Protein AF-0000000086747983 (afdb_homodimer)

Secondary structure (DSSP, 8-state):
------HHHHHHHHHHHHHHHHHHHTT--B-EEEEEEETTEEEEEEEESEEETTTTEEP-TT-BEE-GGGGHHHHHHHHHHHHHTTS--TTSBGGGT-TTS-GGGTT-BHHHHHTT-S-PPPHHHHHHHTT--TTTS-B-HHHHHHHHHT--S-SSSTTS-----HHHHHHHHHHHHHHHSS-HHHHHIIIIITTTT-TT-EE---TT---TTBPPPEEEETTTTEEEE----B---SSS-EEE-HHHHHHHHHTTTSSSTTGGGHHHHT--PBPTTSPBP-B-SSSEEEEETTEEEEEEEEEETTEEEEEEEEGGGTEEEEEEESS---HHHHHHHHGGGGGT----------GGGGS---EEEE-SSSSPEEE-SSEEEEGGGTTT-PEEEEE-TTS-EEETT-S-EEEEEEETTEEEEEEEE-TT--EEEEEEEP------GGGG-EEEE-TTT--EEEEEEETTEEEEE-SSSSSS-EEPEEEETTEEEETTTTEEEEEEE-TTT--EEEEEE-SS---EEEEEEE--/------HHHHHHHHHHHHHHHHHHHTT--B-EEEEEEETTEEEEEEEESEEETTTTEEP-TT-BEE-GGGGHHHHHHHHHHHHHTTS--TTSBGGGT-TTS-GGGTT-BHHHHHTT-S-PPPHHHHHHHTT--TTTSPB-HHHHHHHHHT--S-SSSTTSS----HHHHHHHHHHHHHHHSS-HHHHHIIIIITTTT-TT-EE---TT---TTBPPPEEEETTTTEEEE----B---SSS-EEE-HHHHHHHHHTTTSSSTTGGGHHHHT--PBPTTSPBP-B-SSSEEEEETTEEEEEEEEEETTEEEEEEEEGGGTEEEEEEESS---HHHHHHHHGGGGGT----------GGGGS---EEEE-SSSSPEEE-SSEEEEGGGTTT-PEEEEE-TTS-EEETT-S-EEEEEEETTEEEEEEEE-TT--EEEEEEEP------GGGG-EEEE-TTT--EEEEEEETTEEEEE-SSSSSS-EEPEEEETTEEEETTTTEEEEEEE-TTT--EEEEEE-SS---EEEEEEE--

Foldseek 3Di:
DLQFQDPVLVVVLVVLLVVVVVVVQVLQAFKKWKWKDFQPDTPDIDIHHALDPPVRHGADQLAKEWFAQLQLLLLLVLVLVCVVVVLDDQCAFLCVQPVLQAPVQRNDGNVCLQQQQSLQFAVQVLCLLLQDDSQDAADALVSLSQLRSLDDDGLDDGLADRFDHLSSQLSSQVSSCRSVVHHSFVSSVVPPCVQLVQPSKTAAQDQPDDRPNYRFAWEQDPVVRDIDGRGDNYRRPRSTRMIGGVVSLLSVQLCCQDPDPNVVCVVQQQDWDAGPNRDTRQRGRSWGWDDDSNWIKTKDWRDGGRKIWIWIHGNVNSMIMIMITSHNDHVVVSCVVSVCSSVPCPPDDPQAPAPLLVADPAAWWAFSFQWIWGDDNFFIDTPLCVVVDTAGWGGHNVQWIDGVVDQKIWHFDDDPRHGQWIWIQGNRGDTTIIGGADQPDADDCLLVAAWWAFSSSRGIKGWDDDDPWIWIDGSSDPDHIFTWDDDGHQWTAGPVVSWIWGWDADPPPRHIWIFIDHSRHGGRIIGGDTGD/DLQFQDPVLVVVLVVLLVVVVVVVQVLQAFWKWKWKDFQPDTPDIDIHHALDPPVRHGADQLAKEWFAQLQLLLLLVLVLVCVVVVLDDQCAFLCVQPVLQAPVLRNDGNVCLQQQQSLQFAVQVLQLLLQDHSQPAADALVSLSQLRSLDDDGLDDGLADRFDHLSSQLSSQVSSCRSVVHHSFVSSVVPPCVQLVQPSKTAAQDQPDDRPNYRFAWEQDPVVRDIDGRGDNYRRPRSTRMIGGVVSLLSVQLCCQDDHPNVVCVVQQQDWDAGPNRDGRQRGRSWGWDDDPNWIKTKDWRDGGRKIWIWIHGNVNSMIMIMIISHNDHVVVSCVVSVCSSNPCPPDDPQADAPQLVADPAAWWAFSFQWIWGDDNFFIDTPLCVPPDTAGWGGHNVQWIDGDVDQWIWHFDDDPRHGQWIWIQGNRGDTTIIGGADQPDADDCLLVAAWWAFSSSRGIKGWDDDDPWIWIDGSSDPDHIFTWDDDGHQWTAGPVVSWIWGWDADPPPRHIWIFIDHSRHGGRIIGGDTGD

Organism: NCBI:txid471575

Structure (mmCIF, N/CA/C/O backbone):
data_AF-0000000086747983-model_v1
#
loop_
_entity.id
_entity.type
_entity.pdbx_description
1 polymer 'Beta-lactamase-related domain-containing protein'
#
loop_
_atom_site.group_PDB
_atom_site.id
_atom_site.type_symbol
_atom_site.label_atom_id
_atom_site.label_alt_id
_atom_site.label_comp_id
_atom_site.label_asym_id
_atom_site.label_entity_id
_atom_site.label_seq_id
_atom_site.pdbx_PDB_ins_code
_atom_site.Cartn_x
_atom_site.Cartn_y
_atom_site.Cartn_z
_atom_site.occupancy
_atom_site.B_iso_or_equiv
_atom_site.auth_seq_id
_atom_site.auth_comp_id
_atom_site.auth_asym_id
_atom_site.auth_atom_id
_atom_site.pdbx_PDB_model_num
ATOM 1 N N . MET A 1 1 ? -16.344 46.75 22.578 1 35.31 1 MET A N 1
ATOM 2 C CA . MET A 1 1 ? -17.547 45.969 22.688 1 35.31 1 MET A CA 1
ATOM 3 C C . MET A 1 1 ? -17.344 44.594 22.047 1 35.31 1 MET A C 1
ATOM 5 O O . MET A 1 1 ? -16.938 44.469 20.891 1 35.31 1 MET A O 1
ATOM 9 N N . GLU A 1 2 ? -16.922 43.531 22.688 1 46.91 2 GLU A N 1
ATOM 10 C CA . GLU A 1 2 ? -16.656 42.188 22.234 1 46.91 2 GLU A CA 1
ATOM 11 C C . GLU A 1 2 ? -17.734 41.719 21.266 1 46.91 2 GLU A C 1
ATOM 13 O O . GLU A 1 2 ? -18.922 41.625 21.625 1 46.91 2 GLU A O 1
ATOM 18 N N . SER A 1 3 ? -17.719 42.156 20.062 1 54.19 3 SER A N 1
ATOM 19 C CA . SER A 1 3 ? -18.766 42 19.062 1 54.19 3 SER A CA 1
ATOM 20 C C . SER A 1 3 ? -19.328 40.594 19.062 1 54.19 3 SER A C 1
ATOM 22 O O . SER A 1 3 ? -18.594 39.625 18.844 1 54.19 3 SER A O 1
ATOM 24 N N . ALA A 1 4 ? -20.406 40.281 19.859 1 73.19 4 ALA A N 1
ATOM 25 C CA . ALA A 1 4 ? -21.156 39.062 20.047 1 73.19 4 ALA A CA 1
ATOM 26 C C . ALA A 1 4 ? -21.703 38.531 18.703 1 73.19 4 ALA A C 1
ATOM 28 O O . ALA A 1 4 ? -22.234 39.312 17.922 1 73.19 4 ALA A O 1
ATOM 29 N N . ILE A 1 5 ? -21.203 37.469 18.188 1 86.69 5 ILE A N 1
ATOM 30 C CA . ILE A 1 5 ? -21.766 36.812 17.031 1 86.69 5 ILE A CA 1
ATOM 31 C C . ILE A 1 5 ? -23.281 36.688 17.203 1 86.69 5 ILE A C 1
ATOM 33 O O . ILE A 1 5 ? -23.75 36.125 18.188 1 86.69 5 ILE A O 1
ATOM 37 N N . SER A 1 6 ? -24.062 37.344 16.328 1 88.81 6 SER A N 1
ATOM 38 C CA . SER A 1 6 ? -25.516 37.344 16.438 1 88.81 6 SER A CA 1
ATOM 39 C C . SER A 1 6 ? -26.094 36 15.984 1 88.81 6 SER A C 1
ATOM 41 O O . SER A 1 6 ? -25.5 35.312 15.164 1 88.81 6 SER A O 1
ATOM 43 N N . ILE A 1 7 ? -27.219 35.719 16.438 1 90.94 7 ILE A N 1
ATOM 44 C CA . ILE A 1 7 ? -27.938 34.5 16.078 1 90.94 7 ILE A CA 1
ATOM 45 C C . ILE A 1 7 ? -28.281 34.531 14.594 1 90.94 7 ILE A C 1
ATOM 47 O O . ILE A 1 7 ? -28.25 33.5 13.922 1 90.94 7 ILE A O 1
ATOM 51 N N . ASP A 1 8 ? -28.562 35.688 14.117 1 93 8 ASP A N 1
ATOM 52 C CA . ASP A 1 8 ? -28.891 35.844 12.703 1 93 8 ASP A CA 1
ATOM 53 C C . ASP A 1 8 ? -27.703 35.5 11.82 1 93 8 ASP A C 1
ATOM 55 O O . ASP A 1 8 ? -27.859 34.844 10.781 1 93 8 ASP A O 1
ATOM 59 N N . ASN A 1 9 ? -26.531 35.938 12.18 1 94.19 9 ASN A N 1
ATOM 60 C CA . ASN A 1 9 ? -25.312 35.594 11.43 1 94.19 9 ASN A CA 1
ATOM 61 C C . ASN A 1 9 ? -25.016 34.094 11.469 1 94.19 9 ASN A C 1
ATOM 63 O O . ASN A 1 9 ? -24.562 33.531 10.477 1 94.19 9 ASN A O 1
ATOM 67 N N . ILE A 1 10 ? -25.297 33.5 12.602 1 95.75 10 ILE A N 1
ATOM 68 C CA . ILE A 1 10 ? -25.109 32.062 12.734 1 95.75 10 ILE A CA 1
ATOM 69 C C . ILE A 1 10 ? -26.047 31.328 11.766 1 95.75 10 ILE A C 1
ATOM 71 O O . ILE A 1 10 ? -25.625 30.406 11.062 1 95.75 10 ILE A O 1
ATOM 75 N N . LYS A 1 11 ? -27.297 31.766 11.719 1 96.31 11 LYS A N 1
ATOM 76 C CA . LYS A 1 11 ? -28.266 31.172 10.82 1 96.31 11 LYS A CA 1
ATOM 77 C C . LYS A 1 11 ? -27.859 31.328 9.359 1 96.31 11 LYS A C 1
ATOM 79 O O . LYS A 1 11 ? -28 30.406 8.555 1 96.31 11 LYS A O 1
ATOM 84 N N . LEU A 1 12 ? -27.344 32.531 9.07 1 95.88 12 LEU A N 1
ATOM 85 C CA . LEU A 1 12 ? -26.891 32.781 7.703 1 95.88 12 LEU A CA 1
ATOM 86 C C . LEU A 1 12 ? -25.719 31.875 7.336 1 95.88 12 LEU A C 1
ATOM 88 O O . LEU A 1 12 ? -25.656 31.375 6.215 1 95.88 12 LEU A O 1
ATOM 92 N N . PHE A 1 13 ? -24.828 31.734 8.242 1 95.75 13 PHE A N 1
ATOM 93 C CA . PHE A 1 13 ? -23.688 30.844 8.023 1 95.75 13 PHE A CA 1
ATOM 94 C C . PHE A 1 13 ? -24.156 29.422 7.801 1 95.75 13 PHE A C 1
ATOM 96 O O . PHE A 1 13 ? -23.719 28.75 6.859 1 95.75 13 PHE A O 1
ATOM 103 N N . ILE A 1 14 ? -25.047 28.922 8.656 1 98.06 14 ILE A N 1
ATOM 104 C CA . ILE A 1 14 ? -25.578 27.562 8.555 1 98.06 14 ILE A CA 1
ATOM 105 C C . ILE A 1 14 ? -26.25 27.375 7.195 1 98.06 14 ILE A C 1
ATOM 107 O O . ILE A 1 14 ? -26.094 26.328 6.559 1 98.06 14 ILE A O 1
ATOM 111 N N . ASN A 1 15 ? -26.984 28.422 6.777 1 97.75 15 ASN A N 1
ATOM 112 C CA . ASN A 1 15 ? -27.656 28.344 5.48 1 97.75 15 ASN A CA 1
ATOM 113 C C . ASN A 1 15 ? -26.641 28.172 4.348 1 97.75 15 ASN A C 1
ATOM 115 O O . ASN A 1 15 ? -26.906 27.422 3.398 1 97.75 15 ASN A O 1
ATOM 119 N N . LYS A 1 16 ? -25.547 28.844 4.43 1 97.19 16 LYS A N 1
ATOM 120 C CA . LYS A 1 16 ? -24.5 28.703 3.412 1 97.19 16 LYS A CA 1
ATOM 121 C C . LYS A 1 16 ? -23.906 27.297 3.416 1 97.19 16 LYS A C 1
ATOM 123 O O . LYS A 1 16 ? -23.688 26.719 2.357 1 97.19 16 LYS A O 1
ATOM 128 N N . ILE A 1 17 ? -23.641 26.766 4.562 1 98 17 ILE A N 1
ATOM 129 C CA . ILE A 1 17 ? -23.094 25.422 4.688 1 98 17 ILE A CA 1
ATOM 130 C C . ILE A 1 17 ? -24.109 24.406 4.152 1 98 17 ILE A C 1
ATOM 132 O O . ILE A 1 17 ? -23.734 23.469 3.443 1 98 17 ILE A O 1
ATOM 136 N N . ASP A 1 18 ? -25.375 24.641 4.492 1 98.38 18 ASP A N 1
ATOM 137 C CA . ASP A 1 18 ? -26.438 23.75 4.035 1 98.38 18 ASP A CA 1
ATOM 138 C C . ASP A 1 18 ? -26.516 23.719 2.51 1 98.38 18 ASP A C 1
ATOM 140 O O . ASP A 1 18 ? -26.75 22.672 1.919 1 98.38 18 ASP A O 1
ATOM 144 N N . GLU A 1 19 ? -26.328 24.875 1.901 1 98.25 19 GLU A N 1
ATOM 145 C CA . GLU A 1 19 ? -26.312 24.953 0.444 1 98.25 19 GLU A CA 1
ATOM 146 C C . GLU A 1 19 ? -25.188 24.109 -0.135 1 98.25 19 GLU A C 1
ATOM 148 O O . GLU A 1 19 ? -25.375 23.391 -1.128 1 98.25 19 GLU A O 1
ATOM 153 N N . LEU A 1 20 ? -24.016 24.156 0.445 1 98.12 20 LEU A N 1
ATOM 154 C CA . LEU A 1 20 ? -22.875 23.391 -0.015 1 98.12 20 LEU A CA 1
ATOM 155 C C . LEU A 1 20 ? -23.094 21.906 0.2 1 98.12 20 LEU A C 1
ATOM 157 O O . LEU A 1 20 ? -22.719 21.078 -0.648 1 98.12 20 LEU A O 1
ATOM 161 N N . VAL A 1 21 ? -23.719 21.516 1.328 1 98.38 21 VAL A N 1
ATOM 162 C CA . VAL A 1 21 ? -24.078 20.125 1.602 1 98.38 21 VAL A CA 1
ATOM 163 C C . VAL A 1 21 ? -25.047 19.625 0.537 1 98.38 21 VAL A C 1
ATOM 165 O O . VAL A 1 21 ? -24.906 18.5 0.056 1 98.38 21 VAL A O 1
ATOM 168 N N . ASN A 1 22 ? -26.047 20.469 0.196 1 98.06 22 ASN A N 1
ATOM 169 C CA . ASN A 1 22 ? -27 20.094 -0.839 1 98.06 22 ASN A CA 1
ATOM 170 C C . ASN A 1 22 ? -26.312 19.844 -2.176 1 98.06 22 ASN A C 1
ATOM 172 O O . ASN A 1 22 ? -26.688 18.922 -2.9 1 98.06 22 ASN A O 1
ATOM 176 N N . ILE A 1 23 ? -25.359 20.656 -2.484 1 96.88 23 ILE A N 1
ATOM 177 C CA . ILE A 1 23 ? -24.609 20.484 -3.725 1 96.88 23 ILE A CA 1
ATOM 178 C C . ILE A 1 23 ? -23.891 19.141 -3.717 1 96.88 23 ILE A C 1
ATOM 180 O O . ILE A 1 23 ? -23.906 18.406 -4.707 1 96.88 23 ILE A O 1
ATOM 184 N N . GLU A 1 24 ? -23.266 18.828 -2.619 1 96.25 24 GLU A N 1
ATOM 185 C CA . GLU A 1 24 ? -22.547 17.562 -2.5 1 96.25 24 GLU A CA 1
ATOM 186 C C . GLU A 1 24 ? -23.516 16.391 -2.561 1 96.25 24 GLU A C 1
ATOM 188 O O . GLU A 1 24 ? -23.203 15.352 -3.152 1 96.25 24 GLU A O 1
ATOM 193 N N . ASP A 1 25 ? -24.672 16.516 -1.964 1 96.81 25 ASP A N 1
ATOM 194 C CA . ASP A 1 25 ? -25.672 15.453 -1.9 1 96.81 25 ASP A CA 1
ATOM 195 C C . ASP A 1 25 ? -26.141 15.07 -3.297 1 96.81 25 ASP A C 1
ATOM 197 O O . ASP A 1 25 ? -26.516 13.914 -3.541 1 96.81 25 ASP A O 1
ATOM 201 N N . LYS A 1 26 ? -26.172 16 -4.191 1 95.19 26 LYS A N 1
ATOM 202 C CA . LYS A 1 26 ? -26.625 15.766 -5.559 1 95.19 26 LYS A CA 1
ATOM 203 C C . LYS A 1 26 ? -25.688 14.82 -6.305 1 95.19 26 LYS A C 1
ATOM 205 O O . LYS A 1 26 ? -26.094 14.18 -7.277 1 95.19 26 LYS A O 1
ATOM 210 N N . LYS A 1 27 ? -24.484 14.719 -5.82 1 93.94 27 LYS A N 1
ATOM 211 C CA . LYS A 1 27 ? -23.516 13.844 -6.477 1 93.94 27 LYS A CA 1
ATOM 212 C C . LYS A 1 27 ? -23.766 12.383 -6.121 1 93.94 27 LYS A C 1
ATOM 214 O O . LYS A 1 27 ? -23.234 11.484 -6.773 1 93.94 27 LYS A O 1
ATOM 219 N N . LYS A 1 28 ? -24.578 12.094 -5.133 1 93 28 LYS A N 1
ATOM 220 C CA . LYS A 1 28 ? -24.953 10.75 -4.707 1 93 28 LYS A CA 1
ATOM 221 C C . LYS A 1 28 ? -23.703 9.883 -4.496 1 93 28 LYS A C 1
ATOM 223 O O . LYS A 1 28 ? -23.625 8.773 -5.027 1 93 28 LYS A O 1
ATOM 228 N N . GLY A 1 29 ? -22.781 10.367 -3.668 1 96.31 29 GLY A N 1
ATOM 229 C CA . GLY A 1 29 ? -21.516 9.695 -3.467 1 96.31 29 GLY A CA 1
ATOM 230 C C . GLY A 1 29 ? -21.312 9.227 -2.037 1 96.31 29 GLY A C 1
ATOM 231 O O . GLY A 1 29 ? -22.203 8.633 -1.436 1 96.31 29 GLY A O 1
ATOM 232 N N . GLY A 1 30 ? -20.078 9.367 -1.554 1 97.62 30 GLY A N 1
ATOM 233 C CA . GLY A 1 30 ? -19.672 8.914 -0.229 1 97.62 30 GLY A CA 1
ATOM 234 C C . GLY A 1 30 ? -20.344 9.703 0.89 1 97.62 30 GLY A C 1
ATOM 235 O O . GLY A 1 30 ? -21.219 10.531 0.639 1 97.62 30 GLY A O 1
ATOM 236 N N . ALA A 1 31 ? -19.969 9.445 2.059 1 98.69 31 ALA A N 1
ATOM 237 C CA . ALA A 1 31 ? -20.625 9.961 3.26 1 98.69 31 ALA A CA 1
ATOM 238 C C . ALA A 1 31 ? -20.078 11.336 3.641 1 98.69 31 ALA A C 1
ATOM 240 O O . ALA A 1 31 ? -18.875 11.602 3.479 1 98.69 31 ALA A O 1
ATOM 241 N N . LEU A 1 32 ? -20.906 12.172 4.094 1 98.81 32 LEU A N 1
ATOM 242 C CA . LEU A 1 32 ? -20.578 13.477 4.66 1 98.81 32 LEU A CA 1
ATOM 243 C C . LEU A 1 32 ? -21.484 13.805 5.844 1 98.81 32 LEU A C 1
ATOM 245 O O . LEU A 1 32 ? -22.688 13.562 5.797 1 98.81 32 LEU A O 1
ATOM 249 N N . ALA A 1 33 ? -20.938 14.227 6.902 1 98.88 33 ALA A N 1
ATOM 250 C CA . ALA A 1 33 ? -21.672 14.625 8.094 1 98.88 33 ALA A CA 1
ATOM 251 C C . ALA A 1 33 ? -21.234 16 8.578 1 98.88 33 ALA A C 1
ATOM 253 O O . ALA A 1 33 ? -20.047 16.328 8.539 1 98.88 33 ALA A O 1
ATOM 254 N N . VAL A 1 34 ? -22.156 16.828 8.977 1 98.81 34 VAL A N 1
ATOM 255 C CA . VAL A 1 34 ? -21.875 18.172 9.477 1 98.81 34 VAL A CA 1
ATOM 256 C C . VAL A 1 34 ? -22.734 18.453 10.711 1 98.81 34 VAL A C 1
ATOM 258 O O . VAL A 1 34 ? -23.875 18 10.805 1 98.81 34 VAL A O 1
ATOM 261 N N . ALA A 1 35 ? -22.172 19.109 11.68 1 98.75 35 ALA A N 1
ATOM 262 C CA . ALA A 1 35 ? -22.906 19.578 12.852 1 98.75 35 ALA A CA 1
ATOM 263 C C . ALA A 1 35 ? -22.391 20.938 13.312 1 98.75 35 ALA A C 1
ATOM 265 O O . ALA A 1 35 ? -21.203 21.234 13.188 1 98.75 35 ALA A O 1
ATOM 266 N N . VAL A 1 36 ? -23.266 21.781 13.805 1 98.5 36 VAL A N 1
ATOM 267 C CA . VAL A 1 36 ? -22.953 23.062 14.414 1 98.5 36 VAL A CA 1
ATOM 268 C C . VAL A 1 36 ? -23.5 23.109 15.836 1 98.5 36 VAL A C 1
ATOM 270 O O . VAL A 1 36 ? -24.656 22.781 16.078 1 98.5 36 VAL A O 1
ATOM 273 N N . THR A 1 37 ? -22.656 23.422 16.734 1 97.69 37 THR A N 1
ATOM 274 C CA . THR A 1 37 ? -23.078 23.562 18.125 1 97.69 37 THR A CA 1
ATOM 275 C C . THR A 1 37 ? -23.078 25.031 18.547 1 97.69 37 THR A C 1
ATOM 277 O O . THR A 1 37 ? -22.266 25.812 18.062 1 97.69 37 THR A O 1
ATOM 280 N N . PHE A 1 38 ? -24.016 25.391 19.391 1 96.88 38 PHE A N 1
ATOM 281 C CA . PHE A 1 38 ? -24.141 26.688 20.031 1 96.88 38 PHE A CA 1
ATOM 282 C C . PHE A 1 38 ? -24.547 26.547 21.484 1 96.88 38 PHE A C 1
ATOM 284 O O . PHE A 1 38 ? -25.609 25.984 21.781 1 96.88 38 PHE A O 1
ATOM 291 N N . GLY A 1 39 ? -23.688 27.047 22.328 1 94.31 39 GLY A N 1
ATOM 292 C CA . GLY A 1 39 ? -23.922 26.703 23.719 1 94.31 39 GLY A CA 1
ATOM 293 C C . GLY A 1 39 ? -23.906 25.219 23.984 1 94.31 39 GLY A C 1
ATOM 294 O O . GLY A 1 39 ? -22.969 24.516 23.609 1 94.31 39 GLY A O 1
ATOM 295 N N . ASP A 1 40 ? -24.969 24.734 24.547 1 93.38 40 ASP A N 1
ATOM 296 C CA . ASP A 1 40 ? -25 23.328 24.922 1 93.38 40 ASP A CA 1
ATOM 297 C C . ASP A 1 40 ? -25.859 22.516 23.953 1 93.38 40 ASP A C 1
ATOM 299 O O . ASP A 1 40 ? -26.188 21.359 24.203 1 93.38 40 ASP A O 1
ATOM 303 N N . GLU A 1 41 ? -26.125 23.141 22.812 1 95.62 41 GLU A N 1
ATOM 304 C CA . GLU A 1 41 ? -27.047 22.469 21.891 1 95.62 41 GLU A CA 1
ATOM 305 C C . GLU A 1 41 ? -26.422 22.312 20.5 1 95.62 41 GLU A C 1
ATOM 307 O O . GLU A 1 41 ? -25.688 23.188 20.047 1 95.62 41 GLU A O 1
ATOM 312 N N . THR A 1 42 ? -26.719 21.188 19.891 1 97.56 42 THR A N 1
ATOM 313 C CA . THR A 1 42 ? -26.484 21.062 18.469 1 97.56 42 THR A CA 1
ATOM 314 C C . THR A 1 42 ? -27.625 21.688 17.672 1 97.56 42 THR A C 1
ATOM 316 O O . THR A 1 42 ? -28.75 21.172 17.672 1 97.56 42 THR A O 1
ATOM 319 N N . ILE A 1 43 ? -27.375 22.703 16.953 1 97.94 43 ILE A N 1
ATOM 320 C CA . ILE A 1 43 ? -28.453 23.5 16.375 1 97.94 43 ILE A CA 1
ATOM 321 C C . ILE A 1 43 ? -28.609 23.156 14.891 1 97.94 43 ILE A C 1
ATOM 323 O O . ILE A 1 43 ? -29.578 23.547 14.25 1 97.94 43 ILE A O 1
ATOM 327 N N . TYR A 1 44 ? -27.703 22.438 14.352 1 98.31 44 TYR A N 1
ATOM 328 C CA . TYR A 1 44 ? -27.734 21.984 12.969 1 98.31 44 TYR A CA 1
ATOM 329 C C . TYR A 1 44 ? -26.969 20.672 12.805 1 98.31 44 TYR A C 1
ATOM 331 O O . TYR A 1 44 ? -25.891 20.516 13.375 1 98.31 44 TYR A O 1
ATOM 339 N N . GLN A 1 45 ? -27.531 19.719 12.164 1 98.5 45 GLN A N 1
ATOM 340 C CA . GLN A 1 45 ? -26.875 18.438 11.891 1 98.5 45 GLN A CA 1
ATOM 341 C C . GLN A 1 45 ? -27.438 17.781 10.633 1 98.5 45 GLN A C 1
ATOM 343 O O . GLN A 1 45 ? -28.656 17.781 10.43 1 98.5 45 GLN A O 1
ATOM 348 N N . ARG A 1 46 ? -26.594 17.312 9.797 1 98.5 46 ARG A N 1
ATOM 349 C CA . ARG A 1 46 ? -27 16.594 8.594 1 98.5 46 ARG A CA 1
ATOM 350 C C . ARG A 1 46 ? -26.031 15.445 8.297 1 98.5 46 ARG A C 1
ATOM 352 O O . ARG A 1 46 ? -24.844 15.531 8.578 1 98.5 46 ARG A O 1
ATOM 359 N N . HIS A 1 47 ? -26.578 14.359 7.855 1 98.56 47 HIS A N 1
ATOM 360 C CA . HIS A 1 47 ? -25.875 13.18 7.352 1 98.56 47 HIS A CA 1
ATOM 361 C C . HIS A 1 47 ? -26.344 12.828 5.941 1 98.56 47 HIS A C 1
ATOM 363 O O . HIS A 1 47 ? -27.531 12.539 5.727 1 98.56 47 HIS A O 1
ATOM 369 N N . ILE A 1 48 ? -25.422 12.828 4.984 1 98.62 48 ILE A N 1
ATOM 370 C CA . ILE A 1 48 ? -25.844 12.539 3.617 1 98.62 48 ILE A CA 1
ATOM 371 C C . ILE A 1 48 ? -24.906 11.516 2.994 1 98.62 48 ILE A C 1
ATOM 373 O O . ILE A 1 48 ? -23.766 11.367 3.43 1 98.62 48 ILE A O 1
ATOM 377 N N . GLY A 1 49 ? -25.391 10.773 1.99 1 98.5 49 GLY A N 1
ATOM 378 C CA . GLY A 1 49 ? -24.578 9.906 1.16 1 98.5 49 GLY A CA 1
ATOM 379 C C . GLY A 1 49 ? -24.5 8.484 1.693 1 98.5 49 GLY A C 1
ATOM 380 O O . GLY A 1 49 ? -25.375 8.039 2.438 1 98.5 49 GLY A O 1
ATOM 381 N N . GLN A 1 50 ? -23.438 7.809 1.18 1 98.31 50 GLN A N 1
ATOM 382 C CA . GLN A 1 50 ? -23.297 6.387 1.471 1 98.31 50 GLN A CA 1
ATOM 383 C C . GLN A 1 50 ? -22 6.117 2.234 1 98.31 50 GLN A C 1
ATOM 385 O O . GLN A 1 50 ? -20.922 6.559 1.824 1 98.31 50 GLN A O 1
ATOM 390 N N . ALA A 1 51 ? -22.109 5.332 3.367 1 98.38 51 ALA A N 1
ATOM 391 C CA . ALA A 1 51 ? -20.922 4.863 4.074 1 98.38 51 ALA A CA 1
ATOM 392 C C . ALA A 1 51 ? -20.109 3.918 3.199 1 98.38 51 ALA A C 1
ATOM 394 O O . ALA A 1 51 ? -18.875 3.859 3.316 1 98.38 51 ALA A O 1
ATOM 395 N N . SER A 1 52 ? -20.781 3.189 2.336 1 98.12 52 SER A N 1
ATOM 396 C CA . SER A 1 52 ? -20.156 2.314 1.348 1 98.12 52 SER A CA 1
ATOM 397 C C . SER A 1 52 ? -20.938 2.312 0.04 1 98.12 52 SER A C 1
ATOM 399 O O . SER A 1 52 ? -22.078 1.852 -0.004 1 98.12 52 SER A O 1
ATOM 401 N N . ILE A 1 53 ? -20.328 2.777 -0.987 1 97.56 53 ILE A N 1
ATOM 402 C CA . ILE A 1 53 ? -20.969 2.773 -2.297 1 97.56 53 ILE A CA 1
ATOM 403 C C . ILE A 1 53 ? -21.016 1.35 -2.848 1 97.56 53 ILE A C 1
ATOM 405 O O . ILE A 1 53 ? -22.031 0.918 -3.4 1 97.56 53 ILE A O 1
ATOM 409 N N . GLU A 1 54 ? -19.922 0.562 -2.641 1 95.56 54 GLU A N 1
ATOM 410 C CA . GLU A 1 54 ? -19.812 -0.808 -3.131 1 95.56 54 GLU A CA 1
ATOM 411 C C . GLU A 1 54 ? -20.984 -1.662 -2.656 1 95.56 54 GLU A C 1
ATOM 413 O O . GLU A 1 54 ? -21.453 -2.547 -3.379 1 95.56 54 GLU A O 1
ATOM 418 N N . HIS A 1 55 ? -21.469 -1.337 -1.444 1 97.06 55 HIS A N 1
ATOM 419 C CA . HIS A 1 55 ? -22.453 -2.209 -0.815 1 97.06 55 HIS A CA 1
ATOM 420 C C . HIS A 1 55 ? -23.781 -1.479 -0.591 1 97.06 55 HIS A C 1
ATOM 422 O O . HIS A 1 55 ? -24.672 -2.002 0.07 1 97.06 55 HIS A O 1
ATOM 428 N N . ALA A 1 56 ? -23.891 -0.286 -1.067 1 96.62 56 ALA A N 1
ATOM 429 C CA . ALA A 1 56 ? -25.094 0.532 -0.982 1 96.62 56 ALA A CA 1
ATOM 430 C C . ALA A 1 56 ? -25.547 0.693 0.466 1 96.62 56 ALA A C 1
ATOM 432 O O . ALA A 1 56 ? -26.719 0.455 0.788 1 96.62 56 ALA A O 1
ATOM 433 N N . VAL A 1 57 ? -24.609 1.084 1.31 1 98.12 57 VAL A N 1
ATOM 434 C CA . VAL A 1 57 ? -24.906 1.311 2.719 1 98.12 57 VAL A CA 1
ATOM 435 C C . VAL A 1 57 ? -25.016 2.809 2.992 1 98.12 57 VAL A C 1
ATOM 437 O O . VAL A 1 57 ? -24.031 3.547 2.814 1 98.12 57 VAL A O 1
ATOM 440 N N . ALA A 1 58 ? -26.125 3.24 3.441 1 98.06 58 ALA A N 1
ATOM 441 C CA . ALA A 1 58 ? -26.375 4.648 3.738 1 98.06 58 ALA A CA 1
ATOM 442 C C . ALA A 1 58 ? -25.656 5.07 5.016 1 98.06 58 ALA A C 1
ATOM 444 O O . ALA A 1 58 ? -25.469 4.258 5.926 1 98.06 58 ALA A O 1
ATOM 445 N N . ILE A 1 59 ? -25.266 6.316 5.074 1 98.19 59 ILE A N 1
ATOM 446 C CA . ILE A 1 59 ? -24.672 6.871 6.281 1 98.19 59 ILE A CA 1
ATOM 447 C C . ILE A 1 59 ? -25.672 6.809 7.43 1 98.19 59 ILE A C 1
ATOM 449 O O . ILE A 1 59 ? -26.875 6.859 7.207 1 98.19 59 ILE A O 1
ATOM 453 N N . GLN A 1 60 ? -25.141 6.645 8.617 1 97.44 60 GLN A N 1
ATOM 454 C CA . GLN A 1 60 ? -25.875 6.727 9.867 1 97.44 60 GLN A CA 1
ATOM 455 C C . GLN A 1 60 ? -25.219 7.723 10.828 1 97.44 60 GLN A C 1
ATOM 457 O O . GLN A 1 60 ? -24.062 8.102 10.641 1 97.44 60 GLN A O 1
ATOM 462 N N . PRO A 1 61 ? -25.969 8.172 11.82 1 96.94 61 PRO A N 1
ATOM 463 C CA . PRO A 1 61 ? -25.406 9.133 12.773 1 96.94 61 PRO A CA 1
ATOM 464 C C . PRO A 1 61 ? -24.156 8.602 13.484 1 96.94 61 PRO A C 1
ATOM 466 O O . PRO A 1 61 ? -23.312 9.383 13.906 1 96.94 61 PRO A O 1
ATOM 469 N N . ASN A 1 62 ? -24.062 7.281 13.516 1 96.69 62 ASN A N 1
ATOM 470 C CA . ASN A 1 62 ? -22.906 6.711 14.211 1 96.69 62 ASN A CA 1
ATOM 471 C C . ASN A 1 62 ? -21.859 6.211 13.227 1 96.69 62 ASN A C 1
ATOM 473 O O . ASN A 1 62 ? -20.953 5.461 13.602 1 96.69 62 ASN A O 1
ATOM 477 N N . THR A 1 63 ? -22.016 6.594 11.977 1 98.38 63 THR A N 1
ATOM 478 C CA . THR A 1 63 ? -20.953 6.297 11.023 1 98.38 63 THR A CA 1
ATOM 479 C C . THR A 1 63 ? -19.656 6.996 11.414 1 98.38 63 THR A C 1
ATOM 481 O O . THR A 1 63 ? -19.656 8.195 11.703 1 98.38 63 THR A O 1
ATOM 484 N N . LYS A 1 64 ? -18.625 6.219 11.516 1 98.5 64 LYS A N 1
ATOM 485 C CA . LYS A 1 64 ? -17.328 6.746 11.93 1 98.5 64 LYS A CA 1
ATOM 486 C C . LYS A 1 64 ? -16.5 7.184 10.719 1 98.5 64 LYS A C 1
ATOM 488 O O . LYS A 1 64 ? -16.406 6.461 9.727 1 98.5 64 LYS A O 1
ATOM 493 N N . PHE A 1 65 ? -15.969 8.398 10.82 1 98.75 65 PHE A N 1
ATOM 494 C CA . PHE A 1 65 ? -15.117 8.961 9.773 1 98.75 65 PHE A CA 1
ATOM 495 C C . PHE A 1 65 ? -13.672 9.062 10.25 1 98.75 65 PHE A C 1
ATOM 497 O O . PHE A 1 65 ? -13.414 9.32 11.422 1 98.75 65 PHE A O 1
ATOM 504 N N . TYR A 1 66 ? -12.711 8.812 9.336 1 97.88 66 TYR A N 1
ATOM 505 C CA . TYR A 1 66 ? -11.289 9.055 9.578 1 97.88 66 TYR A CA 1
ATOM 506 C C . TYR A 1 66 ? -11.008 10.555 9.656 1 97.88 66 TYR A C 1
ATOM 508 O O . TYR A 1 66 ? -11.367 11.305 8.75 1 97.88 66 TYR A O 1
ATOM 516 N N . LEU A 1 67 ? -10.32 10.977 10.68 1 98.5 67 LEU A N 1
ATOM 517 C CA . LEU A 1 67 ? -10.18 12.414 10.914 1 98.5 67 LEU A CA 1
ATOM 518 C C . LEU A 1 67 ? -8.867 12.93 10.336 1 98.5 67 LEU A C 1
ATOM 520 O O . LEU A 1 67 ? -8.625 14.141 10.312 1 98.5 67 LEU A O 1
ATOM 524 N N . ALA A 1 68 ? -8.023 12.039 9.875 1 97.06 68 ALA A N 1
ATOM 525 C CA . ALA A 1 68 ? -6.711 12.438 9.383 1 97.06 68 ALA A CA 1
ATOM 526 C C . ALA A 1 68 ? -6.016 13.375 10.375 1 97.06 68 ALA A C 1
ATOM 528 O O . ALA A 1 68 ? -5.957 13.078 11.57 1 97.06 68 ALA A O 1
ATOM 529 N N . SER A 1 69 ? -5.457 14.477 9.977 1 98 69 SER A N 1
ATOM 530 C CA . SER A 1 69 ? -4.609 15.344 10.789 1 98 69 SER A CA 1
ATOM 531 C C . SER A 1 69 ? -5.406 15.992 11.914 1 98 69 SER A C 1
ATOM 533 O O . SER A 1 69 ? -4.832 16.5 12.883 1 98 69 SER A O 1
ATOM 535 N N . ALA A 1 70 ? -6.688 16.062 11.82 1 98.5 70 ALA A N 1
ATOM 536 C CA . ALA A 1 70 ? -7.465 16.578 12.945 1 98.5 70 ALA A CA 1
ATOM 537 C C . ALA A 1 70 ? -7.258 15.734 14.195 1 98.5 70 ALA A C 1
ATOM 539 O O . ALA A 1 70 ? -7.566 16.172 15.305 1 98.5 70 ALA A O 1
ATOM 540 N N . SER A 1 71 ? -6.723 14.578 14.031 1 98.62 71 SER A N 1
ATOM 541 C CA . SER A 1 71 ? -6.41 13.672 15.125 1 98.62 71 SER A CA 1
ATOM 542 C C . SER A 1 71 ? -5.363 14.266 16.062 1 98.62 71 SER A C 1
ATOM 544 O O . SER A 1 71 ? -5.312 13.922 17.25 1 98.62 71 SER A O 1
ATOM 546 N N . LYS A 1 72 ? -4.574 15.172 15.555 1 98.75 72 LYS A N 1
ATOM 547 C CA . LYS A 1 72 ? -3.449 15.719 16.312 1 98.75 72 LYS A CA 1
ATOM 548 C C . LYS A 1 72 ? -3.928 16.406 17.578 1 98.75 72 LYS A C 1
ATOM 550 O O . LYS A 1 72 ? -3.225 16.406 18.594 1 98.75 72 LYS A O 1
ATOM 555 N N . GLN A 1 73 ? -5.121 16.953 17.547 1 98.44 73 GLN A N 1
ATOM 556 C CA . GLN A 1 73 ? -5.645 17.656 18.719 1 98.44 73 GLN A CA 1
ATOM 557 C C . GLN A 1 73 ? -5.773 16.719 19.922 1 98.44 73 GLN A C 1
ATOM 559 O O . GLN A 1 73 ? -5.492 17.109 21.047 1 98.44 73 GLN A O 1
ATOM 564 N N . PHE A 1 74 ? -6.145 15.445 19.688 1 98.81 74 PHE A N 1
ATOM 565 C CA . PHE A 1 74 ? -6.305 14.492 20.781 1 98.81 74 PHE A CA 1
ATOM 566 C C . PHE A 1 74 ? -4.945 14.047 21.312 1 98.81 74 PHE A C 1
ATOM 568 O O . PHE A 1 74 ? -4.77 13.891 22.516 1 98.81 74 PHE A O 1
ATOM 575 N N . THR A 1 75 ? -3.965 13.859 20.438 1 98.81 75 THR A N 1
ATOM 576 C CA . THR A 1 75 ? -2.609 13.508 20.844 1 98.81 75 THR A CA 1
ATOM 577 C C . THR A 1 75 ? -2.006 14.617 21.703 1 98.81 75 THR A C 1
ATOM 579 O O . THR A 1 75 ? -1.447 14.352 22.766 1 98.81 75 THR A O 1
ATOM 582 N N . ALA A 1 76 ? -2.143 15.836 21.234 1 98.75 76 ALA A N 1
ATOM 583 C CA . ALA A 1 76 ? -1.604 16.969 21.969 1 98.75 76 ALA A CA 1
ATOM 584 C C . ALA A 1 76 ? -2.291 17.125 23.328 1 98.75 76 ALA A C 1
ATOM 586 O O . ALA A 1 76 ? -1.646 17.469 24.312 1 98.75 76 ALA A O 1
ATOM 587 N N . PHE A 1 77 ? -3.555 16.875 23.359 1 98.62 77 PHE A N 1
ATOM 588 C CA . PHE A 1 77 ? -4.277 16.953 24.625 1 98.62 77 PHE A CA 1
ATOM 589 C C . PHE A 1 77 ? -3.768 15.898 25.609 1 98.62 77 PHE A C 1
ATOM 591 O O . PHE A 1 77 ? -3.627 16.172 26.797 1 98.62 77 PHE A O 1
ATOM 598 N N . CYS A 1 78 ? -3.547 14.688 25.094 1 98.81 78 CYS A N 1
ATOM 599 C CA . CYS A 1 78 ? -2.977 13.648 25.938 1 98.81 78 CYS A CA 1
ATOM 600 C C . CYS A 1 78 ? -1.647 14.102 26.531 1 98.81 78 CYS A C 1
ATOM 602 O O . CYS A 1 78 ? -1.369 13.844 27.703 1 98.81 78 CYS A O 1
ATOM 604 N N . ILE A 1 79 ? -0.819 14.758 25.75 1 98.75 79 ILE A N 1
ATOM 605 C CA . ILE A 1 79 ? 0.445 15.297 26.25 1 98.75 79 ILE A CA 1
ATOM 606 C C . ILE A 1 79 ? 0.177 16.312 27.344 1 98.75 79 ILE A C 1
ATOM 608 O O . ILE A 1 79 ? 0.834 16.297 28.391 1 98.75 79 ILE A O 1
ATOM 612 N N . ALA A 1 80 ? -0.771 17.219 27.156 1 98.5 80 ALA A N 1
ATOM 613 C CA . ALA A 1 80 ? -1.122 18.234 28.156 1 98.5 80 ALA A CA 1
ATOM 614 C C . ALA A 1 80 ? -1.576 17.578 29.453 1 98.5 80 ALA A C 1
ATOM 616 O O . ALA A 1 80 ? -1.222 18.047 30.547 1 98.5 80 ALA A O 1
ATOM 617 N N . LEU A 1 81 ? -2.41 16.5 29.328 1 98.38 81 LEU A N 1
ATOM 618 C CA . LEU A 1 81 ? -2.879 15.789 30.516 1 98.38 81 LEU A CA 1
ATOM 619 C C . LEU A 1 81 ? -1.707 15.211 31.297 1 98.38 81 LEU A C 1
ATOM 621 O O . LEU A 1 81 ? -1.656 15.32 32.531 1 98.38 81 LEU A O 1
ATOM 625 N N . LEU A 1 82 ? -0.778 14.602 30.578 1 98.5 82 LEU A N 1
ATOM 626 C CA . LEU A 1 82 ? 0.376 13.984 31.219 1 98.5 82 LEU A CA 1
ATOM 627 C C . LEU A 1 82 ? 1.262 15.047 31.875 1 98.5 82 LEU A C 1
ATOM 629 O O . LEU A 1 82 ? 1.855 14.797 32.938 1 98.5 82 LEU A O 1
ATOM 633 N N . GLU A 1 83 ? 1.377 16.188 31.266 1 97.69 83 GLU A N 1
ATOM 634 C CA . GLU A 1 83 ? 2.129 17.281 31.859 1 97.69 83 GLU A CA 1
ATOM 635 C C . GLU A 1 83 ? 1.453 17.781 33.125 1 97.69 83 GLU A C 1
ATOM 637 O O . GLU A 1 83 ? 2.119 18.047 34.156 1 97.69 83 GLU A O 1
ATOM 642 N N . LYS A 1 84 ? 0.169 17.953 33.062 1 96.81 84 LYS A N 1
ATOM 643 C CA . LYS A 1 84 ? -0.597 18.359 34.25 1 96.81 84 LYS A CA 1
ATOM 644 C C . LYS A 1 84 ? -0.39 17.406 35.406 1 96.81 84 LYS A C 1
ATOM 646 O O . LYS A 1 84 ? -0.312 17.812 36.562 1 96.81 84 LYS A O 1
ATOM 651 N N . GLU A 1 85 ? -0.23 16.172 35.094 1 96.81 85 GLU A N 1
ATOM 652 C CA . GLU A 1 85 ? -0.034 15.125 36.094 1 96.81 85 GLU A CA 1
ATOM 653 C C . GLU A 1 85 ? 1.414 15.086 36.594 1 96.81 85 GLU A C 1
ATOM 655 O O . GLU A 1 85 ? 1.749 14.328 37.5 1 96.81 85 GLU A O 1
ATOM 660 N N . GLY A 1 86 ? 2.246 15.82 35.938 1 97.31 86 GLY A N 1
ATOM 661 C CA . GLY A 1 86 ? 3.645 15.875 36.344 1 97.31 86 GLY A CA 1
ATOM 662 C C . GLY A 1 86 ? 4.457 14.703 35.844 1 97.31 86 GLY A C 1
ATOM 663 O O . GLY A 1 86 ? 5.559 14.445 36.312 1 97.31 86 GLY A O 1
ATOM 664 N N . LYS A 1 87 ? 3.986 14.047 34.844 1 98.12 87 LYS A N 1
ATOM 665 C CA . LYS A 1 87 ? 4.648 12.844 34.344 1 98.12 87 LYS A CA 1
ATOM 666 C C . LYS A 1 87 ? 5.664 13.188 33.281 1 98.12 87 LYS A C 1
ATOM 668 O O . LYS A 1 87 ? 6.543 12.375 32.969 1 98.12 87 LYS A O 1
ATOM 673 N N . LEU A 1 88 ? 5.484 14.344 32.656 1 98.38 88 LEU A N 1
ATOM 674 C CA . LEU A 1 88 ? 6.461 14.875 31.703 1 98.38 88 LEU A CA 1
ATOM 675 C C . LEU A 1 88 ? 6.441 16.406 31.703 1 98.38 88 LEU A C 1
ATOM 677 O O . LEU A 1 88 ? 5.566 17.016 32.344 1 98.38 88 LEU A O 1
ATOM 681 N N . ASN A 1 89 ? 7.441 16.969 31.203 1 98.25 89 ASN A N 1
ATOM 682 C CA . ASN A 1 89 ? 7.539 18.406 30.922 1 98.25 89 ASN A CA 1
ATOM 683 C C . ASN A 1 89 ? 7.805 18.656 29.438 1 98.25 89 ASN A C 1
ATOM 685 O O . ASN A 1 89 ? 8.633 17.984 28.828 1 98.25 89 ASN A O 1
ATOM 689 N N . VAL A 1 90 ? 7.062 19.547 28.844 1 97.31 90 VAL A N 1
ATOM 690 C CA . VAL A 1 90 ? 7.164 19.734 27.406 1 97.31 90 VAL A CA 1
ATOM 691 C C . VAL A 1 90 ? 8.547 20.281 27.047 1 97.31 90 VAL A C 1
ATOM 693 O O . VAL A 1 90 ? 8.961 20.234 25.891 1 97.31 90 VAL A O 1
ATOM 696 N N . LYS A 1 91 ? 9.258 20.781 28 1 97.44 91 LYS A N 1
ATOM 697 C CA . LYS A 1 91 ? 10.617 21.266 27.781 1 97.44 91 LYS A CA 1
ATOM 698 C C . LYS A 1 91 ? 11.625 20.125 27.859 1 97.44 91 LYS A C 1
ATOM 700 O O . LYS A 1 91 ? 12.805 20.297 27.531 1 97.44 91 LYS A O 1
ATOM 705 N N . ASP A 1 92 ? 11.156 18.938 28.172 1 98.44 92 ASP A N 1
ATOM 706 C CA . ASP A 1 92 ? 12.039 17.781 28.203 1 98.44 92 ASP A CA 1
ATOM 707 C C . ASP A 1 92 ? 12.523 17.422 26.812 1 98.44 92 ASP A C 1
ATOM 709 O O . ASP A 1 92 ? 11.844 17.688 25.812 1 98.44 92 ASP A O 1
ATOM 713 N N . LYS A 1 93 ? 13.742 16.828 26.781 1 98.44 93 LYS A N 1
ATOM 714 C CA . LYS A 1 93 ? 14.281 16.328 25.531 1 98.44 93 LYS A CA 1
ATOM 715 C C . LYS A 1 93 ? 13.57 15.055 25.094 1 98.44 93 LYS A C 1
ATOM 717 O O . LYS A 1 93 ? 13.281 14.188 25.922 1 98.44 93 LYS A O 1
ATOM 722 N N . VAL A 1 94 ? 13.273 14.945 23.797 1 98.25 94 VAL A N 1
ATOM 723 C CA . VAL A 1 94 ? 12.562 13.797 23.25 1 98.25 94 VAL A CA 1
ATOM 724 C C . VAL A 1 94 ? 13.344 12.516 23.531 1 98.25 94 VAL A C 1
ATOM 726 O O . VAL A 1 94 ? 12.758 11.492 23.891 1 98.25 94 VAL A O 1
ATOM 729 N N . GLY A 1 95 ? 14.648 12.578 23.422 1 96.75 95 GLY A N 1
ATOM 730 C CA . GLY A 1 95 ? 15.516 11.422 23.578 1 96.75 95 GLY A CA 1
ATOM 731 C C . GLY A 1 95 ? 15.484 10.844 24.984 1 96.75 95 GLY A C 1
ATOM 732 O O . GLY A 1 95 ? 15.93 9.711 25.203 1 96.75 95 GLY A O 1
ATOM 733 N N . GLN A 1 96 ? 14.992 11.57 25.969 1 96.81 96 GLN A N 1
ATOM 734 C CA . GLN A 1 96 ? 14.828 11.062 27.328 1 96.81 96 GLN A CA 1
ATOM 735 C C . GLN A 1 96 ? 13.781 9.961 27.391 1 96.81 96 GLN A C 1
ATOM 737 O O . GLN A 1 96 ? 13.812 9.109 28.281 1 96.81 96 GLN A O 1
ATOM 742 N N . TYR A 1 97 ? 12.922 10.031 26.422 1 97.38 97 TYR A N 1
ATOM 743 C CA . TYR A 1 97 ? 11.789 9.117 26.453 1 97.38 97 TYR A CA 1
ATOM 744 C C . TYR A 1 97 ? 11.922 8.039 25.375 1 97.38 97 TYR A C 1
ATOM 746 O O . TYR A 1 97 ? 11.383 6.941 25.516 1 97.38 97 TYR A O 1
ATOM 754 N N . LEU A 1 98 ? 12.531 8.328 24.328 1 95.81 98 LEU A N 1
ATOM 755 C CA . LEU A 1 98 ? 12.633 7.422 23.188 1 95.81 98 LEU A CA 1
ATOM 756 C C . LEU A 1 98 ? 14.078 6.969 22.984 1 95.81 98 LEU A C 1
ATOM 758 O O . LEU A 1 98 ? 14.891 7.715 22.438 1 95.81 98 LEU A O 1
ATOM 762 N N . ASP A 1 99 ? 14.359 5.727 23.172 1 89.31 99 ASP A N 1
ATOM 763 C CA . ASP A 1 99 ? 15.719 5.191 23.141 1 89.31 99 ASP A CA 1
ATOM 764 C C . ASP A 1 99 ? 16.297 5.207 21.734 1 89.31 99 ASP A C 1
ATOM 766 O O . ASP A 1 99 ? 17.516 5.348 21.562 1 89.31 99 ASP A O 1
ATOM 770 N N . ASP A 1 100 ? 15.492 5.152 20.766 1 85.62 100 ASP A N 1
ATOM 771 C CA . ASP A 1 100 ? 16 5.043 19.406 1 85.62 100 ASP A CA 1
ATOM 772 C C . ASP A 1 100 ? 15.961 6.391 18.688 1 85.62 100 ASP A C 1
ATOM 774 O O . ASP A 1 100 ? 16.141 6.461 17.484 1 85.62 100 ASP A O 1
ATOM 778 N N . PHE A 1 101 ? 15.695 7.422 19.453 1 93.81 101 PHE A N 1
ATOM 779 C CA . PHE A 1 101 ? 15.719 8.75 18.844 1 93.81 101 PHE A CA 1
ATOM 780 C C . PHE A 1 101 ? 17.141 9.164 18.516 1 93.81 101 PHE A C 1
ATOM 782 O O . PHE A 1 101 ? 18.062 8.945 19.297 1 93.81 101 PHE A O 1
ATOM 789 N N . PRO A 1 102 ? 17.391 9.75 17.406 1 93.75 102 PRO A N 1
ATOM 790 C CA . PRO A 1 102 ? 18.75 10.055 17 1 93.75 102 PRO A CA 1
ATOM 791 C C . PRO A 1 102 ? 19.469 11 17.953 1 93.75 102 PRO A C 1
ATOM 793 O O . PRO A 1 102 ? 18.969 12.086 18.25 1 93.75 102 PRO A O 1
ATOM 796 N N . ALA A 1 103 ? 20.703 10.68 18.234 1 94.12 103 ALA A N 1
ATOM 797 C CA . ALA A 1 103 ? 21.469 11.461 19.203 1 94.12 103 ALA A CA 1
ATOM 798 C C . ALA A 1 103 ? 21.812 12.844 18.641 1 94.12 103 ALA A C 1
ATOM 800 O O . ALA A 1 103 ? 21.891 13.82 19.391 1 94.12 103 ALA A O 1
ATOM 801 N N . ARG A 1 104 ? 21.953 12.977 17.391 1 95.06 104 ARG A N 1
ATOM 802 C CA . ARG A 1 104 ? 22.312 14.242 16.766 1 95.06 104 ARG A CA 1
ATOM 803 C C . ARG A 1 104 ? 21.172 15.25 16.875 1 95.06 104 ARG A C 1
ATOM 805 O O . ARG A 1 104 ? 21.375 16.453 16.656 1 95.06 104 ARG A O 1
ATOM 812 N N . PHE A 1 105 ? 20.047 14.781 17.234 1 97.06 105 PHE A N 1
ATOM 813 C CA . PHE A 1 105 ? 18.891 15.648 17.406 1 97.06 105 PHE A CA 1
ATOM 814 C C . PHE A 1 105 ? 18.484 15.727 18.875 1 97.06 105 PHE A C 1
ATOM 816 O O . PHE A 1 105 ? 17.312 15.906 19.188 1 97.06 105 PHE A O 1
ATOM 823 N N . SER A 1 106 ? 19.438 15.625 19.781 1 96.12 106 SER A N 1
ATOM 824 C CA . SER A 1 106 ? 19.188 15.477 21.219 1 96.12 106 SER A CA 1
ATOM 825 C C . SER A 1 106 ? 18.562 16.734 21.797 1 96.12 106 SER A C 1
ATOM 827 O O . SER A 1 106 ? 18 16.703 22.891 1 96.12 106 SER A O 1
ATOM 829 N N . ASP A 1 107 ? 18.641 17.844 21.125 1 97.69 107 ASP A N 1
ATOM 830 C CA . ASP A 1 107 ? 18.156 19.109 21.672 1 97.69 107 ASP A CA 1
ATOM 831 C C . ASP A 1 107 ? 16.656 19.297 21.406 1 97.69 107 ASP A C 1
ATOM 833 O O . ASP A 1 107 ? 16.031 20.188 21.953 1 97.69 107 ASP A O 1
ATOM 837 N N . ILE A 1 108 ? 16.109 18.469 20.594 1 98.31 108 ILE A N 1
ATOM 838 C CA . ILE A 1 108 ? 14.695 18.578 20.281 1 98.31 108 ILE A CA 1
ATOM 839 C C . ILE A 1 108 ? 13.867 18.281 21.531 1 98.31 108 ILE A C 1
ATOM 841 O O . ILE A 1 108 ? 14.086 17.266 22.188 1 98.31 108 ILE A O 1
ATOM 845 N N . THR A 1 109 ? 12.984 19.125 21.844 1 98.44 109 THR A N 1
ATOM 846 C CA . THR A 1 109 ? 12.109 18.953 23 1 98.44 109 THR A CA 1
ATOM 847 C C . THR A 1 109 ? 10.711 18.531 22.562 1 98.44 109 THR A C 1
ATOM 849 O O . THR A 1 109 ? 10.391 18.562 21.359 1 98.44 109 THR A O 1
ATOM 852 N N . ILE A 1 110 ? 9.922 18.109 23.547 1 98.56 110 ILE A N 1
ATOM 853 C CA . ILE A 1 110 ? 8.523 17.766 23.297 1 98.56 110 ILE A CA 1
ATOM 854 C C . ILE A 1 110 ? 7.789 18.984 22.75 1 98.56 110 ILE A C 1
ATOM 856 O O . ILE A 1 110 ? 6.965 18.859 21.844 1 98.56 110 ILE A O 1
ATOM 860 N N . GLU A 1 111 ? 8.094 20.156 23.25 1 98.12 111 GLU A N 1
ATOM 861 C CA . GLU A 1 111 ? 7.473 21.391 22.797 1 98.12 111 GLU A CA 1
ATOM 862 C C . GLU A 1 111 ? 7.719 21.625 21.312 1 98.12 111 GLU A C 1
ATOM 864 O O . GLU A 1 111 ? 6.812 22.047 20.594 1 98.12 111 GLU A O 1
ATOM 869 N N . HIS A 1 112 ? 8.93 21.359 20.844 1 98.31 112 HIS A N 1
ATOM 870 C CA . HIS A 1 112 ? 9.242 21.516 19.438 1 98.31 112 HIS A CA 1
ATOM 871 C C . HIS A 1 112 ? 8.344 20.641 18.562 1 98.31 112 HIS A C 1
ATOM 873 O O . HIS A 1 112 ? 7.961 21.031 17.469 1 98.31 112 HIS A O 1
ATOM 879 N N . LEU A 1 113 ? 8.078 19.422 19.031 1 98.62 113 LEU A N 1
ATOM 880 C CA . LEU A 1 113 ? 7.219 18.5 18.297 1 98.62 113 LEU A CA 1
ATOM 881 C C . LEU A 1 113 ? 5.781 19.016 18.266 1 98.62 113 LEU A C 1
ATOM 883 O O . LEU A 1 113 ? 5.137 19.031 17.219 1 98.62 113 LEU A O 1
ATOM 887 N N . ILE A 1 114 ? 5.277 19.484 19.391 1 98.69 114 ILE A N 1
ATOM 888 C CA . ILE A 1 114 ? 3.898 19.938 19.516 1 98.69 114 ILE A CA 1
ATOM 889 C C . ILE A 1 114 ? 3.639 21.078 18.531 1 98.69 114 ILE A C 1
ATOM 891 O O . ILE A 1 114 ? 2.609 21.078 17.844 1 98.69 114 ILE A O 1
ATOM 895 N N . HIS A 1 115 ? 4.594 21.953 18.406 1 98.25 115 HIS A N 1
ATOM 896 C CA . HIS A 1 115 ? 4.355 23.219 17.719 1 98.25 115 HIS A CA 1
ATOM 897 C C . HIS A 1 115 ? 4.969 23.188 16.312 1 98.25 115 HIS A C 1
ATOM 899 O O . HIS A 1 115 ? 5.039 24.219 15.648 1 98.25 115 HIS A O 1
ATOM 905 N N . HIS A 1 116 ? 5.461 22.062 15.82 1 97.81 116 HIS A N 1
ATOM 906 C CA . HIS A 1 116 ? 6.016 21.875 14.484 1 97.81 116 HIS A CA 1
ATOM 907 C C . HIS A 1 116 ? 7.195 22.812 14.242 1 97.81 116 HIS A C 1
ATOM 909 O O . HIS A 1 116 ? 7.266 23.484 13.211 1 97.81 116 HIS A O 1
ATOM 915 N N . THR A 1 117 ? 8.094 22.797 15.234 1 97.62 117 THR A N 1
ATOM 916 C CA . THR A 1 117 ? 9.25 23.672 15.109 1 97.62 117 THR A CA 1
ATOM 917 C C . THR A 1 117 ? 10.547 22.891 15.242 1 97.62 117 THR A C 1
ATOM 919 O O . THR A 1 117 ? 11.609 23.469 15.5 1 97.62 117 THR A O 1
ATOM 922 N N . SER A 1 118 ? 10.531 21.562 15.07 1 97.56 118 SER A N 1
ATOM 923 C CA . SER A 1 118 ? 11.695 20.703 15.305 1 97.56 118 SER A CA 1
ATOM 924 C C . SER A 1 118 ? 12.625 20.688 14.094 1 97.56 118 SER A C 1
ATOM 926 O O . SER A 1 118 ? 13.812 20.406 14.227 1 97.56 118 SER A O 1
ATOM 928 N N . GLY A 1 119 ? 12.023 20.891 12.93 1 96.75 119 GLY A N 1
ATOM 929 C CA . GLY A 1 119 ? 12.812 20.75 11.711 1 96.75 119 GLY A CA 1
ATOM 930 C C . GLY A 1 119 ? 12.938 19.328 11.234 1 96.75 119 GLY A C 1
ATOM 931 O O . GLY A 1 119 ? 13.516 19.062 10.18 1 96.75 119 GLY A O 1
ATOM 932 N N . LEU A 1 120 ? 12.383 18.359 11.969 1 96.81 120 LEU A N 1
ATOM 933 C CA . LEU A 1 120 ? 12.352 16.969 11.508 1 96.81 120 LEU A CA 1
ATOM 934 C C . LEU A 1 120 ? 11.617 16.859 10.172 1 96.81 120 LEU A C 1
ATOM 936 O O . LEU A 1 120 ? 10.586 17.5 9.969 1 96.81 120 LEU A O 1
ATOM 940 N N . ARG A 1 121 ? 12.086 16.047 9.32 1 96.06 121 ARG A N 1
ATOM 941 C CA . ARG A 1 121 ? 11.469 15.836 8.016 1 96.06 121 ARG A CA 1
ATOM 942 C C . ARG A 1 121 ? 10.156 15.078 8.148 1 96.06 121 ARG A C 1
ATOM 944 O O . ARG A 1 121 ? 10.039 14.164 8.969 1 96.06 121 ARG A O 1
ATOM 951 N N . ASP A 1 122 ? 9.25 15.453 7.297 1 95.69 122 ASP A N 1
ATOM 952 C CA . ASP A 1 122 ? 7.938 14.812 7.324 1 95.69 122 ASP A CA 1
ATOM 953 C C . ASP A 1 122 ? 7.992 13.414 6.723 1 95.69 122 ASP A C 1
ATOM 955 O O . ASP A 1 122 ? 8.672 13.188 5.723 1 95.69 122 ASP A O 1
ATOM 959 N N . THR A 1 123 ? 7.191 12.57 7.227 1 92.88 123 THR A N 1
ATOM 960 C CA . THR A 1 123 ? 7.258 11.148 6.914 1 92.88 123 THR A CA 1
ATOM 961 C C . THR A 1 123 ? 6.762 10.883 5.492 1 92.88 123 THR A C 1
ATOM 963 O O . THR A 1 123 ? 7.199 9.938 4.844 1 92.88 123 THR A O 1
ATOM 966 N N . PHE A 1 124 ? 5.887 11.602 4.871 1 91.56 124 PHE A N 1
ATOM 967 C CA . PHE A 1 124 ? 5.246 11.25 3.609 1 91.56 124 PHE A CA 1
ATOM 968 C C . PHE A 1 124 ? 6.262 11.234 2.473 1 91.56 124 PHE A C 1
ATOM 970 O O . PHE A 1 124 ? 6.309 10.289 1.686 1 91.56 124 PHE A O 1
ATOM 977 N N . LEU A 1 125 ? 7.074 12.289 2.395 1 91.75 125 LEU A N 1
ATOM 978 C CA . LEU A 1 125 ? 8.102 12.258 1.355 1 91.75 125 LEU A CA 1
ATOM 979 C C . LEU A 1 125 ? 9.094 11.133 1.613 1 91.75 125 LEU A C 1
ATOM 981 O O . LEU A 1 125 ? 9.555 10.477 0.675 1 91.75 125 LEU A O 1
ATOM 985 N N . LEU A 1 126 ? 9.43 10.938 2.873 1 93.19 126 LEU A N 1
ATOM 986 C CA . LEU A 1 126 ? 10.336 9.852 3.229 1 93.19 126 LEU A CA 1
ATOM 987 C C . LEU A 1 126 ? 9.758 8.5 2.822 1 93.19 126 LEU A C 1
ATOM 989 O O . LEU A 1 126 ? 10.484 7.633 2.34 1 93.19 126 LEU A O 1
ATOM 993 N N . TYR A 1 127 ? 8.5 8.336 3.006 1 91.44 127 TYR A N 1
ATOM 994 C CA . TYR A 1 127 ? 7.82 7.121 2.564 1 91.44 127 TYR A CA 1
ATOM 995 C C . TYR A 1 127 ? 7.977 6.926 1.061 1 91.44 127 TYR A C 1
ATOM 997 O O . TYR A 1 127 ? 8.273 5.82 0.601 1 91.44 127 TYR A O 1
ATOM 1005 N N . ASN A 1 128 ? 7.773 7.973 0.362 1 91.62 128 ASN A N 1
ATOM 1006 C CA . ASN A 1 128 ? 7.902 7.883 -1.089 1 91.62 128 ASN A CA 1
ATOM 1007 C C . ASN A 1 128 ? 9.312 7.465 -1.504 1 91.62 128 ASN A C 1
ATOM 1009 O O . ASN A 1 128 ? 9.477 6.625 -2.389 1 91.62 128 ASN A O 1
ATOM 1013 N N . LEU A 1 129 ? 10.242 8.039 -0.831 1 93 129 LEU A N 1
ATOM 1014 C CA . LEU A 1 129 ? 11.633 7.746 -1.152 1 93 129 LEU A CA 1
ATOM 1015 C C . LEU A 1 129 ? 12.039 6.375 -0.628 1 93 129 LEU A C 1
ATOM 1017 O O . LEU A 1 129 ? 13.109 5.867 -0.969 1 93 129 LEU A O 1
ATOM 1021 N N . ALA A 1 130 ? 11.172 5.75 0.18 1 91.88 130 ALA A N 1
ATOM 1022 C CA . ALA A 1 130 ? 11.367 4.379 0.64 1 91.88 130 ALA A CA 1
ATOM 1023 C C . ALA A 1 130 ? 10.625 3.389 -0.259 1 91.88 130 ALA A C 1
ATOM 1025 O O . ALA A 1 130 ? 10.609 2.186 0.012 1 91.88 130 ALA A O 1
ATOM 1026 N N . GLY A 1 131 ? 10.016 3.934 -1.286 1 89.38 131 GLY A N 1
ATOM 1027 C CA . GLY A 1 131 ? 9.336 3.088 -2.258 1 89.38 131 GLY A CA 1
ATOM 1028 C C . GLY A 1 131 ? 7.848 2.959 -2.004 1 89.38 131 GLY A C 1
ATOM 1029 O O . GLY A 1 131 ? 7.176 2.133 -2.627 1 89.38 131 GLY A O 1
ATOM 1030 N N . LYS A 1 132 ? 7.309 3.76 -1.132 1 89 132 LYS A N 1
ATOM 1031 C CA . LYS A 1 132 ? 5.887 3.689 -0.815 1 89 132 LYS A CA 1
ATOM 1032 C C . LYS A 1 132 ? 5.102 4.75 -1.581 1 89 132 LYS A C 1
ATOM 1034 O O . LYS A 1 132 ? 5.629 5.82 -1.892 1 89 132 LYS A O 1
ATOM 1039 N N . ASN A 1 133 ? 3.93 4.34 -1.962 1 84.62 133 ASN A N 1
ATOM 1040 C CA . ASN A 1 133 ? 2.922 5.328 -2.33 1 84.62 133 ASN A CA 1
ATOM 1041 C C . ASN A 1 133 ? 2.145 5.816 -1.11 1 84.62 133 ASN A C 1
ATOM 1043 O O . ASN A 1 133 ? 1.341 5.074 -0.544 1 84.62 133 ASN A O 1
ATOM 1047 N N . SER A 1 134 ? 2.316 6.969 -0.761 1 77.88 134 SER A N 1
ATOM 1048 C CA . SER A 1 134 ? 1.786 7.484 0.497 1 77.88 134 SER A CA 1
ATOM 1049 C C . SER A 1 134 ? 0.261 7.504 0.487 1 77.88 134 SER A C 1
ATOM 1051 O O . SER A 1 134 ? -0.37 7.574 1.543 1 77.88 134 SER A O 1
ATOM 1053 N N . ASP A 1 135 ? -0.327 7.41 -0.701 1 73.56 135 ASP A N 1
ATOM 1054 C CA . ASP A 1 135 ? -1.783 7.473 -0.783 1 73.56 135 ASP A CA 1
ATOM 1055 C C . ASP A 1 135 ? -2.4 6.078 -0.682 1 73.56 135 ASP A C 1
ATOM 1057 O O . ASP A 1 135 ? -3.535 5.93 -0.226 1 73.56 135 ASP A O 1
ATOM 1061 N N . PHE A 1 136 ? -1.567 5.102 -1.062 1 78.25 136 PHE A N 1
ATOM 1062 C CA . PHE A 1 136 ? -2.229 3.82 -1.272 1 78.25 136 PHE A CA 1
ATOM 1063 C C . PHE A 1 136 ? -1.55 2.723 -0.461 1 78.25 136 PHE A C 1
ATOM 1065 O O . PHE A 1 136 ? -2.137 1.662 -0.229 1 78.25 136 PHE A O 1
ATOM 1072 N N . ASP A 1 137 ? -0.306 2.99 -0.049 1 87.31 137 ASP A N 1
ATOM 1073 C CA . ASP A 1 137 ? 0.446 1.896 0.556 1 87.31 137 ASP A CA 1
ATOM 1074 C C . ASP A 1 137 ? 0.337 1.93 2.078 1 87.31 137 ASP A C 1
ATOM 1076 O O . ASP A 1 137 ? 0.053 2.979 2.662 1 87.31 137 ASP A O 1
ATOM 1080 N N . TYR A 1 138 ? 0.552 0.818 2.592 1 84.88 138 TYR A N 1
ATOM 1081 C CA . TYR A 1 138 ? 0.52 0.655 4.039 1 84.88 138 TYR A CA 1
ATOM 1082 C C . TYR A 1 138 ? 1.704 1.358 4.695 1 84.88 138 TYR A C 1
ATOM 1084 O O . TYR A 1 138 ? 2.859 1.081 4.359 1 84.88 138 TYR A O 1
ATOM 1092 N N . CYS A 1 139 ? 1.404 2.252 5.535 1 82.5 139 CYS A N 1
ATOM 1093 C CA . CYS A 1 139 ? 2.42 2.93 6.332 1 82.5 139 CYS A CA 1
ATOM 1094 C C . CYS A 1 139 ? 2.371 2.471 7.785 1 82.5 139 CYS A C 1
ATOM 1096 O O . CYS A 1 139 ? 1.293 2.373 8.375 1 82.5 139 CYS A O 1
ATOM 1098 N N . ASN A 1 140 ? 3.553 2.133 8.344 1 81.88 140 ASN A N 1
ATOM 1099 C CA . ASN A 1 140 ? 3.564 1.693 9.734 1 81.88 140 ASN A CA 1
ATOM 1100 C C . ASN A 1 140 ? 4.637 2.418 10.539 1 81.88 140 ASN A C 1
ATOM 1102 O O . ASN A 1 140 ? 5.547 3.02 9.969 1 81.88 140 ASN A O 1
ATOM 1106 N N . ALA A 1 141 ? 4.555 2.273 11.82 1 86.06 141 ALA A N 1
ATOM 1107 C CA . ALA A 1 141 ? 5.375 3.002 12.789 1 86.06 141 ALA A CA 1
ATOM 1108 C C . ALA A 1 141 ? 6.84 2.588 12.68 1 86.06 141 ALA A C 1
ATOM 1110 O O . ALA A 1 141 ? 7.738 3.412 12.867 1 86.06 141 ALA A O 1
ATOM 1111 N N . ASP A 1 142 ? 7.145 1.39 12.305 1 87.19 142 ASP A N 1
ATOM 1112 C CA . ASP A 1 142 ? 8.516 0.9 12.219 1 87.19 142 ASP A CA 1
ATOM 1113 C C . ASP A 1 142 ? 9.281 1.602 11.094 1 87.19 142 ASP A C 1
ATOM 1115 O O . ASP A 1 142 ? 10.461 1.926 11.25 1 87.19 142 ASP A O 1
ATOM 1119 N N . LEU A 1 143 ? 8.641 1.774 10.008 1 89.31 143 LEU A N 1
ATOM 1120 C CA . LEU A 1 143 ? 9.281 2.453 8.891 1 89.31 143 LEU A CA 1
ATOM 1121 C C . LEU A 1 143 ? 9.562 3.912 9.227 1 89.31 143 LEU A C 1
ATOM 1123 O O . LEU A 1 143 ? 10.617 4.445 8.867 1 89.31 143 LEU A O 1
ATOM 1127 N N . VAL A 1 144 ? 8.641 4.547 9.945 1 89.94 144 VAL A N 1
ATOM 1128 C CA . VAL A 1 144 ? 8.844 5.93 10.359 1 89.94 144 VAL A CA 1
ATOM 1129 C C . VAL A 1 144 ? 10.094 6.031 11.227 1 89.94 144 VAL A C 1
ATOM 1131 O O . VAL A 1 144 ? 10.945 6.902 11.016 1 89.94 144 VAL A O 1
ATOM 1134 N N . ARG A 1 145 ? 10.211 5.145 12.148 1 90.44 145 ARG A N 1
ATOM 1135 C CA . ARG A 1 145 ? 11.359 5.129 13.055 1 90.44 145 ARG A CA 1
ATOM 1136 C C . ARG A 1 145 ? 12.664 4.922 12.289 1 90.44 145 ARG A C 1
ATOM 1138 O O . ARG A 1 145 ? 13.633 5.648 12.5 1 90.44 145 ARG A O 1
ATOM 1145 N N . LYS A 1 146 ? 12.602 3.984 11.391 1 90.94 146 LYS A N 1
ATOM 1146 C CA . LYS A 1 146 ? 13.789 3.664 10.609 1 90.94 146 LYS A CA 1
ATOM 1147 C C . LYS A 1 146 ? 14.242 4.859 9.781 1 90.94 146 LYS A C 1
ATOM 1149 O O . LYS A 1 146 ? 15.43 5.164 9.711 1 90.94 146 LYS A O 1
ATOM 1154 N N . LEU A 1 147 ? 13.344 5.52 9.164 1 92.94 147 LEU A N 1
ATOM 1155 C CA . LEU A 1 147 ? 13.656 6.656 8.305 1 92.94 147 LEU A CA 1
ATOM 1156 C C . LEU A 1 147 ? 14.141 7.844 9.125 1 92.94 147 LEU A C 1
ATOM 1158 O O . LEU A 1 147 ? 15.086 8.531 8.727 1 92.94 147 LEU A O 1
ATOM 1162 N N . THR A 1 148 ? 13.539 8.039 10.266 1 92.56 148 THR A N 1
ATOM 1163 C CA . THR A 1 148 ? 13.953 9.141 11.125 1 92.56 148 THR A CA 1
ATOM 1164 C C . THR A 1 148 ? 15.367 8.914 11.664 1 92.56 148 THR A C 1
ATOM 1166 O O . THR A 1 148 ? 16.172 9.836 11.711 1 92.56 148 THR A O 1
ATOM 1169 N N . GLN A 1 149 ? 15.633 7.734 12.039 1 91.5 149 GLN A N 1
ATOM 1170 C CA . GLN A 1 149 ? 16.938 7.383 12.586 1 91.5 149 GLN A CA 1
ATOM 1171 C C . GLN A 1 149 ? 18.047 7.629 11.57 1 91.5 149 GLN A C 1
ATOM 1173 O O . GLN A 1 149 ? 19.188 7.875 11.945 1 91.5 149 GLN A O 1
ATOM 1178 N N . ARG A 1 150 ? 17.688 7.633 10.375 1 92.62 150 ARG A N 1
ATOM 1179 C CA . ARG A 1 150 ? 18.688 7.734 9.312 1 92.62 150 ARG A CA 1
ATOM 1180 C C . ARG A 1 150 ? 18.844 9.172 8.844 1 92.62 150 ARG A C 1
ATOM 1182 O O . ARG A 1 150 ? 19.75 9.492 8.07 1 92.62 150 ARG A O 1
ATOM 1189 N N . GLN A 1 151 ? 17.953 10.062 9.336 1 94 151 GLN A N 1
ATOM 1190 C CA . GLN A 1 151 ? 18.062 11.469 8.969 1 94 151 GLN A CA 1
ATOM 1191 C C . GLN A 1 151 ? 19.391 12.055 9.453 1 94 151 GLN A C 1
ATOM 1193 O O . GLN A 1 151 ? 19.828 11.789 10.57 1 94 151 GLN A O 1
ATOM 1198 N N . GLN A 1 152 ? 20.016 12.891 8.617 1 92.5 152 GLN A N 1
ATOM 1199 C CA . GLN A 1 152 ? 21.344 13.422 8.938 1 92.5 152 GLN A CA 1
ATOM 1200 C C . GLN A 1 152 ? 21.25 14.859 9.43 1 92.5 152 GLN A C 1
ATOM 1202 O O . GLN A 1 152 ? 22.078 15.297 10.234 1 92.5 152 GLN A O 1
ATOM 1207 N N . ILE A 1 153 ? 20.359 15.602 8.898 1 94.38 153 ILE A N 1
ATOM 1208 C CA . ILE A 1 153 ? 20.234 17 9.273 1 94.38 153 ILE A CA 1
ATOM 1209 C C . ILE A 1 153 ? 18.75 17.375 9.398 1 94.38 153 ILE A C 1
ATOM 1211 O O . ILE A 1 153 ? 17.891 16.656 8.891 1 94.38 153 ILE A O 1
ATOM 1215 N N . LEU A 1 154 ? 18.484 18.438 10.133 1 95.94 154 LEU A N 1
ATOM 1216 C CA . LEU A 1 154 ? 17.156 19.016 10.203 1 95.94 154 LEU A CA 1
ATOM 1217 C C . LEU A 1 154 ? 16.906 19.953 9.039 1 95.94 154 LEU A C 1
ATOM 1219 O O . LEU A 1 154 ? 17.859 20.438 8.414 1 95.94 154 LEU A O 1
ATOM 1223 N N . SER A 1 155 ? 15.688 20.172 8.664 1 94.94 155 SER A N 1
ATOM 1224 C CA . SER A 1 155 ? 15.336 21.078 7.578 1 94.94 155 SER A CA 1
ATOM 1225 C C . SER A 1 155 ? 15.773 22.516 7.891 1 94.94 155 SER A C 1
ATOM 1227 O O . SER A 1 155 ? 16.016 23.297 6.98 1 94.94 155 SER A O 1
ATOM 1229 N N . PHE A 1 156 ? 15.82 22.875 9.148 1 94.69 156 PHE A N 1
ATOM 1230 C CA . PHE A 1 156 ? 16.25 24.188 9.641 1 94.69 156 PHE A CA 1
ATOM 1231 C C . PHE A 1 156 ? 16.719 24.109 11.078 1 94.69 156 PHE A C 1
ATOM 1233 O O . PHE A 1 156 ? 16.625 23.047 11.711 1 94.69 156 PHE A O 1
ATOM 1240 N N . THR A 1 157 ? 17.266 25.203 11.523 1 94.38 157 THR A N 1
ATOM 1241 C CA . THR A 1 157 ? 17.719 25.266 12.914 1 94.38 157 THR A CA 1
ATOM 1242 C C . THR A 1 157 ? 16.516 25.156 13.859 1 94.38 157 THR A C 1
ATOM 1244 O O . THR A 1 157 ? 15.477 25.75 13.633 1 94.38 157 THR A O 1
ATOM 1247 N N . LEU A 1 158 ? 16.703 24.422 14.844 1 95.56 158 LEU A N 1
ATOM 1248 C CA . LEU A 1 158 ? 15.68 24.109 15.836 1 95.56 158 LEU A CA 1
ATOM 1249 C C . LEU A 1 158 ? 14.992 25.391 16.312 1 95.56 158 LEU A C 1
ATOM 1251 O O . LEU A 1 158 ? 15.656 26.328 16.766 1 95.56 158 LEU A O 1
ATOM 1255 N N . GLY A 1 159 ? 13.664 25.5 16.156 1 96.06 159 GLY A N 1
ATOM 1256 C CA . GLY A 1 159 ? 12.859 26.609 16.641 1 96.06 159 GLY A CA 1
ATOM 1257 C C . GLY A 1 159 ? 12.82 27.781 15.688 1 96.06 159 GLY A C 1
ATOM 1258 O O . GLY A 1 159 ? 12.109 28.766 15.93 1 96.06 159 GLY A O 1
ATOM 1259 N N . GLU A 1 160 ? 13.461 27.656 14.57 1 95.06 160 GLU A N 1
ATOM 1260 C CA . GLU A 1 160 ? 13.625 28.797 13.688 1 95.06 160 GLU A CA 1
ATOM 1261 C C . GLU A 1 160 ? 12.383 29.031 12.836 1 95.06 160 GLU A C 1
ATOM 1263 O O . GLU A 1 160 ? 11.977 30.172 12.609 1 95.06 160 GLU A O 1
ATOM 1268 N N . TYR A 1 161 ? 11.805 27.938 12.328 1 93.5 161 TYR A N 1
ATOM 1269 C CA . TYR A 1 161 ? 10.633 28.016 11.461 1 93.5 161 TYR A CA 1
ATOM 1270 C C . TYR A 1 161 ? 9.531 27.078 11.938 1 93.5 161 TYR A C 1
ATOM 1272 O O . TYR A 1 161 ? 9.773 26.203 12.773 1 93.5 161 TYR A O 1
ATOM 1280 N N . HIS A 1 162 ? 8.344 27.406 11.531 1 94.5 162 HIS A N 1
ATOM 1281 C CA . HIS A 1 162 ? 7.238 26.453 11.586 1 94.5 162 HIS A CA 1
ATOM 1282 C C . HIS A 1 162 ? 7.16 25.625 10.305 1 94.5 162 HIS A C 1
ATOM 1284 O O . HIS A 1 162 ? 7.02 26.188 9.211 1 94.5 162 HIS A O 1
ATOM 1290 N N . LEU A 1 163 ? 7.344 24.391 10.461 1 94.5 163 LEU A N 1
ATOM 1291 C CA . LEU A 1 163 ? 7.195 23.453 9.352 1 94.5 163 LEU A CA 1
ATOM 1292 C C . LEU A 1 163 ? 6.441 22.203 9.781 1 94.5 163 LEU A C 1
ATOM 1294 O O . LEU A 1 163 ? 6.977 21.375 10.531 1 94.5 163 LEU A O 1
ATOM 1298 N N . TYR A 1 164 ? 5.25 22.188 9.266 1 94.69 164 TYR A N 1
ATOM 1299 C CA . TYR A 1 164 ? 4.352 21.094 9.617 1 94.69 164 TYR A CA 1
ATOM 1300 C C . TYR A 1 164 ? 5.004 19.75 9.352 1 94.69 164 TYR A C 1
ATOM 1302 O O . TYR A 1 164 ? 5.52 19.5 8.258 1 94.69 164 TYR A O 1
ATOM 1310 N N . SER A 1 165 ? 5.039 18.844 10.414 1 96.12 165 SER A N 1
ATOM 1311 C CA . SER A 1 165 ? 5.676 17.547 10.312 1 96.12 165 SER A CA 1
ATOM 1312 C C . SER A 1 165 ? 4.871 16.484 11.047 1 96.12 165 SER A C 1
ATOM 1314 O O . SER A 1 165 ? 4.75 16.516 12.273 1 96.12 165 SER A O 1
ATOM 1316 N N . ASN A 1 166 ? 4.379 15.453 10.336 1 96.94 166 ASN A N 1
ATOM 1317 C CA . ASN A 1 166 ? 3.688 14.328 10.961 1 96.94 166 ASN A CA 1
ATOM 1318 C C . ASN A 1 166 ? 4.637 13.5 11.82 1 96.94 166 ASN A C 1
ATOM 1320 O O . ASN A 1 166 ? 4.219 12.906 12.812 1 96.94 166 ASN A O 1
ATOM 1324 N N . THR A 1 167 ? 5.895 13.5 11.539 1 96.69 167 THR A N 1
ATOM 1325 C CA . THR A 1 167 ? 6.906 12.742 12.266 1 96.69 167 THR A CA 1
ATOM 1326 C C . THR A 1 167 ? 6.902 13.117 13.742 1 96.69 167 THR A C 1
ATOM 1328 O O . THR A 1 167 ? 6.941 12.234 14.609 1 96.69 167 THR A O 1
ATOM 1331 N N . GLY A 1 168 ? 6.84 14.375 14.008 1 97.69 168 GLY A N 1
ATOM 1332 C CA . GLY A 1 168 ? 6.824 14.828 15.391 1 97.69 168 GLY A CA 1
ATOM 1333 C C . GLY A 1 168 ? 5.645 14.289 16.172 1 97.69 168 GLY A C 1
ATOM 1334 O O . GLY A 1 168 ? 5.793 13.883 17.328 1 97.69 168 GLY A O 1
ATOM 1335 N N . TYR A 1 169 ? 4.539 14.25 15.57 1 98.25 169 TYR A N 1
ATOM 1336 C CA . TYR A 1 169 ? 3.336 13.805 16.266 1 98.25 169 TYR A CA 1
ATOM 1337 C C . TYR A 1 169 ? 3.322 12.289 16.406 1 98.25 169 TYR A C 1
ATOM 1339 O O . TYR A 1 169 ? 2.727 11.75 17.344 1 98.25 169 TYR A O 1
ATOM 1347 N N . HIS A 1 170 ? 3.955 11.594 15.484 1 96.62 170 HIS A N 1
ATOM 1348 C CA . HIS A 1 170 ? 4.18 10.172 15.711 1 96.62 170 HIS A CA 1
ATOM 1349 C C . HIS A 1 170 ? 4.961 9.93 17 1 96.62 170 HIS A C 1
ATOM 1351 O O . HIS A 1 170 ? 4.57 9.102 17.828 1 96.62 170 HIS A O 1
ATOM 1357 N N . PHE A 1 171 ? 6.008 10.711 17.203 1 97.56 171 PHE A N 1
ATOM 1358 C CA . PHE A 1 171 ? 6.844 10.547 18.391 1 97.56 171 PHE A CA 1
ATOM 1359 C C . PHE A 1 171 ? 6.09 10.969 19.641 1 97.56 171 PHE A C 1
ATOM 1361 O O . PHE A 1 171 ? 6.285 10.398 20.719 1 97.56 171 PHE A O 1
ATOM 1368 N N . LEU A 1 172 ? 5.238 12.023 19.484 1 98.62 172 LEU A N 1
ATOM 1369 C CA . LEU A 1 172 ? 4.398 12.375 20.625 1 98.62 172 LEU A CA 1
ATOM 1370 C C . LEU A 1 172 ? 3.537 11.188 21.062 1 98.62 172 LEU A C 1
ATOM 1372 O O . LEU A 1 172 ? 3.383 10.922 22.25 1 98.62 172 LEU A O 1
ATOM 1376 N N . GLY A 1 173 ? 2.928 10.5 20.062 1 98.25 173 GLY A N 1
ATOM 1377 C CA . GLY A 1 173 ? 2.182 9.289 20.375 1 98.25 173 GLY A CA 1
ATOM 1378 C C . GLY A 1 173 ? 3.006 8.25 21.109 1 98.25 173 GLY A C 1
ATOM 1379 O O . GLY A 1 173 ? 2.535 7.637 22.062 1 98.25 173 GLY A O 1
ATOM 1380 N N . GLU A 1 174 ? 4.25 8.055 20.703 1 97.12 174 GLU A N 1
ATOM 1381 C CA . GLU A 1 174 ? 5.141 7.094 21.344 1 97.12 174 GLU A CA 1
ATOM 1382 C C . GLU A 1 174 ? 5.5 7.531 22.766 1 97.12 174 GLU A C 1
ATOM 1384 O O . GLU A 1 174 ? 5.574 6.703 23.672 1 97.12 174 GLU A O 1
ATOM 1389 N N . ILE A 1 175 ? 5.746 8.789 22.906 1 98.5 175 ILE A N 1
ATOM 1390 C CA . ILE A 1 175 ? 6.086 9.32 24.219 1 98.5 175 ILE A CA 1
ATOM 1391 C C . ILE A 1 175 ? 4.934 9.078 25.188 1 98.5 175 ILE A C 1
ATOM 1393 O O . ILE A 1 175 ? 5.152 8.664 26.328 1 98.5 175 ILE A O 1
ATOM 1397 N N . ILE A 1 176 ? 3.703 9.312 24.719 1 98.75 176 ILE A N 1
ATOM 1398 C CA . ILE A 1 176 ? 2.531 9.055 25.547 1 98.75 176 ILE A CA 1
ATOM 1399 C C . ILE A 1 176 ? 2.521 7.598 26 1 98.75 176 ILE A C 1
ATOM 1401 O O . ILE A 1 176 ? 2.264 7.301 27.172 1 98.75 176 ILE A O 1
ATOM 1405 N N . SER A 1 177 ? 2.801 6.738 25.078 1 98.12 177 SER A N 1
ATOM 1406 C CA . SER A 1 177 ? 2.816 5.316 25.391 1 98.12 177 SER A CA 1
ATOM 1407 C C . SER A 1 177 ? 3.879 4.996 26.438 1 98.12 177 SER A C 1
ATOM 1409 O O . SER A 1 177 ? 3.615 4.266 27.406 1 98.12 177 SER A O 1
ATOM 1411 N N . VAL A 1 178 ? 5.043 5.543 26.312 1 97.88 178 VAL A N 1
ATOM 1412 C CA . VAL A 1 178 ? 6.16 5.277 27.203 1 97.88 178 VAL A CA 1
ATOM 1413 C C . VAL A 1 178 ? 5.848 5.824 28.594 1 97.88 178 VAL A C 1
ATOM 1415 O O . VAL A 1 178 ? 6.023 5.125 29.594 1 97.88 178 VAL A O 1
ATOM 1418 N N . VAL A 1 179 ? 5.387 7 28.672 1 98.44 179 VAL A N 1
ATOM 1419 C CA . VAL A 1 179 ? 5.191 7.715 29.938 1 98.44 179 VAL A CA 1
ATOM 1420 C C . VAL A 1 179 ? 4.004 7.121 30.688 1 98.44 179 VAL A C 1
ATOM 1422 O O . VAL A 1 179 ? 4.039 6.992 31.906 1 98.44 179 VAL A O 1
ATOM 1425 N N . SER A 1 180 ? 2.971 6.75 29.938 1 98.38 180 SER A N 1
ATOM 1426 C CA . SER A 1 180 ? 1.745 6.281 30.578 1 98.38 180 SER A CA 1
ATOM 1427 C C . SER A 1 180 ? 1.776 4.77 30.797 1 98.38 180 SER A C 1
ATOM 1429 O O . SER A 1 180 ? 0.98 4.234 31.562 1 98.38 180 SER A O 1
ATOM 1431 N N . GLY A 1 181 ? 2.592 4.047 29.953 1 97.88 181 GLY A N 1
ATOM 1432 C CA . GLY A 1 181 ? 2.617 2.594 29.984 1 97.88 181 GLY A CA 1
ATOM 1433 C C . GLY A 1 181 ? 1.491 1.956 29.203 1 97.88 181 GLY A C 1
ATOM 1434 O O . GLY A 1 181 ? 1.308 0.738 29.234 1 97.88 181 GLY A O 1
ATOM 1435 N N . GLN A 1 182 ? 0.733 2.791 28.547 1 97.88 182 GLN A N 1
ATOM 1436 C CA . GLN A 1 182 ? -0.371 2.359 27.688 1 97.88 182 GLN A CA 1
ATOM 1437 C C . GLN A 1 182 ? -0.162 2.807 26.25 1 97.88 182 GLN A C 1
ATOM 1439 O O . GLN A 1 182 ? 0.583 3.754 25.984 1 97.88 182 GLN A O 1
ATOM 1444 N N . THR A 1 183 ? -0.801 2.066 25.328 1 97.75 183 THR A N 1
ATOM 1445 C CA . THR A 1 183 ? -0.82 2.592 23.969 1 97.75 183 THR A CA 1
ATOM 1446 C C . THR A 1 183 ? -1.541 3.936 23.906 1 97.75 183 THR A C 1
ATOM 1448 O O . THR A 1 183 ? -2.357 4.242 24.781 1 97.75 183 THR A O 1
ATOM 1451 N N . LEU A 1 184 ? -1.272 4.73 22.938 1 98.5 184 LEU A N 1
ATOM 1452 C CA . LEU A 1 184 ? -1.995 5.98 22.734 1 98.5 184 LEU A CA 1
ATOM 1453 C C . LEU A 1 184 ? -3.498 5.734 22.656 1 98.5 184 LEU A C 1
ATOM 1455 O O . LEU A 1 184 ? -4.289 6.504 23.219 1 98.5 184 LEU A O 1
ATOM 1459 N N . ARG A 1 185 ? -3.859 4.668 22 1 98.19 185 ARG A N 1
ATOM 1460 C CA . ARG A 1 185 ? -5.262 4.281 21.859 1 98.19 185 ARG A CA 1
ATOM 1461 C C . ARG A 1 185 ? -5.922 4.105 23.219 1 98.19 185 ARG A C 1
ATOM 1463 O O . ARG A 1 185 ? -6.938 4.738 23.516 1 98.19 185 ARG A O 1
ATOM 1470 N N . LYS A 1 186 ? -5.359 3.328 24.078 1 98.5 186 LYS A N 1
ATOM 1471 C CA . LYS A 1 186 ? -5.93 3.021 25.375 1 98.5 186 LYS A CA 1
ATOM 1472 C C . LYS A 1 186 ? -5.93 4.254 26.281 1 98.5 186 LYS A C 1
ATOM 1474 O O . LYS A 1 186 ? -6.91 4.516 26.984 1 98.5 186 LYS A O 1
ATOM 1479 N N . TYR A 1 187 ? -4.824 4.969 26.266 1 98.75 187 TYR A N 1
ATOM 1480 C CA . TYR A 1 187 ? -4.723 6.164 27.094 1 98.75 187 TYR A CA 1
ATOM 1481 C C . TYR A 1 187 ? -5.789 7.188 26.703 1 98.75 187 TYR A C 1
ATOM 1483 O O . TYR A 1 187 ? -6.461 7.746 27.578 1 98.75 187 TYR A O 1
AT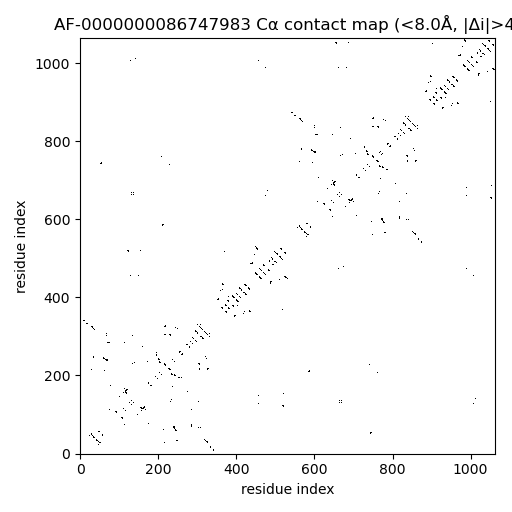OM 1491 N N . ALA A 1 188 ? -5.93 7.465 25.406 1 98.75 188 ALA A N 1
ATOM 1492 C CA . ALA A 1 188 ? -6.914 8.43 24.938 1 98.75 188 ALA A CA 1
ATOM 1493 C C . ALA A 1 188 ? -8.328 7.98 25.281 1 98.75 188 ALA A C 1
ATOM 1495 O O . ALA A 1 188 ? -9.18 8.805 25.641 1 98.75 188 ALA A O 1
ATOM 1496 N N . GLU A 1 189 ? -8.602 6.691 25.125 1 98.62 189 GLU A N 1
ATOM 1497 C CA . GLU A 1 189 ? -9.914 6.16 25.453 1 98.62 189 GLU A CA 1
ATOM 1498 C C . GLU A 1 189 ? -10.258 6.43 26.922 1 98.62 189 GLU A C 1
ATOM 1500 O O . GLU A 1 189 ? -11.336 6.941 27.234 1 98.62 189 GLU A O 1
ATOM 1505 N N . GLU A 1 190 ? -9.367 6.195 27.797 1 98.5 190 GLU A N 1
ATOM 1506 C CA . GLU A 1 190 ? -9.617 6.246 29.234 1 98.5 190 GLU A CA 1
ATOM 1507 C C . GLU A 1 190 ? -9.609 7.684 29.734 1 98.5 190 GLU A C 1
ATOM 1509 O O . GLU A 1 190 ? -10.344 8.023 30.672 1 98.5 190 GLU A O 1
ATOM 1514 N N . ASN A 1 191 ? -8.812 8.508 29.141 1 98.31 191 ASN A N 1
ATOM 1515 C CA . ASN A 1 191 ? -8.555 9.812 29.75 1 98.31 191 ASN A CA 1
ATOM 1516 C C . ASN A 1 191 ? -9.188 10.945 28.938 1 98.31 191 ASN A C 1
ATOM 1518 O O . ASN A 1 191 ? -9.312 12.062 29.438 1 98.31 191 ASN A O 1
ATOM 1522 N N . VAL A 1 192 ? -9.586 10.703 27.734 1 98.5 192 VAL A N 1
ATOM 1523 C CA . VAL A 1 192 ? -10.148 11.766 26.906 1 98.5 192 VAL A CA 1
ATOM 1524 C C . VAL A 1 192 ? -11.555 11.383 26.469 1 98.5 192 VAL A C 1
ATOM 1526 O O . VAL A 1 192 ? -12.539 12.023 26.859 1 98.5 192 VAL A O 1
ATOM 1529 N N . PHE A 1 193 ? -11.711 10.227 25.781 1 98.75 193 PHE A N 1
ATOM 1530 C CA . PHE A 1 193 ? -12.969 9.906 25.094 1 98.75 193 PHE A CA 1
ATOM 1531 C C . PHE A 1 193 ? -14.031 9.492 26.109 1 98.75 193 PHE A C 1
ATOM 1533 O O . PHE A 1 193 ? -15.164 9.977 26.047 1 98.75 193 PHE A O 1
ATOM 1540 N N . ALA A 1 194 ? -13.641 8.602 27.016 1 98.38 194 ALA A N 1
ATOM 1541 C CA . ALA A 1 194 ? -14.625 8.133 27.984 1 98.38 194 ALA A CA 1
ATOM 1542 C C . ALA A 1 194 ? -15.094 9.273 28.891 1 98.38 194 ALA A C 1
ATOM 1544 O O . ALA A 1 194 ? -16.297 9.492 29.047 1 98.38 194 ALA A O 1
ATOM 1545 N N . PRO A 1 195 ? -14.188 10.047 29.422 1 97.69 195 PRO A N 1
ATOM 1546 C CA . PRO A 1 195 ? -14.617 11.164 30.266 1 97.69 195 PRO A CA 1
ATOM 1547 C C . PRO A 1 195 ? -15.523 12.148 29.531 1 97.69 195 PRO A C 1
ATOM 1549 O O . PRO A 1 195 ? -16.406 12.758 30.141 1 97.69 195 PRO A O 1
ATOM 1552 N N . LEU A 1 196 ? -15.383 12.328 28.25 1 97.88 196 LEU A N 1
ATOM 1553 C CA . LEU A 1 196 ? -16.172 13.273 27.469 1 97.88 196 LEU A CA 1
ATOM 1554 C C . LEU A 1 196 ? -17.375 12.57 26.828 1 97.88 196 LEU A C 1
ATOM 1556 O O . LEU A 1 196 ? -18.078 13.172 26.016 1 97.88 196 LEU A O 1
ATOM 1560 N N . LYS A 1 197 ? -17.516 11.266 27.078 1 97.81 197 LYS A N 1
ATOM 1561 C CA . LYS A 1 197 ? -18.609 10.445 26.578 1 97.81 197 LYS A CA 1
ATOM 1562 C C . LYS A 1 197 ? -18.578 10.352 25.062 1 97.81 197 LYS A C 1
ATOM 1564 O O . LYS A 1 197 ? -19.641 10.344 24.422 1 97.81 197 LYS A O 1
ATOM 1569 N N . MET A 1 198 ? -17.422 10.383 24.531 1 98.38 198 MET A N 1
ATOM 1570 C CA . MET A 1 198 ? -17.219 10.164 23.109 1 98.38 198 MET A CA 1
ATOM 1571 C C . MET A 1 198 ? -17.125 8.68 22.797 1 98.38 198 MET A C 1
ATOM 1573 O O . MET A 1 198 ? -16.078 8.195 22.359 1 98.38 198 MET A O 1
ATOM 1577 N N . LYS A 1 199 ? -18.188 7.992 22.766 1 97.25 199 LYS A N 1
ATOM 1578 C CA . LYS A 1 199 ? -18.25 6.531 22.734 1 97.25 199 LYS A CA 1
ATOM 1579 C C . LYS A 1 199 ? -18 5.996 21.328 1 97.25 199 LYS A C 1
ATOM 1581 O O . LYS A 1 199 ? -17.703 4.816 21.156 1 97.25 199 LYS A O 1
ATOM 1586 N N . ASP A 1 200 ? -18.188 6.844 20.359 1 97.94 200 ASP A N 1
ATOM 1587 C CA . ASP A 1 200 ? -18 6.41 18.984 1 97.94 200 ASP A CA 1
ATOM 1588 C C . ASP A 1 200 ? -16.703 6.945 18.406 1 97.94 200 ASP A C 1
ATOM 1590 O O . ASP A 1 200 ? -16.578 7.125 17.188 1 97.94 200 ASP A O 1
ATOM 1594 N N . THR A 1 201 ? -15.766 7.281 19.281 1 98.44 201 THR A N 1
ATOM 1595 C CA . THR A 1 201 ? -14.438 7.723 18.875 1 98.44 201 THR A CA 1
ATOM 1596 C C . THR A 1 201 ? -13.383 6.691 19.25 1 98.44 201 THR A C 1
ATOM 1598 O O . THR A 1 201 ? -13.383 6.172 20.375 1 98.44 201 THR A O 1
ATOM 1601 N N . VAL A 1 202 ? -12.516 6.344 18.234 1 97.44 202 VAL A N 1
ATOM 1602 C CA . VAL A 1 202 ? -11.492 5.332 18.484 1 97.44 202 VAL A CA 1
ATOM 1603 C C . VAL A 1 202 ? -10.219 5.672 17.719 1 97.44 202 VAL A C 1
ATOM 1605 O O . VAL A 1 202 ? -10.281 6.242 16.625 1 97.44 202 VAL A O 1
ATOM 1608 N N . ILE A 1 203 ? -9.094 5.434 18.312 1 98.06 203 ILE A N 1
ATOM 1609 C CA . ILE A 1 203 ? -7.82 5.469 17.609 1 98.06 203 ILE A CA 1
ATOM 1610 C C . ILE A 1 203 ? -7.527 4.094 17.016 1 98.06 203 ILE A C 1
ATOM 1612 O O . ILE A 1 203 ? -7.48 3.094 17.734 1 98.06 203 ILE A O 1
ATOM 1616 N N . CYS A 1 204 ? -7.395 4.066 15.719 1 95.62 204 CYS A N 1
ATOM 1617 C CA . CYS A 1 204 ? -7.09 2.818 15.031 1 95.62 204 CYS A CA 1
ATOM 1618 C C . CYS A 1 204 ? -5.594 2.693 14.766 1 95.62 204 CYS A C 1
ATOM 1620 O O . CYS A 1 204 ? -5.07 3.311 13.836 1 95.62 204 CYS A O 1
ATOM 1622 N N . ASP A 1 205 ? -4.918 1.828 15.469 1 94.88 205 ASP A N 1
ATOM 1623 C CA . ASP A 1 205 ? -3.475 1.665 15.336 1 94.88 205 ASP A CA 1
ATOM 1624 C C . ASP A 1 205 ? -3.135 0.371 14.594 1 94.88 205 ASP A C 1
ATOM 1626 O O . ASP A 1 205 ? -1.978 -0.057 14.586 1 94.88 205 ASP A O 1
ATOM 1630 N N . ASP A 1 206 ? -4.164 -0.247 14.039 1 92.62 206 ASP A N 1
ATOM 1631 C CA . ASP A 1 206 ? -4.043 -1.456 13.234 1 92.62 206 ASP A CA 1
ATOM 1632 C C . ASP A 1 206 ? -4.953 -1.389 12.008 1 92.62 206 ASP A C 1
ATOM 1634 O O . ASP A 1 206 ? -6.18 -1.457 12.133 1 92.62 206 ASP A O 1
ATOM 1638 N N . ILE A 1 207 ? -4.383 -1.394 10.82 1 89.69 207 ILE A N 1
ATOM 1639 C CA . ILE A 1 207 ? -5.137 -1.156 9.594 1 89.69 207 ILE A CA 1
ATOM 1640 C C . ILE A 1 207 ? -6.023 -2.361 9.289 1 89.69 207 ILE A C 1
ATOM 1642 O O . ILE A 1 207 ? -6.98 -2.258 8.516 1 89.69 207 ILE A O 1
ATOM 1646 N N . THR A 1 208 ? -5.703 -3.494 9.883 1 92.94 208 THR A N 1
ATOM 1647 C CA . THR A 1 208 ? -6.48 -4.695 9.602 1 92.94 208 THR A CA 1
ATOM 1648 C C . THR A 1 208 ? -7.699 -4.777 10.523 1 92.94 208 THR A C 1
ATOM 1650 O O . THR A 1 208 ? -8.547 -5.656 10.359 1 92.94 208 THR A O 1
ATOM 1653 N N . GLU A 1 209 ? -7.785 -3.887 11.445 1 94.38 209 GLU A N 1
ATOM 1654 C CA . GLU A 1 209 ? -8.914 -3.881 12.367 1 94.38 209 GLU A CA 1
ATOM 1655 C C . GLU A 1 209 ? -10.227 -3.586 11.648 1 94.38 209 GLU A C 1
ATOM 1657 O O . GLU A 1 209 ? -10.266 -2.734 10.758 1 94.38 209 GLU A O 1
ATOM 1662 N N . ILE A 1 210 ? -11.266 -4.277 12.031 1 96.12 210 ILE A N 1
ATOM 1663 C CA . ILE A 1 210 ? -12.602 -4.035 11.5 1 96.12 210 ILE A CA 1
ATOM 1664 C C . ILE A 1 210 ? -13.305 -2.979 12.344 1 96.12 210 ILE A C 1
ATOM 1666 O O . ILE A 1 210 ? -13.555 -3.191 13.539 1 96.12 210 ILE A O 1
ATOM 1670 N N . ILE A 1 211 ? -13.555 -1.849 11.805 1 95.75 211 ILE A N 1
ATOM 1671 C CA . ILE A 1 211 ? -14.32 -0.788 12.453 1 95.75 211 ILE A CA 1
ATOM 1672 C C . ILE A 1 211 ? -15.766 -0.819 11.961 1 95.75 211 ILE A C 1
ATOM 1674 O O . ILE A 1 211 ? -16.047 -0.463 10.812 1 95.75 211 ILE A O 1
ATOM 1678 N N . PRO A 1 212 ? -16.688 -1.185 12.82 1 95.19 212 PRO A N 1
ATOM 1679 C CA . PRO A 1 212 ? -18.094 -1.267 12.391 1 95.19 212 PRO A CA 1
ATOM 1680 C C . PRO A 1 212 ? -18.656 0.082 11.953 1 95.19 212 PRO A C 1
ATOM 1682 O O . PRO A 1 212 ? -18.438 1.095 12.625 1 95.19 212 PRO A O 1
ATOM 1685 N N . ASN A 1 213 ? -19.266 0.131 10.812 1 94.5 213 ASN A N 1
ATOM 1686 C CA . ASN A 1 213 ? -19.984 1.278 10.281 1 94.5 213 ASN A CA 1
ATOM 1687 C C . ASN A 1 213 ? -19.047 2.428 9.938 1 94.5 213 ASN A C 1
ATOM 1689 O O . ASN A 1 213 ? -19.375 3.594 10.164 1 94.5 213 ASN A O 1
ATOM 1693 N N . ARG A 1 214 ? -17.875 2.078 9.547 1 97.19 214 ARG A N 1
ATOM 1694 C CA . ARG A 1 214 ? -16.969 3.125 9.117 1 97.19 214 ARG A CA 1
ATOM 1695 C C . ARG A 1 214 ? -17.344 3.654 7.738 1 97.19 214 ARG A C 1
ATOM 1697 O O . ARG A 1 214 ? -17.891 2.916 6.914 1 97.19 214 ARG A O 1
ATOM 1704 N N . ALA A 1 215 ? -17.141 4.945 7.492 1 98.5 215 ALA A N 1
ATOM 1705 C CA . ALA A 1 215 ? -17.234 5.496 6.145 1 98.5 215 ALA A CA 1
ATOM 1706 C C . ALA A 1 215 ? -16.047 5.074 5.289 1 98.5 215 ALA A C 1
ATOM 1708 O O . ALA A 1 215 ? -14.891 5.191 5.715 1 98.5 215 ALA A O 1
ATOM 1709 N N . MET A 1 216 ? -16.344 4.578 4.125 1 97.5 216 MET A N 1
ATOM 1710 C CA . MET A 1 216 ? -15.289 4.316 3.16 1 97.5 216 MET A CA 1
ATOM 1711 C C . MET A 1 216 ? -14.93 5.582 2.387 1 97.5 216 MET A C 1
ATOM 1713 O O . MET A 1 216 ? -15.812 6.371 2.043 1 97.5 216 MET A O 1
ATOM 1717 N N . GLY A 1 217 ? -13.641 5.754 2.061 1 97.44 217 GLY A N 1
ATOM 1718 C CA . GLY A 1 217 ? -13.195 6.949 1.361 1 97.44 217 GLY A CA 1
ATOM 1719 C C . GLY A 1 217 ? -13.391 6.867 -0.141 1 97.44 217 GLY A C 1
ATOM 1720 O O . GLY A 1 217 ? -13.125 5.832 -0.754 1 97.44 217 GLY A O 1
ATOM 1721 N N . TYR A 1 218 ? -13.852 7.992 -0.718 1 98 218 TYR A N 1
ATOM 1722 C CA . TYR A 1 218 ? -14.086 8.094 -2.154 1 98 218 TYR A CA 1
ATOM 1723 C C . TYR A 1 218 ? -13.656 9.461 -2.68 1 98 218 TYR A C 1
ATOM 1725 O O . TYR A 1 218 ? -13.43 10.391 -1.902 1 98 218 TYR A O 1
ATOM 1733 N N . THR A 1 219 ? -13.453 9.562 -3.943 1 97.19 219 THR A N 1
ATOM 1734 C CA . THR A 1 219 ? -13.219 10.805 -4.676 1 97.19 219 THR A CA 1
ATOM 1735 C C . THR A 1 219 ? -14.031 10.828 -5.965 1 97.19 219 THR A C 1
ATOM 1737 O O . THR A 1 219 ? -14.164 9.805 -6.641 1 97.19 219 THR A O 1
ATOM 1740 N N . TYR A 1 220 ? -14.609 11.938 -6.195 1 95.94 220 TYR A N 1
ATOM 1741 C CA . TYR A 1 220 ? -15.305 12.086 -7.469 1 95.94 220 TYR A CA 1
ATOM 1742 C C . TYR A 1 220 ? -14.32 12.445 -8.586 1 95.94 220 TYR A C 1
ATOM 1744 O O . TYR A 1 220 ? -13.648 13.477 -8.516 1 95.94 220 TYR A O 1
ATOM 1752 N N . ASN A 1 221 ? -14.203 11.57 -9.508 1 94.19 221 ASN A N 1
ATOM 1753 C CA . ASN A 1 221 ? -13.367 11.844 -10.68 1 94.19 221 ASN A CA 1
ATOM 1754 C 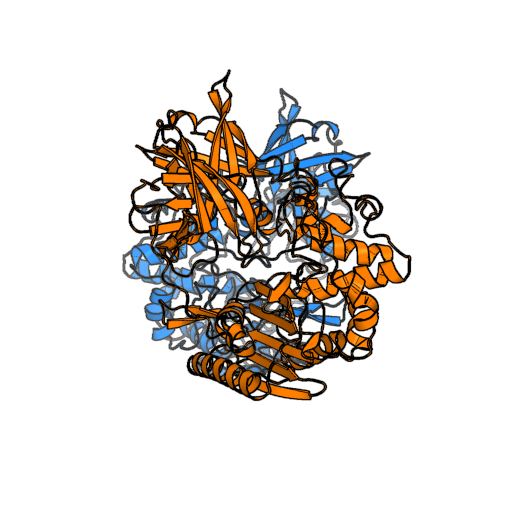C . ASN A 1 221 ? -14.117 12.656 -11.727 1 94.19 221 ASN A C 1
ATOM 1756 O O . ASN A 1 221 ? -15.008 12.133 -12.406 1 94.19 221 ASN A O 1
ATOM 1760 N N . GLU A 1 222 ? -13.734 13.852 -11.922 1 90.31 222 GLU A N 1
ATOM 1761 C CA . GLU A 1 222 ? -14.43 14.773 -12.805 1 90.31 222 GLU A CA 1
ATOM 1762 C C . GLU A 1 222 ? -14.273 14.359 -14.266 1 90.31 222 GLU A C 1
ATOM 1764 O O . GLU A 1 222 ? -15.148 14.617 -15.094 1 90.31 222 GLU A O 1
ATOM 1769 N N . ASP A 1 223 ? -13.203 13.734 -14.609 1 90.5 223 ASP A N 1
ATOM 1770 C CA . ASP A 1 223 ? -12.945 13.328 -15.992 1 90.5 223 ASP A CA 1
ATOM 1771 C C . ASP A 1 223 ? -13.859 12.172 -16.391 1 90.5 223 ASP A C 1
ATOM 1773 O O . ASP A 1 223 ? -14.484 12.211 -17.453 1 90.5 223 ASP A O 1
ATOM 1777 N N . SER A 1 224 ? -13.977 11.219 -15.555 1 90.88 224 SER A N 1
ATOM 1778 C CA . SER A 1 224 ? -14.797 10.055 -15.867 1 90.88 224 SER A CA 1
ATOM 1779 C C . SER A 1 224 ? -16.219 10.211 -15.336 1 90.88 224 SER A C 1
ATOM 1781 O O . SER A 1 224 ? -17.094 9.406 -15.648 1 90.88 224 SER A O 1
ATOM 1783 N N . HIS A 1 225 ? -16.422 11.273 -14.57 1 92.19 225 HIS A N 1
ATOM 1784 C CA . HIS A 1 225 ? -17.719 11.547 -13.953 1 92.19 225 HIS A CA 1
ATOM 1785 C C . HIS A 1 225 ? -18.203 10.352 -13.133 1 92.19 225 HIS A C 1
ATOM 1787 O O . HIS A 1 225 ? -19.359 9.945 -13.242 1 92.19 225 HIS A O 1
ATOM 1793 N N . GLN A 1 226 ? -17.266 9.727 -12.438 1 94.75 226 GLN A N 1
ATOM 1794 C CA . GLN A 1 226 ? -17.578 8.578 -11.594 1 94.75 226 GLN A CA 1
ATOM 1795 C C . GLN A 1 226 ? -16.875 8.688 -10.234 1 94.75 226 GLN A C 1
ATOM 1797 O O . GLN A 1 226 ? -15.859 9.383 -10.109 1 94.75 226 GLN A O 1
ATOM 1802 N N . TRP A 1 227 ? -17.5 8.117 -9.281 1 96.81 227 TRP A N 1
ATOM 1803 C CA . TRP A 1 227 ? -16.844 7.957 -7.988 1 96.81 227 TRP A CA 1
ATOM 1804 C C . TRP A 1 227 ? -15.773 6.871 -8.047 1 96.81 227 TRP A C 1
ATOM 1806 O O . TRP A 1 227 ? -15.977 5.824 -8.672 1 96.81 227 TRP A O 1
ATOM 1816 N N . ILE A 1 228 ? -14.656 7.125 -7.438 1 96.56 228 ILE A N 1
ATOM 1817 C CA . ILE A 1 228 ? -13.594 6.129 -7.344 1 96.56 228 ILE A CA 1
ATOM 1818 C C . ILE A 1 228 ? -13.219 5.914 -5.879 1 96.56 228 ILE A C 1
ATOM 1820 O O . ILE A 1 228 ? -13.422 6.797 -5.043 1 96.56 228 ILE A O 1
ATOM 1824 N N . ARG A 1 229 ? -12.727 4.762 -5.57 1 95.25 229 ARG A N 1
ATOM 1825 C CA . ARG A 1 229 ? -12.273 4.441 -4.223 1 95.25 229 ARG A CA 1
ATOM 1826 C C . ARG A 1 229 ? -11 5.219 -3.875 1 95.25 229 ARG A C 1
ATOM 1828 O O . ARG A 1 229 ? -10.078 5.305 -4.688 1 95.25 229 ARG A O 1
ATOM 1835 N N . SER A 1 230 ? -10.961 5.844 -2.83 1 95.5 230 SER A N 1
ATOM 1836 C CA . SER A 1 230 ? -9.836 6.547 -2.219 1 95.5 230 SER A CA 1
ATOM 1837 C C . SER A 1 230 ? -9.844 6.379 -0.703 1 95.5 230 SER A C 1
ATOM 1839 O O . SER A 1 230 ? -10.102 7.336 0.032 1 95.5 230 SER A O 1
ATOM 1841 N N . ASP A 1 231 ? -9.492 5.164 -0.245 1 94 231 ASP A N 1
ATOM 1842 C CA . ASP A 1 231 ? -9.664 4.801 1.158 1 94 231 ASP A CA 1
ATOM 1843 C C . ASP A 1 231 ? -8.32 4.738 1.882 1 94 231 ASP A C 1
ATOM 1845 O O . ASP A 1 231 ? -7.266 4.871 1.256 1 94 231 ASP A O 1
ATOM 1849 N N . ILE A 1 232 ? -8.438 4.566 3.152 1 91.31 232 ILE A N 1
ATOM 1850 C CA . ILE A 1 232 ? -7.254 4.664 3.998 1 91.31 232 ILE A CA 1
ATOM 1851 C C . ILE A 1 232 ? -6.488 3.342 3.967 1 91.31 232 ILE A C 1
ATOM 1853 O O . ILE A 1 232 ? -7.09 2.271 3.877 1 91.31 232 ILE A O 1
ATOM 1857 N N . ASN A 1 233 ? -5.172 3.424 4.012 1 89.19 233 ASN A N 1
ATOM 1858 C CA . ASN A 1 233 ? -4.258 2.311 4.238 1 89.19 233 ASN A CA 1
ATOM 1859 C C . ASN A 1 233 ? -3.094 2.713 5.141 1 89.19 233 ASN A C 1
ATOM 1861 O O . ASN A 1 233 ? -1.94 2.391 4.855 1 89.19 233 ASN A O 1
ATOM 1865 N N . ASN A 1 234 ? -3.373 3.51 6.141 1 86.81 234 ASN A N 1
ATOM 1866 C CA . ASN A 1 234 ? -2.412 4.043 7.102 1 86.81 234 ASN A CA 1
ATOM 1867 C C . ASN A 1 234 ? -2.846 3.766 8.539 1 86.81 234 ASN A C 1
ATOM 1869 O O . ASN A 1 234 ? -4.004 3.98 8.898 1 86.81 234 ASN A O 1
ATOM 1873 N N . SER A 1 235 ? -1.908 3.283 9.383 1 86.94 235 SER A N 1
ATOM 1874 C CA . SER A 1 235 ? -2.248 3.002 10.773 1 86.94 235 SER A CA 1
ATOM 1875 C C . SER A 1 235 ? -1.289 3.703 11.734 1 86.94 235 SER A C 1
ATOM 1877 O O . SER A 1 235 ? -1.217 3.355 12.914 1 86.94 235 SER A O 1
ATOM 1879 N N . VAL A 1 236 ? -0.527 4.613 11.242 1 92.38 236 VAL A N 1
ATOM 1880 C CA . VAL A 1 236 ? 0.378 5.359 12.109 1 92.38 236 VAL A CA 1
ATOM 1881 C C . VAL A 1 236 ? -0.424 6.297 13.008 1 92.38 236 VAL A C 1
ATOM 1883 O O . VAL A 1 236 ? -1.253 7.07 12.523 1 92.38 236 VAL A O 1
ATOM 1886 N N . VAL A 1 237 ? -0.18 6.23 14.281 1 96.62 237 VAL A N 1
ATOM 1887 C CA . VAL A 1 237 ? -0.963 6.992 15.25 1 96.62 237 VAL A CA 1
ATOM 1888 C C . VAL A 1 237 ? -0.192 8.242 15.672 1 96.62 237 VAL A C 1
ATOM 1890 O O . VAL A 1 237 ? 1.001 8.367 15.383 1 96.62 237 VAL A O 1
ATOM 1893 N N . GLY A 1 238 ? -0.855 9.133 16.344 1 98 238 GLY A N 1
ATOM 1894 C CA . GLY A 1 238 ? -0.3 10.391 16.797 1 98 238 GLY A CA 1
ATOM 1895 C C . GLY A 1 238 ? -0.62 11.555 15.891 1 98 238 GLY A C 1
ATOM 1896 O O . GLY A 1 238 ? -1.198 12.555 16.328 1 98 238 GLY A O 1
ATOM 1897 N N . SER A 1 239 ? -0.281 11.391 14.633 1 97.25 239 SER A N 1
ATOM 1898 C CA . SER A 1 239 ? -0.542 12.438 13.641 1 97.25 239 SER A CA 1
ATOM 1899 C C . SER A 1 239 ? -1.913 12.25 13 1 97.25 239 SER A C 1
ATOM 1901 O O . SER A 1 239 ? -2.453 13.188 12.406 1 97.25 239 SER A O 1
ATOM 1903 N N . ALA A 1 240 ? -2.402 11.062 13.094 1 96.12 240 ALA A N 1
ATOM 1904 C CA . ALA A 1 240 ? -3.678 10.688 12.492 1 96.12 240 ALA A CA 1
ATOM 1905 C C . ALA A 1 240 ? -4.297 9.492 13.211 1 96.12 240 ALA A C 1
ATOM 1907 O O . ALA A 1 240 ? -4.102 9.312 14.414 1 96.12 240 ALA A O 1
ATOM 1908 N N . ALA A 1 241 ? -5.18 8.797 12.617 1 96.44 241 ALA A N 1
ATOM 1909 C CA . ALA A 1 241 ? -5.66 7.461 12.945 1 96.44 241 ALA A CA 1
ATOM 1910 C C . ALA A 1 241 ? -6.855 7.52 13.891 1 96.44 241 ALA A C 1
ATOM 1912 O O . ALA A 1 241 ? -7.254 6.504 14.469 1 96.44 241 ALA A O 1
ATOM 1913 N N . VAL A 1 242 ? -7.449 8.695 14.133 1 98.38 242 VAL A N 1
ATOM 1914 C CA . VAL A 1 242 ? -8.672 8.758 14.93 1 98.38 242 VAL A CA 1
ATOM 1915 C C . VAL A 1 242 ? -9.891 8.641 14.008 1 98.38 242 VAL A C 1
ATOM 1917 O O . VAL A 1 242 ? -9.93 9.258 12.938 1 98.38 242 VAL A O 1
ATOM 1920 N N . HIS A 1 243 ? -10.781 7.824 14.367 1 98.44 243 HIS A N 1
ATOM 1921 C CA . HIS A 1 243 ? -12.109 7.75 13.781 1 98.44 243 HIS A CA 1
ATOM 1922 C C . HIS A 1 243 ? -13.172 8.289 14.734 1 98.44 243 HIS A C 1
ATOM 1924 O O . HIS A 1 243 ? -13.117 8.008 15.938 1 98.44 243 HIS A O 1
ATOM 1930 N N . SER A 1 244 ? -14.047 9.062 14.25 1 98.75 244 SER A N 1
ATOM 1931 C CA . SER A 1 244 ? -15.062 9.656 15.117 1 98.75 244 SER A CA 1
ATOM 1932 C C . SER A 1 244 ? -16.328 9.984 14.336 1 98.75 244 SER A C 1
ATOM 1934 O O . SER A 1 244 ? -16.469 9.602 13.172 1 98.75 244 SER A O 1
ATOM 1936 N N . THR A 1 245 ? -17.375 10.523 15.031 1 98.75 245 THR A N 1
ATOM 1937 C CA . THR A 1 245 ? -18.625 11.008 14.484 1 98.75 245 THR A CA 1
ATOM 1938 C C . THR A 1 245 ? -18.812 12.492 14.789 1 98.75 245 THR A C 1
ATOM 1940 O O . THR A 1 245 ? -18.203 13.023 15.711 1 98.75 245 THR A O 1
ATOM 1943 N N . VAL A 1 246 ? -19.641 13.148 14 1 98.44 246 VAL A N 1
ATOM 1944 C CA . VAL A 1 246 ? -19.859 14.562 14.281 1 98.44 246 VAL A CA 1
ATOM 1945 C C . VAL A 1 246 ? -20.531 14.719 15.641 1 98.44 246 VAL A C 1
ATOM 1947 O O . VAL A 1 246 ? -20.312 15.711 16.344 1 98.44 246 VAL A O 1
ATOM 1950 N N . ASN A 1 247 ? -21.312 13.703 16.094 1 98.38 247 ASN A N 1
ATOM 1951 C CA . ASN A 1 247 ? -21.891 13.75 17.422 1 98.38 247 ASN A CA 1
ATOM 1952 C C . ASN A 1 247 ? -20.812 13.781 18.516 1 98.38 247 ASN A C 1
ATOM 1954 O O . ASN A 1 247 ? -20.875 14.609 19.422 1 98.38 247 ASN A O 1
ATOM 1958 N N . ASP A 1 248 ? -19.875 12.906 18.422 1 98.69 248 ASP A N 1
ATOM 1959 C CA . ASP A 1 248 ? -18.781 12.883 19.391 1 98.69 248 ASP A CA 1
ATOM 1960 C C . ASP A 1 248 ? -17.922 14.141 19.281 1 98.69 248 ASP A C 1
ATOM 1962 O O . ASP A 1 248 ? -17.453 14.672 20.281 1 98.69 248 ASP A O 1
ATOM 1966 N N . LEU A 1 249 ? -17.719 14.625 18.078 1 98.81 249 LEU A N 1
ATOM 1967 C CA . LEU A 1 249 ? -16.922 15.828 17.891 1 98.81 249 LEU A CA 1
ATOM 1968 C C . LEU A 1 249 ? -17.609 17.047 18.5 1 98.81 249 LEU A C 1
ATOM 1970 O O . LEU A 1 249 ? -16.953 17.953 19 1 98.81 249 LEU A O 1
ATOM 1974 N N . CYS A 1 250 ? -18.922 17.047 18.5 1 98.38 250 CYS A N 1
ATOM 1975 C CA . CYS A 1 250 ? -19.656 18.109 19.172 1 98.38 250 CYS A CA 1
ATOM 1976 C C . CYS A 1 250 ? -19.406 18.078 20.672 1 98.38 250 CYS A C 1
ATOM 1978 O O . CYS A 1 250 ? -19.312 19.141 21.312 1 98.38 250 CYS A O 1
ATOM 1980 N N . ARG A 1 251 ? -19.312 16.891 21.219 1 98.25 251 ARG A N 1
ATOM 1981 C CA . ARG A 1 251 ? -18.953 16.781 22.641 1 98.25 251 ARG A CA 1
ATOM 1982 C C . ARG A 1 251 ? -17.562 17.328 22.891 1 98.25 251 ARG A C 1
ATOM 1984 O O . ARG A 1 251 ? -17.344 18.047 23.875 1 98.25 251 ARG A O 1
ATOM 1991 N N . TRP A 1 252 ? -16.625 17.016 22 1 98.56 252 TRP A N 1
ATOM 1992 C CA . TRP A 1 252 ? -15.266 17.547 22.062 1 98.56 252 TRP A CA 1
ATOM 1993 C C . TRP A 1 252 ? -15.273 19.062 21.984 1 98.56 252 TRP A C 1
ATOM 1995 O O . TRP A 1 252 ? -14.656 19.75 22.812 1 98.56 252 TRP A O 1
ATOM 2005 N N . ILE A 1 253 ? -16.031 19.625 21.062 1 98.25 253 ILE A N 1
ATOM 2006 C CA . ILE A 1 253 ? -16.125 21.062 20.812 1 98.25 253 ILE A CA 1
ATOM 2007 C C . ILE A 1 253 ? -16.688 21.75 22.047 1 98.25 253 ILE A C 1
ATOM 2009 O O . ILE A 1 253 ? -16.125 22.734 22.531 1 98.25 253 ILE A O 1
ATOM 2013 N N . ARG A 1 254 ? -17.688 21.219 22.656 1 97.25 254 ARG A N 1
ATOM 2014 C CA . ARG A 1 254 ? -18.344 21.828 23.797 1 97.25 254 ARG A CA 1
ATOM 2015 C C . ARG A 1 254 ? -17.438 21.812 25.031 1 97.25 254 ARG A C 1
ATOM 2017 O O . ARG A 1 254 ? -17.562 22.672 25.906 1 97.25 254 ARG A O 1
ATOM 2024 N N . ALA A 1 255 ? -16.562 20.906 25.031 1 97.62 255 ALA A N 1
ATOM 2025 C CA . ALA A 1 255 ? -15.648 20.797 26.156 1 97.62 255 ALA A CA 1
ATOM 2026 C C . ALA A 1 255 ? -14.742 22.016 26.266 1 97.62 255 ALA A C 1
ATOM 2028 O O . ALA A 1 255 ? -14.133 22.266 27.297 1 97.62 255 ALA A O 1
ATOM 2029 N N . PHE A 1 256 ? -14.664 22.828 25.234 1 96.81 256 PHE A N 1
ATOM 2030 C CA . PHE A 1 256 ? -13.781 23.984 25.219 1 96.81 256 PHE A CA 1
ATOM 2031 C C . PHE A 1 256 ? -14.445 25.188 25.875 1 96.81 256 PHE A C 1
ATOM 2033 O O . PHE A 1 256 ? -13.781 26.156 26.219 1 96.81 256 PHE A O 1
ATOM 2040 N N . TYR A 1 257 ? -15.789 25.156 26.078 1 94.19 257 TYR A N 1
ATOM 2041 C CA . TYR A 1 257 ? -16.422 26.344 26.625 1 94.19 257 TYR A CA 1
ATOM 2042 C C . TYR A 1 257 ? -17.453 25.984 27.672 1 94.19 257 TYR A C 1
ATOM 2044 O O . TYR A 1 257 ? -18.25 26.828 28.109 1 94.19 257 TYR A O 1
ATOM 2052 N N . SER A 1 258 ? -17.453 24.688 28.062 1 92.81 258 SER A N 1
ATOM 2053 C CA . SER A 1 258 ? -18.219 24.172 29.188 1 92.81 258 SER A CA 1
ATOM 2054 C C . SER A 1 258 ? -17.312 23.531 30.234 1 92.81 258 SER A C 1
ATOM 2056 O O . SER A 1 258 ? -16.172 23.172 29.922 1 92.81 258 SER A O 1
ATOM 2058 N N . PRO A 1 259 ? -17.781 23.5 31.516 1 91.75 259 PRO A N 1
ATOM 2059 C CA . PRO A 1 259 ? -16.938 22.844 32.531 1 91.75 259 PRO A CA 1
ATOM 2060 C C . PRO A 1 259 ? -16.531 21.438 32.094 1 91.75 259 PRO A C 1
ATOM 2062 O O . PRO A 1 259 ? -17.391 20.594 31.812 1 91.75 259 PRO A O 1
ATOM 2065 N N . SER A 1 260 ? -15.211 21.266 31.953 1 92.62 260 SER A N 1
ATOM 2066 C CA . SER A 1 260 ? -14.648 20 31.484 1 92.62 260 SER A CA 1
ATOM 2067 C C . SER A 1 260 ? -13.156 19.922 31.766 1 92.62 260 SER A C 1
ATOM 2069 O O . SER A 1 260 ? -12.547 20.906 32.188 1 92.62 260 SER A O 1
ATOM 2071 N N . ILE A 1 261 ? -12.602 18.766 31.484 1 90.88 261 ILE A N 1
ATOM 2072 C CA . ILE A 1 261 ? -11.172 18.531 31.625 1 90.88 261 ILE A CA 1
ATOM 2073 C C . ILE A 1 261 ? -10.414 19.375 30.594 1 90.88 261 ILE A C 1
ATOM 2075 O O . ILE A 1 261 ? -9.227 19.656 30.766 1 90.88 261 ILE A O 1
ATOM 2079 N N . VAL A 1 262 ? -11.078 19.812 29.578 1 94.56 262 VAL A N 1
ATOM 2080 C CA . VAL A 1 262 ? -10.453 20.609 28.531 1 94.56 262 VAL A CA 1
ATOM 2081 C C . VAL A 1 262 ? -10.391 22.078 28.938 1 94.56 262 VAL A C 1
ATOM 2083 O O . VAL A 1 262 ? -9.359 22.734 28.781 1 94.56 262 VAL A O 1
ATOM 2086 N N . GLN A 1 263 ? -11.492 22.516 29.469 1 90.19 263 GLN A N 1
ATOM 2087 C CA . GLN A 1 263 ? -11.57 23.922 29.875 1 90.19 263 GLN A CA 1
ATOM 2088 C C . GLN A 1 263 ? -10.5 24.266 30.906 1 90.19 263 GLN A C 1
ATOM 2090 O O . GLN A 1 263 ? -9.922 25.359 30.875 1 90.19 263 GLN A O 1
ATOM 2095 N N . ASP A 1 264 ? -10.172 23.297 31.688 1 90 264 ASP A N 1
ATOM 2096 C CA . ASP A 1 264 ? -9.18 23.469 32.75 1 90 264 ASP A CA 1
ATOM 2097 C C . ASP A 1 264 ? -7.785 23.672 32.156 1 90 264 ASP A C 1
ATOM 2099 O O . ASP A 1 264 ? -6.93 24.312 32.781 1 90 264 ASP A O 1
ATOM 2103 N N . LEU A 1 265 ? -7.602 23.234 30.938 1 94.94 265 LEU A N 1
ATOM 2104 C CA . LEU A 1 265 ? -6.266 23.234 30.344 1 94.94 265 LEU A CA 1
ATOM 2105 C C . LEU A 1 265 ? -6.195 24.219 29.188 1 94.94 265 LEU A C 1
ATOM 2107 O O . LEU A 1 265 ? -5.191 24.266 28.469 1 94.94 265 LEU A O 1
ATOM 2111 N N . LEU A 1 266 ? -7.164 25.016 29 1 93.38 266 LEU A N 1
ATOM 2112 C CA . LEU A 1 266 ? -7.289 25.891 27.844 1 93.38 266 LEU A CA 1
ATOM 2113 C C . LEU A 1 266 ? -6.102 26.828 27.75 1 93.38 266 LEU A C 1
ATOM 2115 O O . LEU A 1 266 ? -5.598 27.094 26.656 1 93.38 266 LEU A O 1
ATOM 2119 N N . PRO A 1 267 ? -5.633 27.391 28.875 1 92.19 267 PRO A N 1
ATOM 2120 C CA . PRO A 1 267 ? -4.457 28.25 28.766 1 92.19 267 PRO A CA 1
ATOM 2121 C C . PRO A 1 267 ? -3.24 27.531 28.188 1 92.19 267 PRO A C 1
ATOM 2123 O O . PRO A 1 267 ? -2.52 28.094 27.359 1 92.19 267 PRO A O 1
ATOM 2126 N N . GLN A 1 268 ? -3.076 26.359 28.562 1 93.81 268 GLN A N 1
ATOM 2127 C CA . GLN A 1 268 ? -1.968 25.562 28.047 1 93.81 268 GLN A CA 1
ATOM 2128 C C . GLN A 1 268 ? -2.182 25.188 26.594 1 93.81 268 GLN A C 1
ATOM 2130 O O . GLN A 1 268 ? -1.267 25.297 25.781 1 93.81 268 GLN A O 1
ATOM 2135 N N . LEU A 1 269 ? -3.371 24.797 26.297 1 95.44 269 LEU A N 1
ATOM 2136 C CA . LEU A 1 269 ? -3.709 24.312 24.953 1 95.44 269 LEU A CA 1
ATOM 2137 C C . LEU A 1 269 ? -3.607 25.453 23.938 1 95.44 269 LEU A C 1
ATOM 2139 O O . LEU A 1 269 ? -3.48 25.203 22.734 1 95.44 269 LEU A O 1
ATOM 2143 N N . SER A 1 270 ? -3.617 26.672 24.391 1 91.75 270 SER A N 1
ATOM 2144 C CA . SER A 1 270 ? -3.637 27.828 23.516 1 91.75 270 SER A CA 1
ATOM 2145 C C . SER A 1 270 ? -2.246 28.438 23.375 1 91.75 270 SER A C 1
ATOM 2147 O O . SER A 1 270 ? -2.064 29.438 22.656 1 91.75 270 SER A O 1
ATOM 2149 N N . ARG A 1 271 ? -1.32 27.844 24 1 91.25 271 ARG A N 1
ATOM 2150 C CA . ARG A 1 271 ? 0.037 28.375 23.969 1 91.25 271 ARG A CA 1
ATOM 2151 C C . ARG A 1 271 ? 0.677 28.172 22.594 1 91.25 271 ARG A C 1
ATOM 2153 O O . ARG A 1 271 ? 0.553 27.094 22 1 91.25 271 ARG A O 1
ATOM 2160 N N . THR A 1 272 ? 1.294 29.203 22.047 1 91.12 272 THR A N 1
ATOM 2161 C CA . THR A 1 272 ? 2.096 29.156 20.828 1 91.12 272 THR A CA 1
ATOM 2162 C C . THR A 1 272 ? 3.449 29.828 21.047 1 91.12 272 THR A C 1
ATOM 2164 O O . THR A 1 272 ? 3.514 31.016 21.391 1 91.12 272 THR A O 1
ATOM 2167 N N . PRO A 1 273 ? 4.445 29.141 20.969 1 88.56 273 PRO A N 1
ATOM 2168 C CA . PRO A 1 273 ? 5.754 29.766 21.219 1 88.56 273 PRO A CA 1
ATOM 2169 C C . PRO A 1 273 ? 6.188 30.688 20.078 1 88.56 273 PRO A C 1
ATOM 2171 O O . PRO A 1 273 ? 5.781 30.484 18.922 1 88.56 273 PRO A O 1
ATOM 2174 N N . ASP A 1 274 ? 7.02 31.656 20.469 1 88.88 274 ASP A N 1
ATOM 2175 C CA . ASP A 1 274 ? 7.664 32.5 19.469 1 88.88 274 ASP A CA 1
ATOM 2176 C C . ASP A 1 274 ? 8.758 31.734 18.719 1 88.88 274 ASP A C 1
ATOM 2178 O O . ASP A 1 274 ? 9.43 30.891 19.312 1 88.88 274 ASP A O 1
ATOM 2182 N N . LEU A 1 275 ? 8.875 32.094 17.516 1 94.31 275 LEU A N 1
ATOM 2183 C CA . LEU A 1 275 ? 9.953 31.5 16.719 1 94.31 275 LEU A CA 1
ATOM 2184 C C . LEU A 1 275 ? 11.242 32.312 16.891 1 94.31 275 LEU A C 1
ATOM 2186 O O . LEU A 1 275 ? 11.195 33.531 17.141 1 94.31 275 LEU A O 1
ATOM 2190 N N . ILE A 1 276 ? 12.352 31.719 16.656 1 92.25 276 ILE A N 1
ATOM 2191 C CA . ILE A 1 276 ? 13.656 32.344 16.828 1 92.25 276 ILE A CA 1
ATOM 2192 C C . ILE A 1 276 ? 13.859 33.438 15.781 1 92.25 276 ILE A C 1
ATOM 2194 O O . ILE A 1 276 ? 14.523 34.438 16.031 1 92.25 276 ILE A O 1
ATOM 2198 N N . ASN A 1 277 ? 13.234 33.312 14.703 1 90.5 277 ASN A N 1
ATOM 2199 C CA . ASN A 1 277 ? 13.43 34.281 13.625 1 90.5 277 ASN A CA 1
ATOM 2200 C C . ASN A 1 277 ? 12.539 35.5 13.805 1 90.5 277 ASN A C 1
ATOM 2202 O O . ASN A 1 277 ? 12.492 36.375 12.93 1 90.5 277 ASN A O 1
ATOM 2206 N N . GLY A 1 278 ? 11.758 35.531 14.844 1 90.62 278 GLY A N 1
ATOM 2207 C CA . GLY A 1 278 ? 10.938 36.688 15.148 1 90.62 278 GLY A CA 1
ATOM 2208 C C . GLY A 1 278 ? 9.508 36.531 14.672 1 90.62 278 GLY A C 1
ATOM 2209 O O . GLY A 1 278 ? 8.633 37.312 15.07 1 90.62 278 GLY A O 1
ATOM 2210 N N . ASN A 1 279 ? 9.258 35.594 13.859 1 90.88 279 ASN A N 1
ATOM 2211 C CA . ASN A 1 279 ? 7.898 35.375 13.391 1 90.88 279 ASN A CA 1
ATOM 2212 C C . ASN A 1 279 ? 7.055 34.688 14.461 1 90.88 279 ASN A C 1
ATOM 2214 O O . ASN A 1 279 ? 7.59 34.094 15.414 1 90.88 279 ASN A O 1
ATOM 2218 N N . ARG A 1 280 ? 5.797 34.781 14.203 1 89.44 280 ARG A N 1
ATOM 2219 C CA . ARG A 1 280 ? 4.855 34.188 15.148 1 89.44 280 ARG A CA 1
ATOM 2220 C C . ARG A 1 280 ? 4.414 32.812 14.688 1 89.44 280 ARG A C 1
ATOM 2222 O O . ARG A 1 280 ? 4.156 32.594 13.5 1 89.44 280 ARG A O 1
ATOM 2229 N N . ASN A 1 281 ? 4.406 31.906 15.625 1 92.38 281 ASN A N 1
ATOM 2230 C CA . ASN A 1 281 ? 3.812 30.594 15.383 1 92.38 281 ASN A CA 1
ATOM 2231 C C . ASN A 1 281 ? 2.348 30.547 15.805 1 92.38 281 ASN A C 1
ATOM 2233 O O . ASN A 1 281 ? 1.99 31.047 16.875 1 92.38 281 ASN A O 1
ATOM 2237 N N . LYS A 1 282 ? 1.476 30.062 14.953 1 91.88 282 LYS A N 1
ATOM 2238 C CA . LYS A 1 282 ? 0.056 30.016 15.297 1 91.88 282 LYS A CA 1
ATOM 2239 C C . LYS A 1 282 ? -0.385 28.609 15.656 1 91.88 282 LYS A C 1
ATOM 2241 O O . LYS A 1 282 ? -1.545 28.375 16.016 1 91.88 282 LYS A O 1
ATOM 2246 N N . TYR A 1 283 ? 0.545 27.688 15.57 1 96.31 283 TYR A N 1
ATOM 2247 C CA . TYR A 1 283 ? 0.188 26.312 15.883 1 96.31 283 TYR A CA 1
ATOM 2248 C C . TYR A 1 283 ? 0.372 26.031 17.375 1 96.31 283 TYR A C 1
ATOM 2250 O O . TYR A 1 283 ? 1.472 26.188 17.906 1 96.31 283 TYR A O 1
ATOM 2258 N N . ALA A 1 284 ? -0.65 25.672 18 1 97.19 284 ALA A N 1
ATOM 2259 C CA . ALA A 1 284 ? -0.655 25.406 19.438 1 97.19 284 ALA A CA 1
ATOM 2260 C C . ALA A 1 284 ? -0.617 23.906 19.719 1 97.19 284 ALA A C 1
ATOM 2262 O O . ALA A 1 284 ? 0.233 23.203 19.172 1 97.19 284 ALA A O 1
ATOM 2263 N N . TYR A 1 285 ? -1.475 23.438 20.578 1 98 285 TYR A N 1
ATOM 2264 C CA . TYR A 1 285 ? -1.535 22.031 20.938 1 98 285 TYR A CA 1
ATOM 2265 C C . TYR A 1 285 ? -2.488 21.281 20.016 1 98 285 TYR A C 1
ATOM 2267 O O . TYR A 1 285 ? -3.543 20.812 20.453 1 98 285 TYR A O 1
ATOM 2275 N N . GLY A 1 286 ? -2.016 21.047 18.781 1 98 286 GLY A N 1
ATOM 2276 C CA . GLY A 1 286 ? -2.816 20.281 17.828 1 98 286 GLY A CA 1
ATOM 2277 C C . GLY A 1 286 ? -3.855 21.125 17.109 1 98 286 GLY A C 1
ATOM 2278 O O . GLY A 1 286 ? -4.758 20.578 16.469 1 98 286 GLY A O 1
ATOM 2279 N N . PHE A 1 287 ? -3.707 22.5 17.266 1 96.19 287 PHE A N 1
ATOM 2280 C CA . PHE A 1 287 ? -4.66 23.438 16.672 1 96.19 287 PHE A CA 1
ATOM 2281 C C . PHE A 1 287 ? -3.938 24.625 16.047 1 96.19 287 PHE A C 1
ATOM 2283 O O . PHE A 1 287 ? -2.895 25.047 16.547 1 96.19 287 PHE A O 1
ATOM 2290 N N . ASP A 1 288 ? -4.602 25.094 14.977 1 95.06 288 ASP A N 1
ATOM 2291 C CA . ASP A 1 288 ? -4.301 26.453 14.555 1 95.06 288 ASP A CA 1
ATOM 2292 C C . ASP A 1 288 ? -5.16 27.469 15.305 1 95.06 288 ASP A C 1
ATOM 2294 O O . ASP A 1 288 ? -6.371 27.281 15.43 1 95.06 288 ASP A O 1
ATOM 2298 N N . ILE A 1 289 ? -4.531 28.469 15.859 1 93.75 289 ILE A N 1
ATOM 2299 C CA . ILE A 1 289 ? -5.266 29.516 16.547 1 93.75 289 ILE A CA 1
ATOM 2300 C C . ILE A 1 289 ? -5.176 30.812 15.75 1 93.75 289 ILE A C 1
ATOM 2302 O O . ILE A 1 289 ? -4.082 31.297 15.461 1 93.75 289 ILE A O 1
ATOM 2306 N N . ASP A 1 290 ? -6.309 31.266 15.422 1 88.12 290 ASP A N 1
ATOM 2307 C CA . ASP A 1 290 ? -6.414 32.531 14.719 1 88.12 290 ASP A CA 1
ATOM 2308 C C . ASP A 1 290 ? -7.289 33.531 15.492 1 88.12 290 ASP A C 1
ATOM 2310 O O . ASP A 1 290 ? -7.977 33.156 16.438 1 88.12 290 ASP A O 1
ATOM 2314 N N . GLN A 1 291 ? -7.047 34.781 15.156 1 83.75 291 GLN A N 1
ATOM 2315 C CA . GLN A 1 291 ? -7.887 35.875 15.68 1 83.75 291 GLN A CA 1
ATOM 2316 C C . GLN A 1 291 ? -8.625 36.594 14.555 1 83.75 291 GLN A C 1
ATOM 2318 O O . GLN A 1 291 ? -8.023 36.938 13.547 1 83.75 291 GLN A O 1
ATOM 2323 N N . HIS A 1 292 ? -9.883 36.594 14.703 1 81.44 292 HIS A N 1
ATOM 2324 C CA . HIS A 1 292 ? -10.711 37.312 13.727 1 81.44 292 HIS A CA 1
ATOM 2325 C C . HIS A 1 292 ? -11.711 38.219 14.414 1 81.44 292 HIS A C 1
ATOM 2327 O O . HIS A 1 292 ? -12.617 37.781 15.102 1 81.44 292 HIS A O 1
ATOM 2333 N N . GLU A 1 293 ? -11.594 39.562 14.18 1 80.06 293 GLU A N 1
ATOM 2334 C CA . GLU A 1 293 ? -12.477 40.562 14.75 1 80.06 293 GLU A CA 1
ATOM 2335 C C . GLU A 1 293 ? -12.625 40.375 16.25 1 80.06 293 GLU A C 1
ATOM 2337 O O . GLU A 1 293 ? -13.75 40.344 16.766 1 80.06 293 GLU A O 1
ATOM 2342 N N . GLY A 1 294 ? -11.531 40.094 16.891 1 79.81 294 GLY A N 1
ATOM 2343 C CA . GLY A 1 294 ? -11.492 40.031 18.344 1 79.81 294 GLY A CA 1
ATOM 2344 C C . GLY A 1 294 ? -11.891 38.656 18.875 1 79.81 294 GLY A C 1
ATOM 2345 O O . GLY A 1 294 ? -11.828 38.438 20.094 1 79.81 294 GLY A O 1
ATOM 2346 N N . GLN A 1 295 ? -12.312 37.781 18 1 86.69 295 GLN A N 1
ATOM 2347 C CA . GLN A 1 295 ? -12.688 36.438 18.438 1 86.69 295 GLN A CA 1
ATOM 2348 C C . GLN A 1 295 ? -11.586 35.406 18.125 1 86.69 295 GLN A C 1
ATOM 2350 O O . GLN A 1 295 ? -10.961 35.5 17.062 1 86.69 295 GLN A O 1
ATOM 2355 N N . ARG A 1 296 ? -11.367 34.531 19.062 1 89.88 296 ARG A N 1
ATOM 2356 C CA . ARG A 1 296 ? -10.43 33.406 18.828 1 89.88 296 ARG A CA 1
ATOM 2357 C C . ARG A 1 296 ? -11.086 32.312 18.016 1 89.88 296 ARG A C 1
ATOM 2359 O O . ARG A 1 296 ? -12.219 31.906 18.297 1 89.88 296 ARG A O 1
ATOM 2366 N N . ILE A 1 297 ? -10.414 31.922 17.031 1 93.69 297 ILE A N 1
ATOM 2367 C CA . ILE A 1 297 ? -10.828 30.766 16.25 1 93.69 297 ILE A CA 1
ATOM 2368 C C . ILE A 1 297 ? -9.797 29.641 16.406 1 93.69 297 ILE A C 1
ATOM 2370 O O . ILE A 1 297 ? -8.633 29.812 16.047 1 93.69 297 ILE A O 1
ATOM 2374 N N . ILE A 1 298 ? -10.188 28.547 17.031 1 96.56 298 ILE A N 1
ATOM 2375 C CA . ILE A 1 298 ? -9.383 27.344 17.188 1 96.56 298 ILE A CA 1
ATOM 2376 C C . ILE A 1 298 ? -9.82 26.297 16.172 1 96.56 298 ILE A C 1
ATOM 2378 O O . ILE A 1 298 ? -10.992 25.922 16.125 1 96.56 298 ILE A O 1
ATOM 2382 N N . GLN A 1 299 ? -8.891 25.844 15.359 1 97.5 299 GLN A N 1
ATOM 2383 C CA . GLN A 1 299 ? -9.359 24.922 14.336 1 97.5 299 GLN A CA 1
ATOM 2384 C C . GLN A 1 299 ? -8.242 23.984 13.883 1 97.5 299 GLN A C 1
ATOM 2386 O O . GLN A 1 299 ? -7.066 24.25 14.133 1 97.5 299 GLN A O 1
ATOM 2391 N N . HIS A 1 300 ? -8.547 22.922 13.305 1 98.25 300 HIS A N 1
ATOM 2392 C CA . HIS A 1 300 ? -7.641 22.016 12.617 1 98.25 300 HIS A CA 1
ATOM 2393 C C . HIS A 1 300 ? -8.383 21.188 11.57 1 98.25 300 HIS A C 1
ATOM 2395 O O . HIS A 1 300 ? -9.438 20.625 11.852 1 98.25 300 HIS A O 1
ATOM 2401 N N . SER A 1 301 ? -7.824 21.188 10.398 1 98.12 301 SER A N 1
ATOM 2402 C CA . SER A 1 301 ? -8.383 20.359 9.328 1 98.12 301 SER A CA 1
ATOM 2403 C C . SER A 1 301 ? -7.676 19.016 9.234 1 98.12 301 SER A C 1
ATOM 2405 O O . SER A 1 301 ? -6.648 18.797 9.883 1 98.12 301 SER A O 1
ATOM 2407 N N . GLY A 1 302 ? -8.281 18.031 8.617 1 97.81 302 GLY A N 1
ATOM 2408 C CA . GLY A 1 302 ? -7.711 16.75 8.281 1 97.81 302 GLY A CA 1
ATOM 2409 C C . GLY A 1 302 ? -7.891 16.375 6.816 1 97.81 302 GLY A C 1
ATOM 2410 O O . GLY A 1 302 ? -8.969 16.562 6.25 1 97.81 302 GLY A O 1
ATOM 2411 N N . THR A 1 303 ? -6.84 16.016 6.207 1 96.31 303 THR A N 1
ATOM 2412 C CA . THR A 1 303 ? -6.875 15.586 4.812 1 96.31 303 THR A CA 1
ATOM 2413 C C . THR A 1 303 ? -6.043 14.328 4.613 1 96.31 303 THR A C 1
ATOM 2415 O O . THR A 1 303 ? -4.863 14.289 4.965 1 96.31 303 THR A O 1
ATOM 2418 N N . TYR A 1 304 ? -6.68 13.281 4.105 1 95.12 304 TYR A N 1
ATOM 2419 C CA . TYR A 1 304 ? -5.996 12.062 3.701 1 95.12 304 TYR A CA 1
ATOM 2420 C C . TYR A 1 304 ? -6.863 11.234 2.762 1 95.12 304 TYR A C 1
ATOM 2422 O O . TYR A 1 304 ? -8.023 10.945 3.068 1 95.12 304 TYR A O 1
ATOM 2430 N N . ALA A 1 305 ? -6.309 10.828 1.665 1 94.25 305 ALA A N 1
ATOM 2431 C CA . ALA A 1 305 ? -7.082 10.078 0.677 1 94.25 305 ALA A CA 1
ATOM 2432 C C . ALA A 1 305 ? -8.43 10.742 0.415 1 94.25 305 ALA A C 1
ATOM 2434 O O . ALA A 1 305 ? -8.492 11.938 0.121 1 94.25 305 ALA A O 1
ATOM 2435 N N . GLY A 1 306 ? -9.453 10.039 0.517 1 96.94 306 GLY A N 1
ATOM 2436 C CA . GLY A 1 306 ? -10.773 10.594 0.25 1 96.94 306 GLY A CA 1
ATOM 2437 C C . GLY A 1 306 ? -11.398 11.258 1.463 1 96.94 306 GLY A C 1
ATOM 2438 O O . GLY A 1 306 ? -12.523 11.758 1.394 1 96.94 306 GLY A O 1
ATOM 2439 N N . PHE A 1 307 ? -10.688 11.375 2.545 1 97.69 307 PHE A N 1
ATOM 2440 C CA . PHE A 1 307 ? -11.266 11.883 3.783 1 97.69 307 PHE A CA 1
ATOM 2441 C C . PHE A 1 307 ? -10.875 13.344 4 1 97.69 307 PHE A C 1
ATOM 2443 O O . PHE A 1 307 ? -9.742 13.742 3.723 1 97.69 307 PHE A O 1
ATOM 2450 N N . ARG A 1 308 ? -11.852 14.125 4.398 1 98.5 308 ARG A N 1
ATOM 2451 C CA . ARG A 1 308 ? -11.688 15.516 4.82 1 98.5 308 ARG A CA 1
ATOM 2452 C C . ARG A 1 308 ? -12.43 15.781 6.125 1 98.5 308 ARG A C 1
ATOM 2454 O O . ARG A 1 308 ? -13.531 15.266 6.336 1 98.5 308 ARG A O 1
ATOM 2461 N N . ALA A 1 309 ? -11.812 16.516 6.973 1 98.69 309 ALA A N 1
ATOM 2462 C CA . ALA A 1 309 ? -12.438 16.938 8.227 1 98.69 309 ALA A CA 1
ATOM 2463 C C . ALA A 1 309 ? -12.07 18.375 8.562 1 98.69 309 ALA A C 1
ATOM 2465 O O . ALA A 1 309 ? -11.047 18.891 8.102 1 98.69 309 ALA A O 1
ATOM 2466 N N . ASN A 1 310 ? -12.891 19.047 9.234 1 98.75 310 ASN A N 1
ATOM 2467 C CA . ASN A 1 310 ? -12.617 20.359 9.781 1 98.75 310 ASN A CA 1
ATOM 2468 C C . ASN A 1 310 ? -13.352 20.594 11.102 1 98.75 310 ASN A C 1
ATOM 2470 O O . ASN A 1 310 ? -14.578 20.453 11.156 1 98.75 310 ASN A O 1
ATOM 2474 N N . ILE A 1 311 ? -12.648 20.781 12.102 1 98.75 311 ILE A N 1
ATOM 2475 C CA . ILE A 1 311 ? -13.172 21.109 13.422 1 98.75 311 ILE A CA 1
ATOM 2476 C C . ILE A 1 311 ? -12.828 22.562 13.773 1 98.75 311 ILE A C 1
ATOM 2478 O O . ILE A 1 311 ? -11.648 22.922 13.836 1 98.75 311 ILE A O 1
ATOM 2482 N N . VAL A 1 312 ? -13.844 23.375 13.984 1 98.31 312 VAL A N 1
ATOM 2483 C CA . VAL A 1 312 ? -13.672 24.797 14.281 1 98.31 312 VAL A CA 1
ATOM 2484 C C . VAL A 1 312 ? -14.375 25.141 15.594 1 98.31 312 VAL A C 1
ATOM 2486 O O . VAL A 1 312 ? -15.539 24.781 15.797 1 98.31 312 VAL A O 1
ATOM 2489 N N . ILE A 1 313 ? -13.719 25.828 16.453 1 97.44 313 ILE A N 1
ATOM 2490 C CA . ILE A 1 313 ? -14.242 26.188 17.766 1 97.44 313 ILE A CA 1
ATOM 2491 C C . ILE A 1 313 ? -14.047 27.688 18 1 97.44 313 ILE A C 1
ATOM 2493 O O . ILE A 1 313 ? -12.945 28.219 17.844 1 97.44 313 ILE A O 1
ATOM 2497 N N . LEU A 1 314 ? -15.078 28.375 18.297 1 95.75 314 LEU A N 1
ATOM 2498 C CA . LEU A 1 314 ? -15.078 29.75 18.797 1 95.75 314 LEU A CA 1
ATOM 2499 C C . LEU A 1 314 ? -15.508 29.781 20.266 1 95.75 314 LEU A C 1
ATOM 2501 O O . LEU A 1 314 ? -16.672 30.047 20.562 1 95.75 314 LEU A O 1
ATOM 2505 N N . PRO A 1 315 ? -14.516 29.609 21.109 1 93.75 315 PRO A N 1
ATOM 2506 C CA . PRO A 1 315 ? -14.859 29.391 22.516 1 93.75 315 PRO A CA 1
ATOM 2507 C C . PRO A 1 315 ? -15.625 30.562 23.125 1 93.75 315 PRO A C 1
ATOM 2509 O O . PRO A 1 315 ? -16.562 30.344 23.891 1 93.75 315 PRO A O 1
ATOM 2512 N N . ASP A 1 316 ? -15.297 31.781 22.797 1 91.19 316 ASP A N 1
ATOM 2513 C CA . ASP A 1 316 ? -15.93 32.938 23.406 1 91.19 316 ASP A CA 1
ATOM 2514 C C . ASP A 1 316 ? -17.391 33.062 22.969 1 91.19 316 ASP A C 1
ATOM 2516 O O . ASP A 1 316 ? -18.234 33.5 23.75 1 91.19 316 ASP A O 1
ATOM 2520 N N . ALA A 1 317 ? -17.625 32.688 21.766 1 93.12 317 ALA A N 1
ATOM 2521 C CA . ALA A 1 317 ? -18.984 32.719 21.25 1 93.12 317 ALA A CA 1
ATOM 2522 C C . ALA A 1 317 ? -19.734 31.438 21.578 1 93.12 317 ALA A C 1
ATOM 2524 O O . ALA A 1 317 ? -20.938 31.312 21.297 1 93.12 317 ALA A O 1
ATOM 2525 N N . LYS A 1 318 ? -19.062 30.484 22.156 1 95.81 318 LYS A N 1
ATOM 2526 C CA . LYS A 1 318 ? -19.594 29.156 22.438 1 95.81 318 LYS A CA 1
ATOM 2527 C C . LYS A 1 318 ? -20.219 28.531 21.188 1 95.81 318 LYS A C 1
ATOM 2529 O O . LYS A 1 318 ? -21.344 28.031 21.234 1 95.81 318 LYS A O 1
ATOM 2534 N N . LEU A 1 319 ? -19.516 28.672 20.141 1 96.94 319 LEU A N 1
ATOM 2535 C CA . LEU A 1 319 ? -19.906 28.172 18.828 1 96.94 319 LEU A CA 1
ATOM 2536 C C . LEU A 1 319 ? -18.891 27.156 18.312 1 96.94 319 LEU A C 1
ATOM 2538 O O . LEU A 1 319 ? -17.688 27.328 18.484 1 96.94 319 LEU A O 1
ATOM 2542 N N . GLY A 1 320 ? -19.359 26.047 17.734 1 98 320 GLY A N 1
ATOM 2543 C CA . GLY A 1 320 ? -18.5 25.031 17.141 1 98 320 GLY A CA 1
ATOM 2544 C C . GLY A 1 320 ? -19.047 24.469 15.844 1 98 320 GLY A C 1
ATOM 2545 O O . GLY A 1 320 ? -20.25 24.406 15.648 1 98 320 GLY A O 1
ATOM 2546 N N . ILE A 1 321 ? -18.203 24.109 14.922 1 98.5 321 ILE A N 1
ATOM 2547 C CA . ILE A 1 321 ? -18.516 23.5 13.633 1 98.5 321 ILE A CA 1
ATOM 2548 C C . ILE A 1 321 ? -17.703 22.234 13.445 1 98.5 321 ILE A C 1
ATOM 2550 O O . ILE A 1 321 ? -16.484 22.234 13.602 1 98.5 321 ILE A O 1
ATOM 2554 N N . ALA A 1 322 ? -18.281 21.125 13.203 1 98.75 322 ALA A N 1
ATOM 2555 C CA . ALA A 1 322 ? -17.641 19.875 12.844 1 98.75 322 ALA A CA 1
ATOM 2556 C C . ALA A 1 322 ? -18.156 19.359 11.5 1 98.75 322 ALA A C 1
ATOM 2558 O O . ALA A 1 322 ? -19.359 19.141 11.328 1 98.75 322 ALA A O 1
ATOM 2559 N N . ILE A 1 323 ? -17.281 19.219 10.555 1 98.88 323 ILE A N 1
ATOM 2560 C CA . ILE A 1 323 ? -17.625 18.641 9.266 1 98.88 323 ILE A CA 1
ATOM 2561 C C . ILE A 1 323 ? -16.656 17.5 8.945 1 98.88 323 ILE A C 1
ATOM 2563 O O . ILE A 1 323 ? -15.43 17.672 9.055 1 98.88 323 ILE A O 1
ATOM 2567 N N . THR A 1 324 ? -17.141 16.328 8.641 1 98.69 324 THR A N 1
ATOM 2568 C CA . THR A 1 324 ? -16.359 15.188 8.18 1 98.69 324 THR A CA 1
ATOM 2569 C C . THR A 1 324 ? -16.922 14.641 6.867 1 98.69 324 THR A C 1
ATOM 2571 O O . THR A 1 324 ? -18.141 14.609 6.672 1 98.69 324 THR A O 1
ATOM 2574 N N . SER A 1 325 ? -16.031 14.367 5.977 1 98.62 325 SER A N 1
ATOM 2575 C CA . SER A 1 325 ? -16.469 13.867 4.676 1 98.62 325 SER A CA 1
ATOM 2576 C C . SER A 1 325 ? -15.562 12.758 4.176 1 98.62 325 SER A C 1
ATOM 2578 O O . SER A 1 325 ? -14.359 12.758 4.449 1 98.62 325 SER A O 1
ATOM 2580 N N . ALA A 1 326 ? -16.109 11.758 3.527 1 98.62 326 ALA A N 1
ATOM 2581 C CA . ALA A 1 326 ? -15.414 10.695 2.812 1 98.62 326 ALA A CA 1
ATOM 2582 C C . ALA A 1 326 ? -15.625 10.812 1.306 1 98.62 326 ALA A C 1
ATOM 2584 O O . ALA A 1 326 ? -15.844 9.812 0.62 1 98.62 326 ALA A O 1
ATOM 2585 N N . THR A 1 327 ? -15.641 12.117 0.798 1 98.12 327 THR A N 1
ATOM 2586 C CA . THR A 1 327 ? -15.906 12.398 -0.609 1 98.12 327 THR A CA 1
ATOM 2587 C C . THR A 1 327 ? -14.781 13.227 -1.215 1 98.12 327 THR A C 1
ATOM 2589 O O . THR A 1 327 ? -14.852 13.633 -2.379 1 98.12 327 THR A O 1
ATOM 2592 N N . ASN A 1 328 ? -13.805 13.523 -0.44 1 97.25 328 ASN A N 1
ATOM 2593 C CA . ASN A 1 328 ? -12.648 14.312 -0.855 1 97.25 328 ASN A CA 1
ATOM 2594 C C . ASN A 1 328 ? -13.031 15.773 -1.086 1 97.25 328 ASN A C 1
ATOM 2596 O O . ASN A 1 328 ? -12.227 16.562 -1.601 1 97.25 328 ASN A O 1
ATOM 2600 N N . VAL A 1 329 ? -14.219 16.172 -0.721 1 96.94 329 VAL A N 1
ATOM 2601 C CA . VAL A 1 329 ? -14.625 17.578 -0.871 1 96.94 329 VAL A CA 1
ATOM 2602 C C . VAL A 1 329 ? -13.898 18.438 0.163 1 96.94 329 VAL A C 1
ATOM 2604 O O . VAL A 1 329 ? -13.727 18.016 1.312 1 96.94 329 VAL A O 1
ATOM 2607 N N . ASN A 1 330 ? -13.453 19.562 -0.181 1 96.12 330 ASN A N 1
ATOM 2608 C CA . ASN A 1 330 ? -12.664 20.438 0.68 1 96.12 330 ASN A CA 1
ATOM 2609 C C . ASN A 1 330 ? -13.531 21.156 1.7 1 96.12 330 ASN A C 1
ATOM 2611 O O . ASN A 1 330 ? -13.781 22.359 1.569 1 96.12 330 ASN A O 1
ATOM 2615 N N . VAL A 1 331 ? -13.852 20.562 2.73 1 97.38 331 VAL A N 1
ATOM 2616 C CA . VAL A 1 331 ? -14.789 21.094 3.711 1 97.38 331 VAL A CA 1
ATOM 2617 C C . VAL A 1 331 ? -14.125 22.219 4.5 1 97.38 331 VAL A C 1
ATOM 2619 O O . VAL A 1 331 ? -14.805 23.109 5.008 1 97.38 331 VAL A O 1
ATOM 2622 N N . ALA A 1 332 ? -12.805 22.141 4.645 1 96.56 332 ALA A N 1
ATOM 2623 C CA . ALA A 1 332 ? -12.102 23.25 5.273 1 96.56 332 ALA A CA 1
ATOM 2624 C C . ALA A 1 332 ? -12.312 24.547 4.488 1 96.56 332 ALA A C 1
ATOM 2626 O O . ALA A 1 332 ? -12.539 25.609 5.078 1 96.56 332 ALA A O 1
ATOM 2627 N N . LYS A 1 333 ? -12.242 24.438 3.211 1 93.69 333 LYS A N 1
ATOM 2628 C CA . LYS A 1 333 ? -12.461 25.594 2.35 1 93.69 333 LYS A CA 1
ATOM 2629 C C . LYS A 1 333 ? -13.898 26.109 2.475 1 93.69 333 LYS A C 1
ATOM 2631 O O . LYS A 1 333 ? -14.141 27.312 2.395 1 93.69 333 LYS A O 1
ATOM 2636 N N . TRP A 1 334 ? -14.891 25.203 2.699 1 96.25 334 TRP A N 1
ATOM 2637 C CA . TRP A 1 334 ? -16.281 25.594 2.924 1 96.25 334 TRP A CA 1
ATOM 2638 C C . TRP A 1 334 ? -16.375 26.594 4.078 1 96.25 334 TRP A C 1
ATOM 2640 O O . TRP A 1 334 ? -17.016 27.641 3.953 1 96.25 334 TRP A O 1
ATOM 2650 N N . VAL A 1 335 ? -15.711 26.234 5.125 1 95.81 335 VAL A N 1
ATOM 2651 C CA . VAL A 1 335 ? -15.797 27.047 6.34 1 95.81 335 VAL A CA 1
ATOM 2652 C C . VAL A 1 335 ? -15 28.344 6.16 1 95.81 335 VAL A C 1
ATOM 2654 O O . VAL A 1 335 ? -15.5 29.422 6.453 1 95.81 335 VAL A O 1
ATOM 2657 N N . ASP A 1 336 ? -13.82 28.234 5.629 1 90.06 336 ASP A N 1
ATOM 2658 C CA . ASP A 1 336 ? -12.938 29.391 5.457 1 90.06 336 ASP A CA 1
ATOM 2659 C C . ASP A 1 336 ? -13.586 30.453 4.598 1 90.06 336 ASP A C 1
ATOM 2661 O O . ASP A 1 336 ? -13.477 31.656 4.891 1 90.06 336 ASP A O 1
ATOM 2665 N N . LYS A 1 337 ? -14.234 30.078 3.602 1 88.56 337 LYS A N 1
ATOM 2666 C CA . LYS A 1 337 ? -14.836 31.016 2.656 1 88.56 337 LYS A CA 1
ATOM 2667 C C . LYS A 1 337 ? -16.047 31.703 3.264 1 88.56 337 LYS A C 1
ATOM 2669 O O . LYS A 1 337 ? -16.469 32.781 2.791 1 88.56 337 LYS A O 1
ATOM 2674 N N . ASN A 1 338 ? -16.656 31.109 4.301 1 92.5 338 ASN A N 1
ATOM 2675 C CA . ASN A 1 338 ? -17.953 31.609 4.75 1 92.5 338 ASN A CA 1
ATOM 2676 C C . ASN A 1 338 ? -17.906 32.062 6.211 1 92.5 338 ASN A C 1
ATOM 2678 O O . ASN A 1 338 ? -18.859 32.625 6.727 1 92.5 338 ASN A O 1
ATOM 2682 N N . ILE A 1 339 ? -16.828 31.828 6.859 1 91.5 339 ILE A N 1
ATOM 2683 C CA . ILE A 1 339 ? -16.75 32.062 8.297 1 91.5 339 ILE A CA 1
ATOM 2684 C C . ILE A 1 339 ? -16.953 33.531 8.602 1 91.5 339 ILE A C 1
ATOM 2686 O O . ILE A 1 339 ? -17.438 33.906 9.664 1 91.5 339 ILE A O 1
ATOM 2690 N N . ASP A 1 340 ? -16.641 34.469 7.641 1 88.25 340 ASP A N 1
ATOM 2691 C CA . ASP A 1 340 ? -16.766 35.906 7.84 1 88.25 340 ASP A CA 1
ATOM 2692 C C . ASP A 1 340 ? -18.219 36.312 8.031 1 88.25 340 ASP A C 1
ATOM 2694 O O . ASP A 1 340 ? -18.516 37.375 8.609 1 88.25 340 ASP A O 1
ATOM 2698 N N . ILE A 1 341 ? -19.078 35.5 7.539 1 91.56 341 ILE A N 1
ATOM 2699 C CA . ILE A 1 341 ? -20.5 35.719 7.707 1 91.56 341 ILE A CA 1
ATOM 2700 C C . ILE A 1 341 ? -20.828 35.875 9.195 1 91.56 341 ILE A C 1
ATOM 2702 O O . ILE A 1 341 ? -21.719 36.656 9.57 1 91.56 341 ILE A O 1
ATOM 2706 N N . LEU A 1 342 ? -20.094 35.219 10.023 1 92.75 342 LEU A N 1
ATOM 2707 C CA . LEU A 1 342 ? -20.359 35.188 11.461 1 92.75 342 LEU A CA 1
ATOM 2708 C C . LEU A 1 342 ? -20.062 36.562 12.078 1 92.75 342 LEU A C 1
ATOM 2710 O O . LEU A 1 342 ? -20.562 36.875 13.148 1 92.75 342 LEU A O 1
ATOM 2714 N N . PHE A 1 343 ? -19.125 37.406 11.406 1 87.25 343 PHE A N 1
ATOM 2715 C CA . PHE A 1 343 ? -18.625 38.656 12.008 1 87.25 343 PHE A CA 1
ATOM 2716 C C . PHE A 1 343 ? -19.141 39.875 11.258 1 87.25 343 PHE A C 1
ATOM 2718 O O . PHE A 1 343 ? -18.922 41 11.68 1 87.25 343 PHE A O 1
ATOM 2725 N N . ASN A 1 344 ? -20.328 40.125 10.844 1 69.31 344 ASN A N 1
ATOM 2726 C CA . ASN A 1 344 ? -20.953 41.219 10.125 1 69.31 344 ASN A CA 1
ATOM 2727 C C . ASN A 1 344 ? -19.938 42 9.312 1 69.31 344 ASN A C 1
ATOM 2729 O O . ASN A 1 344 ? -20.078 43.219 9.133 1 69.31 344 ASN A O 1
ATOM 2733 N N . THR A 1 345 ? -18.828 41.406 9.039 1 58.59 345 THR A N 1
ATOM 2734 C CA . THR A 1 345 ? -17.828 42.312 8.484 1 58.59 345 THR A CA 1
ATOM 2735 C C . THR A 1 345 ? -18.078 42.562 6.996 1 58.59 345 THR A C 1
ATOM 2737 O O . THR A 1 345 ? -18.156 41.594 6.215 1 58.59 345 THR A O 1
ATOM 2740 N N . ASP A 1 346 ? -19.031 43.438 6.66 1 50.38 346 ASP A N 1
ATOM 2741 C CA . ASP A 1 346 ? -19.172 43.969 5.312 1 50.38 346 ASP A CA 1
ATOM 2742 C C . ASP A 1 346 ? -17.844 44.531 4.789 1 50.38 346 ASP A C 1
ATOM 2744 O O . ASP A 1 346 ? -17.641 45.719 4.75 1 50.38 346 ASP A O 1
ATOM 2748 N N . ILE A 1 347 ? -16.812 44 5.16 1 48.31 347 ILE A N 1
ATOM 2749 C CA . ILE A 1 347 ? -15.672 44.781 4.723 1 48.31 347 ILE A CA 1
ATOM 2750 C C . ILE A 1 347 ? -15.5 44.656 3.213 1 48.31 347 ILE A C 1
ATOM 2752 O O . ILE A 1 347 ? -15.234 43.562 2.705 1 48.31 347 ILE A O 1
ATOM 2756 N N . GLU A 1 348 ? -16.125 45.531 2.506 1 48.59 348 GLU A N 1
ATOM 2757 C CA . GLU A 1 348 ? -15.805 45.656 1.088 1 48.59 348 GLU A CA 1
ATOM 2758 C C . GLU A 1 348 ? -14.305 45.844 0.871 1 48.59 348 GLU A C 1
ATOM 2760 O O . GLU A 1 348 ? -13.664 46.625 1.549 1 48.59 348 GLU A O 1
ATOM 2765 N N . PRO A 1 349 ? -13.695 44.938 0.261 1 49.62 349 PRO A N 1
ATOM 2766 C CA . PRO A 1 349 ? -12.281 45.156 -0.019 1 49.62 349 PRO A CA 1
ATOM 2767 C C . PRO A 1 349 ? -12 46.531 -0.627 1 49.62 349 PRO A C 1
ATOM 2769 O O . PRO A 1 349 ? -12.75 47 -1.497 1 49.62 349 PRO A O 1
ATOM 2772 N N . GLU A 1 350 ? -11.469 47.469 0.031 1 47.53 350 GLU A N 1
ATOM 2773 C CA . GLU A 1 350 ? -11.078 48.781 -0.504 1 47.53 350 GLU A CA 1
ATOM 2774 C C . GLU A 1 350 ? -10.352 48.625 -1.84 1 47.53 350 GLU A C 1
ATOM 2776 O O . GLU A 1 350 ? -9.531 47.75 -2.01 1 47.53 350 GLU A O 1
ATOM 2781 N N . LYS A 1 351 ? -10.836 49.344 -2.861 1 53.06 351 LYS A N 1
ATOM 2782 C CA . LYS A 1 351 ? -10.148 49.438 -4.148 1 53.06 351 LYS A CA 1
ATOM 2783 C C . LYS A 1 351 ? -8.789 50.125 -4.004 1 53.06 351 LYS A C 1
ATOM 2785 O O . LYS A 1 351 ? -8.719 51.312 -3.637 1 53.06 351 LYS A O 1
ATOM 2790 N N . PRO A 1 352 ? -7.703 49.438 -3.82 1 46.62 352 PRO A N 1
ATOM 2791 C CA . PRO A 1 352 ? -6.422 50.062 -3.514 1 46.62 352 PRO A CA 1
ATOM 2792 C C . PRO A 1 352 ? -5.887 50.906 -4.676 1 46.62 352 PRO A C 1
ATOM 2794 O O . PRO A 1 352 ? -6.094 50.562 -5.84 1 46.62 352 PRO A O 1
ATOM 2797 N N . HIS A 1 353 ? -5.824 52.25 -4.594 1 46.38 353 HIS A N 1
ATOM 2798 C CA . HIS A 1 353 ? -4.992 53.062 -5.484 1 46.38 353 HIS A CA 1
ATOM 2799 C C . HIS A 1 353 ? -3.551 52.594 -5.488 1 46.38 353 HIS A C 1
ATOM 2801 O O . HIS A 1 353 ? -2.953 52.375 -4.43 1 46.38 353 HIS A O 1
ATOM 2807 N N . CYS A 1 354 ? -2.949 51.906 -6.566 1 50.94 354 CYS A N 1
ATOM 2808 C CA . CYS A 1 354 ? -1.748 51.094 -6.746 1 50.94 354 CYS A CA 1
ATOM 2809 C C . CYS A 1 354 ? -0.525 51.969 -6.969 1 50.94 354 CYS A C 1
ATOM 2811 O O . CYS A 1 354 ? -0.404 52.625 -8.008 1 50.94 354 CYS A O 1
ATOM 2813 N N . LEU A 1 355 ? 0.105 52.562 -6.023 1 50.31 355 LEU A N 1
ATOM 2814 C CA . LEU A 1 355 ? 1.346 53.312 -6.242 1 50.31 355 LEU A CA 1
ATOM 2815 C C . LEU A 1 355 ? 2.402 52.406 -6.883 1 50.31 355 LEU A C 1
ATOM 2817 O O . LEU A 1 355 ? 3.367 52.906 -7.473 1 50.31 355 LEU A O 1
ATOM 2821 N N . THR A 1 356 ? 2.459 51.188 -6.609 1 55.62 356 THR A N 1
ATOM 2822 C CA . THR A 1 356 ? 3.588 50.375 -7.055 1 55.62 356 THR A CA 1
ATOM 2823 C C . THR A 1 356 ? 3.338 49.812 -8.453 1 55.62 356 THR A C 1
ATOM 2825 O O . THR A 1 356 ? 4.066 48.938 -8.922 1 55.62 356 THR A O 1
ATOM 2828 N N . SER A 1 357 ? 2.48 50.469 -9.203 1 61.03 357 SER A N 1
ATOM 2829 C CA . SER A 1 357 ? 2.053 49.875 -10.469 1 61.03 357 SER A CA 1
ATOM 2830 C C . SER A 1 357 ? 3.082 50.094 -11.562 1 61.03 357 SER A C 1
ATOM 2832 O O . SER A 1 357 ? 3.102 49.375 -12.57 1 61.03 357 SER A O 1
ATOM 2834 N N . ASP A 1 358 ? 4.062 50.969 -11.281 1 71.31 358 ASP A N 1
ATOM 2835 C CA . ASP A 1 358 ? 4.957 51.281 -12.398 1 71.31 358 ASP A CA 1
ATOM 2836 C C . ASP A 1 358 ? 6.262 50.5 -12.281 1 71.31 358 ASP A C 1
ATOM 2838 O O . ASP A 1 358 ? 7.141 50.625 -13.141 1 71.31 358 ASP A O 1
ATOM 2842 N N . ILE A 1 359 ? 6.379 49.656 -11.297 1 78.75 359 ILE A N 1
ATOM 2843 C CA . ILE A 1 359 ? 7.617 48.906 -11.125 1 78.75 359 ILE A CA 1
ATOM 2844 C C . ILE A 1 359 ? 7.461 47.5 -11.703 1 78.75 359 ILE A C 1
ATOM 2846 O O . ILE A 1 359 ? 6.41 46.875 -11.555 1 78.75 359 ILE A O 1
ATOM 2850 N N . ASP A 1 360 ? 8.539 47.062 -12.391 1 87.5 360 ASP A N 1
ATOM 2851 C CA . ASP A 1 360 ? 8.547 45.719 -12.922 1 87.5 360 ASP A CA 1
ATOM 2852 C C . ASP A 1 360 ? 8.758 44.688 -11.797 1 87.5 360 ASP A C 1
ATOM 2854 O O . ASP A 1 360 ? 9.883 44.5 -11.328 1 87.5 360 ASP A O 1
ATOM 2858 N N . ILE A 1 361 ? 7.777 44 -11.453 1 88.38 361 ILE A N 1
ATOM 2859 C CA . ILE A 1 361 ? 7.824 43.031 -10.344 1 88.38 361 ILE A CA 1
ATOM 2860 C C . ILE A 1 361 ? 8.016 41.625 -10.891 1 88.38 361 ILE A C 1
ATOM 2862 O O . ILE A 1 361 ? 7.988 40.656 -10.133 1 88.38 361 ILE A O 1
ATOM 2866 N N . THR A 1 362 ? 8.172 41.469 -12.18 1 89.81 362 THR A N 1
ATOM 2867 C CA . THR A 1 362 ? 8.234 40.156 -12.805 1 89.81 362 THR A CA 1
ATOM 2868 C C . THR A 1 362 ? 9.523 39.406 -12.406 1 89.81 362 THR A C 1
ATOM 2870 O O . THR A 1 362 ? 10.57 40.062 -12.242 1 89.81 362 THR A O 1
ATOM 2873 N N . GLY A 1 363 ? 9.414 38.125 -12.211 1 91.69 363 GLY A N 1
ATOM 2874 C CA . GLY A 1 363 ? 10.586 37.312 -11.914 1 91.69 363 GLY A CA 1
ATOM 2875 C C . GLY A 1 363 ? 10.273 36.062 -11.109 1 91.69 363 GLY A C 1
ATOM 2876 O O . GLY A 1 363 ? 9.109 35.75 -10.883 1 91.69 363 GLY A O 1
ATOM 2877 N N . ILE A 1 364 ? 11.305 35.312 -10.914 1 93.06 364 ILE A N 1
ATOM 2878 C CA . ILE A 1 364 ? 11.258 34.125 -10.031 1 93.06 364 ILE A CA 1
ATOM 2879 C C . ILE A 1 364 ? 11.883 34.5 -8.68 1 93.06 364 ILE A C 1
ATOM 2881 O O . ILE A 1 364 ? 12.992 35.031 -8.625 1 93.06 364 ILE A O 1
ATOM 2885 N N . PHE A 1 365 ? 11.109 34.312 -7.645 1 94.31 365 PHE A N 1
ATOM 2886 C CA . PHE A 1 365 ? 11.539 34.688 -6.297 1 94.31 365 PHE A CA 1
ATOM 2887 C C . PHE A 1 365 ? 11.5 33.469 -5.375 1 94.31 365 PHE A C 1
ATOM 2889 O O . PHE A 1 365 ? 10.516 32.719 -5.371 1 94.31 365 PHE A O 1
ATOM 2896 N N . ARG A 1 366 ? 12.57 33.219 -4.637 1 94.75 366 ARG A N 1
ATOM 2897 C CA . ARG A 1 366 ? 12.648 32.062 -3.748 1 94.75 366 ARG A CA 1
ATOM 2898 C C . ARG A 1 366 ? 13.344 32.438 -2.443 1 94.75 366 ARG A C 1
ATOM 2900 O O . ARG A 1 366 ? 14.289 33.219 -2.438 1 94.75 366 ARG A O 1
ATOM 2907 N N . GLY A 1 367 ? 12.797 32 -1.361 1 93.5 367 GLY A N 1
ATOM 2908 C CA . GLY A 1 367 ? 13.398 32.156 -0.047 1 93.5 367 GLY A CA 1
ATOM 2909 C C . GLY A 1 367 ? 13.891 30.844 0.539 1 93.5 367 GLY A C 1
ATOM 2910 O O . GLY A 1 367 ? 14.477 30.016 -0.168 1 93.5 367 GLY A O 1
ATOM 2911 N N . ARG A 1 368 ? 13.781 30.734 1.846 1 89 368 ARG A N 1
ATOM 2912 C CA . ARG A 1 368 ? 14.203 29.531 2.535 1 89 368 ARG A CA 1
ATOM 2913 C C . ARG A 1 368 ? 13.32 28.344 2.152 1 89 368 ARG A C 1
ATOM 2915 O O . ARG A 1 368 ? 13.797 27.203 2.072 1 89 368 ARG A O 1
ATOM 2922 N N . GLU A 1 369 ? 12.086 28.609 1.904 1 88.69 369 GLU A N 1
ATOM 2923 C CA . GLU A 1 369 ? 11.18 27.562 1.452 1 88.69 369 GLU A CA 1
ATOM 2924 C C . GLU A 1 369 ? 11.484 27.141 0.016 1 88.69 369 GLU A C 1
ATOM 2926 O O . GLU A 1 369 ? 11.852 27.984 -0.811 1 88.69 369 GLU A O 1
ATOM 2931 N N . PRO A 1 370 ? 11.242 25.891 -0.258 1 89.88 370 PRO A N 1
ATOM 2932 C CA . PRO A 1 370 ? 11.742 25.344 -1.521 1 89.88 370 PRO A CA 1
ATOM 2933 C C . PRO A 1 370 ? 10.945 25.828 -2.73 1 89.88 370 PRO A C 1
ATOM 2935 O O . PRO A 1 370 ? 11.508 25.984 -3.816 1 89.88 370 PRO A O 1
ATOM 2938 N N . TYR A 1 371 ? 9.719 26.062 -2.619 1 90.12 371 TYR A N 1
ATOM 2939 C CA . TYR A 1 371 ? 8.906 26.406 -3.779 1 90.12 371 TYR A CA 1
ATOM 2940 C C . TYR A 1 371 ? 9.016 27.891 -4.102 1 90.12 371 TYR A C 1
ATOM 2942 O O . TYR A 1 371 ? 8.742 28.734 -3.252 1 90.12 371 TYR A O 1
ATOM 2950 N N . PRO A 1 372 ? 9.32 28.234 -5.316 1 91.56 372 PRO A N 1
ATOM 2951 C CA . PRO A 1 372 ? 9.445 29.641 -5.703 1 91.56 372 PRO A CA 1
ATOM 2952 C C . PRO A 1 372 ? 8.102 30.266 -6.113 1 91.56 372 PRO A C 1
ATOM 2954 O O . PRO A 1 372 ? 7.176 29.531 -6.48 1 91.56 372 PRO A O 1
ATOM 2957 N N . TYR A 1 373 ? 8.055 31.562 -6.012 1 89.75 373 TYR A N 1
ATOM 2958 C CA . TYR A 1 373 ? 6.996 32.344 -6.617 1 89.75 373 TYR A CA 1
ATOM 2959 C C . TYR A 1 373 ? 7.41 32.875 -7.992 1 89.75 373 TYR A C 1
ATOM 2961 O O . TYR A 1 373 ? 8.531 33.344 -8.172 1 89.75 373 TYR A O 1
ATOM 2969 N N . ILE A 1 374 ? 6.523 32.625 -8.906 1 88.81 374 ILE A N 1
ATOM 2970 C CA . ILE A 1 374 ? 6.711 33.188 -10.242 1 88.81 374 ILE A CA 1
ATOM 2971 C C . ILE A 1 374 ? 5.734 34.312 -10.484 1 88.81 374 ILE A C 1
ATOM 2973 O O . ILE A 1 374 ? 4.516 34.125 -10.422 1 88.81 374 ILE A O 1
ATOM 2977 N N . ILE A 1 375 ? 6.281 35.469 -10.727 1 87.81 375 ILE A N 1
ATOM 2978 C CA . ILE A 1 375 ? 5.469 36.656 -10.953 1 87.81 375 ILE A CA 1
ATOM 2979 C C . ILE A 1 375 ? 5.617 37.125 -12.398 1 87.81 375 ILE A C 1
ATOM 2981 O O . ILE A 1 375 ? 6.723 37.438 -12.852 1 87.81 375 ILE A O 1
ATOM 2985 N N . THR A 1 376 ? 4.484 37.031 -13.031 1 83.81 376 THR A N 1
ATOM 2986 C CA . THR A 1 376 ? 4.426 37.562 -14.383 1 83.81 376 THR A CA 1
ATOM 2987 C C . THR A 1 376 ? 3.727 38.906 -14.398 1 83.81 376 THR A C 1
ATOM 2989 O O . THR A 1 376 ? 3.35 39.438 -13.344 1 83.81 376 THR A O 1
ATOM 2992 N N . LYS A 1 377 ? 3.699 39.5 -15.609 1 77.31 377 LYS A N 1
ATOM 2993 C CA . LYS A 1 377 ? 3.031 40.781 -15.719 1 77.31 377 LYS A CA 1
ATOM 2994 C C . LYS A 1 377 ? 1.561 40.688 -15.32 1 77.31 377 LYS A C 1
ATOM 2996 O O . LYS A 1 377 ? 0.985 41.625 -14.789 1 77.31 377 LYS A O 1
ATOM 3001 N N . GLU A 1 378 ? 1.068 39.469 -15.422 1 74.88 378 GLU A N 1
ATOM 3002 C CA . GLU A 1 378 ? -0.37 39.312 -15.242 1 74.88 378 GLU A CA 1
ATOM 3003 C C . GLU A 1 378 ? -0.68 38.5 -13.969 1 74.88 378 GLU A C 1
ATOM 3005 O O . GLU A 1 378 ? -1.696 38.75 -13.32 1 74.88 378 GLU A O 1
ATOM 3010 N N . ASP A 1 379 ? 0.282 37.625 -13.625 1 75.81 379 ASP A N 1
ATOM 3011 C CA . ASP A 1 379 ? -0.141 36.656 -12.625 1 75.81 379 ASP A CA 1
ATOM 3012 C C . ASP A 1 379 ? 0.962 36.406 -11.594 1 75.81 379 ASP A C 1
ATOM 3014 O O . ASP A 1 379 ? 2.145 36.594 -11.891 1 75.81 379 ASP A O 1
ATOM 3018 N N . VAL A 1 380 ? 0.572 36.156 -10.422 1 72.31 380 VAL A N 1
ATOM 3019 C CA . VAL A 1 380 ? 1.431 35.594 -9.383 1 72.31 380 VAL A CA 1
ATOM 3020 C C . VAL A 1 380 ? 1.144 34.094 -9.211 1 72.31 380 VAL A C 1
ATOM 3022 O O . VAL A 1 380 ? -0.015 33.688 -9.102 1 72.31 380 VAL A O 1
ATOM 3025 N N . TYR A 1 381 ? 2.195 33.281 -9.305 1 76.69 381 TYR A N 1
ATOM 3026 C CA . TYR A 1 381 ? 2.014 31.844 -9.133 1 76.69 381 TYR A CA 1
ATOM 3027 C C . TYR A 1 381 ? 3.041 31.281 -8.156 1 76.69 381 TYR A C 1
ATOM 3029 O O . TYR A 1 381 ? 4.191 31.719 -8.133 1 76.69 381 TYR A O 1
ATOM 3037 N N . LEU A 1 382 ? 2.49 30.516 -7.195 1 71.44 382 LEU A N 1
ATOM 3038 C CA . LEU A 1 382 ? 3.377 29.609 -6.48 1 71.44 382 LEU A CA 1
ATOM 3039 C C . LEU A 1 382 ? 3.568 28.312 -7.254 1 71.44 382 LEU A C 1
ATOM 3041 O O . LEU A 1 382 ? 2.592 27.656 -7.641 1 71.44 382 LEU A O 1
ATOM 3045 N N . LEU A 1 383 ? 4.762 27.938 -7.492 1 69.81 383 LEU A N 1
ATOM 3046 C CA . LEU A 1 383 ? 5.07 26.844 -8.398 1 69.81 383 LEU A CA 1
ATOM 3047 C C . LEU A 1 383 ? 4.41 25.547 -7.934 1 69.81 383 LEU A C 1
ATOM 3049 O O . LEU A 1 383 ? 3.988 24.734 -8.75 1 69.81 383 LEU A O 1
ATOM 3053 N N . SER A 1 384 ? 4.32 25.328 -6.609 1 66.06 384 SER A N 1
ATOM 3054 C CA . SER A 1 384 ? 3.689 24.109 -6.137 1 66.06 384 SER A CA 1
ATOM 3055 C C . SER A 1 384 ? 2.234 24.016 -6.582 1 66.06 384 SER A C 1
ATOM 3057 O O . SER A 1 384 ? 1.664 22.938 -6.656 1 66.06 384 SER A O 1
ATOM 3059 N N . ASN A 1 385 ? 1.708 25.219 -6.789 1 61.25 385 ASN A N 1
ATOM 3060 C CA . ASN A 1 385 ? 0.302 25.328 -7.164 1 61.25 385 ASN A CA 1
ATOM 3061 C C . ASN A 1 385 ? 0.136 25.5 -8.672 1 61.25 385 ASN A C 1
ATOM 3063 O O . ASN A 1 385 ? -0.954 25.828 -9.148 1 61.25 385 ASN A O 1
ATOM 3067 N N . LEU A 1 386 ? 1.355 25.672 -9.352 1 50.94 386 LEU A N 1
ATOM 3068 C CA . LEU A 1 386 ? 1.305 25.984 -10.773 1 50.94 386 LEU A CA 1
ATOM 3069 C C . LEU A 1 386 ? 0.132 25.281 -11.445 1 50.94 386 LEU A C 1
ATOM 3071 O O . LEU A 1 386 ? -0.439 25.797 -12.406 1 50.94 386 LEU A O 1
ATOM 3075 N N . LEU A 1 387 ? -0.224 24.172 -10.914 1 48.78 387 LEU A N 1
ATOM 3076 C CA . LEU A 1 387 ? -1.329 23.469 -11.562 1 48.78 387 LEU A CA 1
ATOM 3077 C C . LEU A 1 387 ? -2.672 24 -11.07 1 48.78 387 LEU A C 1
ATOM 3079 O O . LEU A 1 387 ? -3.723 23.625 -11.594 1 48.78 387 LEU A O 1
ATOM 3083 N N . GLU A 1 388 ? -2.85 24.781 -9.977 1 53.12 388 GLU A N 1
ATOM 3084 C CA . GLU A 1 388 ? -4.168 25.141 -9.461 1 53.12 388 GLU A CA 1
ATOM 3085 C C . GLU A 1 388 ? -4.539 26.562 -9.859 1 53.12 388 GLU A C 1
ATOM 3087 O O . GLU A 1 388 ? -5.625 27.047 -9.531 1 53.12 388 GLU A O 1
ATOM 3092 N N . ASN A 1 389 ? -3.967 27.359 -10.477 1 59.41 389 ASN A N 1
ATOM 3093 C CA . ASN A 1 389 ? -4.48 28.562 -11.141 1 59.41 389 ASN A CA 1
ATOM 3094 C C . ASN A 1 389 ? -3.715 29.812 -10.711 1 59.41 389 ASN A C 1
ATOM 3096 O O . ASN A 1 389 ? -3.377 29.969 -9.539 1 59.41 389 ASN A O 1
ATOM 3100 N N . SER A 1 390 ? -3.172 30.562 -11.656 1 64.56 390 SER A N 1
ATOM 3101 C CA . SER A 1 390 ? -2.592 31.891 -11.508 1 64.56 390 SER A CA 1
ATOM 3102 C C . SER A 1 390 ? -3.654 32.938 -11.133 1 64.56 390 SER A C 1
ATOM 3104 O O . SER A 1 390 ? -4.836 32.75 -11.438 1 64.56 390 SER A O 1
ATOM 3106 N N . ASN A 1 391 ? -3.301 33.719 -10.125 1 75.38 391 ASN A N 1
ATOM 3107 C CA . ASN A 1 391 ? -4.191 34.844 -9.75 1 75.38 391 ASN A CA 1
ATOM 3108 C C . ASN A 1 391 ? -3.68 36.156 -10.281 1 75.38 391 ASN A C 1
ATOM 3110 O O . ASN A 1 391 ? -2.482 36.438 -10.219 1 75.38 391 ASN A O 1
ATOM 3114 N N . PRO A 1 392 ? -4.598 36.906 -10.883 1 80.81 392 PRO A N 1
ATOM 3115 C CA . PRO A 1 392 ? -4.188 38.25 -11.336 1 80.81 392 PRO A CA 1
ATOM 3116 C C . PRO A 1 392 ? -3.545 39.062 -10.219 1 80.81 392 PRO A C 1
ATOM 3118 O O . PRO A 1 392 ? -3.951 38.969 -9.062 1 80.81 392 PRO A O 1
ATOM 3121 N N . VAL A 1 393 ? -2.602 39.812 -10.586 1 83.56 393 VAL A N 1
ATOM 3122 C CA . VAL A 1 393 ? -1.907 40.688 -9.617 1 83.56 393 VAL A CA 1
ATOM 3123 C C . VAL A 1 393 ? -2.795 41.844 -9.234 1 83.56 393 VAL A C 1
ATOM 3125 O O . VAL A 1 393 ? -3.406 42.5 -10.094 1 83.56 393 VAL A O 1
ATOM 3128 N N . VAL A 1 394 ? -2.855 42.062 -7.973 1 83.56 394 VAL A N 1
ATOM 3129 C CA . VAL A 1 394 ? -3.523 43.25 -7.418 1 83.56 394 VAL A CA 1
ATOM 3130 C C . VAL A 1 394 ? -2.533 44.062 -6.59 1 83.56 394 VAL A C 1
ATOM 3132 O O . VAL A 1 394 ? -1.792 43.5 -5.773 1 83.56 394 VAL A O 1
ATOM 3135 N N . PHE A 1 395 ? -2.566 45.375 -6.82 1 84.31 395 PHE A N 1
ATOM 3136 C CA . PHE A 1 395 ? -1.679 46.281 -6.086 1 84.31 395 PHE A CA 1
ATOM 3137 C C . PHE A 1 395 ? -2.432 47 -4.965 1 84.31 395 PHE A C 1
ATOM 3139 O O . PHE A 1 395 ? -3.586 47.375 -5.141 1 84.31 395 PHE A O 1
ATOM 3146 N N . ASN A 1 396 ? -1.766 47.156 -3.846 1 84.75 396 ASN A N 1
ATOM 3147 C CA . ASN A 1 396 ? -2.369 47.781 -2.678 1 84.75 396 ASN A CA 1
ATOM 3148 C C . ASN A 1 396 ? -1.79 49.156 -2.432 1 84.75 396 ASN A C 1
ATOM 3150 O O . ASN A 1 396 ? -0.684 49.469 -2.883 1 84.75 396 ASN A O 1
ATOM 3154 N N . SER A 1 397 ? -2.441 49.969 -1.643 1 80.94 397 SER A N 1
ATOM 3155 C CA . SER A 1 397 ? -2.074 51.344 -1.374 1 80.94 397 SER A CA 1
ATOM 3156 C C . SER A 1 397 ? -0.824 51.438 -0.506 1 80.94 397 SER A C 1
ATOM 3158 O O . SER A 1 397 ? -0.123 52.438 -0.513 1 80.94 397 SER A O 1
ATOM 3160 N N . ASP A 1 398 ? -0.55 50.344 0.114 1 83.38 398 ASP A N 1
ATOM 3161 C CA . ASP A 1 398 ? 0.583 50.406 1.033 1 83.38 398 ASP A CA 1
ATOM 3162 C C . ASP A 1 398 ? 1.873 49.969 0.339 1 83.38 398 ASP A C 1
ATOM 3164 O O . ASP A 1 398 ? 2.898 49.781 0.992 1 83.38 398 ASP A O 1
ATOM 3168 N N . GLY A 1 399 ? 1.749 49.75 -0.946 1 83.25 399 GLY A N 1
ATOM 3169 C CA . GLY A 1 399 ? 2.941 49.438 -1.713 1 83.25 399 GLY A CA 1
ATOM 3170 C C . GLY A 1 399 ? 3.143 47.938 -1.896 1 83.25 399 GLY A C 1
ATOM 3171 O O . GLY A 1 399 ? 4.086 47.5 -2.562 1 83.25 39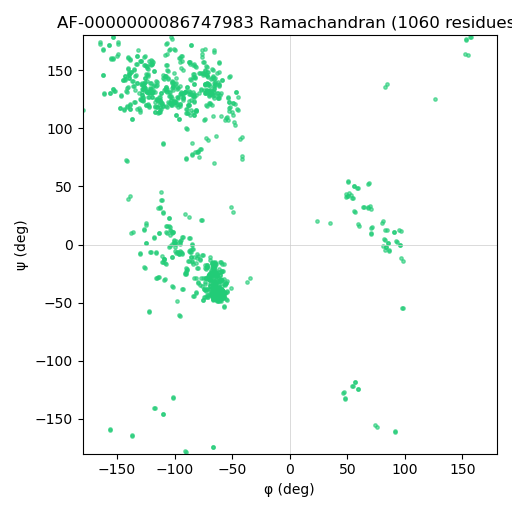9 GLY A O 1
ATOM 3172 N N . THR A 1 400 ? 2.229 47.156 -1.341 1 89.38 400 THR A N 1
ATOM 3173 C CA . THR A 1 400 ? 2.311 45.719 -1.517 1 89.38 400 THR A CA 1
ATOM 3174 C C . THR A 1 400 ? 1.462 45.25 -2.703 1 89.38 400 THR A C 1
ATOM 3176 O O . THR A 1 400 ? 0.697 46.031 -3.26 1 89.38 400 THR A O 1
ATOM 3179 N N . PHE A 1 401 ? 1.724 44.094 -3.168 1 86.12 401 PHE A N 1
ATOM 3180 C CA . PHE A 1 401 ? 0.866 43.469 -4.164 1 86.12 401 PHE A CA 1
ATOM 3181 C C . PHE A 1 401 ? 0.562 42.031 -3.785 1 86.12 401 PHE A C 1
ATOM 3183 O O . PHE A 1 401 ? 1.189 41.469 -2.879 1 86.12 401 PHE A O 1
ATOM 3190 N N . GLN A 1 402 ? -0.463 41.438 -4.367 1 87.12 402 GLN A N 1
ATOM 3191 C CA . GLN A 1 402 ? -0.862 40.062 -4.109 1 87.12 402 GLN A CA 1
ATOM 3192 C C . GLN A 1 402 ? -1.628 39.469 -5.293 1 87.12 402 GLN A C 1
ATOM 3194 O O . GLN A 1 402 ? -1.99 40.219 -6.223 1 87.12 402 GLN A O 1
ATOM 3199 N N . GLY A 1 403 ? -1.68 38.156 -5.359 1 82.12 403 GLY A N 1
ATOM 3200 C CA . GLY A 1 403 ? -2.656 37.562 -6.262 1 82.12 403 GLY A CA 1
ATOM 3201 C C . GLY A 1 403 ? -4.09 37.844 -5.852 1 82.12 403 GLY A C 1
ATOM 3202 O O . GLY A 1 403 ? -4.418 37.812 -4.664 1 82.12 403 GLY A O 1
ATOM 3203 N N . LYS A 1 404 ? -4.84 38.031 -6.84 1 78.38 404 LYS A N 1
ATOM 3204 C CA . LYS A 1 404 ? -6.246 38.344 -6.562 1 78.38 404 LYS A CA 1
ATOM 3205 C C . LYS A 1 404 ? -6.848 37.281 -5.629 1 78.38 404 LYS A C 1
ATOM 3207 O O . LYS A 1 404 ? -6.805 36.094 -5.922 1 78.38 404 LYS A O 1
ATOM 3212 N N . GLY A 1 405 ? -7.355 37.75 -4.508 1 71.88 405 GLY A N 1
ATOM 3213 C CA . GLY A 1 405 ? -7.984 36.875 -3.549 1 71.88 405 GLY A CA 1
ATOM 3214 C C . GLY A 1 405 ? -6.992 36.156 -2.646 1 71.88 405 GLY A C 1
ATOM 3215 O O . GLY A 1 405 ? -7.383 35.438 -1.738 1 71.88 405 GLY A O 1
ATOM 3216 N N . GLY A 1 406 ? -5.73 36.406 -2.883 1 77.06 406 GLY A N 1
ATOM 3217 C CA . GLY A 1 406 ? -4.715 35.75 -2.066 1 77.06 406 GLY A CA 1
ATOM 3218 C C . GLY A 1 406 ? -4.48 36.469 -0.744 1 77.06 406 GLY A C 1
ATOM 3219 O O . GLY A 1 406 ? -4.727 37.656 -0.621 1 77.06 406 GLY A O 1
ATOM 3220 N N . LYS A 1 407 ? -4.02 35.688 0.231 1 77.81 407 LYS A N 1
ATOM 3221 C CA . LYS A 1 407 ? -3.809 36.219 1.571 1 77.81 407 LYS A CA 1
ATOM 3222 C C . LYS A 1 407 ? -2.346 36.594 1.788 1 77.81 407 LYS A C 1
ATOM 3224 O O . LYS A 1 407 ? -2.004 37.219 2.791 1 77.81 407 LYS A O 1
ATOM 3229 N N . ILE A 1 408 ? -1.571 36.25 0.823 1 87.12 408 ILE A N 1
ATOM 3230 C CA . ILE A 1 408 ? -0.149 36.562 0.912 1 87.12 408 ILE A CA 1
ATOM 3231 C C . ILE A 1 408 ? 0.145 37.844 0.136 1 87.12 408 ILE A C 1
ATOM 3233 O O . ILE A 1 408 ? -0.193 37.938 -1.045 1 87.12 408 ILE A O 1
ATOM 3237 N N . ARG A 1 409 ? 0.77 38.781 0.795 1 89.5 409 ARG A N 1
ATOM 3238 C CA . ARG A 1 409 ? 1.172 40.031 0.165 1 89.5 409 ARG A CA 1
ATOM 3239 C C . ARG A 1 409 ? 2.68 40.062 -0.053 1 89.5 409 ARG A C 1
ATOM 3241 O O . ARG A 1 409 ? 3.439 39.469 0.7 1 89.5 409 ARG A O 1
ATOM 3248 N N . PHE A 1 410 ? 3 40.875 -1.06 1 91.81 410 PHE A N 1
ATOM 3249 C CA . PHE A 1 410 ? 4.414 41.031 -1.378 1 91.81 410 PHE A CA 1
ATOM 3250 C C . PHE A 1 410 ? 4.801 42.5 -1.419 1 91.81 410 PHE A C 1
ATOM 3252 O O . PHE A 1 410 ? 4.078 43.312 -1.985 1 91.81 410 PHE A O 1
ATOM 3259 N N . ARG A 1 411 ? 5.883 42.812 -0.807 1 92.81 411 ARG A N 1
ATOM 3260 C CA . ARG A 1 411 ? 6.48 44.156 -0.892 1 92.81 411 ARG A CA 1
ATOM 3261 C C . ARG A 1 411 ? 7.82 44.094 -1.621 1 92.81 411 ARG A C 1
ATOM 3263 O O . ARG A 1 411 ? 8.75 43.406 -1.183 1 92.81 411 ARG A O 1
ATOM 3270 N N . PRO A 1 412 ? 7.934 44.812 -2.721 1 92.75 412 PRO A N 1
ATOM 3271 C CA . PRO A 1 412 ? 9.195 44.781 -3.459 1 92.75 412 PRO A CA 1
ATOM 3272 C C . PRO A 1 412 ? 10.32 45.5 -2.723 1 92.75 412 PRO A C 1
ATOM 3274 O O . PRO A 1 412 ? 10.094 46.562 -2.096 1 92.75 412 PRO A O 1
ATOM 3277 N N . ILE A 1 413 ? 11.422 44.938 -2.727 1 94.44 413 ILE A N 1
ATOM 3278 C CA . ILE A 1 413 ? 12.664 45.562 -2.332 1 94.44 413 ILE A CA 1
ATOM 3279 C C . ILE A 1 413 ? 13.43 46.031 -3.576 1 94.44 413 ILE A C 1
ATOM 3281 O O . ILE A 1 413 ? 13.828 45.219 -4.402 1 94.44 413 ILE A O 1
ATOM 3285 N N . ILE A 1 414 ? 13.688 47.312 -3.654 1 91.44 414 ILE A N 1
ATOM 3286 C CA . ILE A 1 414 ? 14.18 47.906 -4.895 1 91.44 414 ILE A CA 1
ATOM 3287 C C . ILE A 1 414 ? 15.594 48.438 -4.684 1 91.44 414 ILE A C 1
ATOM 3289 O O . ILE A 1 414 ? 15.859 49.125 -3.691 1 91.44 414 ILE A O 1
ATOM 3293 N N . GLU A 1 415 ? 16.453 48 -5.496 1 91.75 415 GLU A N 1
ATOM 3294 C CA . GLU A 1 415 ? 17.797 48.562 -5.613 1 91.75 415 GLU A CA 1
ATOM 3295 C C . GLU A 1 415 ? 18.094 49 -7.043 1 91.75 415 GLU A C 1
ATOM 3297 O O . GLU A 1 415 ? 17.984 48.219 -7.98 1 91.75 415 GLU A O 1
ATOM 3302 N N . LYS A 1 416 ? 18.609 50.219 -7.293 1 91.06 416 LYS A N 1
ATOM 3303 C CA . LYS A 1 416 ? 18.938 50.75 -8.602 1 91.06 416 LYS A CA 1
ATOM 3304 C C . LYS A 1 416 ? 17.766 50.594 -9.578 1 91.06 416 LYS A C 1
ATOM 3306 O O . LYS A 1 416 ? 17.953 50.031 -10.672 1 91.06 416 LYS A O 1
ATOM 3311 N N . ASP A 1 417 ? 16.578 50.844 -9.125 1 85.88 417 ASP A N 1
ATOM 3312 C CA . ASP A 1 417 ? 15.352 50.875 -9.914 1 85.88 417 ASP A CA 1
ATOM 3313 C C . ASP A 1 417 ? 14.938 49.469 -10.352 1 85.88 417 ASP A C 1
ATOM 3315 O O . ASP A 1 417 ? 14.164 49.312 -11.297 1 85.88 417 ASP A O 1
ATOM 3319 N N . SER A 1 418 ? 15.508 48.5 -9.742 1 90 418 SER A N 1
ATOM 3320 C CA . SER A 1 418 ? 15.133 47.125 -10.039 1 90 418 SER A CA 1
ATOM 3321 C C . SER A 1 418 ? 14.727 46.375 -8.766 1 90 418 SER A C 1
ATOM 3323 O O . SER A 1 418 ? 15.312 46.594 -7.703 1 90 418 SER A O 1
ATOM 3325 N N . VAL A 1 419 ? 13.68 45.562 -8.891 1 92.75 419 VAL A N 1
ATOM 3326 C CA . VAL A 1 419 ? 13.289 44.688 -7.781 1 92.75 419 VAL A CA 1
ATOM 3327 C C . VAL A 1 419 ? 14.297 43.562 -7.621 1 92.75 419 VAL A C 1
ATOM 3329 O O . VAL A 1 419 ? 14.484 42.75 -8.539 1 92.75 419 VAL A O 1
ATOM 3332 N N . ILE A 1 420 ? 14.922 43.5 -6.461 1 94.31 420 ILE A N 1
ATOM 3333 C CA . ILE A 1 420 ? 15.953 42.469 -6.258 1 94.31 420 ILE A CA 1
ATOM 3334 C C . ILE A 1 420 ? 15.445 41.406 -5.312 1 94.31 420 ILE A C 1
ATOM 3336 O O . ILE A 1 420 ? 16.062 40.344 -5.188 1 94.31 420 ILE A O 1
ATOM 3340 N N . ALA A 1 421 ? 14.391 41.656 -4.59 1 96.19 421 ALA A N 1
ATOM 3341 C CA . ALA A 1 421 ? 13.789 40.75 -3.623 1 96.19 421 ALA A CA 1
ATOM 3342 C C . ALA A 1 421 ? 12.367 41.156 -3.281 1 96.19 421 ALA A C 1
ATOM 3344 O O . ALA A 1 421 ? 11.906 42.219 -3.703 1 96.19 421 ALA A O 1
ATOM 3345 N N . LEU A 1 422 ? 11.688 40.25 -2.613 1 94.81 422 LEU A N 1
ATOM 3346 C CA . LEU A 1 422 ? 10.352 40.531 -2.088 1 94.81 422 LEU A CA 1
ATOM 3347 C C . LEU A 1 422 ? 10.273 40.219 -0.6 1 94.81 422 LEU A C 1
ATOM 3349 O O . LEU A 1 422 ? 10.867 39.219 -0.145 1 94.81 422 LEU A O 1
ATOM 3353 N N . GLU A 1 423 ? 9.633 41.062 0.094 1 94.88 423 GLU A N 1
ATOM 3354 C CA . GLU A 1 423 ? 9.102 40.656 1.397 1 94.88 423 GLU A CA 1
ATOM 3355 C C . GLU A 1 423 ? 7.734 40 1.262 1 94.88 423 GLU A C 1
ATOM 3357 O O . GLU A 1 423 ? 6.789 40.625 0.758 1 94.88 423 GLU A O 1
ATOM 3362 N N . GLN A 1 424 ? 7.719 38.781 1.604 1 93.19 424 GLN A N 1
ATOM 3363 C CA . GLN A 1 424 ? 6.449 38.062 1.66 1 93.19 424 GLN A CA 1
ATOM 3364 C C . GLN A 1 424 ? 5.777 38.219 3.018 1 93.19 424 GLN A C 1
ATOM 3366 O O . GLN A 1 424 ? 6.375 37.938 4.055 1 93.19 424 GLN A O 1
ATOM 3371 N N . ILE A 1 425 ? 4.609 38.688 3.039 1 90.62 425 ILE A N 1
ATOM 3372 C CA . ILE A 1 425 ? 3.859 38.938 4.266 1 90.62 425 ILE A CA 1
ATOM 3373 C C . ILE A 1 425 ? 2.617 38.062 4.301 1 90.62 425 ILE A C 1
ATOM 3375 O O . ILE A 1 425 ? 1.731 38.188 3.453 1 90.62 425 ILE A O 1
ATOM 3379 N N . ASP A 1 426 ? 2.568 37.219 5.312 1 85.44 426 ASP A N 1
ATOM 3380 C CA . ASP A 1 426 ? 1.409 36.312 5.379 1 85.44 426 ASP A CA 1
ATOM 3381 C C . ASP A 1 426 ? 0.283 36.969 6.195 1 85.44 426 ASP A C 1
ATOM 3383 O O . ASP A 1 426 ? 0.371 38.125 6.586 1 85.44 426 ASP A O 1
ATOM 3387 N N . GLU A 1 427 ? -0.801 36.281 6.375 1 74.56 427 GLU A N 1
ATOM 3388 C CA . GLU A 1 427 ? -2.018 36.812 6.984 1 74.56 427 GLU A CA 1
ATOM 3389 C C . GLU A 1 427 ? -1.792 37.156 8.453 1 74.56 427 GLU A C 1
ATOM 3391 O O . GLU A 1 427 ? -2.533 37.969 9.023 1 74.56 427 GLU A O 1
ATOM 3396 N N . ASN A 1 428 ? -0.768 36.594 9 1 76.31 428 ASN A N 1
ATOM 3397 C CA . ASN A 1 428 ? -0.503 36.844 10.414 1 76.31 428 ASN A CA 1
ATOM 3398 C C . ASN A 1 428 ? 0.561 37.906 10.617 1 76.31 428 ASN A C 1
ATOM 3400 O O . ASN A 1 428 ? 0.962 38.188 11.75 1 76.31 428 ASN A O 1
ATOM 3404 N N . GLY A 1 429 ? 1.018 38.375 9.57 1 81.94 429 GLY A N 1
ATOM 3405 C CA . GLY A 1 429 ? 2 39.438 9.656 1 81.94 429 GLY A CA 1
ATOM 3406 C C . GLY A 1 429 ? 3.432 38.938 9.664 1 81.94 429 GLY A C 1
ATOM 3407 O O . GLY A 1 429 ? 4.371 39.719 9.812 1 81.94 429 GLY A O 1
ATOM 3408 N N . ASN A 1 430 ? 3.604 37.625 9.539 1 88.75 430 ASN A N 1
ATOM 3409 C CA . ASN A 1 430 ? 4.961 37.125 9.422 1 88.75 430 ASN A CA 1
ATOM 3410 C C . ASN A 1 430 ? 5.625 37.562 8.125 1 88.75 430 ASN A C 1
ATOM 3412 O O . ASN A 1 430 ? 4.969 37.656 7.082 1 88.75 430 ASN A O 1
ATOM 3416 N N . VAL A 1 431 ? 6.844 37.812 8.203 1 91.75 431 VAL A N 1
ATOM 3417 C CA . VAL A 1 431 ? 7.574 38.344 7.051 1 91.75 431 VAL A CA 1
ATOM 3418 C C . VAL A 1 431 ? 8.688 37.375 6.66 1 91.75 431 VAL A C 1
ATOM 3420 O O . VAL A 1 431 ? 9.445 36.906 7.516 1 91.75 431 VAL A O 1
ATOM 3423 N N . PHE A 1 432 ? 8.742 37.062 5.402 1 92.62 432 PHE A N 1
ATOM 3424 C CA . PHE A 1 432 ? 9.781 36.219 4.824 1 92.62 432 PHE A CA 1
ATOM 3425 C C . PHE A 1 432 ? 10.477 36.938 3.676 1 92.62 432 PHE A C 1
ATOM 3427 O O . PHE A 1 432 ? 9.867 37.75 2.979 1 92.62 432 PHE A O 1
ATOM 3434 N N . TYR A 1 433 ? 11.703 36.656 3.564 1 94.31 433 TYR A N 1
ATOM 3435 C CA . TYR A 1 433 ? 12.5 37.281 2.52 1 94.31 433 TYR A CA 1
ATOM 3436 C C . TYR A 1 433 ? 12.68 36.344 1.333 1 94.31 433 TYR A C 1
ATOM 3438 O O . TYR A 1 433 ? 13.148 35.219 1.491 1 94.31 433 TYR A O 1
ATOM 3446 N N . LEU A 1 434 ? 12.25 36.844 0.116 1 96.06 434 LEU A N 1
ATOM 3447 C CA . LEU A 1 434 ? 12.43 36.094 -1.13 1 96.06 434 LEU A CA 1
ATOM 3448 C C . LEU A 1 434 ? 13.438 36.812 -2.035 1 96.06 434 LEU A C 1
ATOM 3450 O O . LEU A 1 434 ? 13.227 37.938 -2.43 1 96.06 434 LEU A O 1
ATOM 3454 N N . LYS A 1 435 ? 14.438 36.156 -2.383 1 96.12 435 LYS A N 1
ATOM 3455 C CA . LYS A 1 435 ? 15.438 36.719 -3.285 1 96.12 435 LYS A CA 1
ATOM 3456 C C . LYS A 1 435 ? 15.055 36.469 -4.746 1 96.12 435 LYS A C 1
ATOM 3458 O O . LYS A 1 435 ? 14.578 35.406 -5.105 1 96.12 435 LYS A O 1
ATOM 3463 N N . LYS A 1 436 ? 15.125 37.5 -5.527 1 95.19 436 LYS A N 1
ATOM 3464 C CA . LYS A 1 436 ? 14.938 37.344 -6.965 1 95.19 436 LYS A CA 1
ATOM 3465 C C . LYS A 1 436 ? 16.031 36.438 -7.555 1 95.19 436 LYS A C 1
ATOM 3467 O O . LYS A 1 436 ? 17.219 36.656 -7.309 1 95.19 436 LYS A O 1
ATOM 3472 N N . GLN A 1 437 ? 15.57 35.406 -8.266 1 93 437 GLN A N 1
ATOM 3473 C CA . GLN A 1 437 ? 16.531 34.469 -8.836 1 93 437 GLN A CA 1
ATOM 3474 C C . GLN A 1 437 ? 16.891 34.875 -10.266 1 93 437 GLN A C 1
ATOM 3476 O O . GLN A 1 437 ? 16.016 35.156 -11.078 1 93 437 GLN A O 1
ATOM 3481 N N . VAL A 1 438 ? 18.172 35 -10.5 1 83.56 438 VAL A N 1
ATOM 3482 C CA . VAL A 1 438 ? 18.672 35.344 -11.836 1 83.56 438 VAL A CA 1
ATOM 3483 C C . VAL A 1 438 ? 19.094 34.094 -12.57 1 83.56 438 VAL A C 1
ATOM 3485 O O . VAL A 1 438 ? 19.812 33.25 -12.031 1 83.56 438 VAL A O 1
ATOM 3488 N N . ASP A 1 439 ? 18.391 33.875 -13.711 1 81.56 439 ASP A N 1
ATOM 3489 C CA . ASP A 1 439 ? 18.766 32.719 -14.508 1 81.56 439 ASP A CA 1
ATOM 3490 C C . ASP A 1 439 ? 20 33 -15.359 1 81.56 439 ASP A C 1
ATOM 3492 O O . ASP A 1 439 ? 19.891 33.562 -16.453 1 81.56 439 ASP A O 1
ATOM 3496 N N . ASP A 1 440 ? 21.172 32.938 -14.828 1 73.06 440 ASP A N 1
ATOM 3497 C CA . ASP A 1 440 ? 22.406 33.188 -15.562 1 73.06 440 ASP A CA 1
ATOM 3498 C C . ASP A 1 440 ? 22.766 31.969 -16.422 1 73.06 440 ASP A C 1
ATOM 3500 O O . ASP A 1 440 ? 23.906 31.844 -16.875 1 73.06 440 ASP A O 1
ATOM 3504 N N . GLY A 1 441 ? 21.875 31.203 -16.703 1 70.56 441 GLY A N 1
ATOM 3505 C CA . GLY A 1 441 ? 22.156 29.969 -17.406 1 70.56 441 GLY A CA 1
ATOM 3506 C C . GLY A 1 441 ? 22.578 28.844 -16.469 1 70.56 441 GLY A C 1
ATOM 3507 O O . GLY A 1 441 ? 22.844 29.078 -15.289 1 70.56 441 GLY A O 1
ATOM 3508 N N . GLY A 1 442 ? 22.156 27.656 -16.594 1 67.88 442 GLY A N 1
ATOM 3509 C CA . GLY A 1 442 ? 22.547 26.484 -15.836 1 67.88 442 GLY A CA 1
ATOM 3510 C C . GLY A 1 442 ? 23.891 25.922 -16.234 1 67.88 442 GLY A C 1
ATOM 3511 O O . GLY A 1 442 ? 24.625 26.547 -17 1 67.88 442 GLY A O 1
ATOM 3512 N N . VAL A 1 443 ? 24.359 25.078 -15.461 1 76.19 443 VAL A N 1
ATOM 3513 C CA . VAL A 1 443 ? 25.578 24.344 -15.789 1 76.19 443 VAL A CA 1
ATOM 3514 C C . VAL A 1 443 ? 25.328 23.453 -17 1 76.19 443 VAL A C 1
ATOM 3516 O O . VAL A 1 443 ? 24.188 23.312 -17.469 1 76.19 443 VAL A O 1
ATOM 3519 N N . ASP A 1 444 ? 26.438 23.016 -17.516 1 85.88 444 ASP A N 1
ATOM 3520 C CA . ASP A 1 444 ? 26.312 21.938 -18.5 1 85.88 444 ASP A CA 1
ATOM 3521 C C . ASP A 1 444 ? 25.531 20.766 -17.922 1 85.88 444 ASP A C 1
ATOM 3523 O O . ASP A 1 444 ? 26 20.078 -17.016 1 85.88 444 ASP A O 1
ATOM 3527 N N . ILE A 1 445 ? 24.359 20.625 -18.438 1 91.62 445 ILE A N 1
ATOM 3528 C CA . ILE A 1 445 ? 23.438 19.625 -17.906 1 91.62 445 ILE A CA 1
ATOM 3529 C C . ILE A 1 445 ? 24.062 18.25 -18 1 91.62 445 ILE A C 1
ATOM 3531 O O . ILE A 1 445 ? 23.625 17.312 -17.328 1 91.62 445 ILE A O 1
ATOM 3535 N N . GLN A 1 446 ? 25.109 18.125 -18.828 1 91.81 446 GLN A N 1
ATOM 3536 C CA . GLN A 1 446 ? 25.797 16.859 -18.922 1 91.81 446 GLN A CA 1
ATOM 3537 C C . GLN A 1 446 ? 26.484 16.5 -17.594 1 91.81 446 GLN A C 1
ATOM 3539 O O . GLN A 1 446 ? 26.688 15.328 -17.281 1 91.81 446 GLN A O 1
ATOM 3544 N N . LEU A 1 447 ? 26.75 17.5 -16.859 1 92.75 447 LEU A N 1
ATOM 3545 C CA . LEU A 1 447 ? 27.422 17.312 -15.57 1 92.75 447 LEU A CA 1
ATOM 3546 C C . LEU A 1 447 ? 26.469 16.719 -14.547 1 92.75 447 LEU A C 1
ATOM 3548 O O . LEU A 1 447 ? 26.906 16.203 -13.508 1 92.75 447 LEU A O 1
ATOM 3552 N N . LEU A 1 448 ? 25.188 16.797 -14.805 1 94.94 448 LEU A N 1
ATOM 3553 C CA . LEU A 1 448 ? 24.188 16.344 -13.844 1 94.94 448 LEU A CA 1
ATOM 3554 C C . LEU A 1 448 ? 23.891 14.867 -14.023 1 94.94 448 LEU A C 1
ATOM 3556 O O . LEU A 1 448 ? 23.266 14.25 -13.156 1 94.94 448 LEU A O 1
ATOM 3560 N N . SER A 1 449 ? 24.328 14.32 -15.156 1 95.44 449 SER A N 1
ATOM 3561 C CA . SER A 1 449 ? 23.984 12.938 -15.492 1 95.44 449 SER A CA 1
ATOM 3562 C C . SER A 1 449 ? 24.688 11.961 -14.555 1 95.44 449 SER A C 1
ATOM 3564 O O . SER A 1 449 ? 25.875 12.133 -14.242 1 95.44 449 SER A O 1
ATOM 3566 N N . GLY A 1 450 ? 23.922 10.961 -14.016 1 96 450 GLY A N 1
ATOM 3567 C CA . GLY A 1 450 ? 24.5 9.938 -13.164 1 96 450 GLY A CA 1
ATOM 3568 C C . GLY A 1 450 ? 23.5 9.297 -12.234 1 96 450 GLY A C 1
ATOM 3569 O O . GLY A 1 450 ? 22.297 9.547 -12.344 1 96 450 GLY A O 1
ATOM 3570 N N . ARG A 1 451 ? 24.016 8.344 -11.484 1 95.88 451 ARG A N 1
ATOM 3571 C CA . ARG A 1 451 ? 23.25 7.719 -10.414 1 95.88 451 ARG A CA 1
ATOM 3572 C C . ARG A 1 451 ? 23.531 8.398 -9.078 1 95.88 451 ARG A C 1
ATOM 3574 O O . ARG A 1 451 ? 24.688 8.602 -8.703 1 95.88 451 ARG A O 1
ATOM 3581 N N . TYR A 1 452 ? 22.453 8.75 -8.406 1 96.88 452 TYR A N 1
ATOM 3582 C CA . TYR A 1 452 ? 22.531 9.453 -7.129 1 96.88 452 TYR A CA 1
ATOM 3583 C C . TYR A 1 452 ? 21.969 8.602 -5.996 1 96.88 452 TYR A C 1
ATOM 3585 O O . TYR A 1 452 ? 20.953 7.914 -6.172 1 96.88 452 TYR A O 1
ATOM 3593 N N . TYR A 1 453 ? 22.641 8.641 -4.816 1 95.81 453 TYR A N 1
ATOM 3594 C CA . TYR A 1 453 ? 22.266 7.828 -3.67 1 95.81 453 TYR A CA 1
ATOM 3595 C C . TYR A 1 453 ? 22.047 8.688 -2.432 1 95.81 453 TYR A C 1
ATOM 3597 O O . TYR A 1 453 ? 22.844 9.594 -2.158 1 95.81 453 TYR A O 1
ATOM 3605 N N . SER A 1 454 ? 20.969 8.406 -1.733 1 96.19 454 SER A N 1
ATOM 3606 C CA . SER A 1 454 ? 20.703 9.086 -0.47 1 96.19 454 SER A CA 1
ATOM 3607 C C . SER A 1 454 ? 21.016 8.188 0.72 1 96.19 454 SER A C 1
ATOM 3609 O O . SER A 1 454 ? 20.422 7.117 0.869 1 96.19 454 SER A O 1
ATOM 3611 N N . HIS A 1 455 ? 21.859 8.633 1.614 1 91.5 455 HIS A N 1
ATOM 3612 C CA . HIS A 1 455 ? 22.172 7.895 2.83 1 91.5 455 HIS A CA 1
ATOM 3613 C C . HIS A 1 455 ? 20.984 7.883 3.793 1 91.5 455 HIS A C 1
ATOM 3615 O O . HIS A 1 455 ? 20.828 6.938 4.566 1 91.5 455 HIS A O 1
ATOM 3621 N N . GLU A 1 456 ? 20.141 8.867 3.705 1 93 456 GLU A N 1
ATOM 3622 C CA . GLU A 1 456 ? 19.031 9.008 4.629 1 93 456 GLU A CA 1
ATOM 3623 C C . GLU A 1 456 ? 17.891 8.039 4.273 1 93 456 GLU A C 1
ATOM 3625 O O . GLU A 1 456 ? 17.219 7.512 5.16 1 93 456 GLU A O 1
ATOM 3630 N N . THR A 1 457 ? 17.75 7.844 2.963 1 93.5 457 THR A N 1
ATOM 3631 C CA . THR A 1 457 ? 16.594 7.07 2.539 1 93.5 457 THR A CA 1
ATOM 3632 C C . THR A 1 457 ? 17.016 5.77 1.87 1 93.5 457 THR A C 1
ATOM 3634 O O . THR A 1 457 ? 16.172 4.941 1.507 1 93.5 457 THR A O 1
ATOM 3637 N N . GLU A 1 458 ? 18.266 5.598 1.65 1 93.44 458 GLU A N 1
ATOM 3638 C CA . GLU A 1 458 ? 18.844 4.457 0.946 1 93.44 458 GLU A CA 1
ATOM 3639 C C . GLU A 1 458 ? 18.234 4.301 -0.445 1 93.44 458 GLU A C 1
ATOM 3641 O O . GLU A 1 458 ? 18.094 3.184 -0.946 1 93.44 458 GLU A O 1
ATOM 3646 N N . ALA A 1 459 ? 17.828 5.414 -0.983 1 94.81 459 ALA A N 1
ATOM 3647 C CA . ALA A 1 459 ? 17.219 5.441 -2.314 1 94.81 459 ALA A CA 1
ATOM 3648 C C . ALA A 1 459 ? 18.266 5.758 -3.379 1 94.81 459 ALA A C 1
ATOM 3650 O O . ALA A 1 459 ? 19.266 6.441 -3.102 1 94.81 459 ALA A O 1
ATOM 3651 N N . THR A 1 460 ? 17.969 5.242 -4.57 1 95.44 460 THR A N 1
ATOM 3652 C CA . THR A 1 460 ? 18.781 5.57 -5.742 1 95.44 460 THR A CA 1
ATOM 3653 C C . THR A 1 460 ? 17.922 6.242 -6.812 1 95.44 460 THR A C 1
ATOM 3655 O O . THR A 1 460 ? 16.797 5.828 -7.066 1 95.44 460 THR A O 1
ATOM 3658 N N . LEU A 1 461 ? 18.438 7.324 -7.375 1 96.38 461 LEU A N 1
ATOM 3659 C CA . LEU A 1 461 ? 17.828 8.023 -8.492 1 96.38 461 LEU A CA 1
ATOM 3660 C C . LEU A 1 461 ? 18.797 8.133 -9.664 1 96.38 461 LEU A C 1
ATOM 3662 O O . LEU A 1 461 ? 20 8.297 -9.469 1 96.38 461 LEU A O 1
ATOM 3666 N N . VAL A 1 462 ? 18.219 8.062 -10.82 1 96.19 462 VAL A N 1
ATOM 3667 C CA . VAL A 1 462 ? 19.016 8.164 -12.039 1 96.19 462 VAL A CA 1
ATOM 3668 C C . VAL A 1 462 ? 18.641 9.445 -12.789 1 96.19 462 VAL A C 1
ATOM 3670 O O . VAL A 1 462 ? 17.469 9.656 -13.117 1 96.19 462 VAL A O 1
ATOM 3673 N N . ILE A 1 463 ? 19.625 10.258 -13.039 1 97.12 463 ILE A N 1
ATOM 3674 C CA . ILE A 1 463 ? 19.484 11.461 -13.859 1 97.12 463 ILE A CA 1
ATOM 3675 C C . ILE A 1 463 ? 20.125 11.227 -15.227 1 97.12 463 ILE A C 1
ATOM 3677 O O . ILE A 1 463 ? 21.297 10.828 -15.312 1 97.12 463 ILE A O 1
ATOM 3681 N N . SER A 1 464 ? 19.297 11.398 -16.172 1 95.81 464 SER A N 1
ATOM 3682 C CA . SER A 1 464 ? 19.812 11.281 -17.531 1 95.81 464 SER A CA 1
ATOM 3683 C C . SER A 1 464 ? 19.531 12.547 -18.344 1 95.81 464 SER A C 1
ATOM 3685 O O . SER A 1 464 ? 18.609 13.312 -18.016 1 95.81 464 SER A O 1
ATOM 3687 N N . VAL A 1 465 ? 20.453 12.766 -19.344 1 93.19 465 VAL A N 1
ATOM 3688 C CA . VAL A 1 465 ? 20.312 13.938 -20.188 1 93.19 465 VAL A CA 1
ATOM 3689 C C . VAL A 1 465 ? 20.031 13.5 -21.625 1 93.19 465 VAL A C 1
ATOM 3691 O O . VAL A 1 465 ? 20.719 12.641 -22.172 1 93.19 465 VAL A O 1
ATOM 3694 N N . SER A 1 466 ? 18.922 13.898 -22.078 1 85.56 466 SER A N 1
ATOM 3695 C CA . SER A 1 466 ? 18.578 13.703 -23.484 1 85.56 466 SER A CA 1
ATOM 3696 C C . SER A 1 466 ? 18.25 15.023 -24.172 1 85.56 466 SER A C 1
ATOM 3698 O O . SER A 1 466 ? 17.25 15.672 -23.828 1 85.56 466 SER A O 1
ATOM 3700 N N . GLY A 1 467 ? 19.016 15.383 -25.234 1 83.88 467 GLY A N 1
ATOM 3701 C CA . GLY A 1 467 ? 18.859 16.703 -25.844 1 83.88 467 GLY A CA 1
ATOM 3702 C C . GLY A 1 467 ? 19.047 17.828 -24.844 1 83.88 467 GLY A C 1
ATOM 3703 O O . GLY A 1 467 ? 20.109 17.953 -24.234 1 83.88 467 GLY A O 1
ATOM 3704 N N . ASN A 1 468 ? 17.969 18.578 -24.688 1 82.94 468 ASN A N 1
ATOM 3705 C CA . ASN A 1 468 ? 18.047 19.734 -23.797 1 82.94 468 ASN A CA 1
ATOM 3706 C C . ASN A 1 468 ? 17.281 19.484 -22.5 1 82.94 468 ASN A C 1
ATOM 3708 O O . ASN A 1 468 ? 17.031 20.406 -21.719 1 82.94 468 ASN A O 1
ATOM 3712 N N . GLY A 1 469 ? 17.016 18.172 -22.328 1 91.62 469 GLY A N 1
ATOM 3713 C CA . GLY A 1 469 ? 16.188 17.891 -21.156 1 91.62 469 GLY A CA 1
ATOM 3714 C C . GLY A 1 469 ? 16.891 17.031 -20.125 1 91.62 469 GLY A C 1
ATOM 3715 O O . GLY A 1 469 ? 17.875 16.359 -20.438 1 91.62 469 GLY A O 1
ATOM 3716 N N . VAL A 1 470 ? 16.562 17.219 -18.906 1 94.81 470 VAL A N 1
ATOM 3717 C CA . VAL A 1 470 ? 17.016 16.406 -17.781 1 94.81 470 VAL A CA 1
ATOM 3718 C C . VAL A 1 470 ? 15.883 15.469 -17.344 1 94.81 470 VAL A C 1
ATOM 3720 O O . VAL A 1 470 ? 14.773 15.914 -17.062 1 94.81 470 VAL A O 1
ATOM 3723 N N . ASP A 1 471 ? 16.172 14.211 -17.375 1 95.88 471 ASP A N 1
ATOM 3724 C CA . ASP A 1 471 ? 15.203 13.195 -16.984 1 95.88 471 ASP A CA 1
ATOM 3725 C C . ASP A 1 471 ? 15.555 12.602 -15.617 1 95.88 471 ASP A C 1
ATOM 3727 O O . ASP A 1 471 ? 16.719 12.547 -15.25 1 95.88 471 ASP A O 1
ATOM 3731 N N . ILE A 1 472 ? 14.547 12.211 -14.938 1 96.19 472 ILE A N 1
ATOM 3732 C CA . ILE A 1 472 ? 14.727 11.547 -13.648 1 96.19 472 ILE A CA 1
ATOM 3733 C C . ILE A 1 472 ? 13.969 10.219 -13.641 1 96.19 472 ILE A C 1
ATOM 3735 O O . ILE A 1 472 ? 12.859 10.125 -14.172 1 96.19 472 ILE A O 1
ATOM 3739 N N . ASP A 1 473 ? 14.609 9.234 -13.102 1 94.06 473 ASP A N 1
ATOM 3740 C CA . ASP A 1 473 ? 14.023 7.898 -12.977 1 94.06 473 ASP A CA 1
ATOM 3741 C C . ASP A 1 473 ? 14.562 7.18 -11.742 1 94.06 473 ASP A C 1
ATOM 3743 O O . ASP A 1 473 ? 15.414 7.715 -11.023 1 94.06 473 ASP A O 1
ATOM 3747 N N . GLY A 1 474 ? 13.953 5.961 -11.484 1 93.5 474 GLY A N 1
ATOM 3748 C CA . GLY A 1 474 ? 14.336 5.105 -10.375 1 93.5 474 GLY A CA 1
ATOM 3749 C C . GLY A 1 474 ? 13.203 4.23 -9.875 1 93.5 474 GLY A C 1
ATOM 3750 O O . GLY A 1 474 ? 12.031 4.504 -10.164 1 93.5 474 GLY A O 1
ATOM 3751 N N . ILE A 1 475 ? 13.602 3.234 -9.117 1 92.25 475 ILE A N 1
ATOM 3752 C CA . ILE A 1 475 ? 12.602 2.303 -8.602 1 92.25 475 ILE A CA 1
ATOM 3753 C C . ILE A 1 475 ? 11.68 3.025 -7.629 1 92.25 475 ILE A C 1
ATOM 3755 O O . ILE A 1 475 ? 10.461 2.824 -7.652 1 92.25 475 ILE A O 1
ATOM 3759 N N . VAL A 1 476 ? 12.266 4.008 -6.867 1 91.31 476 VAL A N 1
ATOM 3760 C CA . VAL A 1 476 ? 11.477 4.648 -5.816 1 91.31 476 VAL A CA 1
ATOM 3761 C C . VAL A 1 476 ? 10.859 5.938 -6.352 1 91.31 476 VAL A C 1
ATOM 3763 O O . VAL A 1 476 ? 10.109 6.613 -5.641 1 91.31 476 VAL A O 1
ATOM 3766 N N . TYR A 1 477 ? 11.219 6.348 -7.613 1 90.56 477 TYR A N 1
ATOM 3767 C CA . TYR A 1 477 ? 10.617 7.531 -8.219 1 90.56 477 TYR A CA 1
ATOM 3768 C C . TYR A 1 477 ? 9.211 7.227 -8.719 1 90.56 477 TYR A C 1
ATOM 3770 O O . TYR A 1 477 ? 8.992 6.215 -9.391 1 90.56 477 TYR A O 1
ATOM 3778 N N . PRO A 1 478 ? 8.297 8.094 -8.391 1 82.31 478 PRO A N 1
ATOM 3779 C CA . PRO A 1 478 ? 6.922 7.781 -8.789 1 82.31 478 PRO A CA 1
ATOM 3780 C C . PRO A 1 478 ? 6.734 7.773 -10.305 1 82.31 478 PRO A C 1
ATOM 3782 O O . PRO A 1 478 ? 7.254 8.648 -11 1 82.31 478 PRO A O 1
ATOM 3785 N N . GLY A 1 479 ? 6.082 6.785 -10.781 1 77.44 479 GLY A N 1
ATOM 3786 C CA . GLY A 1 479 ? 5.715 6.711 -12.188 1 77.44 479 GLY A CA 1
ATOM 3787 C C . GLY A 1 479 ? 6.883 6.344 -13.086 1 77.44 479 GLY A C 1
ATOM 3788 O O . GLY A 1 479 ? 7.832 5.695 -12.648 1 77.44 479 GLY A O 1
ATOM 3789 N N . LYS A 1 480 ? 6.789 6.695 -14.344 1 84 480 LYS A N 1
ATOM 3790 C CA . LYS A 1 480 ? 7.809 6.449 -15.359 1 84 480 LYS A CA 1
ATOM 3791 C C . LYS A 1 480 ? 8.852 7.562 -15.367 1 84 480 LYS A C 1
ATOM 3793 O O . LYS A 1 480 ? 8.734 8.539 -14.625 1 84 480 LYS A O 1
ATOM 3798 N N . LYS A 1 481 ? 9.852 7.328 -16.109 1 89.75 481 LYS A N 1
ATOM 3799 C CA . LYS A 1 481 ? 10.852 8.367 -16.359 1 89.75 481 LYS A CA 1
ATOM 3800 C C . LYS A 1 481 ? 10.195 9.695 -16.703 1 89.75 481 LYS A C 1
ATOM 3802 O O . LYS A 1 481 ? 9.234 9.734 -17.484 1 89.75 481 LYS A O 1
ATOM 3807 N N . GLU A 1 482 ? 10.633 10.742 -16.047 1 93.06 482 GLU A N 1
ATOM 3808 C CA . GLU A 1 482 ? 10.016 12.062 -16.203 1 93.06 482 GLU A CA 1
ATOM 3809 C C . GLU A 1 482 ? 11.031 13.094 -16.688 1 93.06 482 GLU A C 1
ATOM 3811 O O . GLU A 1 482 ? 12.172 13.117 -16.219 1 93.06 482 GLU A O 1
ATOM 3816 N N . VAL A 1 483 ? 10.57 13.914 -17.578 1 94.19 483 VAL A N 1
ATOM 3817 C CA . VAL A 1 483 ? 11.367 15.078 -17.953 1 94.19 483 VAL A CA 1
ATOM 3818 C C . VAL A 1 483 ? 11.133 16.203 -16.953 1 94.19 483 VAL A C 1
ATOM 3820 O O . VAL A 1 483 ? 9.992 16.625 -16.734 1 94.19 483 VAL A O 1
ATOM 3823 N N . LEU A 1 484 ? 12.188 16.641 -16.375 1 94.75 484 LEU A N 1
ATOM 3824 C CA . LEU A 1 484 ? 12.078 17.719 -15.383 1 94.75 484 LEU A CA 1
ATOM 3825 C C . LEU A 1 484 ? 11.906 19.062 -16.062 1 94.75 484 LEU A C 1
ATOM 3827 O O . LEU A 1 484 ? 12.414 19.281 -17.172 1 94.75 484 LEU A O 1
ATOM 3831 N N . ARG A 1 485 ? 11.188 19.922 -15.414 1 92.19 485 ARG A N 1
ATOM 3832 C CA . ARG A 1 485 ? 11.039 21.297 -15.883 1 92.19 485 ARG A CA 1
ATOM 3833 C C . ARG A 1 485 ? 12.047 22.203 -15.203 1 92.19 485 ARG A C 1
ATOM 3835 O O . ARG A 1 485 ? 12.039 22.359 -13.977 1 92.19 485 ARG A O 1
ATOM 3842 N N . ARG A 1 486 ? 12.852 22.812 -15.984 1 92.19 486 ARG A N 1
ATOM 3843 C CA . ARG A 1 486 ? 13.82 23.75 -15.422 1 92.19 486 ARG A CA 1
ATOM 3844 C C . ARG A 1 486 ? 13.125 25 -14.898 1 92.19 486 ARG A C 1
ATOM 3846 O O . ARG A 1 486 ? 12.297 25.594 -15.594 1 92.19 486 ARG A O 1
ATOM 3853 N N . ILE A 1 487 ? 13.484 25.391 -13.656 1 92 487 ILE A N 1
ATOM 3854 C CA . ILE A 1 487 ? 12.938 26.609 -13.07 1 92 487 ILE A CA 1
ATOM 3855 C C . ILE A 1 487 ? 13.914 27.766 -13.281 1 92 487 ILE A C 1
ATOM 3857 O O . ILE A 1 487 ? 13.602 28.734 -13.977 1 92 487 ILE A O 1
ATOM 3861 N N . TYR A 1 488 ? 15.07 27.656 -12.766 1 91.25 488 TYR A N 1
ATOM 3862 C CA . TYR A 1 488 ? 16.188 28.578 -12.914 1 91.25 488 TYR A CA 1
ATOM 3863 C C . TYR A 1 488 ? 17.5 27.906 -12.516 1 91.25 488 TYR A C 1
ATOM 3865 O O . TYR A 1 488 ? 17.516 27.047 -11.633 1 91.25 488 TYR A O 1
ATOM 3873 N N . GLY A 1 489 ? 18.547 28.312 -13.234 1 90.75 489 GLY A N 1
ATOM 3874 C CA . GLY A 1 489 ? 19.812 27.703 -12.906 1 90.75 489 GLY A CA 1
ATOM 3875 C C . GLY A 1 489 ? 19.797 26.188 -12.945 1 90.75 489 GLY A C 1
ATOM 3876 O O . GLY A 1 489 ? 19.391 25.609 -13.953 1 90.75 489 GLY A O 1
ATOM 3877 N N . ASN A 1 490 ? 20.141 25.625 -11.766 1 92.56 490 ASN A N 1
ATOM 3878 C CA . ASN A 1 490 ? 20.156 24.172 -11.641 1 92.56 490 ASN A CA 1
ATOM 3879 C C . ASN A 1 490 ? 19.031 23.672 -10.75 1 92.56 490 ASN A C 1
ATOM 3881 O O . ASN A 1 490 ? 19.188 22.672 -10.047 1 92.56 490 ASN A O 1
ATOM 3885 N N . SER A 1 491 ? 17.969 24.469 -10.742 1 94.19 491 SER A N 1
ATOM 3886 C CA . SER A 1 491 ? 16.766 24.094 -10.023 1 94.19 491 SER A CA 1
ATOM 3887 C C . SER A 1 491 ? 15.672 23.609 -10.984 1 94.19 491 SER A C 1
ATOM 3889 O O . SER A 1 491 ? 15.391 24.266 -11.984 1 94.19 491 SER A O 1
ATOM 3891 N N . TYR A 1 492 ? 15.164 22.484 -10.695 1 94.12 492 TYR A N 1
ATOM 3892 C CA . TYR A 1 492 ? 14.18 21.844 -11.555 1 94.12 492 TYR A CA 1
ATOM 3893 C C . TYR A 1 492 ? 12.922 21.469 -10.773 1 94.12 492 TYR A C 1
ATOM 3895 O O . TYR A 1 492 ? 12.969 21.344 -9.547 1 94.12 492 TYR A O 1
ATOM 3903 N N . PHE A 1 493 ? 11.812 21.391 -11.531 1 94.06 493 PHE A N 1
ATOM 3904 C CA . PHE A 1 493 ? 10.539 20.953 -10.977 1 94.06 493 PHE A CA 1
ATOM 3905 C C . PHE A 1 493 ? 10.117 19.609 -11.578 1 94.06 493 PHE A C 1
ATOM 3907 O O . PHE A 1 493 ? 10.211 19.422 -12.797 1 94.06 493 PHE A O 1
ATOM 3914 N N . SER A 1 494 ? 9.82 18.656 -10.727 1 94.31 494 SER A N 1
ATOM 3915 C CA . SER A 1 494 ? 9.195 17.406 -11.148 1 94.31 494 SER A CA 1
ATOM 3916 C C . SER A 1 494 ? 7.676 17.516 -11.117 1 94.31 494 SER A C 1
ATOM 3918 O O . SER A 1 494 ? 7.055 17.344 -10.062 1 94.31 494 SER A O 1
ATOM 3920 N N . PRO A 1 495 ? 7.078 17.734 -12.25 1 89.38 495 PRO A N 1
ATOM 3921 C CA . PRO A 1 495 ? 5.629 17.922 -12.25 1 89.38 495 PRO A CA 1
ATOM 3922 C C . PRO A 1 495 ? 4.871 16.703 -11.75 1 89.38 495 PRO A C 1
ATOM 3924 O O . PRO A 1 495 ? 3.848 16.828 -11.078 1 89.38 495 PRO A O 1
ATOM 3927 N N . GLY A 1 496 ? 5.348 15.57 -12.094 1 86.69 496 GLY A N 1
ATOM 3928 C CA . GLY A 1 496 ? 4.66 14.344 -11.719 1 86.69 496 GLY A CA 1
ATOM 3929 C C . GLY A 1 496 ? 4.715 14.055 -10.234 1 86.69 496 GLY A C 1
ATOM 3930 O O . GLY A 1 496 ? 3.766 13.508 -9.664 1 86.69 496 GLY A O 1
ATOM 3931 N N . ALA A 1 497 ? 5.785 14.477 -9.578 1 89.25 497 ALA A N 1
ATOM 3932 C CA . ALA A 1 497 ? 5.973 14.148 -8.172 1 89.25 497 ALA A CA 1
ATOM 3933 C C . ALA A 1 497 ? 5.785 15.383 -7.293 1 89.25 497 ALA A C 1
ATOM 3935 O O . ALA A 1 497 ? 5.633 15.266 -6.074 1 89.25 497 ALA A O 1
ATOM 3936 N N . GLY A 1 498 ? 5.75 16.562 -7.887 1 90.62 498 GLY A N 1
ATOM 3937 C CA . GLY A 1 498 ? 5.605 17.797 -7.129 1 90.62 498 GLY A CA 1
ATOM 3938 C C . GLY A 1 498 ? 6.836 18.141 -6.316 1 90.62 498 GLY A C 1
ATOM 3939 O O . GLY A 1 498 ? 6.727 18.688 -5.219 1 90.62 498 GLY A O 1
ATOM 3940 N N . LEU A 1 499 ? 8.008 17.75 -6.816 1 94.5 499 LEU A N 1
ATOM 3941 C CA . LEU A 1 499 ? 9.25 17.953 -6.074 1 94.5 499 LEU A CA 1
ATOM 3942 C C . LEU A 1 499 ? 10.086 19.062 -6.703 1 94.5 499 LEU A C 1
ATOM 3944 O O . LEU A 1 499 ? 10.039 19.266 -7.918 1 94.5 499 LEU A O 1
ATOM 3948 N N . ILE A 1 500 ? 10.766 19.797 -5.895 1 96.12 500 ILE A N 1
ATOM 3949 C CA . ILE A 1 500 ? 11.852 20.672 -6.336 1 96.12 500 ILE A CA 1
ATOM 3950 C C . ILE A 1 500 ? 13.18 19.922 -6.25 1 96.12 500 ILE A C 1
ATOM 3952 O O . ILE A 1 500 ? 13.539 19.406 -5.191 1 96.12 500 ILE A O 1
ATOM 3956 N N . ILE A 1 501 ? 13.859 19.906 -7.332 1 96.75 501 ILE A N 1
ATOM 3957 C CA . ILE A 1 501 ? 15.141 19.203 -7.426 1 96.75 501 ILE A CA 1
ATOM 3958 C C . ILE A 1 501 ? 16.25 20.219 -7.707 1 96.75 501 ILE A C 1
ATOM 3960 O O . ILE A 1 501 ? 16.312 20.797 -8.789 1 96.75 501 ILE A O 1
ATOM 3964 N N . ASP A 1 502 ? 17.141 20.375 -6.754 1 96.38 502 ASP A N 1
ATOM 3965 C CA . ASP A 1 502 ? 18.25 21.312 -6.879 1 96.38 502 ASP A CA 1
ATOM 3966 C C . ASP A 1 502 ? 19.578 20.578 -7.055 1 96.38 502 ASP A C 1
ATOM 3968 O O . ASP A 1 502 ? 19.859 19.625 -6.328 1 96.38 502 ASP A O 1
ATOM 3972 N N . PHE A 1 503 ? 20.344 21.016 -8 1 96.06 503 PHE A N 1
ATOM 3973 C CA . PHE A 1 503 ? 21.703 20.516 -8.164 1 96.06 503 PHE A CA 1
ATOM 3974 C C . PHE A 1 503 ? 22.719 21.578 -7.715 1 96.06 503 PHE A C 1
ATOM 3976 O O . PHE A 1 503 ? 22.547 22.766 -8 1 96.06 503 PHE A O 1
ATOM 3983 N N . GLU A 1 504 ? 23.656 21.172 -6.977 1 94.81 504 GLU A N 1
ATOM 3984 C CA . GLU A 1 504 ? 24.781 22.016 -6.578 1 94.81 504 GLU A CA 1
ATOM 3985 C C . GLU A 1 504 ? 26.109 21.359 -6.961 1 94.81 504 GLU A C 1
ATOM 3987 O O . GLU A 1 504 ? 26.328 20.172 -6.727 1 94.81 504 GLU A O 1
ATOM 3992 N N . LEU A 1 505 ? 26.953 22.141 -7.562 1 93.25 505 LEU A N 1
ATOM 3993 C CA . LEU A 1 505 ? 28.25 21.641 -7.965 1 93.25 505 LEU A CA 1
ATOM 3994 C C . LEU A 1 505 ? 29.328 22.016 -6.941 1 93.25 505 LEU A C 1
ATOM 3996 O O . LEU A 1 505 ? 29.328 23.125 -6.426 1 93.25 505 LEU A O 1
ATOM 4000 N N . ASP A 1 506 ? 30.078 21.016 -6.656 1 91.56 506 ASP A N 1
ATOM 4001 C CA . ASP A 1 506 ? 31.266 21.344 -5.863 1 91.56 506 ASP A CA 1
ATOM 4002 C C . ASP A 1 506 ? 32.156 22.344 -6.59 1 91.56 506 ASP A C 1
ATOM 4004 O O . ASP A 1 506 ? 32.5 22.141 -7.75 1 91.56 506 ASP A O 1
ATOM 4008 N N . PRO A 1 507 ? 32.531 23.359 -5.914 1 89.62 507 PRO A N 1
ATOM 4009 C CA . PRO A 1 507 ? 33.25 24.422 -6.602 1 89.62 507 PRO A CA 1
ATOM 4010 C C . PRO A 1 507 ? 34.625 23.969 -7.086 1 89.62 507 PRO A C 1
ATOM 4012 O O . PRO A 1 507 ? 35.156 24.5 -8.062 1 89.62 507 PRO A O 1
ATOM 4015 N N . ASP A 1 508 ? 35.219 22.938 -6.426 1 92.31 508 ASP A N 1
ATOM 4016 C CA . ASP A 1 508 ? 36.562 22.484 -6.766 1 92.31 508 ASP A CA 1
ATOM 4017 C C . ASP A 1 508 ? 36.531 21.328 -7.766 1 92.31 508 ASP A C 1
ATOM 4019 O O . ASP A 1 508 ? 37.281 21.328 -8.742 1 92.31 508 ASP A O 1
ATOM 4023 N N . THR A 1 509 ? 35.594 20.438 -7.641 1 90.38 509 THR A N 1
ATOM 4024 C CA . THR A 1 509 ? 35.594 19.203 -8.414 1 90.38 509 THR A CA 1
ATOM 4025 C C . THR A 1 509 ? 34.5 19.203 -9.469 1 90.38 509 THR A C 1
ATOM 4027 O O . THR A 1 509 ? 34.469 18.359 -10.359 1 90.38 509 THR A O 1
ATOM 4030 N N . ASN A 1 510 ? 33.562 20.156 -9.398 1 88.69 510 ASN A N 1
ATOM 4031 C CA . ASN A 1 510 ? 32.375 20.234 -10.25 1 88.69 510 ASN A CA 1
ATOM 4032 C C . ASN A 1 510 ? 31.5 18.984 -10.125 1 88.69 510 ASN A C 1
ATOM 4034 O O . ASN A 1 510 ? 30.688 18.703 -11 1 88.69 510 ASN A O 1
ATOM 4038 N N . LYS A 1 511 ? 31.703 18.234 -9.078 1 92.12 511 LYS A N 1
ATOM 4039 C CA . LYS A 1 511 ? 30.828 17.109 -8.812 1 92.12 511 LYS A CA 1
ATOM 4040 C C . LYS A 1 511 ? 29.469 17.562 -8.297 1 92.12 511 LYS A C 1
ATOM 4042 O O . LYS A 1 511 ? 29.406 18.391 -7.379 1 92.12 511 LYS A O 1
ATOM 4047 N N . PRO A 1 512 ? 28.469 17.031 -8.906 1 94.69 512 PRO A N 1
ATOM 4048 C CA . PRO A 1 512 ? 27.141 17.5 -8.508 1 94.69 512 PRO A CA 1
ATOM 4049 C C . PRO A 1 512 ? 26.609 16.797 -7.258 1 94.69 512 PRO A C 1
ATOM 4051 O O . PRO A 1 512 ? 26.938 15.633 -7.016 1 94.69 512 PRO A O 1
ATOM 4054 N N . ARG A 1 513 ? 25.875 17.516 -6.484 1 95.88 513 ARG A N 1
ATOM 4055 C CA . ARG A 1 513 ? 24.969 17.016 -5.457 1 95.88 513 ARG A CA 1
ATOM 4056 C C . ARG A 1 513 ? 23.531 17.359 -5.785 1 95.88 513 ARG A C 1
ATOM 4058 O O . ARG A 1 513 ? 23.25 18.438 -6.328 1 95.88 513 ARG A O 1
ATOM 4065 N N . LEU A 1 514 ? 22.734 16.406 -5.57 1 97.38 514 LEU A N 1
ATOM 4066 C CA . LEU A 1 514 ? 21.312 16.578 -5.824 1 97.38 514 LEU A CA 1
ATOM 4067 C C . LEU A 1 514 ? 20.531 16.703 -4.516 1 97.38 514 LEU A C 1
ATOM 4069 O O . LEU A 1 514 ? 20.781 15.961 -3.564 1 97.38 514 LEU A O 1
ATOM 4073 N N . TYR A 1 515 ? 19.672 17.703 -4.398 1 97.44 515 TYR A N 1
ATOM 4074 C CA . TYR A 1 515 ? 18.812 17.906 -3.236 1 97.44 515 TYR A CA 1
ATOM 4075 C C . TYR A 1 515 ? 17.344 17.859 -3.633 1 97.44 515 TYR A C 1
ATOM 4077 O O . TYR A 1 515 ? 16.906 18.594 -4.539 1 97.44 515 TYR A O 1
ATOM 4085 N N . ILE A 1 516 ? 16.594 17.031 -2.963 1 97 516 ILE A N 1
ATOM 4086 C CA . ILE A 1 516 ? 15.156 16.938 -3.186 1 97 516 ILE A CA 1
ATOM 4087 C C . ILE A 1 516 ? 14.406 17.688 -2.094 1 97 516 ILE A C 1
ATOM 4089 O O . ILE A 1 516 ? 14.75 17.594 -0.912 1 97 516 ILE A O 1
ATOM 4093 N N . ASN A 1 517 ? 13.398 18.469 -2.549 1 95.69 517 ASN A N 1
ATOM 4094 C CA . ASN A 1 517 ? 12.586 19.266 -1.637 1 95.69 517 ASN A CA 1
ATOM 4095 C C . ASN A 1 517 ? 11.094 19.125 -1.944 1 95.69 517 ASN A C 1
ATOM 4097 O O . ASN A 1 517 ? 10.711 18.953 -3.102 1 95.69 517 ASN A O 1
ATOM 4101 N N . ASP A 1 518 ? 10.32 19.172 -0.939 1 93.88 518 ASP A N 1
ATOM 4102 C CA . ASP A 1 518 ? 8.906 19.484 -1.089 1 93.88 518 ASP A CA 1
ATOM 4103 C C . ASP A 1 518 ? 8.438 20.453 0.004 1 93.88 518 ASP A C 1
ATOM 4105 O O . ASP A 1 518 ? 9.25 21.172 0.59 1 93.88 518 ASP A O 1
ATOM 4109 N N . ALA A 1 519 ? 7.18 20.578 0.188 1 90.31 519 ALA A N 1
ATOM 4110 C CA . ALA A 1 519 ? 6.613 21.578 1.082 1 90.31 519 ALA A CA 1
ATOM 4111 C C . ALA A 1 519 ? 6.965 21.281 2.537 1 90.31 519 ALA A C 1
ATOM 4113 O O . ALA A 1 519 ? 6.949 22.188 3.381 1 90.31 519 ALA A O 1
ATOM 4114 N N . ARG A 1 520 ? 7.418 20.016 2.84 1 93.62 520 ARG A N 1
ATOM 4115 C CA . ARG A 1 520 ? 7.57 19.656 4.246 1 93.62 520 ARG A CA 1
ATOM 4116 C C . ARG A 1 520 ? 8.945 19.062 4.508 1 93.62 520 ARG A C 1
ATOM 4118 O O . ARG A 1 520 ? 9.297 18.781 5.656 1 93.62 520 ARG A O 1
ATOM 4125 N N . CYS A 1 521 ? 9.672 18.812 3.504 1 94.56 521 CYS A N 1
ATOM 4126 C CA . CYS A 1 521 ? 11.039 18.328 3.602 1 94.56 521 CYS A CA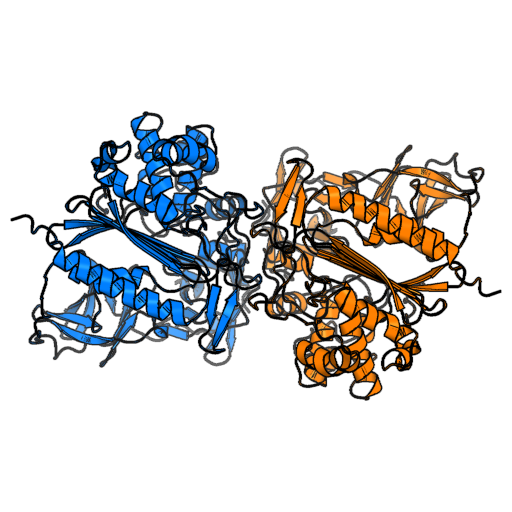 1
ATOM 4127 C C . CYS A 1 521 ? 11.992 19.172 2.762 1 94.56 521 CYS A C 1
ATOM 4129 O O . CYS A 1 521 ? 11.812 19.297 1.549 1 94.56 521 CYS A O 1
ATOM 4131 N N . TRP A 1 522 ? 13.031 19.672 3.488 1 95.88 522 TRP A N 1
ATOM 4132 C CA . TRP A 1 522 ? 13.969 20.531 2.773 1 95.88 522 TRP A CA 1
ATOM 4133 C C . TRP A 1 522 ? 15.336 19.859 2.65 1 95.88 522 TRP A C 1
ATOM 4135 O O . TRP A 1 522 ? 15.875 19.344 3.635 1 95.88 522 TRP A O 1
ATOM 4145 N N . ARG A 1 523 ? 15.82 19.734 1.437 1 95.38 523 ARG A N 1
ATOM 4146 C CA . ARG A 1 523 ? 17.203 19.438 1.076 1 95.38 523 ARG A CA 1
ATOM 4147 C C . ARG A 1 523 ? 17.578 18.031 1.478 1 95.38 523 ARG A C 1
ATOM 4149 O O . ARG A 1 523 ? 18.594 17.812 2.162 1 95.38 523 ARG A O 1
ATOM 4156 N N . ILE A 1 524 ? 16.875 17.078 1.126 1 96.75 524 ILE A N 1
ATOM 4157 C CA . ILE A 1 524 ? 17.344 15.711 1.232 1 96.75 524 ILE A CA 1
ATOM 4158 C C . ILE A 1 524 ? 18.469 15.461 0.218 1 96.75 524 ILE A C 1
ATOM 4160 O O . ILE A 1 524 ? 18.25 15.555 -0.992 1 96.75 524 ILE A O 1
ATOM 4164 N N . GLU A 1 525 ? 19.531 15.094 0.698 1 97.19 525 GLU A N 1
ATOM 4165 C CA . GLU A 1 525 ? 20.734 15.039 -0.132 1 97.19 525 GLU A CA 1
ATOM 4166 C C . GLU A 1 525 ? 20.875 13.68 -0.81 1 97.19 525 GLU A C 1
ATOM 4168 O O . GLU A 1 525 ? 20.656 12.641 -0.181 1 97.19 525 GLU A O 1
ATOM 4173 N N . PHE A 1 526 ? 21.203 13.711 -2.08 1 97.12 526 PHE A N 1
ATOM 4174 C CA . PHE A 1 526 ? 21.672 12.578 -2.869 1 97.12 526 PHE A CA 1
ATOM 4175 C C . PHE A 1 526 ? 23.078 12.844 -3.422 1 97.12 526 PHE A C 1
ATOM 4177 O O . PHE A 1 526 ? 23.312 13.891 -4.027 1 97.12 526 PHE A O 1
ATOM 4184 N N . VAL A 1 527 ? 23.922 11.906 -3.248 1 96.31 527 VAL A N 1
ATOM 4185 C CA . VAL A 1 527 ? 25.297 12.07 -3.705 1 96.31 527 VAL A CA 1
ATOM 4186 C C . VAL A 1 527 ? 25.531 11.227 -4.957 1 96.31 527 VAL A C 1
ATOM 4188 O O . VAL A 1 527 ? 24.984 10.133 -5.082 1 96.31 527 VAL A O 1
ATOM 4191 N N . LEU A 1 528 ? 26.328 11.781 -5.855 1 96.06 528 LEU A N 1
ATOM 4192 C CA . LEU A 1 528 ? 26.672 11.07 -7.078 1 96.06 528 LEU A CA 1
ATOM 4193 C C . LEU A 1 528 ? 27.531 9.844 -6.762 1 96.06 528 LEU A C 1
ATOM 4195 O O . LEU A 1 528 ? 28.547 9.953 -6.074 1 96.06 528 LEU A O 1
ATOM 4199 N N . ILE A 1 529 ? 27.125 8.656 -7.258 1 91.69 529 ILE A N 1
ATOM 4200 C CA . ILE A 1 529 ? 27.906 7.453 -6.98 1 91.69 529 ILE A CA 1
ATOM 4201 C C . ILE A 1 529 ? 28.469 6.891 -8.281 1 91.69 529 ILE A C 1
ATOM 4203 O O . ILE A 1 529 ? 29.453 6.152 -8.273 1 91.69 529 ILE A O 1
ATOM 4207 N N . ASP A 1 530 ? 27.781 7.102 -9.422 1 88.62 530 ASP A N 1
ATOM 4208 C CA . ASP A 1 530 ? 28.234 6.629 -10.727 1 88.62 530 ASP A CA 1
ATOM 4209 C C . ASP A 1 530 ? 27.828 7.605 -11.828 1 88.62 530 ASP A C 1
ATOM 4211 O O . ASP A 1 530 ? 26.672 8.023 -11.914 1 88.62 530 ASP A O 1
ATOM 4215 N N . ARG A 1 531 ? 28.859 7.988 -12.656 1 83.62 531 ARG A N 1
ATOM 4216 C CA . ARG A 1 531 ? 28.562 8.867 -13.781 1 83.62 531 ARG A CA 1
ATOM 4217 C C . ARG A 1 531 ? 28.078 8.07 -14.992 1 83.62 531 ARG A C 1
ATOM 4219 O O . ARG A 1 531 ? 28.5 6.93 -15.195 1 83.62 531 ARG A O 1
ATOM 4226 N N . ARG A 1 532 ? 26.969 8.5 -15.578 1 72.56 532 ARG A N 1
ATOM 4227 C CA . ARG A 1 532 ? 26.469 7.871 -16.797 1 72.56 532 ARG A CA 1
ATOM 4228 C C . ARG A 1 532 ? 26.812 8.711 -18.031 1 72.56 532 ARG A C 1
ATOM 4230 O O . ARG A 1 532 ? 26.906 9.938 -17.938 1 72.56 532 ARG A O 1
ATOM 4237 N N . MET B 1 1 ? -11.766 -50.188 -18.422 1 35.38 1 MET B N 1
ATOM 4238 C CA . MET B 1 1 ? -13.094 -49.656 -18.172 1 35.38 1 MET B CA 1
ATOM 4239 C C . MET B 1 1 ? -13.008 -48.25 -17.594 1 35.38 1 MET B C 1
ATOM 4241 O O . MET B 1 1 ? -12.312 -48 -16.594 1 35.38 1 MET B O 1
ATOM 4245 N N . GLU B 1 2 ? -13.023 -47.188 -18.328 1 47.03 2 GLU B N 1
ATOM 4246 C CA . GLU B 1 2 ? -12.938 -45.781 -17.938 1 47.03 2 GLU B CA 1
ATOM 4247 C C . GLU B 1 2 ? -13.773 -45.5 -16.688 1 47.03 2 GLU B C 1
ATOM 4249 O O . GLU B 1 2 ? -14.992 -45.688 -16.703 1 47.03 2 GLU B O 1
ATOM 4254 N N . SER B 1 3 ? -13.32 -45.938 -15.555 1 54.44 3 SER B N 1
ATOM 4255 C CA . SER B 1 3 ? -14.047 -45.969 -14.297 1 54.44 3 SER B CA 1
ATOM 4256 C C . SER B 1 3 ? -14.859 -44.719 -14.078 1 54.44 3 SER B C 1
ATOM 4258 O O . SER B 1 3 ? -14.305 -43.594 -14.078 1 54.44 3 SER B O 1
ATOM 4260 N N . ALA B 1 4 ? -16.172 -44.688 -14.492 1 73.62 4 ALA B N 1
ATOM 4261 C CA . ALA B 1 4 ? -17.172 -43.594 -14.43 1 73.62 4 ALA B CA 1
ATOM 4262 C C . ALA B 1 4 ? -17.406 -43.156 -12.984 1 73.62 4 ALA B C 1
ATOM 4264 O O . ALA B 1 4 ? -17.547 -44 -12.094 1 73.62 4 ALA B O 1
ATOM 4265 N N . ILE B 1 5 ? -17 -42 -12.594 1 87.19 5 ILE B N 1
ATOM 4266 C CA . ILE B 1 5 ? -17.359 -41.438 -11.305 1 87.19 5 ILE B CA 1
ATOM 4267 C C . ILE B 1 5 ? -18.844 -41.625 -11.039 1 87.19 5 ILE B C 1
ATOM 4269 O O . ILE B 1 5 ? -19.688 -41.219 -11.844 1 87.19 5 ILE B O 1
ATOM 4273 N N . SER B 1 6 ? -19.219 -42.406 -10.008 1 88.75 6 SER B N 1
ATOM 4274 C CA . SER B 1 6 ? -20.609 -42.688 -9.711 1 88.75 6 SER B CA 1
ATOM 4275 C C . SER B 1 6 ? -21.312 -41.5 -9.07 1 88.75 6 SER B C 1
ATOM 4277 O O . SER B 1 6 ? -20.672 -40.656 -8.438 1 88.75 6 SER B O 1
ATOM 4279 N N . ILE B 1 7 ? -22.562 -41.5 -9.195 1 91.12 7 ILE B N 1
ATOM 4280 C CA . ILE B 1 7 ? -23.391 -40.438 -8.609 1 91.12 7 ILE B CA 1
ATOM 4281 C C . ILE B 1 7 ? -23.281 -40.5 -7.086 1 91.12 7 ILE B C 1
ATOM 4283 O O . ILE B 1 7 ? -23.281 -39.438 -6.422 1 91.12 7 ILE B O 1
ATOM 4287 N N . ASP B 1 8 ? -23.156 -41.688 -6.582 1 93.19 8 ASP B N 1
ATOM 4288 C CA . ASP B 1 8 ? -23.047 -41.844 -5.137 1 93.19 8 ASP B CA 1
ATOM 4289 C C . ASP B 1 8 ? -21.75 -41.219 -4.621 1 93.19 8 ASP B C 1
ATOM 4291 O O . ASP B 1 8 ? -21.734 -40.594 -3.561 1 93.19 8 ASP B O 1
ATOM 4295 N N . ASN B 1 9 ? -20.656 -41.406 -5.316 1 94.31 9 ASN B N 1
ATOM 4296 C CA . ASN B 1 9 ? -19.375 -40.812 -4.93 1 94.31 9 ASN B CA 1
ATOM 4297 C C . ASN B 1 9 ? -19.422 -39.281 -5.008 1 94.31 9 ASN B C 1
ATOM 4299 O O . ASN B 1 9 ? -18.844 -38.594 -4.168 1 94.31 9 ASN B O 1
ATOM 4303 N N . ILE B 1 10 ? -20.141 -38.781 -6 1 95.88 10 ILE B N 1
ATOM 4304 C CA . ILE B 1 10 ? -20.312 -37.344 -6.133 1 95.88 10 ILE B CA 1
ATOM 4305 C C . ILE B 1 10 ? -21.062 -36.781 -4.926 1 95.88 10 ILE B C 1
ATOM 4307 O O . ILE B 1 10 ? -20.672 -35.781 -4.34 1 95.88 10 ILE B O 1
ATOM 4311 N N . LYS B 1 11 ? -22.125 -37.5 -4.539 1 96.38 11 LYS B N 1
ATOM 4312 C CA . LYS B 1 11 ? -22.906 -37.062 -3.379 1 96.38 11 LYS B CA 1
ATOM 4313 C C . LYS B 1 11 ? -22.062 -37.094 -2.105 1 96.38 11 LYS B C 1
ATOM 4315 O O . LYS B 1 11 ? -22.172 -36.219 -1.266 1 96.38 11 LYS B O 1
ATOM 4320 N N . LEU B 1 12 ? -21.266 -38.156 -1.999 1 95.94 12 LEU B N 1
ATOM 4321 C CA . LEU B 1 12 ? -20.406 -38.25 -0.83 1 95.94 12 LEU B CA 1
ATOM 4322 C C . LEU B 1 12 ? -19.391 -37.125 -0.787 1 95.94 12 LEU B C 1
ATOM 4324 O O . LEU B 1 12 ? -19.109 -36.562 0.282 1 95.94 12 LEU B O 1
ATOM 4328 N N . PHE B 1 13 ? -18.828 -36.812 -1.916 1 95.88 13 PHE B N 1
ATOM 4329 C CA . PHE B 1 13 ? -17.891 -35.719 -2.008 1 95.88 13 PHE B CA 1
ATOM 4330 C C . PHE B 1 13 ? -18.578 -34.406 -1.617 1 95.88 13 PHE B C 1
ATOM 4332 O O . PHE B 1 13 ? -18.031 -33.625 -0.824 1 95.88 13 PHE B O 1
ATOM 4339 N N . ILE B 1 14 ? -19.75 -34.125 -2.16 1 98.06 14 ILE B N 1
ATOM 4340 C CA . ILE B 1 14 ? -20.516 -32.906 -1.875 1 98.06 14 ILE B CA 1
ATOM 4341 C C . ILE B 1 14 ? -20.797 -32.812 -0.378 1 98.06 14 ILE B C 1
ATOM 4343 O O . ILE B 1 14 ? -20.688 -31.75 0.218 1 98.06 14 ILE B O 1
ATOM 4347 N N . ASN B 1 15 ? -21.141 -33.969 0.203 1 97.81 15 ASN B N 1
ATOM 4348 C CA . ASN B 1 15 ? -21.406 -34 1.638 1 97.81 15 ASN B CA 1
ATOM 4349 C C . ASN B 1 15 ? -20.188 -33.594 2.443 1 97.81 15 ASN B C 1
ATOM 4351 O O . ASN B 1 15 ? -20.312 -32.875 3.445 1 97.81 15 ASN B O 1
ATOM 4355 N N . LYS B 1 16 ? -19.031 -34 2.035 1 97.25 16 LYS B N 1
ATOM 4356 C CA . LYS B 1 16 ? -17.812 -33.625 2.715 1 97.25 16 LYS B CA 1
ATOM 4357 C C . LYS B 1 16 ? -17.547 -32.125 2.58 1 97.25 16 LYS B C 1
ATOM 4359 O O . LYS B 1 16 ? -17.156 -31.469 3.549 1 97.25 16 LYS B O 1
ATOM 4364 N N . ILE B 1 17 ? -17.734 -31.594 1.416 1 98 17 ILE B N 1
ATOM 4365 C CA . ILE B 1 17 ? -17.562 -30.172 1.181 1 98 17 ILE B CA 1
ATOM 4366 C C . ILE B 1 17 ? -18.562 -29.375 2.016 1 98 17 ILE B C 1
ATOM 4368 O O . ILE B 1 17 ? -18.219 -28.359 2.615 1 98 17 ILE B O 1
ATOM 4372 N N . ASP B 1 18 ? -19.797 -29.891 2.039 1 98.44 18 ASP B N 1
ATOM 4373 C CA . ASP B 1 18 ? -20.844 -29.234 2.807 1 98.44 18 ASP B CA 1
ATOM 4374 C C . ASP B 1 18 ? -20.484 -29.156 4.289 1 98.44 18 ASP B C 1
ATOM 4376 O O . ASP B 1 18 ? -20.766 -28.156 4.957 1 98.44 18 ASP B O 1
ATOM 4380 N N . GLU B 1 19 ? -19.891 -30.219 4.789 1 98.25 19 GLU B N 1
ATOM 4381 C CA . GLU B 1 19 ? -19.438 -30.25 6.176 1 98.25 19 GLU B CA 1
ATOM 4382 C C . GLU B 1 19 ? -18.406 -29.156 6.434 1 98.25 19 GLU B C 1
ATOM 4384 O O . GLU B 1 19 ? -18.453 -28.469 7.457 1 98.25 19 GLU B O 1
ATOM 4389 N N . LEU B 1 20 ? -17.469 -29 5.547 1 98.19 20 LEU B N 1
ATOM 4390 C CA . LEU B 1 20 ? -16.422 -27.984 5.68 1 98.19 20 LEU B CA 1
ATOM 4391 C C . LEU B 1 20 ? -17 -26.578 5.578 1 98.19 20 LEU B C 1
ATOM 4393 O O . LEU B 1 20 ? -16.578 -25.672 6.309 1 98.19 20 LEU B O 1
ATOM 4397 N N . VAL B 1 21 ? -18 -26.391 4.691 1 98.44 21 VAL B N 1
ATOM 4398 C CA . VAL B 1 21 ? -18.703 -25.109 4.57 1 98.44 21 VAL B CA 1
ATOM 4399 C C . VAL B 1 21 ? -19.406 -24.781 5.883 1 98.44 21 VAL B C 1
ATOM 4401 O O . VAL B 1 21 ? -19.391 -23.625 6.336 1 98.44 21 VAL B O 1
ATOM 4404 N N . ASN B 1 22 ? -20.078 -25.812 6.469 1 98.12 22 ASN B N 1
ATOM 4405 C CA . ASN B 1 22 ? -20.75 -25.609 7.746 1 98.12 22 ASN B CA 1
ATOM 4406 C C . ASN B 1 22 ? -19.781 -25.172 8.836 1 98.12 22 ASN B C 1
ATOM 4408 O O . ASN B 1 22 ? -20.109 -24.328 9.664 1 98.12 22 ASN B O 1
ATOM 4412 N N . ILE B 1 23 ? -18.625 -25.75 8.836 1 96.94 23 ILE B N 1
ATOM 4413 C CA . ILE B 1 23 ? -17.609 -25.406 9.812 1 96.94 23 ILE B CA 1
ATOM 4414 C C . ILE B 1 23 ? -17.219 -23.938 9.641 1 96.94 23 ILE B C 1
ATOM 4416 O O . ILE B 1 23 ? -17.109 -23.188 10.617 1 96.94 23 ILE B O 1
ATOM 4420 N N . GLU B 1 24 ? -17 -23.531 8.414 1 96.38 24 GLU B N 1
ATOM 4421 C CA . GLU B 1 24 ? -16.641 -22.156 8.133 1 96.38 24 GLU B CA 1
ATOM 4422 C C . GLU B 1 24 ? -17.781 -21.203 8.508 1 96.38 24 GLU B C 1
ATOM 4424 O O . GLU B 1 24 ? -17.531 -20.109 9.016 1 96.38 24 GLU B O 1
ATOM 4429 N N . ASP B 1 25 ? -19 -21.594 8.258 1 96.94 25 ASP B N 1
ATOM 4430 C CA . ASP B 1 25 ? -20.172 -20.766 8.516 1 96.94 25 ASP B CA 1
ATOM 4431 C C . ASP B 1 25 ? -20.312 -20.438 10 1 96.94 25 ASP B C 1
ATOM 4433 O O . ASP B 1 25 ? -20.812 -19.391 10.375 1 96.94 25 ASP B O 1
ATOM 4437 N N . LYS B 1 26 ? -19.875 -21.344 10.836 1 95.25 26 LYS B N 1
ATOM 4438 C CA . LYS B 1 26 ? -19.969 -21.172 12.281 1 95.25 26 LYS B CA 1
ATOM 4439 C C . LYS B 1 26 ? -19.078 -20.016 12.758 1 95.25 26 LYS B C 1
ATOM 4441 O O . LYS B 1 26 ? -19.312 -19.453 13.828 1 95.25 26 LYS B O 1
ATOM 4446 N N . LYS B 1 27 ? -18.109 -19.688 11.961 1 94.06 27 LYS B N 1
ATOM 4447 C CA . LYS B 1 27 ? -17.188 -18.609 12.336 1 94.06 27 LYS B CA 1
ATOM 4448 C C . LYS B 1 27 ? -17.828 -17.25 12.109 1 94.06 27 LYS B C 1
ATOM 4450 O O . LYS B 1 27 ? -17.344 -16.234 12.602 1 94.06 27 LYS B O 1
ATOM 4455 N N . LYS B 1 28 ? -18.938 -17.156 11.406 1 93.12 28 LYS B N 1
ATOM 4456 C CA . LYS B 1 28 ? -19.688 -15.938 11.141 1 93.12 28 LYS B CA 1
ATOM 4457 C C . LYS B 1 28 ? -18.781 -14.836 10.609 1 93.12 28 LYS B C 1
ATOM 4459 O O . LYS B 1 28 ? -18.781 -13.719 11.125 1 93.12 28 LYS B O 1
ATOM 4464 N N . GLY B 1 29 ? -18.047 -15.148 9.539 1 96.38 29 GLY B N 1
ATOM 4465 C CA . GLY B 1 29 ? -17.062 -14.234 9 1 96.38 29 GLY B CA 1
ATOM 4466 C C . GLY B 1 29 ? -17.375 -13.773 7.586 1 96.38 29 GLY B C 1
ATOM 4467 O O . GLY B 1 29 ? -18.516 -13.383 7.297 1 96.38 29 GLY B O 1
ATOM 4468 N N . GLY B 1 30 ? -16.328 -13.664 6.766 1 97.62 30 GLY B N 1
ATOM 4469 C CA . GLY B 1 30 ? -16.438 -13.18 5.402 1 97.62 30 GLY B CA 1
ATOM 4470 C C . GLY B 1 30 ? -17.219 -14.117 4.492 1 97.62 30 GLY B C 1
ATOM 4471 O O . GLY B 1 30 ? -17.781 -15.109 4.957 1 97.62 30 GLY B O 1
ATOM 4472 N N . ALA B 1 31 ? -17.266 -13.82 3.27 1 98.75 31 ALA B N 1
ATOM 4473 C CA . ALA B 1 31 ? -18.109 -14.492 2.289 1 98.75 31 ALA B CA 1
ATOM 4474 C C . ALA B 1 31 ? -17.422 -15.734 1.73 1 98.75 31 ALA B C 1
ATOM 4476 O O . ALA B 1 31 ? -16.203 -15.742 1.541 1 98.75 31 ALA B O 1
ATOM 4477 N N . LEU B 1 32 ? -18.141 -16.75 1.521 1 98.81 32 LEU B N 1
ATOM 4478 C CA . LEU B 1 32 ? -17.719 -17.969 0.847 1 98.81 32 LEU B CA 1
ATOM 4479 C C . LEU B 1 32 ? -18.828 -18.531 -0.043 1 98.81 32 LEU B C 1
ATOM 4481 O O . LEU B 1 32 ? -19.984 -18.547 0.355 1 98.81 32 LEU B O 1
ATOM 4485 N N . ALA B 1 33 ? -18.531 -18.844 -1.234 1 98.88 33 ALA B N 1
ATOM 4486 C CA . ALA B 1 33 ? -19.469 -19.438 -2.182 1 98.88 33 ALA B CA 1
ATOM 4487 C C . ALA B 1 33 ? -18.906 -20.703 -2.809 1 98.88 33 ALA B C 1
ATOM 4489 O O . ALA B 1 33 ? -17.703 -20.766 -3.121 1 98.88 33 ALA B O 1
ATOM 4490 N N . VAL B 1 34 ? -19.703 -21.719 -2.943 1 98.81 34 VAL B N 1
ATOM 4491 C CA . VAL B 1 34 ? -19.297 -22.984 -3.539 1 98.81 34 VAL B CA 1
ATOM 4492 C C . VAL B 1 34 ? -20.391 -23.484 -4.492 1 98.81 34 VAL B C 1
ATOM 4494 O O . VAL B 1 34 ? -21.578 -23.281 -4.246 1 98.81 34 VAL B O 1
ATOM 4497 N N . ALA B 1 35 ? -20.016 -24.031 -5.586 1 98.81 35 ALA B N 1
ATOM 4498 C CA . ALA B 1 35 ? -20.938 -24.688 -6.516 1 98.81 35 ALA B CA 1
ATOM 4499 C C . ALA B 1 35 ? -20.281 -25.922 -7.145 1 98.81 35 ALA B C 1
ATOM 4501 O O . ALA B 1 35 ? -19.078 -25.953 -7.375 1 98.81 35 ALA B O 1
ATOM 4502 N N . VAL B 1 36 ? -21.062 -26.938 -7.391 1 98.5 36 VAL B N 1
ATOM 4503 C CA . VAL B 1 36 ? -20.672 -28.156 -8.102 1 98.5 36 VAL B CA 1
ATOM 4504 C C . VAL B 1 36 ? -21.578 -28.359 -9.305 1 98.5 36 VAL B C 1
ATOM 4506 O O . VAL B 1 36 ? -22.797 -28.297 -9.188 1 98.5 36 VAL B O 1
ATOM 4509 N N . THR B 1 37 ? -20.984 -28.516 -10.414 1 97.69 37 THR B N 1
ATOM 4510 C CA . THR B 1 37 ? -21.75 -28.781 -11.633 1 97.69 37 THR B CA 1
ATOM 4511 C C . THR B 1 37 ? -21.547 -30.234 -12.078 1 97.69 37 THR B C 1
ATOM 4513 O O . THR B 1 37 ? -20.484 -30.812 -11.875 1 97.69 37 THR B O 1
ATOM 4516 N N . PHE B 1 38 ? -22.578 -30.828 -12.617 1 96.94 38 PHE B N 1
ATOM 4517 C CA . PHE B 1 38 ? -22.594 -32.156 -13.234 1 96.94 38 PHE B CA 1
ATOM 4518 C C . PHE B 1 38 ? -23.438 -32.125 -14.508 1 96.94 38 PHE B C 1
ATOM 4520 O O . PHE B 1 38 ? -24.625 -31.828 -14.477 1 96.94 38 PHE B O 1
ATOM 4527 N N . GLY B 1 39 ? -22.766 -32.469 -15.586 1 94.44 39 GLY B N 1
ATOM 4528 C CA . GLY B 1 39 ? -23.453 -32.25 -16.844 1 94.44 39 GLY B CA 1
ATOM 4529 C C . GLY B 1 39 ? -23.828 -30.781 -17.062 1 94.44 39 GLY B C 1
ATOM 4530 O O . GLY B 1 39 ? -22.984 -29.891 -16.953 1 94.44 39 GLY B O 1
ATOM 4531 N N . ASP B 1 40 ? -25.078 -30.578 -17.281 1 93.44 40 ASP B N 1
ATOM 4532 C CA . ASP B 1 40 ? -25.531 -29.219 -17.594 1 93.44 40 ASP B CA 1
ATOM 4533 C C . ASP B 1 40 ? -26.219 -28.578 -16.391 1 93.44 40 ASP B C 1
ATOM 4535 O O . ASP B 1 40 ? -26.828 -27.516 -16.516 1 93.44 40 ASP B O 1
ATOM 4539 N N . GLU B 1 41 ? -26.016 -29.203 -15.242 1 95.62 41 GLU B N 1
ATOM 4540 C CA . GLU B 1 41 ? -26.75 -28.703 -14.086 1 95.62 41 GLU B CA 1
ATOM 4541 C C . GLU B 1 41 ? -25.812 -28.375 -12.93 1 95.62 41 GLU B C 1
ATOM 4543 O O . GLU B 1 41 ? -24.812 -29.047 -12.727 1 95.62 41 GLU B O 1
ATOM 4548 N N . THR B 1 42 ? -26.141 -27.328 -12.227 1 97.62 42 THR B N 1
ATOM 4549 C CA . THR B 1 42 ? -25.547 -27.094 -10.914 1 97.62 42 THR B CA 1
ATOM 4550 C C . THR B 1 42 ? -26.266 -27.922 -9.852 1 97.62 42 THR B C 1
ATOM 4552 O O . THR B 1 42 ? -27.422 -27.656 -9.523 1 97.62 42 THR B O 1
ATOM 4555 N N . ILE B 1 43 ? -25.609 -28.828 -9.266 1 97.94 43 ILE B N 1
ATOM 4556 C CA . ILE B 1 43 ? -26.281 -29.812 -8.422 1 97.94 43 ILE B CA 1
ATOM 4557 C C . ILE B 1 43 ? -26.078 -29.453 -6.949 1 97.94 43 ILE B C 1
ATOM 4559 O O . ILE B 1 43 ? -26.719 -30.031 -6.07 1 97.94 43 ILE B O 1
ATOM 4563 N N . TYR B 1 44 ? -25.234 -28.547 -6.668 1 98.31 44 TYR B N 1
ATOM 4564 C CA . TYR B 1 44 ? -24.969 -28.062 -5.32 1 98.31 44 TYR B CA 1
ATOM 4565 C C . TYR B 1 44 ? -24.484 -26.625 -5.344 1 98.31 44 TYR B C 1
ATOM 4567 O O . TYR B 1 44 ? -23.672 -26.25 -6.195 1 98.31 44 TYR B O 1
ATOM 4575 N N . GLN B 1 45 ? -25.016 -25.781 -4.547 1 98.56 45 GLN B N 1
ATOM 4576 C CA . GLN B 1 45 ? -24.594 -24.391 -4.438 1 98.56 45 GLN B CA 1
ATOM 4577 C C . GLN B 1 45 ? -24.906 -23.828 -3.051 1 98.56 45 GLN B C 1
ATOM 4579 O O . GLN B 1 45 ? -25.984 -24.078 -2.504 1 98.56 45 GLN B O 1
ATOM 4584 N N . ARG B 1 46 ? -23.969 -23.156 -2.482 1 98.5 46 ARG B N 1
ATOM 4585 C CA . ARG B 1 46 ? -24.172 -22.5 -1.193 1 98.5 46 ARG B CA 1
ATOM 4586 C C . ARG B 1 46 ? -23.438 -21.172 -1.146 1 98.5 46 ARG B C 1
ATOM 4588 O O . ARG B 1 46 ? -22.375 -21.016 -1.764 1 98.5 46 ARG B O 1
ATOM 4595 N N . HIS B 1 47 ? -24.047 -20.219 -0.53 1 98.62 47 HIS B N 1
ATOM 4596 C CA . HIS B 1 47 ? -23.5 -18.891 -0.211 1 98.62 47 HIS B CA 1
ATOM 4597 C C . HIS B 1 47 ? -23.609 -18.609 1.281 1 98.62 47 HIS B C 1
ATOM 4599 O O . HIS B 1 47 ? -24.703 -18.562 1.833 1 98.62 47 HIS B O 1
ATOM 4605 N N . ILE B 1 48 ? -22.469 -18.375 1.932 1 98.62 48 ILE B N 1
ATOM 4606 C CA . ILE B 1 48 ? -22.531 -18.141 3.369 1 98.62 48 ILE B CA 1
ATOM 4607 C C . ILE B 1 48 ? -21.688 -16.922 3.727 1 98.62 48 ILE B C 1
ATOM 4609 O O . ILE B 1 48 ? -20.781 -16.547 2.988 1 98.62 48 ILE B O 1
ATOM 4613 N N . GLY B 1 49 ? -22.016 -16.266 4.848 1 98.5 49 GLY B N 1
ATOM 4614 C CA . GLY B 1 49 ? -21.203 -15.219 5.434 1 98.5 49 GLY B CA 1
ATOM 4615 C C . GLY B 1 49 ? -21.578 -13.836 4.941 1 98.5 49 GLY B C 1
ATOM 4616 O O . GLY B 1 49 ? -22.688 -13.609 4.48 1 98.5 49 GLY B O 1
ATOM 4617 N N . GLN B 1 50 ? -20.594 -12.93 5.164 1 98.31 50 GLN B N 1
ATOM 4618 C CA . GLN B 1 50 ? -20.844 -11.516 4.883 1 98.31 50 GLN B CA 1
ATOM 4619 C C . GLN B 1 50 ? -19.906 -11.008 3.785 1 98.31 50 GLN B C 1
ATOM 4621 O O . GLN B 1 50 ? -18.688 -11.203 3.852 1 98.31 50 GLN B O 1
ATOM 4626 N N . ALA B 1 51 ? -20.5 -10.305 2.756 1 98.38 51 ALA B N 1
ATOM 4627 C CA . ALA B 1 51 ? -19.703 -9.617 1.752 1 98.38 51 ALA B CA 1
ATOM 4628 C C . ALA B 1 51 ? -18.875 -8.492 2.381 1 98.38 51 ALA B C 1
ATOM 4630 O O . ALA B 1 51 ? -17.781 -8.188 1.916 1 98.38 51 ALA B O 1
ATOM 4631 N N . SER B 1 52 ? -19.422 -7.898 3.422 1 98.19 52 SER B N 1
ATOM 4632 C CA . SER B 1 52 ? -18.734 -6.879 4.219 1 98.19 52 SER B CA 1
ATOM 4633 C C . SER B 1 52 ? -19.094 -7 5.695 1 98.19 52 SER B C 1
ATOM 4635 O O . SER B 1 52 ? -20.25 -6.789 6.078 1 98.19 52 SER B O 1
ATOM 4637 N N . ILE B 1 53 ? -18.141 -7.289 6.488 1 97.56 53 ILE B N 1
ATOM 4638 C CA . ILE B 1 53 ? -18.359 -7.375 7.926 1 97.56 53 ILE B CA 1
ATOM 4639 C C . ILE B 1 53 ? -18.531 -5.977 8.508 1 97.56 53 ILE B C 1
ATOM 4641 O O . ILE B 1 53 ? -19.406 -5.746 9.344 1 97.56 53 ILE B O 1
ATOM 4645 N N . GLU B 1 54 ? -17.75 -4.988 8.016 1 95.5 54 GLU B N 1
ATOM 4646 C CA . GLU B 1 54 ? -17.781 -3.611 8.492 1 95.5 54 GLU B CA 1
ATOM 4647 C C . GLU B 1 54 ? -19.203 -3.037 8.398 1 95.5 54 GLU B C 1
ATOM 4649 O O . GLU B 1 54 ? -19.609 -2.246 9.25 1 95.5 54 GLU B O 1
ATOM 4654 N N . HIS B 1 55 ? -19.922 -3.5 7.367 1 97.06 55 HIS B N 1
ATOM 4655 C CA . HIS B 1 55 ? -21.203 -2.871 7.074 1 97.06 55 HIS B CA 1
ATOM 4656 C C . HIS B 1 55 ? -22.359 -3.865 7.215 1 97.06 55 HIS B C 1
ATOM 4658 O O . HIS B 1 55 ? -23.484 -3.561 6.848 1 97.06 55 HIS B O 1
ATOM 4664 N N . ALA B 1 56 ? -22.078 -5.039 7.676 1 96.62 56 ALA B N 1
ATOM 4665 C CA . ALA B 1 56 ? -23.062 -6.09 7.914 1 96.62 56 ALA B CA 1
ATOM 4666 C C . ALA B 1 56 ? -23.859 -6.391 6.652 1 96.62 56 ALA B C 1
ATOM 4668 O O . ALA B 1 56 ? -25.094 -6.41 6.68 1 96.62 56 ALA B O 1
ATOM 4669 N N . VAL B 1 57 ? -23.141 -6.609 5.562 1 98.12 57 VAL B N 1
ATOM 4670 C CA . VAL B 1 57 ? -23.781 -6.941 4.293 1 98.12 57 VAL B CA 1
ATOM 4671 C C . VAL B 1 57 ? -23.641 -8.438 4.02 1 98.12 57 VAL B C 1
ATOM 4673 O O . VAL B 1 57 ? -22.516 -8.945 3.893 1 98.12 57 VAL B O 1
ATOM 4676 N N . ALA B 1 58 ? -24.719 -9.109 3.9 1 98.06 58 ALA B N 1
ATOM 4677 C CA . ALA B 1 58 ? -24.734 -10.547 3.643 1 98.06 58 ALA B CA 1
ATOM 4678 C C . ALA B 1 58 ? -24.328 -10.844 2.201 1 98.06 58 ALA B C 1
ATOM 4680 O O . ALA B 1 58 ? -24.578 -10.039 1.3 1 98.06 58 ALA B O 1
ATOM 4681 N N . ILE B 1 59 ? -23.734 -11.984 2.002 1 98.25 59 ILE B N 1
ATOM 4682 C CA . ILE B 1 59 ? -23.391 -12.445 0.657 1 98.25 59 ILE B CA 1
ATOM 4683 C C . ILE B 1 59 ? -24.672 -12.633 -0.156 1 98.25 59 ILE B C 1
ATOM 4685 O O . ILE B 1 59 ? -25.734 -12.922 0.401 1 98.25 59 ILE B O 1
ATOM 4689 N N . GLN B 1 60 ? -24.562 -12.391 -1.438 1 97.44 60 GLN B N 1
ATOM 4690 C CA . GLN B 1 60 ? -25.594 -12.672 -2.436 1 97.44 60 GLN B CA 1
ATOM 4691 C C . GLN B 1 60 ? -25.031 -13.539 -3.564 1 97.44 60 GLN B C 1
ATOM 4693 O O . GLN B 1 60 ? -23.828 -13.656 -3.73 1 97.44 60 GLN B O 1
ATOM 4698 N N . PRO B 1 61 ? -25.906 -14.164 -4.316 1 96.88 61 PRO B N 1
ATOM 4699 C CA . PRO B 1 61 ? -25.453 -15.016 -5.418 1 96.88 61 PRO B CA 1
ATOM 4700 C C . PRO B 1 61 ? -24.609 -14.266 -6.438 1 96.88 61 PRO B C 1
ATOM 4702 O O . PRO B 1 61 ? -23.766 -14.859 -7.109 1 96.88 61 PRO B O 1
ATOM 4705 N N . ASN B 1 62 ? -24.797 -12.953 -6.465 1 96.69 62 ASN B N 1
ATOM 4706 C CA . ASN B 1 62 ? -24.047 -12.172 -7.438 1 96.69 62 ASN B CA 1
ATOM 4707 C C . ASN B 1 62 ? -22.875 -11.43 -6.785 1 96.69 62 ASN B C 1
ATOM 4709 O O . ASN B 1 62 ? -22.297 -10.531 -7.387 1 96.69 62 ASN B O 1
ATOM 4713 N N . THR B 1 63 ? -22.609 -11.797 -5.551 1 98.38 63 THR B N 1
ATOM 4714 C CA . THR B 1 63 ? -21.406 -11.25 -4.93 1 98.38 63 THR B CA 1
ATOM 4715 C C . THR B 1 63 ? -20.156 -11.672 -5.699 1 98.38 63 THR B C 1
ATOM 4717 O O . THR B 1 63 ? -19.984 -12.859 -6.008 1 98.38 63 THR B O 1
ATOM 4720 N N . LYS B 1 64 ? -19.375 -10.703 -6.07 1 98.5 64 LYS B N 1
ATOM 4721 C CA . LYS B 1 64 ? -18.172 -10.961 -6.855 1 98.5 64 LYS B CA 1
ATOM 4722 C C . LYS B 1 64 ? -16.969 -11.172 -5.949 1 98.5 64 LYS B C 1
ATOM 4724 O O . LYS B 1 64 ? -16.75 -10.422 -4.996 1 98.5 64 LYS B O 1
ATOM 4729 N N . PHE B 1 65 ? -16.25 -12.25 -6.227 1 98.75 65 PHE B N 1
ATOM 4730 C CA . PHE B 1 65 ? -15.031 -12.594 -5.488 1 98.75 65 PHE B CA 1
ATOM 4731 C C . PHE B 1 65 ? -13.797 -12.398 -6.355 1 98.75 65 PHE B C 1
ATOM 4733 O O . PHE B 1 65 ? -13.836 -12.633 -7.562 1 98.75 65 PHE B O 1
ATOM 4740 N N . TYR B 1 66 ? -12.695 -11.914 -5.746 1 97.88 66 TYR B N 1
ATOM 4741 C CA . TYR B 1 66 ? -11.391 -11.867 -6.387 1 97.88 66 TYR B CA 1
ATOM 4742 C C . TYR B 1 66 ? -10.828 -13.266 -6.586 1 97.88 66 TYR B C 1
ATOM 4744 O O . TYR B 1 66 ? -10.75 -14.055 -5.637 1 97.88 66 TYR B O 1
ATOM 4752 N N . LEU B 1 67 ? -10.375 -13.57 -7.773 1 98.5 67 LEU B N 1
ATOM 4753 C CA . LEU B 1 67 ? -10.008 -14.945 -8.078 1 98.5 67 LEU B CA 1
ATOM 4754 C C . LEU B 1 67 ? -8.5 -15.156 -7.922 1 98.5 67 LEU B C 1
ATOM 4756 O O . LEU B 1 67 ? -8.016 -16.281 -7.996 1 98.5 67 LEU B O 1
ATOM 4760 N N . ALA B 1 68 ? -7.785 -14.094 -7.695 1 97 68 ALA B N 1
ATOM 4761 C CA . ALA B 1 68 ? -6.332 -14.188 -7.613 1 97 68 ALA B CA 1
ATOM 4762 C C . ALA B 1 68 ? -5.77 -14.992 -8.789 1 97 68 ALA B C 1
ATOM 4764 O O . ALA B 1 68 ? -6.113 -14.734 -9.945 1 97 68 ALA B O 1
ATOM 4765 N N . SER B 1 69 ? -4.895 -15.93 -8.594 1 97.94 69 SER B N 1
ATOM 4766 C CA . SER B 1 69 ? -4.152 -16.625 -9.641 1 97.94 69 SER B CA 1
ATOM 4767 C C . SER B 1 69 ? -5.082 -17.469 -10.508 1 97.94 69 SER B C 1
ATOM 4769 O O . SER B 1 69 ? -4.715 -17.875 -11.609 1 97.94 69 SER B O 1
ATOM 4771 N N . ALA B 1 70 ? -6.23 -17.797 -10.047 1 98.5 70 ALA B N 1
ATOM 4772 C CA . ALA B 1 70 ? -7.164 -18.516 -10.922 1 98.5 70 ALA B CA 1
ATOM 4773 C C . ALA B 1 70 ? -7.508 -17.688 -12.156 1 98.5 70 ALA B C 1
ATOM 4775 O O . ALA B 1 70 ? -8.016 -18.219 -13.141 1 98.5 70 ALA B O 1
ATOM 4776 N N . SER B 1 71 ? -7.207 -16.438 -12.117 1 98.56 71 SER B N 1
ATOM 4777 C CA . SER B 1 71 ? -7.426 -15.523 -13.227 1 98.56 71 SER B CA 1
ATOM 4778 C C . SER B 1 71 ? -6.586 -15.914 -14.438 1 98.56 71 SER B C 1
ATOM 4780 O O . SER B 1 71 ? -6.949 -15.609 -15.578 1 98.56 71 SER B O 1
ATOM 4782 N N . LYS B 1 72 ? -5.5 -16.609 -14.211 1 98.75 72 LYS B N 1
ATOM 4783 C CA . LYS B 1 72 ? -4.547 -16.938 -15.266 1 98.75 72 LYS B CA 1
ATOM 4784 C C . LYS B 1 72 ? -5.211 -17.75 -16.375 1 98.75 72 LYS B C 1
ATOM 4786 O O . LYS B 1 72 ? -4.844 -17.625 -17.547 1 98.75 72 LYS B O 1
ATOM 4791 N N . GLN B 1 73 ? -6.199 -18.531 -16.016 1 98.38 73 GLN B N 1
ATOM 4792 C CA . GLN B 1 73 ? -6.867 -19.375 -17 1 98.38 73 GLN B CA 1
ATOM 4793 C C . GLN B 1 73 ? -7.531 -18.531 -18.094 1 98.38 73 GLN B C 1
ATOM 4795 O O . GLN B 1 73 ? -7.508 -18.891 -19.266 1 98.38 73 GLN B O 1
ATOM 4800 N N . PHE B 1 74 ? -8.086 -17.359 -17.719 1 98.81 74 PHE B N 1
ATOM 4801 C CA . PHE B 1 74 ? -8.742 -16.5 -18.703 1 98.81 74 PHE B CA 1
ATOM 4802 C C . PHE B 1 74 ? -7.719 -15.797 -19.578 1 98.81 74 PHE B C 1
ATOM 4804 O O . PHE B 1 74 ? -7.93 -15.648 -20.781 1 98.81 74 PHE B O 1
ATOM 4811 N N . THR B 1 75 ? -6.602 -15.367 -19 1 98.81 75 THR B N 1
ATOM 4812 C CA . THR B 1 75 ? -5.527 -14.75 -19.781 1 98.81 75 THR B CA 1
ATOM 4813 C C . THR B 1 75 ? -4.973 -15.734 -20.812 1 98.81 75 THR B C 1
ATOM 4815 O O . THR B 1 75 ? -4.812 -15.398 -21.984 1 98.81 75 THR B O 1
ATOM 4818 N N . ALA B 1 76 ? -4.699 -16.938 -20.344 1 98.75 76 ALA B N 1
ATOM 4819 C CA . ALA B 1 76 ? -4.164 -17.969 -21.234 1 98.75 76 ALA B CA 1
ATOM 4820 C C . ALA B 1 76 ? -5.156 -18.312 -22.344 1 98.75 76 ALA B C 1
ATOM 4822 O O . ALA B 1 76 ? -4.762 -18.531 -23.5 1 98.75 76 ALA B O 1
ATOM 4823 N N . PHE B 1 77 ? -6.414 -18.328 -22.031 1 98.62 77 PHE B N 1
ATOM 4824 C CA . PHE B 1 77 ? -7.43 -18.594 -23.031 1 98.62 77 PHE B CA 1
ATOM 4825 C C . PHE B 1 77 ? -7.453 -17.5 -24.094 1 98.62 77 PHE B C 1
ATOM 4827 O O . PHE B 1 77 ? -7.598 -17.766 -25.281 1 98.62 77 PHE B O 1
ATOM 4834 N N . CYS B 1 78 ? -7.352 -16.25 -23.625 1 98.81 78 CYS B N 1
ATOM 4835 C CA . CYS B 1 78 ? -7.277 -15.148 -24.562 1 98.81 78 CYS B CA 1
ATOM 4836 C C . CYS B 1 78 ? -6.105 -15.32 -25.531 1 98.81 78 CYS B C 1
ATOM 4838 O O . CYS B 1 78 ? -6.23 -15.062 -26.719 1 98.81 78 CYS B O 1
ATOM 4840 N N . ILE B 1 79 ? -4.969 -15.773 -25.031 1 98.75 79 ILE B N 1
ATOM 4841 C CA . ILE B 1 79 ? -3.811 -16.047 -25.875 1 98.75 79 ILE B CA 1
ATOM 4842 C C . ILE B 1 79 ? -4.156 -17.125 -26.891 1 98.75 79 ILE B C 1
ATOM 4844 O O . ILE B 1 79 ? -3.844 -17 -28.078 1 98.75 79 ILE B O 1
ATOM 4848 N N . ALA B 1 80 ? -4.801 -18.203 -26.453 1 98.44 80 ALA B N 1
ATOM 4849 C CA . ALA B 1 80 ? -5.191 -19.297 -27.328 1 98.44 80 ALA B CA 1
ATOM 4850 C C . ALA B 1 80 ? -6.125 -18.812 -28.438 1 98.44 80 ALA B C 1
ATOM 4852 O O . ALA B 1 80 ? -6 -19.234 -29.594 1 98.44 80 ALA B O 1
ATOM 4853 N N . LEU B 1 81 ? -7.105 -17.922 -28.062 1 98.31 81 LEU B N 1
ATOM 4854 C CA . LEU B 1 81 ? -8.031 -17.375 -29.047 1 98.31 81 LEU B CA 1
ATOM 4855 C C . LEU B 1 81 ? -7.273 -16.578 -30.109 1 98.31 81 LEU B C 1
ATOM 4857 O O . LEU B 1 81 ? -7.547 -16.719 -31.312 1 98.31 81 LEU B O 1
ATOM 4861 N N . LEU B 1 82 ? -6.332 -15.773 -29.656 1 98.44 82 LEU B N 1
ATOM 4862 C CA . LEU B 1 82 ? -5.562 -14.945 -30.578 1 98.44 82 LEU B CA 1
ATOM 4863 C C . LEU B 1 82 ? -4.691 -15.82 -31.484 1 98.44 82 LEU B C 1
ATOM 4865 O O . LEU B 1 82 ? -4.484 -15.492 -32.656 1 98.44 82 LEU B O 1
ATOM 4869 N N . GLU B 1 83 ? -4.176 -16.891 -30.969 1 97.56 83 GLU B N 1
ATOM 4870 C CA . GLU B 1 83 ? -3.408 -17.828 -31.781 1 97.56 83 GLU B CA 1
ATOM 4871 C C . GLU B 1 83 ? -4.297 -18.5 -32.812 1 97.56 83 GLU B C 1
ATOM 4873 O O . GLU B 1 83 ? -3.902 -18.641 -34 1 97.56 83 GLU B O 1
ATOM 4878 N N . LYS B 1 84 ? -5.441 -18.938 -32.406 1 96.69 84 LYS B N 1
ATOM 4879 C CA . LYS B 1 84 ? -6.402 -19.547 -33.312 1 96.69 84 LYS B CA 1
ATOM 4880 C C . LYS B 1 84 ? -6.738 -18.594 -34.469 1 96.69 84 LYS B C 1
ATOM 4882 O O . LYS B 1 84 ? -6.902 -19.031 -35.625 1 96.69 84 LYS B O 1
ATOM 4887 N N . GLU B 1 85 ? -6.77 -17.344 -34.188 1 96.75 85 GLU B N 1
ATOM 4888 C CA . GLU B 1 85 ? -7.094 -16.312 -35.188 1 96.75 85 GLU B CA 1
ATOM 4889 C C . GLU B 1 85 ? -5.883 -15.984 -36.062 1 96.75 85 GLU B C 1
ATOM 4891 O O . GLU B 1 85 ? -5.992 -15.211 -37 1 96.75 85 GLU B O 1
ATOM 4896 N N . GLY B 1 86 ? -4.77 -16.516 -35.688 1 97.25 86 GLY B N 1
ATOM 4897 C CA . GLY B 1 86 ? -3.559 -16.281 -36.469 1 97.25 86 GLY B CA 1
ATOM 4898 C C . GLY B 1 86 ? -2.904 -14.953 -36.188 1 97.25 86 GLY B C 1
ATOM 4899 O O . GLY B 1 86 ? -2.07 -14.477 -36.969 1 97.25 86 GLY B O 1
ATOM 4900 N N . LYS B 1 87 ? -3.219 -14.359 -35.094 1 98.12 87 LYS B N 1
ATOM 4901 C CA . LYS B 1 87 ? -2.719 -13.031 -34.781 1 98.12 87 LYS B CA 1
ATOM 4902 C C . LYS B 1 87 ? -1.389 -13.102 -34.031 1 98.12 87 LYS B C 1
ATOM 4904 O O . LYS B 1 87 ? -0.655 -12.117 -33.969 1 98.12 87 LYS B O 1
ATOM 4909 N N . LEU B 1 88 ? -1.138 -14.25 -33.406 1 98.31 88 LEU B N 1
ATOM 4910 C CA . LEU B 1 88 ? 0.159 -14.531 -32.812 1 98.31 88 LEU B CA 1
ATOM 4911 C C . LEU B 1 88 ? 0.464 -16.031 -32.844 1 98.31 88 LEU B C 1
ATOM 4913 O O . LEU B 1 88 ? -0.397 -16.828 -33.219 1 98.31 88 LEU B O 1
ATOM 4917 N N . ASN B 1 89 ? 1.672 -16.359 -32.656 1 98.19 89 ASN B N 1
ATOM 4918 C CA . ASN B 1 89 ? 2.15 -17.719 -32.469 1 98.19 89 ASN B CA 1
ATOM 4919 C C . ASN B 1 89 ? 2.871 -17.859 -31.125 1 98.19 89 ASN B C 1
ATOM 4921 O O . ASN B 1 89 ? 3.67 -17 -30.75 1 98.19 89 ASN B O 1
ATOM 4925 N N . VAL B 1 90 ? 2.533 -18.875 -30.375 1 97.25 90 VAL B N 1
ATOM 4926 C CA . VAL B 1 90 ? 3.076 -18.984 -29.016 1 97.25 90 VAL B CA 1
ATOM 4927 C C . VAL B 1 90 ? 4.586 -19.219 -29.094 1 97.25 90 VAL B C 1
ATOM 4929 O O . VAL B 1 90 ? 5.293 -19.031 -28.094 1 97.25 90 VAL B O 1
ATOM 4932 N N . LYS B 1 91 ? 5.098 -19.578 -30.219 1 97.44 91 LYS B N 1
ATOM 4933 C CA . LYS B 1 91 ? 6.535 -19.75 -30.391 1 97.44 91 LYS B CA 1
ATOM 4934 C C . LYS B 1 91 ? 7.207 -18.422 -30.719 1 97.44 91 LYS B C 1
ATOM 4936 O O . LYS B 1 91 ? 8.438 -18.328 -30.766 1 97.44 91 LYS B O 1
ATOM 4941 N N . ASP B 1 92 ? 6.418 -17.375 -30.875 1 98.38 92 ASP B N 1
ATOM 4942 C CA . ASP B 1 92 ? 6.98 -16.062 -31.125 1 98.38 92 ASP B CA 1
ATOM 4943 C C . ASP B 1 92 ? 7.758 -15.555 -29.906 1 98.38 92 ASP B C 1
ATOM 4945 O O . ASP B 1 92 ? 7.449 -15.93 -28.766 1 98.38 92 ASP B O 1
ATOM 4949 N N . LYS B 1 93 ? 8.789 -14.727 -30.219 1 98.44 93 LYS B N 1
ATOM 4950 C CA . LYS B 1 93 ? 9.539 -14.078 -29.141 1 98.44 93 LYS B CA 1
ATOM 4951 C C . LYS B 1 93 ? 8.727 -12.961 -28.5 1 98.44 93 LYS B C 1
ATOM 4953 O O . LYS B 1 93 ? 8.031 -12.211 -29.188 1 98.44 93 LYS B O 1
ATOM 4958 N N . VAL B 1 94 ? 8.789 -12.883 -27.172 1 98.19 94 VAL B N 1
ATOM 4959 C CA . VAL B 1 94 ? 8.039 -11.898 -26.406 1 98.19 94 VAL B CA 1
ATOM 4960 C C . VAL B 1 94 ? 8.414 -10.492 -26.859 1 98.19 94 VAL B C 1
ATOM 4962 O O . VAL B 1 94 ? 7.547 -9.633 -27.016 1 98.19 94 VAL B O 1
ATOM 4965 N N . GLY B 1 95 ? 9.672 -10.258 -27.125 1 96.69 95 GLY B N 1
ATOM 4966 C CA . GLY B 1 95 ? 10.188 -8.953 -27.5 1 96.69 95 GLY B CA 1
ATOM 4967 C C . GLY B 1 95 ? 9.641 -8.445 -28.812 1 96.69 95 GLY B C 1
ATOM 4968 O O . GLY B 1 95 ? 9.758 -7.254 -29.125 1 96.69 95 GLY B O 1
ATOM 4969 N N . GLN B 1 96 ? 9.062 -9.297 -29.641 1 96.69 96 GLN B N 1
ATOM 4970 C CA . GLN B 1 96 ? 8.414 -8.898 -30.875 1 96.69 96 GLN B CA 1
ATOM 4971 C C . GLN B 1 96 ? 7.176 -8.047 -30.609 1 96.69 96 GLN B C 1
ATOM 4973 O O . GLN B 1 96 ? 6.77 -7.238 -31.438 1 96.69 96 GLN B O 1
ATOM 4978 N N . TYR B 1 97 ? 6.676 -8.258 -29.422 1 97.31 97 TYR B N 1
ATOM 4979 C CA . TYR B 1 97 ? 5.41 -7.602 -29.109 1 97.31 97 TYR B CA 1
ATOM 4980 C C . TYR B 1 97 ? 5.609 -6.488 -28.094 1 97.31 97 TYR B C 1
ATOM 4982 O O . TYR B 1 97 ? 4.832 -5.535 -28.047 1 97.31 97 TYR B O 1
ATOM 4990 N N . LEU B 1 98 ? 6.535 -6.609 -27.266 1 95.69 98 LEU B N 1
ATOM 4991 C CA . LEU B 1 98 ? 6.758 -5.66 -26.172 1 95.69 98 LEU B CA 1
ATOM 4992 C C . LEU B 1 98 ? 8.07 -4.906 -26.375 1 95.69 98 LEU B C 1
ATOM 4994 O O . LEU B 1 98 ? 9.148 -5.441 -26.109 1 95.69 98 LEU B O 1
ATOM 4998 N N . ASP B 1 99 ? 8.016 -3.631 -26.594 1 89.38 99 ASP B N 1
ATOM 4999 C CA . ASP B 1 99 ? 9.18 -2.822 -26.938 1 89.38 99 ASP B CA 1
ATOM 5000 C C . ASP B 1 99 ? 10.125 -2.666 -25.75 1 89.38 99 ASP B C 1
ATOM 5002 O O . ASP B 1 99 ? 11.336 -2.533 -25.922 1 89.38 99 ASP B O 1
ATOM 5006 N N . ASP B 1 100 ? 9.617 -2.752 -24.609 1 85.81 100 ASP B N 1
ATOM 5007 C CA . ASP B 1 100 ? 10.461 -2.49 -23.438 1 85.81 100 ASP B CA 1
ATOM 5008 C C . ASP B 1 100 ? 10.906 -3.793 -22.781 1 85.81 100 ASP B C 1
ATOM 5010 O O . ASP B 1 100 ? 11.445 -3.779 -21.672 1 85.81 100 ASP B O 1
ATOM 5014 N N . PHE B 1 101 ? 10.672 -4.902 -23.469 1 93.62 101 PHE B N 1
ATOM 5015 C CA . PHE B 1 101 ? 11.148 -6.168 -22.938 1 93.62 101 PHE B CA 1
ATOM 5016 C C . PHE B 1 101 ? 12.664 -6.258 -23.016 1 93.62 101 PHE B C 1
ATOM 5018 O O . PHE B 1 101 ? 13.266 -5.875 -24.031 1 93.62 101 PHE B O 1
ATOM 5025 N N . PRO B 1 102 ? 13.312 -6.742 -22.031 1 93.5 102 PRO B N 1
ATOM 5026 C CA . PRO B 1 102 ? 14.781 -6.727 -22.031 1 93.5 102 PRO B CA 1
ATOM 5027 C C . PRO B 1 102 ? 15.383 -7.527 -23.188 1 93.5 102 PRO B C 1
ATOM 5029 O O . PRO B 1 102 ? 15.062 -8.711 -23.344 1 93.5 102 PRO B O 1
ATOM 5032 N N . ALA B 1 103 ? 16.391 -6.953 -23.797 1 93.94 103 ALA B N 1
ATOM 5033 C CA . ALA B 1 103 ? 17.016 -7.582 -24.969 1 93.94 103 ALA B CA 1
ATOM 5034 C C . ALA B 1 103 ? 17.781 -8.844 -24.562 1 93.94 103 ALA B C 1
ATOM 5036 O O . ALA B 1 103 ? 17.875 -9.797 -25.328 1 93.94 103 ALA B O 1
ATOM 5037 N N . ARG B 1 104 ? 18.297 -8.898 -23.406 1 95 104 ARG B N 1
ATOM 5038 C CA . ARG B 1 104 ? 19.078 -10.031 -22.938 1 95 104 ARG B CA 1
ATOM 5039 C C . ARG B 1 104 ? 18.203 -11.266 -22.734 1 95 104 ARG B C 1
ATOM 5041 O O . ARG B 1 104 ? 18.703 -12.383 -22.625 1 95 104 ARG B O 1
ATOM 5048 N N . PHE B 1 105 ? 16.953 -11.062 -22.781 1 96.94 105 PHE B N 1
ATOM 5049 C CA . PHE B 1 105 ? 16.016 -12.164 -22.641 1 96.94 105 PHE B CA 1
ATOM 5050 C C . PHE B 1 105 ? 15.234 -12.375 -23.938 1 96.94 105 PHE B C 1
ATOM 5052 O O . PHE B 1 105 ? 14.078 -12.82 -23.906 1 96.94 105 PHE B O 1
ATOM 5059 N N . SER B 1 106 ? 15.828 -12.094 -25.078 1 96.12 106 SER B N 1
ATOM 5060 C CA . SER B 1 106 ? 15.164 -12.039 -26.359 1 96.12 106 SER B CA 1
ATOM 5061 C C . SER B 1 106 ? 14.695 -13.43 -26.797 1 96.12 106 SER B C 1
ATOM 5063 O O . SER B 1 106 ? 13.844 -13.555 -27.688 1 96.12 106 SER B O 1
ATOM 5065 N N . ASP B 1 107 ? 15.188 -14.477 -26.203 1 97.69 107 ASP B N 1
ATOM 5066 C CA . ASP B 1 107 ? 14.852 -15.836 -26.625 1 97.69 107 ASP B CA 1
ATOM 5067 C C . ASP B 1 107 ? 13.57 -16.312 -25.953 1 97.69 107 ASP B C 1
ATOM 5069 O O . ASP B 1 107 ? 13.016 -17.344 -26.344 1 97.69 107 ASP B O 1
ATOM 5073 N N . ILE B 1 108 ? 13.102 -15.609 -25 1 98.31 108 ILE B N 1
ATOM 5074 C CA . ILE B 1 108 ? 11.891 -16.031 -24.297 1 98.31 108 ILE B CA 1
ATOM 5075 C C . ILE B 1 108 ? 10.695 -15.938 -25.25 1 98.31 108 ILE B C 1
ATOM 5077 O O . ILE B 1 108 ? 10.5 -14.922 -25.922 1 98.31 108 ILE B O 1
ATOM 5081 N N . THR B 1 109 ? 9.961 -16.953 -25.328 1 98.44 109 THR B N 1
ATOM 5082 C CA . THR B 1 109 ? 8.781 -17.016 -26.188 1 98.44 109 THR B CA 1
ATOM 5083 C C . THR B 1 109 ? 7.508 -16.891 -25.359 1 98.44 109 THR B C 1
ATOM 5085 O O . THR B 1 109 ? 7.555 -16.938 -24.125 1 98.44 109 THR B O 1
ATOM 5088 N N . ILE B 1 110 ? 6.402 -16.672 -26.062 1 98.56 110 ILE B N 1
ATOM 5089 C CA . ILE B 1 110 ? 5.094 -16.625 -25.422 1 98.56 110 ILE B CA 1
ATOM 5090 C C . ILE B 1 110 ? 4.824 -17.953 -24.719 1 98.56 110 ILE B C 1
ATOM 5092 O O . ILE B 1 110 ? 4.289 -17.984 -23.594 1 98.56 110 ILE B O 1
ATOM 5096 N N . GLU B 1 111 ? 5.211 -19.047 -25.312 1 98.06 111 GLU B N 1
ATOM 5097 C CA . GLU B 1 111 ? 5.027 -20.391 -24.75 1 98.06 111 GLU B CA 1
ATOM 5098 C C . GLU B 1 111 ? 5.73 -20.516 -23.406 1 98.06 111 GLU B C 1
ATOM 5100 O O . GLU B 1 111 ? 5.18 -21.094 -22.469 1 98.06 111 GLU B O 1
ATOM 5105 N N . HIS B 1 112 ? 6.941 -19.984 -23.281 1 98.31 112 HIS B N 1
ATOM 5106 C CA . HIS B 1 112 ? 7.672 -20.031 -22.016 1 98.31 112 HIS B CA 1
ATOM 5107 C C . HIS B 1 112 ? 6.891 -19.328 -20.906 1 98.31 112 HIS B C 1
ATOM 5109 O O . HIS B 1 112 ? 6.93 -19.766 -19.75 1 98.31 112 HIS B O 1
ATOM 5115 N N . LEU B 1 113 ? 6.246 -18.203 -21.25 1 98.56 113 LEU B N 1
ATOM 5116 C CA . LEU B 1 113 ? 5.453 -17.469 -20.266 1 98.56 113 LEU B CA 1
ATOM 5117 C C . LEU B 1 113 ? 4.227 -18.266 -19.844 1 98.56 113 LEU B C 1
ATOM 5119 O O . LEU B 1 113 ? 3.934 -18.391 -18.656 1 98.56 113 LEU B O 1
ATOM 5123 N N . ILE B 1 114 ? 3.537 -18.859 -20.797 1 98.69 114 ILE B N 1
ATOM 5124 C CA . ILE B 1 114 ? 2.311 -19.609 -20.531 1 98.69 114 ILE B CA 1
ATOM 5125 C C . ILE B 1 114 ? 2.59 -20.734 -19.547 1 98.69 114 ILE B C 1
ATOM 5127 O O . ILE B 1 114 ? 1.825 -20.938 -18.594 1 98.69 114 ILE B O 1
ATOM 5131 N N . HIS B 1 115 ? 3.699 -21.406 -19.734 1 98.25 115 HIS B N 1
ATOM 5132 C CA . HIS B 1 115 ? 3.945 -22.656 -19.031 1 98.25 115 HIS B CA 1
ATOM 5133 C C . HIS B 1 115 ? 4.91 -22.453 -17.875 1 98.25 115 HIS B C 1
ATOM 5135 O O . HIS B 1 115 ? 5.391 -23.422 -17.281 1 98.25 115 HIS B O 1
ATOM 5141 N N . HIS B 1 116 ? 5.273 -21.234 -17.484 1 97.81 116 HIS B N 1
ATOM 5142 C CA . HIS B 1 116 ? 6.133 -20.891 -16.359 1 97.81 116 HIS B CA 1
ATOM 5143 C C . HIS B 1 116 ? 7.504 -21.531 -16.5 1 97.81 116 HIS B C 1
ATOM 5145 O O . HIS B 1 116 ? 8.008 -22.141 -15.547 1 97.81 116 HIS B O 1
ATOM 5151 N N . THR B 1 117 ? 8.062 -21.359 -17.703 1 97.62 117 THR B N 1
ATOM 5152 C CA . THR B 1 117 ? 9.367 -21.984 -17.938 1 97.62 117 THR B CA 1
ATOM 5153 C C . THR B 1 117 ? 10.375 -20.938 -18.406 1 97.62 117 THR B C 1
ATOM 5155 O O . THR B 1 117 ? 11.414 -21.281 -18.969 1 97.62 117 THR B O 1
ATOM 5158 N N . SER B 1 118 ? 10.117 -19.641 -18.219 1 97.56 118 SER B N 1
ATOM 5159 C CA . SER B 1 118 ? 10.953 -18.562 -18.75 1 97.56 118 SER B CA 1
ATOM 5160 C C . SER B 1 118 ? 12.164 -18.312 -17.859 1 97.56 118 SER B C 1
ATOM 5162 O O . SER B 1 118 ? 13.18 -17.781 -18.312 1 97.56 118 SER B O 1
ATOM 5164 N N . GLY B 1 119 ? 11.977 -18.609 -16.562 1 96.81 119 GLY B N 1
ATOM 5165 C CA . GLY B 1 119 ? 13.031 -18.266 -15.617 1 96.81 119 GLY B CA 1
ATOM 5166 C C . GLY B 1 119 ? 12.977 -16.828 -15.148 1 96.81 119 GLY B C 1
ATOM 5167 O O . GLY B 1 119 ? 13.766 -16.406 -14.297 1 96.81 119 GLY B O 1
ATOM 5168 N N . LEU B 1 120 ? 12.039 -16.016 -15.656 1 96.75 120 LEU B N 1
ATOM 5169 C CA . LEU B 1 120 ? 11.852 -14.656 -15.172 1 96.75 120 LEU B CA 1
ATOM 5170 C C . LEU B 1 120 ? 11.523 -14.656 -13.68 1 96.75 120 LEU B C 1
ATOM 5172 O O . LEU B 1 120 ? 10.75 -15.492 -13.211 1 96.75 120 LEU B O 1
ATOM 5176 N N . ARG B 1 121 ? 12.023 -13.734 -12.977 1 95.88 121 ARG B N 1
ATOM 5177 C CA . ARG B 1 121 ? 11.773 -13.617 -11.539 1 95.88 121 ARG B CA 1
ATOM 5178 C C . ARG B 1 121 ? 10.344 -13.156 -11.273 1 95.88 121 ARG B C 1
ATOM 5180 O O . ARG B 1 121 ? 9.812 -12.312 -12 1 95.88 121 ARG B O 1
ATOM 5187 N N . ASP B 1 122 ? 9.828 -13.672 -10.211 1 95.62 122 ASP B N 1
ATOM 5188 C CA . ASP B 1 122 ? 8.453 -13.328 -9.844 1 95.62 122 ASP B CA 1
ATOM 5189 C C . ASP B 1 122 ? 8.391 -11.922 -9.242 1 95.62 122 ASP B C 1
ATOM 5191 O O . ASP B 1 122 ? 9.266 -11.523 -8.484 1 95.62 122 ASP B O 1
ATOM 5195 N N . THR B 1 123 ? 7.324 -11.281 -9.477 1 92.5 123 THR B N 1
ATOM 5196 C CA . THR B 1 123 ? 7.168 -9.867 -9.148 1 92.5 123 THR B CA 1
ATOM 5197 C C . THR B 1 123 ? 7.074 -9.664 -7.641 1 92.5 123 THR B C 1
ATOM 5199 O O . THR B 1 123 ? 7.484 -8.625 -7.117 1 92.5 123 THR B O 1
ATOM 5202 N N . PHE B 1 124 ? 6.594 -10.523 -6.805 1 91.25 124 PHE B N 1
ATOM 5203 C CA . PHE B 1 124 ? 6.285 -10.281 -5.402 1 91.25 124 PHE B CA 1
ATOM 5204 C C . PHE B 1 124 ? 7.555 -10.023 -4.605 1 91.25 124 PHE B C 1
ATOM 5206 O O . PHE B 1 124 ? 7.629 -9.055 -3.84 1 91.25 124 PHE B O 1
ATOM 5213 N N . LEU B 1 125 ? 8.562 -10.859 -4.801 1 91.44 125 LEU B N 1
ATOM 5214 C CA . LEU B 1 125 ? 9.805 -10.586 -4.086 1 91.44 125 LEU B CA 1
ATOM 5215 C C . LEU B 1 125 ? 10.438 -9.289 -4.578 1 91.44 125 LEU B C 1
ATOM 5217 O O . LEU B 1 125 ? 10.992 -8.523 -3.783 1 91.44 125 LEU B O 1
ATOM 5221 N N . LEU B 1 126 ? 10.359 -9.07 -5.871 1 92.94 126 LEU B N 1
ATOM 5222 C CA . LEU B 1 126 ? 10.891 -7.828 -6.43 1 92.94 126 LEU B CA 1
ATOM 5223 C C . LEU B 1 126 ? 10.188 -6.617 -5.828 1 92.94 126 LEU B C 1
ATOM 5225 O O . LEU B 1 126 ? 10.82 -5.598 -5.547 1 92.94 126 LEU B O 1
ATOM 5229 N N . TYR B 1 127 ? 8.93 -6.734 -5.617 1 91.44 127 TYR B N 1
ATOM 5230 C CA . TYR B 1 127 ? 8.164 -5.676 -4.973 1 91.44 127 TYR B CA 1
ATOM 5231 C C . TYR B 1 127 ? 8.672 -5.414 -3.561 1 91.44 127 TYR B C 1
ATOM 5233 O O . TYR B 1 127 ? 8.844 -4.262 -3.158 1 91.44 127 TYR B O 1
ATOM 5241 N N . ASN B 1 128 ? 8.883 -6.461 -2.893 1 91.69 128 ASN B N 1
ATOM 5242 C CA . ASN B 1 128 ? 9.391 -6.312 -1.53 1 91.69 128 ASN B CA 1
ATOM 5243 C C . ASN B 1 128 ? 10.734 -5.602 -1.505 1 91.69 128 ASN B C 1
ATOM 5245 O O . ASN B 1 128 ? 10.961 -4.723 -0.673 1 91.69 128 ASN B O 1
ATOM 5249 N N . LEU B 1 129 ? 11.539 -5.969 -2.424 1 93.12 129 LEU B N 1
ATOM 5250 C CA . LEU B 1 129 ? 12.875 -5.387 -2.488 1 93.12 129 LEU B CA 1
ATOM 5251 C C . LEU B 1 129 ? 12.828 -3.973 -3.057 1 93.12 129 LEU B C 1
ATOM 5253 O O . LEU B 1 129 ? 13.82 -3.246 -3.012 1 93.12 129 LEU B O 1
ATOM 5257 N N . ALA B 1 130 ? 11.648 -3.57 -3.57 1 91.94 130 ALA B N 1
ATOM 5258 C CA . ALA B 1 130 ? 11.414 -2.199 -4.02 1 91.94 130 ALA B CA 1
ATOM 5259 C C . ALA B 1 130 ? 10.781 -1.361 -2.914 1 91.94 130 ALA B C 1
ATOM 5261 O O . ALA B 1 130 ? 10.43 -0.199 -3.131 1 91.94 130 ALA B O 1
ATOM 5262 N N . GLY B 1 131 ? 10.633 -1.967 -1.767 1 89.56 131 GLY B N 1
ATOM 5263 C CA . GLY B 1 131 ? 10.094 -1.253 -0.62 1 89.56 131 GLY B CA 1
ATOM 5264 C C . GLY B 1 131 ? 8.602 -1.431 -0.455 1 89.56 131 GLY B C 1
ATOM 5265 O O . GLY B 1 131 ? 7.965 -0.714 0.323 1 89.56 131 GLY B O 1
ATOM 5266 N N . LYS B 1 132 ? 8.031 -2.354 -1.153 1 89.38 132 LYS B N 1
ATOM 5267 C CA . LYS B 1 132 ? 6.594 -2.6 -1.085 1 89.38 132 LYS B CA 1
ATOM 5268 C C . LYS B 1 132 ? 6.281 -3.803 -0.199 1 89.38 132 LYS B C 1
ATOM 5270 O O . LYS B 1 132 ? 7.129 -4.68 -0.014 1 89.38 132 LYS B O 1
ATOM 5275 N N . ASN B 1 133 ? 5.152 -3.682 0.431 1 84.88 133 ASN B N 1
ATOM 5276 C CA . ASN B 1 133 ? 4.543 -4.863 1.034 1 84.88 133 ASN B CA 1
ATOM 5277 C C . ASN B 1 133 ? 3.6 -5.562 0.061 1 84.88 133 ASN B C 1
ATOM 5279 O O . ASN B 1 133 ? 2.531 -5.039 -0.26 1 84.88 133 ASN B O 1
ATOM 5283 N N . SER B 1 134 ? 3.92 -6.676 -0.328 1 77.94 134 SER B N 1
ATOM 5284 C CA . SER B 1 134 ? 3.199 -7.363 -1.395 1 77.94 134 SER B CA 1
ATOM 5285 C C . SER B 1 134 ? 1.775 -7.707 -0.968 1 77.94 134 SER B C 1
ATOM 5287 O O . SER B 1 134 ? 0.909 -7.941 -1.812 1 77.94 134 SER B O 1
ATOM 5289 N N . ASP B 1 135 ? 1.53 -7.684 0.34 1 73.56 135 ASP B N 1
ATOM 5290 C CA . ASP B 1 135 ? 0.204 -8.062 0.819 1 73.56 135 ASP B CA 1
ATOM 5291 C C . ASP B 1 135 ? -0.712 -6.84 0.916 1 73.56 135 ASP B C 1
ATOM 5293 O O . ASP B 1 135 ? -1.933 -6.965 0.792 1 73.56 135 ASP B O 1
ATOM 5297 N N . PHE B 1 136 ? -0.042 -5.699 1.086 1 78.38 136 PHE B N 1
ATOM 5298 C CA . PHE B 1 136 ? -0.893 -4.586 1.496 1 78.38 136 PHE B CA 1
ATOM 5299 C C . PHE B 1 136 ? -0.725 -3.4 0.556 1 78.38 136 PHE B C 1
ATOM 5301 O O . PHE B 1 136 ? -1.58 -2.514 0.506 1 78.38 136 PHE B O 1
ATOM 5308 N N . ASP B 1 137 ? 0.411 -3.4 -0.164 1 86.88 137 ASP B N 1
ATOM 5309 C CA . ASP B 1 137 ? 0.696 -2.195 -0.938 1 86.88 137 ASP B CA 1
ATOM 5310 C C . ASP B 1 137 ? 0.169 -2.322 -2.365 1 86.88 137 ASP B C 1
ATOM 5312 O O . ASP B 1 137 ? -0.037 -3.432 -2.861 1 86.88 137 ASP B O 1
ATOM 5316 N N . TYR B 1 138 ? -0.015 -1.222 -2.912 1 84.38 138 TYR B N 1
ATOM 5317 C CA . TYR B 1 138 ? -0.531 -1.133 -4.273 1 84.38 138 TYR B CA 1
ATOM 5318 C C . TYR B 1 138 ? 0.479 -1.679 -5.277 1 84.38 138 TYR B C 1
ATOM 5320 O O . TYR B 1 138 ? 1.615 -1.205 -5.344 1 84.38 138 TYR B O 1
ATOM 5328 N N . CYS B 1 139 ? 0.078 -2.658 -5.969 1 81.75 139 CYS B N 1
ATOM 5329 C CA . CYS B 1 139 ? 0.885 -3.195 -7.059 1 81.75 139 CYS B CA 1
ATOM 5330 C C . CYS B 1 139 ? 0.44 -2.625 -8.398 1 81.75 139 CYS B C 1
ATOM 5332 O O . CYS B 1 139 ? -0.744 -2.672 -8.742 1 81.75 139 CYS B O 1
ATOM 5334 N N . ASN B 1 140 ? 1.351 -2.059 -9.133 1 82.25 140 ASN B N 1
ATOM 5335 C CA . ASN B 1 140 ? 0.969 -1.515 -10.43 1 82.25 140 ASN B CA 1
ATOM 5336 C C . ASN B 1 140 ? 1.894 -2.008 -11.539 1 82.25 140 ASN B C 1
ATOM 5338 O O . ASN B 1 140 ? 3.043 -2.369 -11.281 1 82.25 140 ASN B O 1
ATOM 5342 N N . ALA B 1 141 ? 1.381 -1.95 -12.742 1 85.25 141 ALA B N 1
ATOM 5343 C CA . ALA B 1 141 ? 2.014 -2.518 -13.93 1 85.25 141 ALA B CA 1
ATOM 5344 C C . ALA B 1 141 ? 3.316 -1.793 -14.258 1 85.25 141 ALA B C 1
ATOM 5346 O O . ALA B 1 141 ? 4.273 -2.408 -14.734 1 85.25 141 ALA B O 1
ATOM 5347 N N . ASP B 1 142 ? 3.434 -0.543 -13.938 1 86.88 142 ASP B N 1
ATOM 5348 C CA . ASP B 1 142 ? 4.629 0.234 -14.258 1 86.88 142 ASP B CA 1
ATOM 5349 C C . ASP B 1 142 ? 5.82 -0.232 -13.43 1 86.88 142 ASP B C 1
ATOM 5351 O O . ASP B 1 142 ? 6.941 -0.309 -13.93 1 86.88 142 ASP B O 1
ATOM 5355 N N . LEU B 1 143 ? 5.586 -0.485 -12.195 1 88.94 143 LEU B N 1
ATOM 5356 C CA . LEU B 1 143 ? 6.664 -0.956 -11.336 1 88.94 143 LEU B CA 1
ATOM 5357 C C . LEU B 1 143 ? 7.129 -2.346 -11.758 1 88.94 143 LEU B C 1
ATOM 5359 O O . LEU B 1 143 ? 8.328 -2.637 -11.742 1 88.94 143 LEU B O 1
ATOM 5363 N N . VAL B 1 144 ? 6.172 -3.188 -12.172 1 89.19 144 VAL B N 1
ATOM 5364 C CA . VAL B 1 144 ? 6.531 -4.52 -12.648 1 89.19 144 VAL B CA 1
ATOM 5365 C C . VAL B 1 144 ? 7.461 -4.402 -13.852 1 89.19 144 VAL B C 1
ATOM 5367 O O . VAL B 1 144 ? 8.5 -5.066 -13.914 1 89.19 144 VAL B O 1
ATOM 5370 N N . ARG B 1 145 ? 7.125 -3.561 -14.758 1 89.88 145 ARG B N 1
ATOM 5371 C CA . ARG B 1 145 ? 7.93 -3.346 -15.953 1 89.88 145 ARG B CA 1
ATOM 5372 C C . ARG B 1 145 ? 9.32 -2.844 -15.594 1 89.88 145 ARG B C 1
ATOM 5374 O O . ARG B 1 145 ? 10.32 -3.359 -16.094 1 89.88 145 ARG B O 1
ATOM 5381 N N . LYS B 1 146 ? 9.312 -1.902 -14.719 1 90.75 146 LYS B N 1
ATOM 5382 C CA . LYS B 1 146 ? 10.578 -1.302 -14.305 1 90.75 146 LYS B CA 1
ATOM 5383 C C . LYS B 1 146 ? 11.5 -2.338 -13.664 1 90.75 146 LYS B C 1
ATOM 5385 O O . LYS B 1 146 ? 12.695 -2.379 -13.953 1 90.75 146 LYS B O 1
ATOM 5390 N N . LEU B 1 147 ? 10.992 -3.146 -12.828 1 92.69 147 LEU B N 1
ATOM 5391 C CA . LEU B 1 147 ? 11.773 -4.156 -12.117 1 92.69 147 LEU B CA 1
ATOM 5392 C C . LEU B 1 147 ? 12.234 -5.246 -13.078 1 92.69 147 LEU B C 1
ATOM 5394 O O . LEU B 1 147 ? 13.383 -5.707 -12.992 1 92.69 147 LEU B O 1
ATOM 5398 N N . THR B 1 148 ? 11.398 -5.613 -13.992 1 92.06 148 THR B N 1
ATOM 5399 C CA . THR B 1 148 ? 11.773 -6.641 -14.961 1 92.06 148 THR B CA 1
ATOM 5400 C C . THR B 1 148 ? 12.875 -6.141 -15.883 1 92.06 148 THR B C 1
ATOM 5402 O O . THR B 1 148 ? 13.812 -6.875 -16.203 1 92.06 148 THR B O 1
ATOM 5405 N N . GLN B 1 149 ? 12.758 -4.953 -16.312 1 91.31 149 GLN B N 1
ATOM 5406 C CA . GLN B 1 149 ? 13.742 -4.355 -17.203 1 91.31 149 GLN B CA 1
ATOM 5407 C C . GLN B 1 149 ? 15.125 -4.32 -16.562 1 91.31 149 GLN B C 1
ATOM 5409 O O . GLN B 1 149 ? 16.141 -4.344 -17.25 1 91.31 149 GLN B O 1
ATOM 5414 N N . ARG B 1 150 ? 15.133 -4.34 -15.312 1 92.5 150 ARG B N 1
ATOM 5415 C CA . ARG B 1 150 ? 16.391 -4.195 -14.594 1 92.5 150 ARG B CA 1
ATOM 5416 C C . ARG B 1 150 ? 16.969 -5.555 -14.219 1 92.5 150 ARG B C 1
ATOM 5418 O O . ARG B 1 150 ? 18.109 -5.648 -13.75 1 92.5 150 ARG B O 1
ATOM 5425 N N . GLN B 1 151 ? 16.172 -6.625 -14.438 1 94.06 151 GLN B N 1
ATOM 5426 C CA . GLN B 1 151 ? 16.672 -7.973 -14.156 1 94.06 151 GLN B CA 1
ATOM 5427 C C . GLN B 1 151 ? 17.875 -8.297 -15.016 1 94.06 151 GLN B C 1
ATOM 5429 O O . GLN B 1 151 ? 17.906 -7.988 -16.219 1 94.06 151 GLN B O 1
ATOM 5434 N N . GLN B 1 152 ? 18.906 -8.93 -14.422 1 92.56 152 GLN B N 1
ATOM 5435 C CA . GLN B 1 152 ? 20.156 -9.164 -15.117 1 92.56 152 GLN B CA 1
ATOM 5436 C C . GLN B 1 152 ? 20.25 -10.602 -15.625 1 92.56 152 GLN B C 1
ATOM 5438 O O . GLN B 1 152 ? 20.891 -10.859 -16.656 1 92.56 152 GLN B O 1
ATOM 5443 N N . ILE B 1 153 ? 19.75 -11.5 -14.883 1 94.38 153 ILE B N 1
ATOM 5444 C CA . ILE B 1 153 ? 19.828 -12.906 -15.266 1 94.38 153 ILE B CA 1
ATOM 5445 C C . ILE B 1 153 ? 18.5 -13.594 -14.969 1 94.38 153 ILE B C 1
ATOM 5447 O O . ILE B 1 153 ? 17.672 -13.078 -14.211 1 94.38 153 ILE B O 1
ATOM 5451 N N . LEU B 1 154 ? 18.281 -14.719 -15.625 1 96 154 LEU B N 1
ATOM 5452 C CA . LEU B 1 154 ? 17.141 -15.578 -15.344 1 96 154 LEU B CA 1
ATOM 5453 C C . LEU B 1 154 ? 17.453 -16.516 -14.18 1 96 154 LEU B C 1
ATOM 5455 O O . LEU B 1 154 ? 18.609 -16.766 -13.859 1 96 154 LEU B O 1
ATOM 5459 N N . SER B 1 155 ? 16.453 -16.969 -13.484 1 94.94 155 SER B N 1
ATOM 5460 C CA . SER B 1 155 ? 16.625 -17.906 -12.367 1 94.94 155 SER B CA 1
ATOM 5461 C C . SER B 1 155 ? 17.25 -19.203 -12.836 1 94.94 155 SER B C 1
ATOM 5463 O O . SER B 1 155 ? 17.906 -19.906 -12.055 1 94.94 155 SER B O 1
ATOM 5465 N N . PHE B 1 156 ? 17.031 -19.609 -14.062 1 94.88 156 PHE B N 1
ATOM 5466 C CA . PHE B 1 156 ? 17.562 -20.812 -14.688 1 94.88 156 PHE B CA 1
ATOM 5467 C C . PHE B 1 156 ? 17.578 -20.672 -16.203 1 94.88 156 PHE B C 1
ATOM 5469 O O . PHE B 1 156 ? 17.078 -19.688 -16.75 1 94.88 156 PHE B O 1
ATOM 5476 N N . THR B 1 157 ? 18.203 -21.656 -16.828 1 94.5 157 THR B N 1
ATOM 5477 C CA . THR B 1 157 ? 18.234 -21.656 -18.297 1 94.5 157 THR B CA 1
ATOM 5478 C C . THR B 1 157 ? 16.828 -21.828 -18.859 1 94.5 157 THR B C 1
ATOM 5480 O O . THR B 1 157 ? 16.047 -22.641 -18.359 1 94.5 157 THR B O 1
ATOM 5483 N N . LEU B 1 158 ? 16.562 -21.094 -19.828 1 95.62 158 LEU B N 1
ATOM 5484 C CA . LEU B 1 158 ? 15.258 -21.047 -20.484 1 95.62 158 LEU B CA 1
ATOM 5485 C C . LEU B 1 158 ? 14.75 -22.453 -20.781 1 95.62 158 LEU B C 1
ATOM 5487 O O . LEU B 1 158 ? 15.438 -23.25 -21.422 1 95.62 158 LEU B O 1
ATOM 5491 N N . GLY B 1 159 ? 13.578 -22.844 -20.25 1 96.12 159 GLY B N 1
ATOM 5492 C CA . GLY B 1 159 ? 12.922 -24.109 -20.516 1 96.12 159 GLY B CA 1
ATOM 5493 C C . GLY B 1 159 ? 13.406 -25.234 -19.625 1 96.12 159 GLY B C 1
ATOM 5494 O O . GLY B 1 159 ? 12.883 -26.359 -19.688 1 96.12 159 GLY B O 1
ATOM 5495 N N . GLU B 1 160 ? 14.297 -24.938 -18.734 1 95.12 160 GLU B N 1
ATOM 5496 C CA . GLU B 1 160 ? 14.945 -26 -17.984 1 95.12 160 GLU B CA 1
ATOM 5497 C C . GLU B 1 160 ? 14.078 -26.469 -16.812 1 95.12 160 GLU B C 1
ATOM 5499 O O . GLU B 1 160 ? 14 -27.656 -16.516 1 95.12 160 GLU B O 1
ATOM 5504 N N . TYR B 1 161 ? 13.445 -25.5 -16.125 1 93.69 161 TYR B N 1
ATOM 5505 C CA . TYR B 1 161 ? 12.617 -25.797 -14.953 1 93.69 161 TYR B CA 1
ATOM 5506 C C . TYR B 1 161 ? 11.25 -25.141 -15.078 1 93.69 161 TYR B C 1
ATOM 5508 O O . TYR B 1 161 ? 11.055 -24.25 -15.914 1 93.69 161 TYR B O 1
ATOM 5516 N N . HIS B 1 162 ? 10.32 -25.688 -14.352 1 94.62 162 HIS B N 1
ATOM 5517 C CA . HIS B 1 162 ? 9.062 -25 -14.062 1 94.62 162 HIS B CA 1
ATOM 5518 C C . HIS B 1 162 ? 9.172 -24.172 -12.789 1 94.62 162 HIS B C 1
ATOM 5520 O O . HIS B 1 162 ? 9.469 -24.703 -11.719 1 94.62 162 HIS B O 1
ATOM 5526 N N . LEU B 1 163 ? 9.039 -22.922 -12.961 1 94.56 163 LEU B N 1
ATOM 5527 C CA . LEU B 1 163 ? 9.023 -22 -11.82 1 94.56 163 LEU B CA 1
ATOM 5528 C C . LEU B 1 163 ? 7.926 -20.953 -11.984 1 94.56 163 LEU B C 1
ATOM 5530 O O . LEU B 1 163 ? 8.039 -20.062 -12.828 1 94.56 163 LEU B O 1
ATOM 5534 N N . TYR B 1 164 ? 6.949 -21.188 -11.156 1 94.75 164 TYR B N 1
ATOM 5535 C CA . TYR B 1 164 ? 5.777 -20.312 -11.211 1 94.75 164 TYR B CA 1
ATOM 5536 C C . TYR B 1 164 ? 6.18 -18.844 -11.094 1 94.75 164 TYR B C 1
ATOM 5538 O O . TYR B 1 164 ? 6.926 -18.469 -10.18 1 94.75 164 TYR B O 1
ATOM 5546 N N . SER B 1 165 ? 5.723 -18 -12.086 1 96.06 165 SER B N 1
ATOM 5547 C CA . SER B 1 165 ? 6.062 -16.578 -12.117 1 96.06 165 SER B CA 1
ATOM 5548 C C . SER B 1 165 ? 4.879 -15.734 -12.578 1 96.06 165 SER B C 1
ATOM 5550 O O . SER B 1 165 ? 4.438 -15.844 -13.727 1 96.06 165 SER B O 1
ATOM 5552 N N . ASN B 1 166 ? 4.395 -14.812 -11.727 1 96.81 166 ASN B N 1
ATOM 5553 C CA . ASN B 1 166 ? 3.334 -13.883 -12.109 1 96.81 166 ASN B CA 1
ATOM 5554 C C . ASN B 1 166 ? 3.801 -12.906 -13.18 1 96.81 166 ASN B C 1
ATOM 5556 O O . ASN B 1 166 ? 3.004 -12.453 -14 1 96.81 166 ASN B O 1
ATOM 5560 N N . THR B 1 167 ? 5.062 -12.625 -13.266 1 96.44 167 THR B N 1
ATOM 5561 C CA . THR B 1 167 ? 5.645 -11.695 -14.227 1 96.44 167 THR B CA 1
ATOM 5562 C C . THR B 1 167 ? 5.301 -12.109 -15.656 1 96.44 167 THR B C 1
ATOM 5564 O O . THR B 1 167 ? 4.906 -11.273 -16.469 1 96.44 167 THR B O 1
ATOM 5567 N N . GLY B 1 168 ? 5.441 -13.367 -15.93 1 97.5 168 GLY B N 1
ATOM 5568 C CA . GLY B 1 168 ? 5.129 -13.852 -17.266 1 97.5 168 GLY B CA 1
ATOM 5569 C C . GLY B 1 168 ? 3.688 -13.602 -17.672 1 97.5 168 GLY B C 1
ATOM 5570 O O . GLY B 1 168 ? 3.414 -13.219 -18.812 1 97.5 168 GLY B O 1
ATOM 5571 N N . TYR B 1 169 ? 2.816 -13.789 -16.781 1 98.19 169 TYR B N 1
ATOM 5572 C CA . TYR B 1 169 ? 1.4 -13.633 -17.078 1 98.19 169 TYR B CA 1
ATOM 5573 C C . TYR B 1 169 ? 1.025 -12.156 -17.172 1 98.19 169 TYR B C 1
ATOM 5575 O O . TYR B 1 169 ? 0.089 -11.789 -17.891 1 98.19 169 TYR B O 1
ATOM 5583 N N . HIS B 1 170 ? 1.733 -11.312 -16.453 1 96.5 170 HIS B N 1
ATOM 5584 C CA . HIS B 1 170 ? 1.577 -9.883 -16.688 1 96.5 170 HIS B CA 1
ATOM 5585 C C . HIS B 1 170 ? 1.893 -9.531 -18.141 1 96.5 170 HIS B C 1
ATOM 5587 O O . HIS B 1 170 ? 1.121 -8.82 -18.797 1 96.5 170 HIS B O 1
ATOM 5593 N N . PHE B 1 171 ? 2.975 -10.078 -18.656 1 97.38 171 PHE B N 1
ATOM 5594 C CA . PHE B 1 171 ? 3.385 -9.789 -20.016 1 97.38 171 PHE B CA 1
ATOM 5595 C C . PHE B 1 171 ? 2.408 -10.398 -21.016 1 97.38 171 PHE B C 1
ATOM 5597 O O . PHE B 1 171 ? 2.162 -9.82 -22.078 1 97.38 171 PHE B O 1
ATOM 5604 N N . LEU B 1 172 ? 1.88 -11.594 -20.672 1 98.56 172 LEU B N 1
ATOM 5605 C CA . LEU B 1 172 ? 0.846 -12.156 -21.531 1 98.56 172 LEU B CA 1
ATOM 5606 C C . LEU B 1 172 ? -0.332 -11.195 -21.656 1 98.56 172 LEU B C 1
ATOM 5608 O O . LEU B 1 172 ? -0.873 -11.016 -22.75 1 98.56 172 LEU B O 1
ATOM 5612 N N . GLY B 1 173 ? -0.768 -10.602 -20.516 1 98.19 173 GLY B N 1
ATOM 5613 C CA . GLY B 1 173 ? -1.812 -9.594 -20.578 1 98.19 173 GLY B CA 1
ATOM 5614 C C . GLY B 1 173 ? -1.471 -8.422 -21.484 1 98.19 173 GLY B C 1
ATOM 5615 O O . GLY B 1 173 ? -2.316 -7.961 -22.25 1 98.19 173 GLY B O 1
ATOM 5616 N N . GLU B 1 174 ? -0.232 -7.969 -21.438 1 96.94 174 GLU B N 1
ATOM 5617 C CA . GLU B 1 174 ? 0.216 -6.863 -22.281 1 96.94 174 GLU B CA 1
ATOM 5618 C C . GLU B 1 174 ? 0.241 -7.262 -23.75 1 96.94 174 GLU B C 1
ATOM 5620 O O . GLU B 1 174 ? -0.126 -6.469 -24.625 1 96.94 174 GLU B O 1
ATOM 5625 N N . ILE B 1 175 ? 0.693 -8.445 -24 1 98.44 175 ILE B N 1
ATOM 5626 C CA . ILE B 1 175 ? 0.752 -8.945 -25.359 1 98.44 175 ILE B CA 1
ATOM 5627 C C . ILE B 1 175 ? -0.653 -8.984 -25.969 1 98.44 175 ILE B C 1
ATOM 5629 O O . ILE B 1 175 ? -0.857 -8.578 -27.109 1 98.44 175 ILE B O 1
ATOM 5633 N N . ILE B 1 176 ? -1.616 -9.453 -25.172 1 98.75 176 ILE B N 1
ATOM 5634 C CA . ILE B 1 176 ? -3.002 -9.484 -25.625 1 98.75 176 ILE B CA 1
ATOM 5635 C C . ILE B 1 176 ? -3.447 -8.07 -26 1 98.75 176 ILE B C 1
ATOM 5637 O O . ILE B 1 176 ? -4.086 -7.875 -27.047 1 98.75 176 ILE B O 1
ATOM 5641 N N . SER B 1 177 ? -3.105 -7.141 -25.172 1 98 177 SER B N 1
ATOM 5642 C CA . SER B 1 177 ? -3.486 -5.758 -25.453 1 98 177 SER B CA 1
ATOM 5643 C C . SER B 1 177 ? -2.857 -5.262 -26.75 1 98 177 SER B C 1
ATOM 5645 O O . SER B 1 177 ? -3.531 -4.637 -27.562 1 98 177 SER B O 1
ATOM 5647 N N . VAL B 1 178 ? -1.619 -5.539 -26.969 1 97.88 178 VAL B N 1
ATOM 5648 C CA . VAL B 1 178 ? -0.884 -5.07 -28.141 1 97.88 178 VAL B CA 1
ATOM 5649 C C . VAL B 1 178 ? -1.451 -5.723 -29.391 1 97.88 178 VAL B C 1
ATOM 5651 O O . VAL B 1 178 ? -1.722 -5.039 -30.391 1 97.88 178 VAL B O 1
ATOM 5654 N N . VAL B 1 179 ? -1.653 -6.977 -29.375 1 98.44 179 VAL B N 1
ATOM 5655 C CA . VAL B 1 179 ? -2.039 -7.762 -30.547 1 98.44 179 VAL B CA 1
ATOM 5656 C C . VAL B 1 179 ? -3.488 -7.457 -30.922 1 98.44 179 VAL B C 1
ATOM 5658 O O . VAL B 1 179 ? -3.83 -7.367 -32.094 1 98.44 179 VAL B O 1
ATOM 5661 N N . SER B 1 180 ? -4.316 -7.281 -29.891 1 98.38 180 SER B N 1
ATOM 5662 C CA . SER B 1 180 ? -5.742 -7.109 -30.141 1 98.38 180 SER B CA 1
ATOM 5663 C C . SER B 1 180 ? -6.098 -5.637 -30.328 1 98.38 180 SER B C 1
ATOM 5665 O O . SER B 1 180 ? -7.176 -5.309 -30.828 1 98.38 180 SER B O 1
ATOM 5667 N N . GLY B 1 181 ? -5.254 -4.723 -29.719 1 97.88 181 GLY B N 1
ATOM 5668 C CA . GLY B 1 181 ? -5.551 -3.301 -29.719 1 97.88 181 GLY B CA 1
ATOM 5669 C C . GLY B 1 181 ? -6.52 -2.893 -28.625 1 97.88 181 GLY B C 1
ATOM 5670 O O . GLY B 1 181 ? -6.965 -1.743 -28.594 1 97.88 181 GLY B O 1
ATOM 5671 N N . GLN B 1 182 ? -6.867 -3.85 -27.812 1 97.81 182 GLN B N 1
ATOM 5672 C CA . GLN B 1 182 ? -7.754 -3.633 -26.672 1 97.81 182 GLN B CA 1
ATOM 5673 C C . GLN B 1 182 ? -7.055 -3.977 -25.359 1 97.81 182 GLN B C 1
ATOM 5675 O O . GLN B 1 182 ? -6.082 -4.73 -25.344 1 97.81 182 GLN B O 1
ATOM 5680 N N . THR B 1 183 ? -7.547 -3.35 -24.266 1 97.69 183 THR B N 1
ATOM 5681 C CA . THR B 1 183 ? -7.07 -3.818 -22.969 1 97.69 183 THR B CA 1
ATOM 5682 C C . THR B 1 183 ? -7.441 -5.281 -22.75 1 97.69 183 THR B C 1
ATOM 5684 O O . THR B 1 183 ? -8.383 -5.785 -23.375 1 97.69 183 THR B O 1
ATOM 5687 N N . LEU B 1 184 ? -6.738 -5.969 -21.922 1 98.44 184 LEU B N 1
ATOM 5688 C CA . LEU B 1 184 ? -7.09 -7.34 -21.562 1 98.44 184 LEU B CA 1
ATOM 5689 C C . LEU B 1 184 ? -8.523 -7.418 -21.062 1 98.44 184 LEU B C 1
ATOM 5691 O O . LEU B 1 184 ? -9.258 -8.352 -21.391 1 98.44 184 LEU B O 1
ATOM 5695 N N . ARG B 1 185 ? -8.898 -6.43 -20.281 1 98.12 185 ARG B N 1
ATOM 5696 C CA . ARG B 1 185 ? -10.25 -6.348 -19.734 1 98.12 185 ARG B CA 1
ATOM 5697 C C . ARG B 1 185 ? -11.297 -6.359 -20.859 1 98.12 185 ARG B C 1
ATOM 5699 O O . ARG B 1 185 ? -12.195 -7.203 -20.859 1 98.12 185 ARG B O 1
ATOM 5706 N N . LYS B 1 186 ? -11.18 -5.5 -21.797 1 98.5 186 LYS B N 1
ATOM 5707 C CA . LYS B 1 186 ? -12.148 -5.367 -22.891 1 98.5 186 LYS B CA 1
ATOM 5708 C C . LYS B 1 186 ? -12.141 -6.602 -23.781 1 98.5 186 LYS B C 1
ATOM 5710 O O . LYS B 1 186 ? -13.203 -7.09 -24.188 1 98.5 186 LYS B O 1
ATOM 5715 N N . TYR B 1 187 ? -10.945 -7.07 -24.109 1 98.75 187 TYR B N 1
ATOM 5716 C CA . TYR B 1 187 ? -10.836 -8.242 -24.953 1 98.75 187 TYR B CA 1
ATOM 5717 C C . TYR B 1 187 ? -11.508 -9.453 -24.312 1 98.75 187 TYR B C 1
ATOM 5719 O O . TYR B 1 187 ? -12.258 -10.172 -24.969 1 98.75 187 TYR B O 1
ATOM 5727 N N . ALA B 1 188 ? -11.203 -9.711 -23.047 1 98.75 188 ALA B N 1
ATOM 5728 C CA . ALA B 1 188 ? -11.789 -10.852 -22.344 1 98.75 188 ALA B CA 1
ATOM 5729 C C . ALA B 1 188 ? -13.305 -10.727 -22.25 1 98.75 188 ALA B C 1
ATOM 5731 O O . ALA B 1 188 ? -14.023 -11.719 -22.375 1 98.75 188 ALA B O 1
ATOM 5732 N N . GLU B 1 189 ? -13.781 -9.516 -21.984 1 98.62 189 GLU B N 1
ATOM 5733 C CA . GLU B 1 189 ? -15.219 -9.289 -21.922 1 98.62 189 GLU B CA 1
ATOM 5734 C C . GLU B 1 189 ? -15.898 -9.672 -23.234 1 98.62 189 GLU B C 1
ATOM 5736 O O . GLU B 1 189 ? -16.891 -10.406 -23.234 1 98.62 189 GLU B O 1
ATOM 5741 N N . GLU B 1 190 ? -15.359 -9.281 -24.312 1 98.5 190 GLU B N 1
ATOM 5742 C CA . GLU B 1 190 ? -15.992 -9.43 -25.625 1 98.5 190 GLU B CA 1
ATOM 5743 C C . GLU B 1 190 ? -15.82 -10.852 -26.156 1 98.5 190 GLU B C 1
ATOM 5745 O O . GLU B 1 190 ? -16.703 -11.375 -26.844 1 98.5 190 GLU B O 1
ATOM 5750 N N . ASN B 1 191 ? -14.734 -11.469 -25.828 1 98.25 191 ASN B N 1
ATOM 5751 C CA . ASN B 1 191 ? -14.391 -12.703 -26.531 1 98.25 191 ASN B CA 1
ATOM 5752 C C . ASN B 1 191 ? -14.516 -13.914 -25.609 1 98.25 191 ASN B C 1
ATOM 5754 O O . ASN B 1 191 ? -14.531 -15.055 -26.078 1 98.25 191 ASN B O 1
ATOM 5758 N N . VAL B 1 192 ? -14.594 -13.734 -24.328 1 98.5 192 VAL B N 1
ATOM 5759 C CA . VAL B 1 192 ? -14.656 -14.859 -23.406 1 98.5 192 VAL B CA 1
ATOM 5760 C C . VAL B 1 192 ? -15.93 -14.766 -22.562 1 98.5 192 VAL B C 1
ATOM 5762 O O . VAL B 1 192 ? -16.812 -15.617 -22.688 1 98.5 192 VAL B O 1
ATOM 5765 N N . PHE B 1 193 ? -16.125 -13.656 -21.828 1 98.75 193 PHE B N 1
ATOM 5766 C CA . PHE B 1 193 ? -17.172 -13.586 -20.812 1 98.75 193 PHE B CA 1
ATOM 5767 C C . PHE B 1 193 ? -18.547 -13.438 -21.469 1 98.75 193 PHE B C 1
ATOM 5769 O O . PHE B 1 193 ? -19.484 -14.148 -21.109 1 98.75 193 PHE B O 1
ATOM 5776 N N . ALA B 1 194 ? -18.625 -12.516 -22.422 1 98.38 194 ALA B N 1
ATOM 5777 C CA . ALA B 1 194 ? -19.922 -12.297 -23.062 1 98.38 194 ALA B CA 1
ATOM 5778 C C . ALA B 1 194 ? -20.375 -13.539 -23.812 1 98.38 194 ALA B C 1
ATOM 5780 O O . ALA B 1 194 ? -21.5 -14.008 -23.625 1 98.38 194 ALA B O 1
ATOM 5781 N N . PRO B 1 195 ? -19.516 -14.117 -24.594 1 97.69 195 PRO B N 1
ATOM 5782 C CA . PRO B 1 195 ? -19.922 -15.32 -25.312 1 97.69 195 PRO B CA 1
ATOM 5783 C C . PRO B 1 195 ? -20.344 -16.453 -24.391 1 97.69 195 PRO B C 1
ATOM 5785 O O . PRO B 1 195 ? -21.219 -17.25 -24.734 1 97.69 195 PRO B O 1
ATOM 5788 N N . LEU B 1 196 ? -19.812 -16.562 -23.203 1 97.94 196 LEU B N 1
ATOM 5789 C CA . LEU B 1 196 ? -20.141 -17.625 -22.266 1 97.94 196 LEU B CA 1
ATOM 5790 C C . LEU B 1 196 ? -21.219 -17.172 -21.281 1 97.94 196 LEU B C 1
ATOM 5792 O O . LEU B 1 196 ? -21.516 -17.875 -20.312 1 97.94 196 LEU B O 1
ATOM 5796 N N . LYS B 1 197 ? -21.703 -15.93 -21.453 1 97.81 197 LYS B N 1
ATOM 5797 C CA . LYS B 1 197 ? -22.766 -15.336 -20.641 1 97.81 197 LYS B CA 1
ATOM 5798 C C . LYS B 1 197 ? -22.328 -15.188 -19.188 1 97.81 197 LYS B C 1
ATOM 5800 O O . LYS B 1 197 ? -23.125 -15.383 -18.266 1 97.81 197 LYS B O 1
ATOM 5805 N N . MET B 1 198 ? -21.078 -14.961 -19.016 1 98.38 198 MET B N 1
ATOM 5806 C CA . MET B 1 198 ? -20.531 -14.656 -17.703 1 98.38 198 MET B CA 1
ATOM 5807 C C . MET B 1 198 ? -20.672 -13.172 -17.391 1 98.38 198 MET B C 1
ATOM 5809 O O . MET B 1 198 ? -19.672 -12.461 -17.25 1 98.38 198 MET B O 1
ATOM 5813 N N . LYS B 1 199 ? -21.797 -12.719 -17.031 1 97.25 199 LYS B N 1
ATOM 5814 C CA . LYS B 1 199 ? -22.156 -11.305 -16.953 1 97.25 199 LYS B CA 1
ATOM 5815 C C . LYS B 1 199 ? -21.641 -10.68 -15.656 1 97.25 199 LYS B C 1
ATOM 5817 O O . LYS B 1 199 ? -21.578 -9.461 -15.531 1 97.25 199 LYS B O 1
ATOM 5822 N N . ASP B 1 200 ? -21.359 -11.516 -14.695 1 97.94 200 ASP B N 1
ATOM 5823 C CA . ASP B 1 200 ? -20.891 -11.008 -13.406 1 97.94 200 ASP B CA 1
ATOM 5824 C C . ASP B 1 200 ? -19.391 -11.242 -13.242 1 97.94 200 ASP B C 1
ATOM 5826 O O . ASP B 1 200 ? -18.891 -11.359 -12.117 1 97.94 200 ASP B O 1
ATOM 5830 N N . THR B 1 201 ? -18.703 -11.398 -14.367 1 98.5 201 THR B N 1
ATOM 5831 C CA . THR B 1 201 ? -17.25 -11.539 -14.367 1 98.5 201 THR B CA 1
ATOM 5832 C C . THR B 1 201 ? -16.594 -10.32 -15 1 98.5 201 THR B C 1
ATOM 5834 O O . THR B 1 201 ? -17.016 -9.852 -16.062 1 98.5 201 THR B O 1
ATOM 5837 N N . VAL B 1 202 ? -15.562 -9.75 -14.258 1 97.44 202 VAL B N 1
ATOM 5838 C CA . VAL B 1 202 ? -14.898 -8.555 -14.766 1 97.44 202 VAL B CA 1
ATOM 5839 C C . VAL B 1 202 ? -13.414 -8.594 -14.406 1 97.44 202 VAL B C 1
ATOM 5841 O O . VAL B 1 202 ? -13.039 -9.125 -13.359 1 97.44 202 VAL B O 1
ATOM 5844 N N . ILE B 1 203 ? -12.586 -8.148 -15.297 1 97.94 203 ILE B N 1
ATOM 5845 C CA . ILE B 1 203 ? -11.188 -7.887 -14.984 1 97.94 203 ILE B CA 1
ATOM 5846 C C . ILE B 1 203 ? -11.031 -6.461 -14.453 1 97.94 203 ILE B C 1
ATOM 5848 O O . ILE B 1 203 ? -11.422 -5.5 -15.125 1 97.94 203 ILE B O 1
ATOM 5852 N N . CYS B 1 204 ? -10.555 -6.371 -13.258 1 95.56 204 CYS B N 1
ATOM 5853 C CA . CYS B 1 204 ? -10.336 -5.062 -12.648 1 95.56 204 CYS B CA 1
ATOM 5854 C C . CYS B 1 204 ? -8.891 -4.613 -12.82 1 95.56 204 CYS B C 1
ATOM 5856 O O . CYS B 1 204 ? -8.008 -5.082 -12.102 1 95.56 204 CYS B O 1
ATOM 5858 N N . ASP B 1 205 ? -8.633 -3.645 -13.648 1 94.69 205 ASP B N 1
ATOM 5859 C CA . ASP B 1 205 ? -7.281 -3.172 -13.922 1 94.69 205 ASP B CA 1
ATOM 5860 C C . ASP B 1 205 ? -7.035 -1.81 -13.281 1 94.69 205 ASP B C 1
ATOM 5862 O O . ASP B 1 205 ? -6.047 -1.141 -13.594 1 94.69 205 ASP B O 1
ATOM 5866 N N . ASP B 1 206 ? -7.965 -1.407 -12.43 1 92.38 206 ASP B N 1
ATOM 5867 C CA . ASP B 1 206 ? -7.887 -0.171 -11.656 1 92.38 206 ASP B CA 1
ATOM 5868 C C . ASP B 1 206 ? -8.367 -0.385 -10.227 1 92.38 206 ASP B C 1
ATOM 5870 O O . ASP B 1 206 ? -9.562 -0.582 -9.992 1 92.38 206 ASP B O 1
ATOM 5874 N N . ILE B 1 207 ? -7.496 -0.22 -9.25 1 89.62 207 ILE B N 1
ATOM 5875 C CA . ILE B 1 207 ? -7.797 -0.569 -7.867 1 89.62 207 ILE B CA 1
ATOM 5876 C C . ILE B 1 207 ? -8.797 0.432 -7.285 1 89.62 207 ILE B C 1
ATOM 5878 O O . ILE B 1 207 ? -9.445 0.156 -6.273 1 89.62 207 ILE B O 1
ATOM 5882 N N . THR B 1 208 ? -8.898 1.59 -7.914 1 92.88 208 THR B N 1
ATOM 5883 C CA . THR B 1 208 ? -9.805 2.607 -7.387 1 92.88 208 THR B CA 1
ATOM 5884 C C . THR B 1 208 ? -11.219 2.398 -7.914 1 92.88 208 THR B C 1
ATOM 5886 O O . THR B 1 208 ? -12.156 3.08 -7.484 1 92.88 208 THR B O 1
ATOM 5889 N N . GLU B 1 209 ? -11.375 1.477 -8.805 1 94.38 209 GLU B N 1
ATOM 5890 C CA . GLU B 1 209 ? -12.695 1.203 -9.375 1 94.38 209 GLU B CA 1
ATOM 5891 C C . GLU B 1 209 ? -13.648 0.656 -8.312 1 94.38 209 GLU B C 1
ATOM 5893 O O . GLU B 1 209 ? -13.25 -0.163 -7.48 1 94.38 209 GLU B O 1
ATOM 5898 N N . ILE B 1 210 ? -14.867 1.104 -8.352 1 96.19 210 ILE B N 1
ATOM 5899 C CA . ILE B 1 210 ? -15.906 0.599 -7.465 1 96.19 210 ILE B CA 1
ATOM 5900 C C . ILE B 1 210 ? -16.594 -0.606 -8.109 1 96.19 210 ILE B C 1
ATOM 5902 O O . ILE B 1 210 ? -17.219 -0.484 -9.164 1 96.19 210 ILE B O 1
ATOM 5906 N N . ILE B 1 211 ? -16.438 -1.748 -7.547 1 95.81 211 ILE B N 1
ATOM 5907 C CA . ILE B 1 211 ? -17.109 -2.967 -7.98 1 95.81 211 ILE B CA 1
ATOM 5908 C C . ILE B 1 211 ? -18.328 -3.225 -7.098 1 95.81 211 ILE B C 1
ATOM 5910 O O . ILE B 1 211 ? -18.188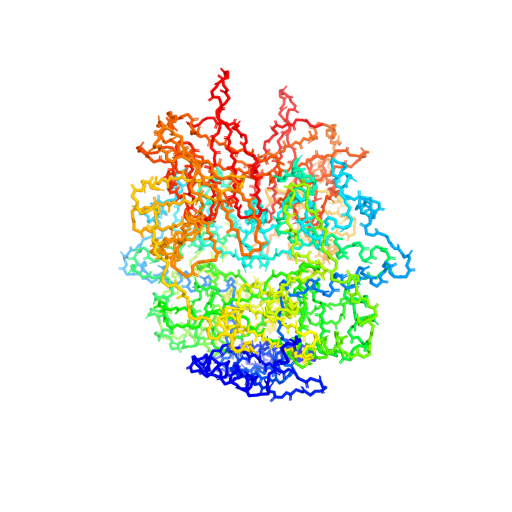 -3.582 -5.926 1 95.81 211 ILE B O 1
ATOM 5914 N N . PRO B 1 212 ? -19.516 -3.107 -7.656 1 95.25 212 PRO B N 1
ATOM 5915 C CA . PRO B 1 212 ? -20.719 -3.309 -6.848 1 95.25 212 PRO B CA 1
ATOM 5916 C C . PRO B 1 212 ? -20.828 -4.73 -6.301 1 95.25 212 PRO B C 1
ATOM 5918 O O . PRO B 1 212 ? -20.609 -5.695 -7.031 1 95.25 212 PRO B O 1
ATOM 5921 N N . ASN B 1 213 ? -21.062 -4.859 -5.039 1 94.62 213 ASN B N 1
ATOM 5922 C CA . ASN B 1 213 ? -21.344 -6.113 -4.348 1 94.62 213 ASN B CA 1
ATOM 5923 C C . ASN B 1 213 ? -20.125 -7.027 -4.328 1 94.62 213 ASN B C 1
ATOM 5925 O O . ASN B 1 213 ? -20.25 -8.242 -4.496 1 94.62 213 ASN B O 1
ATOM 5929 N N . ARG B 1 214 ? -19 -6.438 -4.277 1 97.25 214 ARG B N 1
ATOM 5930 C CA . ARG B 1 214 ? -17.797 -7.254 -4.16 1 97.25 214 ARG B CA 1
ATOM 5931 C C . ARG B 1 214 ? -17.656 -7.809 -2.746 1 97.25 214 ARG B C 1
ATOM 5933 O O . ARG B 1 214 ? -18.078 -7.168 -1.777 1 97.25 214 ARG B O 1
ATOM 5940 N N . ALA B 1 215 ? -17.109 -9.016 -2.605 1 98.5 215 ALA B N 1
ATOM 5941 C CA . ALA B 1 215 ? -16.703 -9.523 -1.302 1 98.5 215 ALA B CA 1
ATOM 5942 C C . ALA B 1 215 ? -15.438 -8.836 -0.812 1 98.5 215 ALA B C 1
ATOM 5944 O O . ALA B 1 215 ? -14.461 -8.711 -1.559 1 98.5 215 ALA B O 1
ATOM 5945 N N . MET B 1 216 ? -15.492 -8.383 0.398 1 97.56 216 MET B N 1
ATOM 5946 C CA . MET B 1 216 ? -14.281 -7.875 1.023 1 97.56 216 MET B CA 1
ATOM 5947 C C . MET B 1 216 ? -13.453 -9.008 1.627 1 97.56 216 MET B C 1
ATOM 5949 O O . MET B 1 216 ? -14.016 -9.953 2.191 1 97.56 216 MET B O 1
ATOM 5953 N N . GLY B 1 217 ? -12.117 -8.891 1.565 1 97.44 217 GLY B N 1
ATOM 5954 C CA . GLY B 1 217 ? -11.25 -9.938 2.074 1 97.44 217 GLY B CA 1
ATOM 5955 C C . GLY B 1 217 ? -11.023 -9.852 3.574 1 97.44 217 GLY B C 1
ATOM 5956 O O . GLY B 1 217 ? -10.82 -8.766 4.113 1 97.44 217 GLY B O 1
ATOM 5957 N N . TYR B 1 218 ? -11.047 -11.031 4.227 1 98.06 218 TYR B N 1
ATOM 5958 C CA . TYR B 1 218 ? -10.836 -11.133 5.668 1 98.06 218 TYR B CA 1
ATOM 5959 C C . TYR B 1 218 ? -9.992 -12.359 6.008 1 98.06 218 TYR B C 1
ATOM 5961 O O . TYR B 1 218 ? -9.805 -13.242 5.168 1 98.06 218 TYR B O 1
ATOM 5969 N N . THR B 1 219 ? -9.406 -12.367 7.148 1 97.19 219 THR B N 1
ATOM 5970 C CA . THR B 1 219 ? -8.711 -13.508 7.746 1 97.19 219 THR B CA 1
ATOM 5971 C C . THR B 1 219 ? -9.094 -13.664 9.219 1 97.19 219 THR B C 1
ATOM 5973 O O . THR B 1 219 ? -9.234 -12.672 9.93 1 97.19 219 THR B O 1
ATOM 5976 N N . TYR B 1 220 ? -9.328 -14.859 9.57 1 95.88 220 TYR B N 1
ATOM 5977 C CA . TYR B 1 220 ? -9.57 -15.109 10.984 1 95.88 220 TYR B CA 1
ATOM 5978 C C . TYR B 1 220 ? -8.266 -15.211 11.758 1 95.88 220 TYR B C 1
ATOM 5980 O O . TYR B 1 220 ? -7.43 -16.078 11.461 1 95.88 220 TYR B O 1
ATOM 5988 N N . ASN B 1 221 ? -8.078 -14.305 12.625 1 94.12 221 ASN B N 1
ATOM 5989 C CA . ASN B 1 221 ? -6.906 -14.352 13.5 1 94.12 221 ASN B CA 1
ATOM 5990 C C . ASN B 1 221 ? -7.133 -15.266 14.695 1 94.12 221 ASN B C 1
ATOM 5992 O O . ASN B 1 221 ? -7.879 -14.922 15.617 1 94.12 221 ASN B O 1
ATOM 5996 N N . GLU B 1 222 ? -6.461 -16.344 14.742 1 90.38 222 GLU B N 1
ATOM 5997 C CA . GLU B 1 222 ? -6.66 -17.359 15.766 1 90.38 222 GLU B CA 1
ATOM 5998 C C . GLU B 1 222 ? -6.172 -16.875 17.125 1 90.38 222 GLU B C 1
ATOM 6000 O O . GLU B 1 222 ? -6.703 -17.281 18.172 1 90.38 222 GLU B O 1
ATOM 6005 N N . ASP B 1 223 ? -5.207 -16.031 17.156 1 90.56 223 ASP B N 1
ATOM 6006 C CA . ASP B 1 223 ? -4.656 -15.523 18.422 1 90.56 223 ASP B CA 1
ATOM 6007 C C . ASP B 1 223 ? -5.633 -14.57 19.109 1 90.56 223 ASP B C 1
ATOM 6009 O O . ASP B 1 223 ? -5.895 -14.703 20.297 1 90.56 223 ASP B O 1
ATOM 6013 N N . SER B 1 224 ? -6.191 -13.703 18.359 1 90.88 224 SER B N 1
ATOM 6014 C CA . SER B 1 224 ? -7.113 -12.727 18.938 1 90.88 224 SER B CA 1
ATOM 6015 C C . SER B 1 224 ? -8.555 -13.195 18.828 1 90.88 224 SER B C 1
ATOM 6017 O O . SER B 1 224 ? -9.461 -12.586 19.406 1 90.88 224 SER B O 1
ATOM 6019 N N . HIS B 1 225 ? -8.742 -14.305 18.125 1 92.19 225 HIS B N 1
ATOM 6020 C CA . HIS B 1 225 ? -10.07 -14.867 17.906 1 92.19 225 HIS B CA 1
ATOM 6021 C C . HIS B 1 225 ? -11.016 -13.836 17.297 1 92.19 225 HIS B C 1
ATOM 6023 O O . HIS B 1 225 ? -12.148 -13.68 17.75 1 92.19 225 HIS B O 1
ATOM 6029 N N . GLN B 1 226 ? -10.477 -13.055 16.375 1 94.69 226 GLN B N 1
ATOM 6030 C CA . GLN B 1 226 ? -11.25 -12.023 15.688 1 94.69 226 GLN B CA 1
ATOM 6031 C C . GLN B 1 226 ? -10.969 -12.039 14.188 1 94.69 226 GLN B C 1
ATOM 6033 O O . GLN B 1 226 ? -9.914 -12.5 13.75 1 94.69 226 GLN B O 1
ATOM 6038 N N . TRP B 1 227 ? -11.953 -11.648 13.461 1 96.81 227 TRP B N 1
ATOM 6039 C CA . TRP B 1 227 ? -11.75 -11.398 12.039 1 96.81 227 TRP B CA 1
ATOM 6040 C C . TRP B 1 227 ? -10.969 -10.109 11.82 1 96.81 227 TRP B C 1
ATOM 6042 O O . TRP B 1 227 ? -11.203 -9.109 12.508 1 96.81 227 TRP B O 1
ATOM 6052 N N . ILE B 1 228 ? -10.039 -10.133 10.914 1 96.56 228 ILE B N 1
ATOM 6053 C CA . ILE B 1 228 ? -9.289 -8.938 10.547 1 96.56 228 ILE B CA 1
ATOM 6054 C C . ILE B 1 228 ? -9.406 -8.695 9.047 1 96.56 228 ILE B C 1
ATOM 6056 O O . ILE B 1 228 ? -9.656 -9.625 8.281 1 96.56 228 ILE B O 1
ATOM 6060 N N . ARG B 1 229 ? -9.281 -7.477 8.641 1 95.25 229 ARG B N 1
ATOM 6061 C CA . ARG B 1 229 ? -9.305 -7.113 7.227 1 95.25 229 ARG B CA 1
ATOM 6062 C C . ARG B 1 229 ? -8.062 -7.621 6.508 1 95.25 229 ARG B C 1
ATOM 6064 O O . ARG B 1 229 ? -6.945 -7.5 7.02 1 95.25 229 ARG B O 1
ATOM 6071 N N . SER B 1 230 ? -8.188 -8.25 5.488 1 95.56 230 SER B N 1
ATOM 6072 C CA . SER B 1 230 ? -7.168 -8.719 4.555 1 95.56 230 SER B CA 1
ATOM 6073 C C . SER B 1 230 ? -7.641 -8.609 3.111 1 95.56 230 SER B C 1
ATOM 6075 O O . SER B 1 230 ? -7.895 -9.625 2.455 1 95.56 230 SER B O 1
ATOM 6077 N N . ASP B 1 231 ? -7.715 -7.359 2.605 1 94.06 231 ASP B N 1
ATOM 6078 C CA . ASP B 1 231 ? -8.359 -7.09 1.324 1 94.06 231 ASP B CA 1
ATOM 6079 C C . ASP B 1 231 ? -7.328 -6.785 0.241 1 94.06 231 ASP B C 1
ATOM 6081 O O . ASP B 1 231 ? -6.133 -6.688 0.526 1 94.06 231 ASP B O 1
ATOM 6085 N N . ILE B 1 232 ? -7.84 -6.676 -0.932 1 91.38 232 ILE B N 1
ATOM 6086 C CA . ILE B 1 232 ? -6.961 -6.555 -2.09 1 91.38 232 ILE B CA 1
ATOM 6087 C C . ILE B 1 232 ? -6.512 -5.105 -2.244 1 91.38 232 ILE B C 1
ATOM 6089 O O . ILE B 1 232 ? -7.27 -4.176 -1.95 1 91.38 232 ILE B O 1
ATOM 6093 N N . ASN B 1 233 ? -5.277 -4.91 -2.656 1 89.25 233 ASN B N 1
ATOM 6094 C CA . ASN B 1 233 ? -4.719 -3.65 -3.131 1 89.25 233 ASN B CA 1
ATOM 6095 C C . ASN B 1 233 ? -3.824 -3.857 -4.352 1 89.25 233 ASN B C 1
ATOM 6097 O O . ASN B 1 233 ? -2.709 -3.338 -4.402 1 89.25 233 ASN B O 1
ATOM 6101 N N . ASN B 1 234 ? -4.258 -4.703 -5.254 1 86.88 234 ASN B N 1
ATOM 6102 C CA . ASN B 1 234 ? -3.539 -5.09 -6.461 1 86.88 234 ASN B CA 1
ATOM 6103 C C . ASN B 1 234 ? -4.406 -4.926 -7.707 1 86.88 234 ASN B C 1
ATOM 6105 O O . ASN B 1 234 ? -5.551 -5.383 -7.734 1 86.88 234 ASN B O 1
ATOM 6109 N N . SER B 1 235 ? -3.863 -4.277 -8.75 1 86.38 235 SER B N 1
ATOM 6110 C CA . SER B 1 235 ? -4.621 -4.105 -9.984 1 86.38 235 SER B CA 1
ATOM 6111 C C . SER B 1 235 ? -3.83 -4.602 -11.195 1 86.38 235 SER B C 1
ATOM 6113 O O . SER B 1 235 ? -4.164 -4.277 -12.336 1 86.38 235 SER B O 1
ATOM 6115 N N . VAL B 1 236 ? -2.775 -5.301 -10.961 1 92.19 236 VAL B N 1
ATOM 6116 C CA . VAL B 1 236 ? -2.012 -5.863 -12.07 1 92.19 236 VAL B CA 1
ATOM 6117 C C . VAL B 1 236 ? -2.807 -6.988 -12.727 1 92.19 236 VAL B C 1
ATOM 6119 O O . VAL B 1 236 ? -3.262 -7.91 -12.055 1 92.19 236 VAL B O 1
ATOM 6122 N N . VAL B 1 237 ? -2.957 -6.906 -14.008 1 96.38 237 VAL B N 1
ATOM 6123 C CA . VAL B 1 237 ? -3.797 -7.852 -14.734 1 96.38 237 VAL B CA 1
ATOM 6124 C C . VAL B 1 237 ? -2.926 -8.922 -15.391 1 96.38 237 VAL B C 1
ATOM 6126 O O . VAL B 1 237 ? -1.703 -8.773 -15.461 1 96.38 237 VAL B O 1
ATOM 6129 N N . GLY B 1 238 ? -3.533 -9.969 -15.859 1 97.88 238 GLY B N 1
ATOM 6130 C CA . GLY B 1 238 ? -2.873 -11.094 -16.5 1 97.88 238 GLY B CA 1
ATOM 6131 C C . GLY B 1 238 ? -2.662 -12.266 -15.555 1 97.88 238 GLY B C 1
ATOM 6132 O O . GLY B 1 238 ? -3.113 -13.383 -15.828 1 97.88 238 GLY B O 1
ATOM 6133 N N . SER B 1 239 ? -2.021 -11.984 -14.445 1 97.12 239 SER B N 1
ATOM 6134 C CA . SER B 1 239 ? -1.764 -13.016 -13.445 1 97.12 239 SER B CA 1
ATOM 6135 C C . SER B 1 239 ? -2.904 -13.109 -12.438 1 97.12 239 SER B C 1
ATOM 6137 O O . SER B 1 239 ? -3.041 -14.117 -11.742 1 97.12 239 SER B O 1
ATOM 6139 N N . ALA B 1 240 ? -3.654 -12.055 -12.359 1 96.06 240 ALA B N 1
ATOM 6140 C CA . ALA B 1 240 ? -4.758 -11.945 -11.406 1 96.06 240 ALA B CA 1
ATOM 6141 C C . ALA B 1 240 ? -5.789 -10.93 -11.883 1 96.06 240 ALA B C 1
ATOM 6143 O O . ALA B 1 240 ? -5.988 -10.758 -13.094 1 96.06 240 ALA B O 1
ATOM 6144 N N . ALA B 1 241 ? -6.586 -10.406 -11.055 1 96.31 241 ALA B N 1
ATOM 6145 C CA . ALA B 1 241 ? -7.41 -9.211 -11.195 1 96.31 241 ALA B CA 1
ATOM 6146 C C . ALA B 1 241 ? -8.789 -9.555 -11.766 1 96.31 241 ALA B C 1
ATOM 6148 O O . ALA B 1 241 ? -9.539 -8.672 -12.172 1 96.31 241 ALA B O 1
ATOM 6149 N N . VAL B 1 242 ? -9.156 -10.844 -11.852 1 98.38 242 VAL B N 1
ATOM 6150 C CA . VAL B 1 242 ? -10.508 -11.195 -12.258 1 98.38 242 VAL B CA 1
ATOM 6151 C C . VAL B 1 242 ? -11.414 -11.312 -11.031 1 98.38 242 VAL B C 1
ATOM 6153 O O . VAL B 1 242 ? -11.016 -11.883 -10.016 1 98.38 242 VAL B O 1
ATOM 6156 N N . HIS B 1 243 ? -12.516 -10.703 -11.094 1 98.44 243 HIS B N 1
ATOM 6157 C CA . HIS B 1 243 ? -13.609 -10.898 -10.148 1 98.44 243 HIS B CA 1
ATOM 6158 C C . HIS B 1 243 ? -14.758 -11.68 -10.781 1 98.44 243 HIS B C 1
ATOM 6160 O O . HIS B 1 243 ? -15.109 -11.438 -11.938 1 98.44 243 HIS B O 1
ATOM 6166 N N . SER B 1 244 ? -15.273 -12.602 -10.086 1 98.75 244 SER B N 1
ATOM 6167 C CA . SER B 1 244 ? -16.344 -13.422 -10.641 1 98.75 244 SER B CA 1
ATOM 6168 C C . SER B 1 244 ? -17.234 -13.992 -9.539 1 98.75 244 SER B C 1
ATOM 6170 O O . SER B 1 244 ? -17.125 -13.602 -8.375 1 98.75 244 SER B O 1
ATOM 6172 N N . THR B 1 245 ? -18.297 -14.758 -9.922 1 98.75 245 THR B N 1
ATOM 6173 C CA . THR B 1 245 ? -19.219 -15.484 -9.055 1 98.75 245 THR B CA 1
ATOM 6174 C C . THR B 1 245 ? -19.156 -16.984 -9.336 1 98.75 245 THR B C 1
ATOM 6176 O O . THR B 1 245 ? -18.719 -17.406 -10.414 1 98.75 245 THR B O 1
ATOM 6179 N N . VAL B 1 246 ? -19.562 -17.766 -8.352 1 98.44 246 VAL B N 1
ATOM 6180 C CA . VAL B 1 246 ? -19.547 -19.203 -8.602 1 98.44 246 VAL B CA 1
ATOM 6181 C C . VAL B 1 246 ? -20.531 -19.547 -9.719 1 98.44 246 VAL B C 1
ATOM 6183 O O . VAL B 1 246 ? -20.297 -20.5 -10.484 1 98.44 246 VAL B O 1
ATOM 6186 N N . ASN B 1 247 ? -21.594 -18.719 -9.906 1 98.38 247 ASN B N 1
ATOM 6187 C CA . ASN B 1 247 ? -22.516 -18.938 -11.016 1 98.38 247 ASN B CA 1
ATOM 6188 C C . ASN B 1 247 ? -21.812 -18.781 -12.367 1 98.38 247 ASN B C 1
ATOM 6190 O O . ASN B 1 247 ? -21.953 -19.641 -13.242 1 98.38 247 ASN B O 1
ATOM 6194 N N . ASP B 1 248 ? -21.094 -17.734 -12.523 1 98.69 248 ASP B N 1
ATOM 6195 C CA . ASP B 1 248 ? -20.359 -17.516 -13.766 1 98.69 248 ASP B CA 1
ATOM 6196 C C . ASP B 1 248 ? -19.25 -18.562 -13.938 1 98.69 248 ASP B C 1
ATOM 6198 O O . ASP B 1 248 ? -18.984 -19.016 -15.055 1 98.69 248 ASP B O 1
ATOM 6202 N N . LEU B 1 249 ? -18.625 -18.938 -12.852 1 98.81 249 LEU B N 1
ATOM 6203 C CA . LEU B 1 249 ? -17.562 -19.953 -12.93 1 98.81 249 LEU B CA 1
ATOM 6204 C C . LEU B 1 249 ? -18.125 -21.297 -13.359 1 98.81 249 LEU B C 1
ATOM 6206 O O . LEU B 1 249 ? -17.453 -22.062 -14.055 1 98.81 249 LEU B O 1
ATOM 6210 N N . CYS B 1 250 ? -19.344 -21.578 -12.977 1 98.38 250 CYS B N 1
ATOM 6211 C CA . CYS B 1 250 ? -20 -22.797 -13.445 1 98.38 250 CYS B CA 1
ATOM 6212 C C . CYS B 1 250 ? -20.188 -22.766 -14.953 1 98.38 250 CYS B C 1
ATOM 6214 O O . CYS B 1 250 ? -20.062 -23.797 -15.625 1 98.38 250 CYS B O 1
ATOM 6216 N N . ARG B 1 251 ? -20.516 -21.594 -15.484 1 98.25 251 ARG B N 1
ATOM 6217 C CA . ARG B 1 251 ? -20.609 -21.453 -16.938 1 98.25 251 ARG B CA 1
ATOM 6218 C C . ARG B 1 251 ? -19.266 -21.719 -17.594 1 98.25 251 ARG B C 1
ATOM 6220 O O . ARG B 1 251 ? -19.188 -22.406 -18.609 1 98.25 251 ARG B O 1
ATOM 6227 N N . TRP B 1 252 ? -18.203 -21.172 -16.984 1 98.56 252 TRP B N 1
ATOM 6228 C CA . TRP B 1 252 ? -16.844 -21.406 -17.469 1 98.56 252 TRP B CA 1
ATOM 6229 C C . TRP B 1 252 ? -16.5 -22.906 -17.422 1 98.56 252 TRP B C 1
ATOM 6231 O O . TRP B 1 252 ? -16.016 -23.453 -18.406 1 98.56 252 TRP B O 1
ATOM 6241 N N . ILE B 1 253 ? -16.812 -23.562 -16.344 1 98.25 253 ILE B N 1
ATOM 6242 C CA . ILE B 1 253 ? -16.531 -24.984 -16.125 1 98.25 253 ILE B CA 1
ATOM 6243 C C . ILE B 1 253 ? -17.266 -25.812 -17.156 1 98.25 253 ILE B C 1
ATOM 6245 O O . ILE B 1 253 ? -16.656 -26.672 -17.812 1 98.25 253 ILE B O 1
ATOM 6249 N N . ARG B 1 254 ? -18.484 -25.531 -17.438 1 97.31 254 ARG B N 1
ATOM 6250 C CA . ARG B 1 254 ? -19.297 -26.312 -18.359 1 97.31 254 ARG B CA 1
ATOM 6251 C C . ARG B 1 254 ? -18.797 -26.141 -19.797 1 97.31 254 ARG B C 1
ATOM 6253 O O . ARG B 1 254 ? -18.969 -27.047 -20.625 1 97.31 254 ARG B O 1
ATOM 6260 N N . ALA B 1 255 ? -18.172 -25.062 -20.031 1 97.69 255 ALA B N 1
ATOM 6261 C CA . ALA B 1 255 ? -17.656 -24.797 -21.375 1 97.69 255 ALA B CA 1
ATOM 6262 C C . ALA B 1 255 ? -16.578 -25.812 -21.75 1 97.69 255 ALA B C 1
ATOM 6264 O O . ALA B 1 255 ? -16.25 -25.953 -22.938 1 97.69 255 ALA B O 1
ATOM 6265 N N . PHE B 1 256 ? -16.031 -26.547 -20.812 1 96.81 256 PHE B N 1
ATOM 6266 C CA . PHE B 1 256 ? -14.961 -27.484 -21.078 1 96.81 256 PHE B CA 1
ATOM 6267 C C . PHE B 1 256 ? -15.516 -28.828 -21.562 1 96.81 256 PHE B C 1
ATOM 6269 O O . PHE B 1 256 ? -14.781 -29.641 -22.109 1 96.81 256 PHE B O 1
ATOM 6276 N N . TYR B 1 257 ? -16.828 -29.094 -21.344 1 94.19 257 TYR B N 1
ATOM 6277 C CA . TYR B 1 257 ? -17.328 -30.406 -21.719 1 94.19 257 TYR B CA 1
ATOM 6278 C C . TYR B 1 257 ? -18.672 -30.312 -22.422 1 94.19 257 TYR B C 1
ATOM 6280 O O . TYR B 1 257 ? -19.359 -31.312 -22.609 1 94.19 257 TYR B O 1
ATOM 6288 N N . SER B 1 258 ? -19.047 -29.062 -22.766 1 92.81 258 SER B N 1
ATOM 6289 C CA . SER B 1 258 ? -20.203 -28.766 -23.625 1 92.81 258 SER B CA 1
ATOM 6290 C C . SER B 1 258 ? -19.781 -27.984 -24.859 1 92.81 258 SER B C 1
ATOM 6292 O O . SER B 1 258 ? -18.719 -27.375 -24.891 1 92.81 258 SER B O 1
ATOM 6294 N N . PRO B 1 259 ? -20.594 -28.094 -25.953 1 91.62 259 PRO B N 1
ATOM 6295 C CA . PRO B 1 259 ? -20.234 -27.312 -27.141 1 91.62 259 PRO B CA 1
ATOM 6296 C C . PRO B 1 259 ? -20.031 -25.828 -26.828 1 91.62 259 PRO B C 1
ATOM 6298 O O . PRO B 1 259 ? -20.938 -25.188 -26.297 1 91.62 259 PRO B O 1
ATOM 6301 N N . SER B 1 260 ? -18.797 -25.391 -27.062 1 92.5 260 SER B N 1
ATOM 6302 C CA . SER B 1 260 ? -18.406 -24.031 -26.734 1 92.5 260 SER B CA 1
ATOM 6303 C C . SER B 1 260 ? -17.094 -23.641 -27.422 1 92.5 260 SER B C 1
ATOM 6305 O O . SER B 1 260 ? -16.438 -24.484 -28.031 1 92.5 260 SER B O 1
ATOM 6307 N N . ILE B 1 261 ? -16.766 -22.375 -27.297 1 90.62 261 ILE B N 1
ATOM 6308 C CA . ILE B 1 261 ? -15.508 -21.844 -27.828 1 90.62 261 ILE B CA 1
ATOM 6309 C C . ILE B 1 261 ? -14.336 -22.469 -27.078 1 90.62 261 ILE B C 1
ATOM 6311 O O . ILE B 1 261 ? -13.219 -22.516 -27.594 1 90.62 261 ILE B O 1
ATOM 6315 N N . VAL B 1 262 ? -14.57 -23 -25.922 1 94.5 262 VAL B N 1
ATOM 6316 C CA . VAL B 1 262 ? -13.516 -23.594 -25.109 1 94.5 262 VAL B CA 1
ATOM 6317 C C . VAL B 1 262 ? -13.266 -25.031 -25.562 1 94.5 262 VAL B C 1
ATOM 6319 O O . VAL B 1 262 ? -12.117 -25.453 -25.719 1 94.5 262 VAL B O 1
ATOM 6322 N N . GLN B 1 263 ? -14.344 -25.719 -25.781 1 90.25 263 GLN B N 1
ATOM 6323 C CA . GLN B 1 263 ? -14.234 -27.109 -26.172 1 90.25 263 GLN B CA 1
ATOM 6324 C C . GLN B 1 263 ? -13.461 -27.25 -27.484 1 90.25 263 GLN B C 1
ATOM 6326 O O . GLN B 1 263 ? -12.68 -28.188 -27.672 1 90.25 263 GLN B O 1
ATOM 6331 N N . ASP B 1 264 ? -13.602 -26.266 -28.297 1 90.25 264 ASP B N 1
ATOM 6332 C CA . ASP B 1 264 ? -12.945 -26.25 -29.609 1 90.25 264 ASP B CA 1
ATOM 6333 C C . ASP B 1 264 ? -11.43 -26.141 -29.453 1 90.25 264 ASP B C 1
ATOM 6335 O O . ASP B 1 264 ? -10.68 -26.578 -30.312 1 90.25 264 ASP B O 1
ATOM 6339 N N . LEU B 1 265 ? -10.984 -25.625 -28.312 1 95.06 265 LEU B N 1
ATOM 6340 C CA . LEU B 1 265 ? -9.57 -25.328 -28.141 1 95.06 265 LEU B CA 1
ATOM 6341 C C . LEU B 1 265 ? -8.953 -26.234 -27.078 1 95.06 265 LEU B C 1
ATOM 6343 O O . LEU B 1 265 ? -7.809 -26.031 -26.672 1 95.06 265 LEU B O 1
ATOM 6347 N N . LEU B 1 266 ? -9.641 -27.219 -26.641 1 93.44 266 LEU B N 1
ATOM 6348 C CA . LEU B 1 266 ? -9.234 -28.062 -25.531 1 93.44 266 LEU B CA 1
ATOM 6349 C C . LEU B 1 266 ? -7.895 -28.734 -25.812 1 93.44 266 LEU B C 1
ATOM 6351 O O . LEU B 1 266 ? -7.051 -28.828 -24.922 1 93.44 266 LEU B O 1
ATOM 6355 N N . PRO B 1 267 ? -7.66 -29.203 -27.047 1 92.12 267 PRO B N 1
ATOM 6356 C CA . PRO B 1 267 ? -6.344 -29.797 -27.312 1 92.12 267 PRO B CA 1
ATOM 6357 C C . PRO B 1 267 ? -5.203 -28.797 -27.094 1 92.12 267 PRO B C 1
ATOM 6359 O O . PRO B 1 267 ? -4.172 -29.172 -26.516 1 92.12 267 PRO B O 1
ATOM 6362 N N . GLN B 1 268 ? -5.414 -27.641 -27.453 1 93.56 268 GLN B N 1
ATOM 6363 C CA . GLN B 1 268 ? -4.41 -26.609 -27.266 1 93.56 268 GLN B CA 1
ATOM 6364 C C . GLN B 1 268 ? -4.266 -26.234 -25.797 1 93.56 268 GLN B C 1
ATOM 6366 O O . GLN B 1 268 ? -3.148 -26.125 -25.281 1 93.56 268 GLN B O 1
ATOM 6371 N N . LEU B 1 269 ? -5.375 -26.094 -25.141 1 95.44 269 LEU B N 1
ATOM 6372 C CA . LEU B 1 269 ? -5.406 -25.672 -23.75 1 95.44 269 LEU B CA 1
ATOM 6373 C C . LEU B 1 269 ? -4.773 -26.734 -22.844 1 95.44 269 LEU B C 1
ATOM 6375 O O . LEU B 1 269 ? -4.359 -26.422 -21.719 1 95.44 269 LEU B O 1
ATOM 6379 N N . SER B 1 270 ? -4.652 -27.922 -23.312 1 92 270 SER B N 1
ATOM 6380 C CA . SER B 1 270 ? -4.168 -29.031 -22.5 1 92 270 SER B CA 1
ATOM 6381 C C . SER B 1 270 ? -2.697 -29.328 -22.781 1 92 270 SER B C 1
ATOM 6383 O O . SER B 1 270 ? -2.111 -30.234 -22.172 1 92 270 SER B O 1
ATOM 6385 N N . ARG B 1 271 ? -2.135 -28.578 -23.625 1 91.12 271 ARG B N 1
ATOM 6386 C CA . ARG B 1 271 ? -0.74 -28.797 -23.984 1 91.12 271 ARG B CA 1
ATOM 6387 C C . ARG B 1 271 ? 0.194 -28.422 -22.844 1 91.12 271 ARG B C 1
ATOM 6389 O O . ARG B 1 271 ? 0.008 -27.391 -22.188 1 91.12 271 ARG B O 1
ATOM 6396 N N . THR B 1 272 ? 1.139 -29.281 -22.516 1 90.88 272 THR B N 1
ATOM 6397 C CA . THR B 1 272 ? 2.219 -29.031 -21.562 1 90.88 272 THR B CA 1
ATOM 6398 C C . THR B 1 272 ? 3.568 -29.406 -22.172 1 90.88 272 THR B C 1
ATOM 6400 O O . THR B 1 272 ? 3.795 -30.562 -22.516 1 90.88 272 THR B O 1
ATOM 6403 N N . PRO B 1 273 ? 4.375 -28.516 -22.375 1 88.31 273 PRO B N 1
ATOM 6404 C CA . PRO B 1 273 ? 5.664 -28.844 -23 1 88.31 273 PRO B CA 1
ATOM 6405 C C . PRO B 1 273 ? 6.59 -29.609 -22.047 1 88.31 273 PRO B C 1
ATOM 6407 O O . PRO B 1 273 ? 6.492 -29.453 -20.828 1 88.31 273 PRO B O 1
ATOM 6410 N N . ASP B 1 274 ? 7.465 -30.406 -22.688 1 88.94 274 ASP B N 1
ATOM 6411 C CA . ASP B 1 274 ? 8.523 -31.062 -21.938 1 88.94 274 ASP B CA 1
ATOM 6412 C C . ASP B 1 274 ? 9.594 -30.062 -21.5 1 88.94 274 ASP B C 1
ATOM 6414 O O . ASP B 1 274 ? 9.875 -29.094 -22.219 1 88.94 274 ASP B O 1
ATOM 6418 N N . LEU B 1 275 ? 10.109 -30.344 -20.375 1 94.44 275 LEU B N 1
ATOM 6419 C CA . LEU B 1 275 ? 11.227 -29.516 -19.906 1 94.44 275 LEU B CA 1
ATOM 6420 C C . LEU B 1 275 ? 12.555 -30.047 -20.438 1 94.44 275 LEU B C 1
ATOM 6422 O O . LEU B 1 275 ? 12.695 -31.234 -20.703 1 94.44 275 LEU B O 1
ATOM 6426 N N . ILE B 1 276 ? 13.539 -29.188 -20.531 1 92.44 276 ILE B N 1
ATOM 6427 C CA . ILE B 1 276 ? 14.844 -29.531 -21.078 1 92.44 276 ILE B CA 1
ATOM 6428 C C . ILE B 1 276 ? 15.555 -30.516 -20.156 1 92.44 276 ILE B C 1
ATOM 6430 O O . ILE B 1 276 ? 16.328 -31.359 -20.609 1 92.44 276 ILE B O 1
ATOM 6434 N N . ASN B 1 277 ? 15.258 -30.5 -18.938 1 90.69 277 ASN B N 1
ATOM 6435 C CA . ASN B 1 277 ? 15.945 -31.359 -17.984 1 90.69 277 ASN B CA 1
ATOM 6436 C C . ASN B 1 277 ? 15.32 -32.75 -17.938 1 90.69 277 ASN B C 1
ATOM 6438 O O . ASN B 1 277 ? 15.711 -33.594 -17.125 1 90.69 277 ASN B O 1
ATOM 6442 N N . GLY B 1 278 ? 14.305 -32.969 -18.719 1 90.81 278 GLY B N 1
ATOM 6443 C CA . GLY B 1 278 ? 13.695 -34.281 -18.828 1 90.81 278 GLY B CA 1
ATOM 6444 C C . GLY B 1 278 ? 12.469 -34.469 -17.953 1 90.81 278 GLY B C 1
ATOM 6445 O O . GLY B 1 278 ? 11.703 -35.406 -18.109 1 90.81 278 GLY B O 1
ATOM 6446 N N . ASN B 1 279 ? 12.25 -33.594 -17.078 1 91.06 279 ASN B N 1
ATOM 6447 C CA . ASN B 1 279 ? 11.062 -33.625 -16.234 1 91.06 279 ASN B CA 1
ATOM 6448 C C . ASN B 1 279 ? 9.82 -33.156 -16.984 1 91.06 279 ASN B C 1
ATOM 6450 O O . ASN B 1 279 ? 9.93 -32.531 -18.047 1 91.06 279 ASN B O 1
ATOM 6454 N N . ARG B 1 280 ? 8.742 -33.531 -16.391 1 89.56 280 ARG B N 1
ATOM 6455 C CA . ARG B 1 280 ? 7.465 -33.188 -17.016 1 89.56 280 ARG B CA 1
ATOM 6456 C C . ARG B 1 280 ? 6.895 -31.891 -16.406 1 89.56 280 ARG B C 1
ATOM 6458 O O . ARG B 1 280 ? 6.953 -31.703 -15.195 1 89.56 280 ARG B O 1
ATOM 6465 N N . ASN B 1 281 ? 6.418 -31.062 -17.281 1 92.5 281 ASN B N 1
ATOM 6466 C CA . ASN B 1 281 ? 5.66 -29.891 -16.844 1 92.5 281 ASN B CA 1
ATOM 6467 C C . ASN B 1 281 ? 4.156 -30.172 -16.844 1 92.5 281 ASN B C 1
ATOM 6469 O O . ASN B 1 281 ? 3.625 -30.75 -17.797 1 92.5 281 ASN B O 1
ATOM 6473 N N . LYS B 1 282 ? 3.475 -29.844 -15.766 1 91.88 282 LYS B N 1
ATOM 6474 C CA . LYS B 1 282 ? 2.043 -30.125 -15.695 1 91.88 282 LYS B CA 1
ATOM 6475 C C . LYS B 1 282 ? 1.229 -28.844 -15.875 1 91.88 282 LYS B C 1
ATOM 6477 O O . LYS B 1 282 ? -0.003 -28.891 -15.891 1 91.88 282 LYS B O 1
ATOM 6482 N N . TYR B 1 283 ? 1.936 -27.75 -16.016 1 96.38 283 TYR B N 1
ATOM 6483 C CA . TYR B 1 283 ? 1.22 -26.484 -16.188 1 96.38 283 TYR B CA 1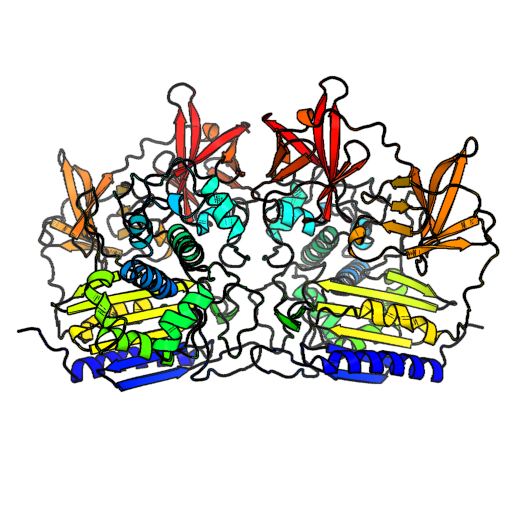
ATOM 6484 C C . TYR B 1 283 ? 0.913 -26.219 -17.656 1 96.38 283 TYR B C 1
ATOM 6486 O O . TYR B 1 283 ? 1.822 -26.172 -18.484 1 96.38 283 TYR B O 1
ATOM 6494 N N . ALA B 1 284 ? -0.29 -26.109 -17.953 1 97.12 284 ALA B N 1
ATOM 6495 C CA . ALA B 1 284 ? -0.758 -25.906 -19.328 1 97.12 284 ALA B CA 1
ATOM 6496 C C . ALA B 1 284 ? -1.122 -24.438 -19.562 1 97.12 284 ALA B C 1
ATOM 6498 O O . ALA B 1 284 ? -0.327 -23.547 -19.266 1 97.12 284 ALA B O 1
ATOM 6499 N N . TYR B 1 285 ? -2.277 -24.188 -20.125 1 97.94 285 TYR B N 1
ATOM 6500 C CA . TYR B 1 285 ? -2.734 -22.844 -20.406 1 97.94 285 TYR B CA 1
ATOM 6501 C C . TYR B 1 285 ? -3.523 -22.266 -19.234 1 97.94 285 TYR B C 1
ATOM 6503 O O . TYR B 1 285 ? -4.73 -22.047 -19.344 1 97.94 285 TYR B O 1
ATOM 6511 N N . GLY B 1 286 ? -2.779 -21.922 -18.172 1 97.94 286 GLY B N 1
ATOM 6512 C CA . GLY B 1 286 ? -3.418 -21.297 -17.016 1 97.94 286 GLY B CA 1
ATOM 6513 C C . GLY B 1 286 ? -4.012 -22.312 -16.062 1 97.94 286 GLY B C 1
ATOM 6514 O O . GLY B 1 286 ? -4.785 -21.953 -15.172 1 97.94 286 GLY B O 1
ATOM 6515 N N . PHE B 1 287 ? -3.625 -23.641 -16.281 1 96 287 PHE B N 1
ATOM 6516 C CA . PHE B 1 287 ? -4.148 -24.734 -15.477 1 96 287 PHE B CA 1
ATOM 6517 C C . PHE B 1 287 ? -3.043 -25.719 -15.125 1 96 287 PHE B C 1
ATOM 6519 O O . PHE B 1 287 ? -2.121 -25.938 -15.914 1 96 287 PHE B O 1
ATOM 6526 N N . ASP B 1 288 ? -3.258 -26.297 -13.93 1 95 288 ASP B N 1
ATOM 6527 C CA . ASP B 1 288 ? -2.564 -27.547 -13.656 1 95 288 ASP B CA 1
ATOM 6528 C C . ASP B 1 288 ? -3.371 -28.734 -14.156 1 95 288 ASP B C 1
ATOM 6530 O O . ASP B 1 288 ? -4.578 -28.828 -13.93 1 95 288 ASP B O 1
ATOM 6534 N N . ILE B 1 289 ? -2.74 -29.594 -14.906 1 93.88 289 ILE B N 1
ATOM 6535 C CA . ILE B 1 289 ? -3.406 -30.797 -15.375 1 93.88 289 ILE B CA 1
ATOM 6536 C C . ILE B 1 289 ? -2.809 -32.031 -14.688 1 93.88 289 ILE B C 1
ATOM 6538 O O . ILE B 1 289 ? -1.601 -32.25 -14.766 1 93.88 289 ILE B O 1
ATOM 6542 N N . ASP B 1 290 ? -3.67 -32.688 -14.039 1 88.25 290 ASP B N 1
ATOM 6543 C CA . ASP B 1 290 ? -3.289 -33.938 -13.375 1 88.25 290 ASP B CA 1
ATOM 6544 C C . ASP B 1 290 ? -4.117 -35.125 -13.898 1 88.25 290 ASP B C 1
ATOM 6546 O O . ASP B 1 290 ? -5.117 -34.906 -14.586 1 88.25 290 ASP B O 1
ATOM 6550 N N . GLN B 1 291 ? -3.516 -36.281 -13.68 1 83.94 291 GLN B N 1
ATOM 6551 C CA . GLN B 1 291 ? -4.223 -37.531 -13.969 1 83.94 291 GLN B CA 1
ATOM 6552 C C . GLN B 1 291 ? -4.438 -38.344 -12.703 1 83.94 291 GLN B C 1
ATOM 6554 O O . GLN B 1 291 ? -3.502 -38.562 -11.922 1 83.94 291 GLN B O 1
ATOM 6559 N N . HIS B 1 292 ? -5.641 -38.656 -12.477 1 81.44 292 HIS B N 1
ATOM 6560 C CA . HIS B 1 292 ? -5.984 -39.469 -11.32 1 81.44 292 HIS B CA 1
ATOM 6561 C C . HIS B 1 292 ? -6.922 -40.594 -11.711 1 81.44 292 HIS B C 1
ATOM 6563 O O . HIS B 1 292 ? -8.07 -40.375 -12.102 1 81.44 292 HIS B O 1
ATOM 6569 N N . GLU B 1 293 ? -6.477 -41.875 -11.555 1 80.06 293 GLU B N 1
ATOM 6570 C CA . GLU B 1 293 ? -7.246 -43.062 -11.875 1 80.06 293 GLU B CA 1
ATOM 6571 C C . GLU B 1 293 ? -7.859 -42.969 -13.273 1 80.06 293 GLU B C 1
ATOM 6573 O O . GLU B 1 293 ? -9.062 -43.188 -13.438 1 80.06 293 GLU B O 1
ATOM 6578 N N . GLY B 1 294 ? -7.082 -42.469 -14.18 1 79.94 294 GLY B N 1
ATOM 6579 C CA . GLY B 1 294 ? -7.473 -42.438 -15.578 1 79.94 294 GLY B CA 1
ATOM 6580 C C . GLY B 1 294 ? -8.289 -41.219 -15.953 1 79.94 294 GLY B C 1
ATOM 6581 O O . GLY B 1 294 ? -8.633 -41.031 -17.125 1 79.94 294 GLY B O 1
ATOM 6582 N N . GLN B 1 295 ? -8.625 -40.406 -14.969 1 86.81 295 GLN B N 1
ATOM 6583 C CA . GLN B 1 295 ? -9.383 -39.188 -15.234 1 86.81 295 GLN B CA 1
ATOM 6584 C C . GLN B 1 295 ? -8.477 -37.969 -15.219 1 86.81 295 GLN B C 1
ATOM 6586 O O . GLN B 1 295 ? -7.578 -37.875 -14.383 1 86.81 295 GLN B O 1
ATOM 6591 N N . ARG B 1 296 ? -8.734 -37.062 -16.156 1 90.06 296 ARG B N 1
ATOM 6592 C CA . ARG B 1 296 ? -8.031 -35.812 -16.188 1 90.06 296 ARG B CA 1
ATOM 6593 C C . ARG B 1 296 ? -8.648 -34.812 -15.195 1 90.06 296 ARG B C 1
ATOM 6595 O O . ARG B 1 296 ? -9.875 -34.688 -15.125 1 90.06 296 ARG B O 1
ATOM 6602 N N . ILE B 1 297 ? -7.828 -34.281 -14.422 1 93.81 297 ILE B N 1
ATOM 6603 C CA . ILE B 1 297 ? -8.234 -33.188 -13.523 1 93.81 297 ILE B CA 1
ATOM 6604 C C . ILE B 1 297 ? -7.559 -31.891 -13.938 1 93.81 297 ILE B C 1
ATOM 6606 O O . ILE B 1 297 ? -6.332 -31.781 -13.922 1 93.81 297 ILE B O 1
ATOM 6610 N N . ILE B 1 298 ? -8.32 -30.922 -14.383 1 96.56 298 ILE B N 1
ATOM 6611 C CA . ILE B 1 298 ? -7.871 -29.578 -14.734 1 96.56 298 ILE B CA 1
ATOM 6612 C C . ILE B 1 298 ? -8.211 -28.609 -13.609 1 96.56 298 ILE B C 1
ATOM 6614 O O . ILE B 1 298 ? -9.375 -28.5 -13.203 1 96.56 298 ILE B O 1
ATOM 6618 N N . GLN B 1 299 ? -7.215 -27.953 -13.078 1 97.56 299 GLN B N 1
ATOM 6619 C CA . GLN B 1 299 ? -7.551 -27.125 -11.93 1 97.56 299 GLN B CA 1
ATOM 6620 C C . GLN B 1 299 ? -6.578 -25.953 -11.797 1 97.56 299 GLN B C 1
ATOM 6622 O O . GLN B 1 299 ? -5.492 -25.969 -12.383 1 97.56 299 GLN B O 1
ATOM 6627 N N . HIS B 1 300 ? -6.918 -24.969 -11.133 1 98.25 300 HIS B N 1
ATOM 6628 C CA . HIS B 1 300 ? -6.07 -23.859 -10.703 1 98.25 300 HIS B CA 1
ATOM 6629 C C . HIS B 1 300 ? -6.641 -23.172 -9.469 1 98.25 300 HIS B C 1
ATOM 6631 O O . HIS B 1 300 ? -7.828 -22.844 -9.422 1 98.25 300 HIS B O 1
ATOM 6637 N N . SER B 1 301 ? -5.789 -23 -8.508 1 98.12 301 SER B N 1
ATOM 6638 C CA . SER B 1 301 ? -6.184 -22.281 -7.305 1 98.12 301 SER B CA 1
ATOM 6639 C C . SER B 1 301 ? -5.785 -20.812 -7.379 1 98.12 301 SER B C 1
ATOM 6641 O O . SER B 1 301 ? -5.059 -20.406 -8.289 1 98.12 301 SER B O 1
ATOM 6643 N N . GLY B 1 302 ? -6.383 -19.969 -6.594 1 97.75 302 GLY B N 1
ATOM 6644 C CA . GLY B 1 302 ? -6.027 -18.562 -6.395 1 97.75 302 GLY B CA 1
ATOM 6645 C C . GLY B 1 302 ? -5.855 -18.188 -4.934 1 97.75 302 GLY B C 1
ATOM 6646 O O . GLY B 1 302 ? -6.668 -18.578 -4.09 1 97.75 302 GLY B O 1
ATOM 6647 N N . THR B 1 303 ? -4.785 -17.609 -4.645 1 96.31 303 THR B N 1
ATOM 6648 C CA . THR B 1 303 ? -4.508 -17.141 -3.285 1 96.31 303 THR B CA 1
ATOM 6649 C C . THR B 1 303 ? -3.943 -15.727 -3.297 1 96.31 303 THR B C 1
ATOM 6651 O O . THR B 1 303 ? -2.947 -15.461 -3.971 1 96.31 303 THR B O 1
ATOM 6654 N N . TYR B 1 304 ? -4.605 -14.828 -2.605 1 95.06 304 TYR B N 1
ATOM 6655 C CA . TYR B 1 304 ? -4.113 -13.469 -2.381 1 95.06 304 TYR B CA 1
ATOM 6656 C C . TYR B 1 304 ? -4.828 -12.82 -1.205 1 95.06 304 TYR B C 1
ATOM 6658 O O . TYR B 1 304 ? -6.062 -12.805 -1.152 1 95.06 304 TYR B O 1
ATOM 6666 N N . ALA B 1 305 ? -4.082 -12.273 -0.306 1 94.31 305 ALA B N 1
ATOM 6667 C CA . ALA B 1 305 ? -4.68 -11.672 0.884 1 94.31 305 ALA B CA 1
ATOM 6668 C C . ALA B 1 305 ? -5.719 -12.594 1.506 1 94.31 305 ALA B C 1
ATOM 6670 O O . ALA B 1 305 ? -5.434 -13.766 1.777 1 94.31 305 ALA B O 1
ATOM 6671 N N . GLY B 1 306 ? -6.859 -12.133 1.712 1 96.94 306 GLY B N 1
ATOM 6672 C CA . GLY B 1 306 ? -7.891 -12.945 2.332 1 96.94 306 GLY B CA 1
ATOM 6673 C C . GLY B 1 306 ? -8.688 -13.766 1.331 1 96.94 306 GLY B C 1
ATOM 6674 O O . GLY B 1 306 ? -9.609 -14.492 1.707 1 96.94 306 GLY B O 1
ATOM 6675 N N . PHE B 1 307 ? -8.312 -13.758 0.095 1 97.69 307 PHE B N 1
ATOM 6676 C CA . PHE B 1 307 ? -9.102 -14.422 -0.938 1 97.69 307 PHE B CA 1
ATOM 6677 C C . PHE B 1 307 ? -8.492 -15.773 -1.297 1 97.69 307 PHE B C 1
ATOM 6679 O O . PHE B 1 307 ? -7.27 -15.914 -1.368 1 97.69 307 PHE B O 1
ATOM 6686 N N . ARG B 1 308 ? -9.344 -16.75 -1.424 1 98.5 308 ARG B N 1
ATOM 6687 C CA . ARG B 1 308 ? -9.023 -18.094 -1.91 1 98.5 308 ARG B CA 1
ATOM 6688 C C . ARG B 1 308 ? -10.031 -18.547 -2.959 1 98.5 308 ARG B C 1
ATOM 6690 O O . ARG B 1 308 ? -11.227 -18.297 -2.828 1 98.5 308 ARG B O 1
ATOM 6697 N N . ALA B 1 309 ? -9.539 -19.156 -3.961 1 98.69 309 ALA B N 1
ATOM 6698 C CA . ALA B 1 309 ? -10.391 -19.75 -4.992 1 98.69 309 ALA B CA 1
ATOM 6699 C C . ALA B 1 309 ? -9.828 -21.094 -5.461 1 98.69 309 ALA B C 1
ATOM 6701 O O . ALA B 1 309 ? -8.633 -21.359 -5.316 1 98.69 309 ALA B O 1
ATOM 6702 N N . ASN B 1 310 ? -10.648 -21.922 -5.887 1 98.75 310 ASN B N 1
ATOM 6703 C CA . ASN B 1 310 ? -10.266 -23.188 -6.523 1 98.75 310 ASN B CA 1
ATOM 6704 C C . ASN B 1 310 ? -11.281 -23.594 -7.586 1 98.75 310 ASN B C 1
ATOM 6706 O O . ASN B 1 310 ? -12.477 -23.719 -7.293 1 98.75 310 ASN B O 1
ATOM 6710 N N . ILE B 1 311 ? -10.867 -23.672 -8.75 1 98.75 311 ILE B N 1
ATOM 6711 C CA . ILE B 1 311 ? -11.664 -24.156 -9.875 1 98.75 311 ILE B CA 1
ATOM 6712 C C . ILE B 1 311 ? -11.133 -25.516 -10.352 1 98.75 311 ILE B C 1
ATOM 6714 O O . ILE B 1 311 ? -9.969 -25.625 -10.75 1 98.75 311 ILE B O 1
ATOM 6718 N N . VAL B 1 312 ? -11.969 -26.547 -10.289 1 98.31 312 VAL B N 1
ATOM 6719 C CA . VAL B 1 312 ? -11.594 -27.906 -10.656 1 98.31 312 VAL B CA 1
ATOM 6720 C C . VAL B 1 312 ? -12.547 -28.438 -11.727 1 98.31 312 VAL B C 1
ATOM 6722 O O . VAL B 1 312 ? -13.766 -28.344 -11.57 1 98.31 312 VAL B O 1
ATOM 6725 N N . ILE B 1 313 ? -12.031 -28.984 -12.75 1 97.5 313 ILE B N 1
ATOM 6726 C CA . ILE B 1 313 ? -12.812 -29.5 -13.867 1 97.5 313 ILE B CA 1
ATOM 6727 C C . ILE B 1 313 ? -12.383 -30.938 -14.188 1 97.5 313 ILE B C 1
ATOM 6729 O O . ILE B 1 313 ? -11.195 -31.203 -14.383 1 97.5 313 ILE B O 1
ATOM 6733 N N . LEU B 1 314 ? -13.289 -31.828 -14.188 1 95.81 314 LEU B N 1
ATOM 6734 C CA . LEU B 1 314 ? -13.141 -33.188 -14.719 1 95.81 314 LEU B CA 1
ATOM 6735 C C . LEU B 1 314 ? -13.953 -33.375 -15.992 1 95.81 314 LEU B C 1
ATOM 6737 O O . LEU B 1 314 ? -15.078 -33.875 -15.953 1 95.81 314 LEU B O 1
ATOM 6741 N N . PRO B 1 315 ? -13.297 -33 -17.078 1 93.88 315 PRO B N 1
ATOM 6742 C CA . PRO B 1 315 ? -14.07 -32.906 -18.328 1 93.88 315 PRO B CA 1
ATOM 6743 C C . PRO B 1 315 ? -14.711 -34.219 -18.719 1 93.88 315 PRO B C 1
ATOM 6745 O O . PRO B 1 315 ? -15.852 -34.25 -19.203 1 93.88 315 PRO B O 1
ATOM 6748 N N . ASP B 1 316 ? -14.055 -35.344 -18.547 1 91.31 316 ASP B N 1
ATOM 6749 C CA . ASP B 1 316 ? -14.57 -36.625 -18.984 1 91.31 316 ASP B CA 1
ATOM 6750 C C . ASP B 1 316 ? -15.781 -37.062 -18.156 1 91.31 316 ASP B C 1
ATOM 6752 O O . ASP B 1 316 ? -16.703 -37.688 -18.672 1 91.31 316 ASP B O 1
ATOM 6756 N N . ALA B 1 317 ? -15.742 -36.688 -16.922 1 93.19 317 ALA B N 1
ATOM 6757 C CA . ALA B 1 317 ? -16.859 -37 -16.031 1 93.19 317 ALA B CA 1
ATOM 6758 C C . ALA B 1 317 ? -17.922 -35.906 -16.109 1 93.19 317 ALA B C 1
ATOM 6760 O O . ALA B 1 317 ? -18.984 -36.031 -15.492 1 93.19 317 ALA B O 1
ATOM 6761 N N . LYS B 1 318 ? -17.672 -34.844 -16.828 1 95.88 318 LYS B N 1
ATOM 6762 C CA . LYS B 1 318 ? -18.547 -33.688 -16.922 1 95.88 318 LYS B CA 1
ATOM 6763 C C . LYS B 1 318 ? -18.891 -33.156 -15.523 1 95.88 318 LYS B C 1
ATOM 6765 O O . LYS B 1 318 ? -20.062 -32.906 -15.227 1 95.88 318 LYS B O 1
ATOM 6770 N N . LEU B 1 319 ? -17.891 -33.125 -14.719 1 97 319 LEU B N 1
ATOM 6771 C CA . LEU B 1 319 ? -18 -32.656 -13.336 1 97 319 LEU B CA 1
ATOM 6772 C C . LEU B 1 319 ? -17.125 -31.438 -13.102 1 97 319 LEU B C 1
ATOM 6774 O O . LEU B 1 319 ? -16 -31.359 -13.617 1 97 319 LEU B O 1
ATOM 6778 N N . GLY B 1 320 ? -17.625 -30.422 -12.391 1 98 320 GLY B N 1
ATOM 6779 C CA . GLY B 1 320 ? -16.875 -29.234 -12.039 1 98 320 GLY B CA 1
ATOM 6780 C C . GLY B 1 320 ? -17.125 -28.75 -10.625 1 98 320 GLY B C 1
ATOM 6781 O O . GLY B 1 320 ? -18.219 -28.938 -10.086 1 98 320 GLY B O 1
ATOM 6782 N N . ILE B 1 321 ? -16.156 -28.203 -9.969 1 98.56 321 ILE B N 1
ATOM 6783 C CA . ILE B 1 321 ? -16.219 -27.641 -8.625 1 98.56 321 ILE B CA 1
ATOM 6784 C C . ILE B 1 321 ? -15.664 -26.219 -8.633 1 98.56 321 ILE B C 1
ATOM 6786 O O . ILE B 1 321 ? -14.562 -25.969 -9.133 1 98.56 321 ILE B O 1
ATOM 6790 N N . ALA B 1 322 ? -16.375 -25.266 -8.211 1 98.75 322 ALA B N 1
ATOM 6791 C CA . ALA B 1 322 ? -15.938 -23.875 -8.016 1 98.75 322 ALA B CA 1
ATOM 6792 C C . ALA B 1 322 ? -16.141 -23.438 -6.57 1 98.75 322 ALA B C 1
ATOM 6794 O O . ALA B 1 322 ? -17.266 -23.484 -6.055 1 98.75 322 ALA B O 1
ATOM 6795 N N . ILE B 1 323 ? -15.094 -23.094 -5.906 1 98.88 323 ILE B N 1
ATOM 6796 C CA . ILE B 1 323 ? -15.172 -22.547 -4.559 1 98.88 323 ILE B CA 1
ATOM 6797 C C . ILE B 1 323 ? -14.406 -21.219 -4.492 1 98.88 323 ILE B C 1
ATOM 6799 O O . ILE B 1 323 ? -13.266 -21.125 -4.949 1 98.88 323 ILE B O 1
ATOM 6803 N N . THR B 1 324 ? -15.031 -20.172 -4.027 1 98.69 324 THR B N 1
ATOM 6804 C CA . THR B 1 324 ? -14.406 -18.875 -3.777 1 98.69 324 THR B CA 1
ATOM 6805 C C . THR B 1 324 ? -14.68 -18.406 -2.35 1 98.69 324 THR B C 1
ATOM 6807 O O . THR B 1 324 ? -15.766 -18.625 -1.818 1 98.69 324 THR B O 1
ATOM 6810 N N . SER B 1 325 ? -13.664 -17.922 -1.738 1 98.69 325 SER B N 1
ATOM 6811 C CA . SER B 1 325 ? -13.805 -17.484 -0.353 1 98.69 325 SER B CA 1
ATOM 6812 C C . SER B 1 325 ? -13.047 -16.188 -0.106 1 98.69 325 SER B C 1
ATOM 6814 O O . SER B 1 325 ? -12.008 -15.945 -0.719 1 98.69 325 SER B O 1
ATOM 6816 N N . ALA B 1 326 ? -13.586 -15.32 0.707 1 98.62 326 ALA B N 1
ATOM 6817 C CA . ALA B 1 326 ? -12.953 -14.109 1.221 1 98.62 326 ALA B CA 1
ATOM 6818 C C . ALA B 1 326 ? -12.688 -14.227 2.719 1 98.62 326 ALA B C 1
ATOM 6820 O O . ALA B 1 326 ? -12.898 -13.266 3.467 1 98.62 326 ALA B O 1
ATOM 6821 N N . THR B 1 327 ? -12.281 -15.477 3.172 1 98.12 327 THR B N 1
ATOM 6822 C CA . THR B 1 327 ? -12.062 -15.758 4.586 1 98.12 327 THR B CA 1
ATOM 6823 C C . THR B 1 327 ? -10.664 -16.312 4.82 1 98.12 327 THR B C 1
ATOM 6825 O O . THR B 1 327 ? -10.312 -16.688 5.941 1 98.12 327 THR B O 1
ATOM 6828 N N . ASN B 1 328 ? -9.906 -16.422 3.781 1 97.25 328 ASN B N 1
ATOM 6829 C CA . ASN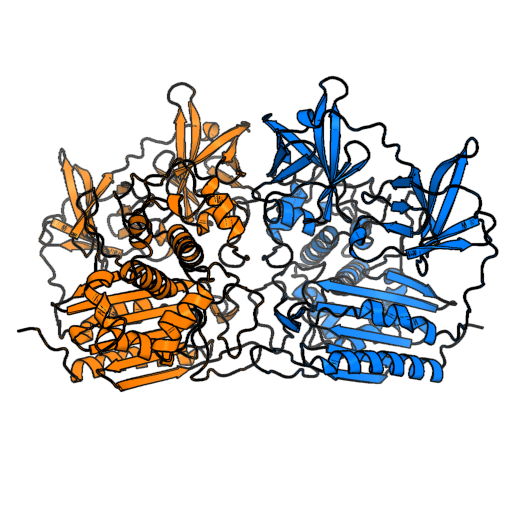 B 1 328 ? -8.547 -16.938 3.824 1 97.25 328 ASN B CA 1
ATOM 6830 C C . ASN B 1 328 ? -8.523 -18.438 4.109 1 97.25 328 ASN B C 1
ATOM 6832 O O . ASN B 1 328 ? -7.465 -19.016 4.352 1 97.25 328 ASN B O 1
ATOM 6836 N N . VAL B 1 329 ? -9.672 -19.094 4.102 1 97 329 VAL B N 1
ATOM 6837 C CA . VAL B 1 329 ? -9.711 -20.531 4.316 1 97 329 VAL B CA 1
ATOM 6838 C C . VAL B 1 329 ? -9.148 -21.25 3.096 1 97 329 VAL B C 1
ATOM 6840 O O . VAL B 1 329 ? -9.406 -20.844 1.957 1 97 329 VAL B O 1
ATOM 6843 N N . ASN B 1 330 ? -8.383 -22.25 3.27 1 96.19 330 ASN B N 1
ATOM 6844 C CA . ASN B 1 330 ? -7.703 -22.953 2.191 1 96.19 330 ASN B CA 1
ATOM 6845 C C . ASN B 1 330 ? -8.656 -23.891 1.441 1 96.19 330 ASN B C 1
ATOM 6847 O O . ASN B 1 330 ? -8.602 -25.109 1.605 1 96.19 330 ASN B O 1
ATOM 6851 N N . VAL B 1 331 ? -9.383 -23.391 0.566 1 97.44 331 VAL B N 1
ATOM 6852 C CA . VAL B 1 331 ? -10.43 -24.156 -0.122 1 97.44 331 VAL B CA 1
ATOM 6853 C C . VAL B 1 331 ? -9.789 -25.141 -1.101 1 97.44 331 VAL B C 1
ATOM 6855 O O . VAL B 1 331 ? -10.375 -26.172 -1.415 1 97.44 331 VAL B O 1
ATOM 6858 N N . ALA B 1 332 ? -8.609 -24.797 -1.614 1 96.69 332 ALA B N 1
ATOM 6859 C CA . ALA B 1 332 ? -7.895 -25.75 -2.447 1 96.69 332 ALA B CA 1
ATOM 6860 C C . ALA B 1 332 ? -7.598 -27.031 -1.672 1 96.69 332 ALA B C 1
ATOM 6862 O O . ALA B 1 332 ? -7.754 -28.141 -2.197 1 96.69 332 ALA B O 1
ATOM 6863 N N . LYS B 1 333 ? -7.176 -26.875 -0.464 1 93.69 333 LYS B N 1
ATOM 6864 C CA . LYS B 1 333 ? -6.891 -28.016 0.39 1 93.69 333 LYS B CA 1
ATOM 6865 C C . LYS B 1 333 ? -8.156 -28.828 0.667 1 93.69 333 LYS B C 1
ATOM 6867 O O . LYS B 1 333 ? -8.109 -30.047 0.771 1 93.69 333 LYS B O 1
ATOM 6872 N N . TRP B 1 334 ? -9.359 -28.141 0.767 1 96.25 334 TRP B N 1
ATOM 6873 C CA . TRP B 1 334 ? -10.633 -28.844 0.937 1 96.25 334 TRP B CA 1
ATOM 6874 C C . TRP B 1 334 ? -10.844 -29.875 -0.167 1 96.25 334 TRP B C 1
ATOM 6876 O O . TRP B 1 334 ? -11.188 -31.016 0.108 1 96.25 334 TRP B O 1
ATOM 6886 N N . VAL B 1 335 ? -10.594 -29.422 -1.351 1 95.81 335 VAL B N 1
ATOM 6887 C CA . VAL B 1 335 ? -10.844 -30.266 -2.512 1 95.81 335 VAL B CA 1
ATOM 6888 C C . VAL B 1 335 ? -9.773 -31.344 -2.6 1 95.81 335 VAL B C 1
ATOM 6890 O O . VAL B 1 335 ? -10.094 -32.531 -2.762 1 95.81 335 VAL B O 1
ATOM 6893 N N . ASP B 1 336 ? -8.539 -30.984 -2.426 1 90 336 ASP B N 1
ATOM 6894 C CA . ASP B 1 336 ? -7.422 -31.906 -2.547 1 90 336 ASP B CA 1
ATOM 6895 C C . ASP B 1 336 ? -7.559 -33.062 -1.562 1 90 336 ASP B C 1
ATOM 6897 O O . ASP B 1 336 ? -7.289 -34.219 -1.91 1 90 336 ASP B O 1
ATOM 6901 N N . LYS B 1 337 ? -7.965 -32.781 -0.409 1 88.56 337 LYS B N 1
ATOM 6902 C CA . LYS B 1 337 ? -8.055 -33.812 0.642 1 88.56 337 LYS B CA 1
ATOM 6903 C C . LYS B 1 337 ? -9.219 -34.75 0.389 1 88.56 337 LYS B C 1
ATOM 6905 O O . LYS B 1 337 ? -9.25 -35.875 0.93 1 88.56 337 LYS B O 1
ATOM 6910 N N . ASN B 1 338 ? -10.203 -34.344 -0.417 1 92.44 338 ASN B N 1
ATOM 6911 C CA . ASN B 1 338 ? -11.438 -35.125 -0.492 1 92.44 338 ASN B CA 1
ATOM 6912 C C . ASN B 1 338 ? -11.719 -35.594 -1.918 1 92.44 338 ASN B C 1
ATOM 6914 O O . ASN B 1 338 ? -12.641 -36.375 -2.148 1 92.44 338 ASN B O 1
ATOM 6918 N N . ILE B 1 339 ? -10.938 -35.156 -2.844 1 91.56 339 ILE B N 1
ATOM 6919 C CA . ILE B 1 339 ? -11.227 -35.438 -4.25 1 91.56 339 ILE B CA 1
ATOM 6920 C C . ILE B 1 339 ? -11.18 -36.938 -4.52 1 91.56 339 ILE B C 1
ATOM 6922 O O . ILE B 1 339 ? -11.867 -37.438 -5.41 1 91.56 339 ILE B O 1
ATOM 6926 N N . ASP B 1 340 ? -10.406 -37.719 -3.717 1 88.31 340 ASP B N 1
ATOM 6927 C CA . ASP B 1 340 ? -10.273 -39.156 -3.91 1 88.31 340 ASP B CA 1
ATOM 6928 C C . ASP B 1 340 ? -11.609 -39.875 -3.691 1 88.31 340 ASP B C 1
ATOM 6930 O O . ASP B 1 340 ? -11.812 -41 -4.188 1 88.31 340 ASP B O 1
ATOM 6934 N N . ILE B 1 341 ? -12.461 -39.219 -2.949 1 91.62 341 ILE B N 1
ATOM 6935 C CA . ILE B 1 341 ? -13.789 -39.781 -2.711 1 91.62 341 ILE B CA 1
ATOM 6936 C C . ILE B 1 341 ? -14.484 -40.031 -4.047 1 91.62 341 ILE B C 1
ATOM 6938 O O . ILE B 1 341 ? -15.25 -41 -4.176 1 91.62 341 ILE B O 1
ATOM 6942 N N . LEU B 1 342 ? -14.18 -39.25 -5.039 1 92.81 342 LEU B N 1
ATOM 6943 C CA . LEU B 1 342 ? -14.828 -39.375 -6.344 1 92.81 342 LEU B CA 1
ATOM 6944 C C . LEU B 1 342 ? -14.43 -40.656 -7.047 1 92.81 342 LEU B C 1
ATOM 6946 O O . LEU B 1 342 ? -15.141 -41.125 -7.941 1 92.81 342 LEU B O 1
ATOM 6950 N N . PHE B 1 343 ? -13.195 -41.312 -6.719 1 87.44 343 PHE B N 1
ATOM 6951 C CA . PHE B 1 343 ? -12.633 -42.406 -7.477 1 87.44 343 PHE B CA 1
ATOM 6952 C C . PHE B 1 343 ? -12.664 -43.688 -6.656 1 87.44 343 PHE B C 1
ATOM 6954 O O . PHE B 1 343 ? -12.305 -44.781 -7.152 1 87.44 343 PHE B O 1
ATOM 6961 N N . ASN B 1 344 ? -13.516 -44.062 -5.789 1 70.25 344 ASN B N 1
ATOM 6962 C CA . ASN B 1 344 ? -13.664 -45.25 -4.941 1 70.25 344 ASN B CA 1
ATOM 6963 C C . ASN B 1 344 ? -12.312 -45.781 -4.48 1 70.25 344 ASN B C 1
ATOM 6965 O O . ASN B 1 344 ? -12.141 -46.969 -4.277 1 70.25 344 ASN B O 1
ATOM 6969 N N . THR B 1 345 ? -11.328 -44.969 -4.551 1 59.28 345 THR B N 1
ATOM 6970 C CA . THR B 1 345 ? -10.031 -45.594 -4.348 1 59.28 345 THR B CA 1
ATOM 6971 C C . THR B 1 345 ? -9.766 -45.844 -2.861 1 59.28 345 THR B C 1
ATOM 6973 O O . THR B 1 345 ? -9.797 -44.875 -2.068 1 59.28 345 THR B O 1
ATOM 6976 N N . ASP B 1 346 ? -10.398 -46.844 -2.271 1 50.81 346 ASP B N 1
ATOM 6977 C CA . ASP B 1 346 ? -10.039 -47.375 -0.95 1 50.81 346 ASP B CA 1
ATOM 6978 C C . ASP B 1 346 ? -8.539 -47.656 -0.861 1 50.81 346 ASP B C 1
ATOM 6980 O O . ASP B 1 346 ? -8.133 -48.812 -0.816 1 50.81 346 ASP B O 1
ATOM 6984 N N . ILE B 1 347 ? -7.766 -47 -1.554 1 48.5 347 ILE B N 1
ATOM 6985 C CA . ILE B 1 347 ? -6.434 -47.594 -1.484 1 48.5 347 ILE B CA 1
ATOM 6986 C C . ILE B 1 347 ? -5.812 -47.312 -0.117 1 48.5 347 ILE B C 1
ATOM 6988 O O . ILE B 1 347 ? -5.586 -46.156 0.243 1 48.5 347 ILE B O 1
ATOM 6992 N N . GLU B 1 348 ? -6 -48.188 0.781 1 48.84 348 GLU B N 1
ATOM 6993 C CA . GLU B 1 348 ? -5.254 -48.156 2.037 1 48.84 348 GLU B CA 1
ATOM 6994 C C . GLU B 1 348 ? -3.756 -48.031 1.788 1 48.84 348 GLU B C 1
ATOM 6996 O O . GLU B 1 348 ? -3.197 -48.75 0.95 1 48.84 348 GLU B O 1
ATOM 7001 N N . PRO B 1 349 ? -3.156 -47 2.152 1 49.69 349 PRO B N 1
ATOM 7002 C CA . PRO B 1 349 ? -1.701 -46.938 1.995 1 49.69 349 PRO B CA 1
ATOM 7003 C C . PRO B 1 349 ? -0.992 -48.188 2.512 1 49.69 349 PRO B C 1
ATOM 7005 O O . PRO B 1 349 ? -1.312 -48.688 3.598 1 49.69 349 PRO B O 1
ATOM 7008 N N . GLU B 1 350 ? -0.556 -49.094 1.712 1 46.5 350 GLU B N 1
ATOM 7009 C CA . GLU B 1 350 ? 0.215 -50.281 2.131 1 46.5 350 GLU B CA 1
ATOM 7010 C C . GLU B 1 350 ? 1.364 -49.875 3.051 1 46.5 350 GLU B C 1
ATOM 7012 O O . GLU B 1 350 ? 2.061 -48.875 2.793 1 46.5 350 GLU B O 1
ATOM 7017 N N . LYS B 1 351 ? 1.449 -50.375 4.266 1 53.69 351 LYS B N 1
ATOM 7018 C CA . LYS B 1 351 ? 2.58 -50.25 5.184 1 53.69 351 LYS B CA 1
ATOM 7019 C C . LYS B 1 351 ? 3.811 -50.969 4.648 1 53.69 351 LYS B C 1
ATOM 7021 O O . LYS B 1 351 ? 3.896 -52.188 4.734 1 53.69 351 LYS B O 1
ATOM 7026 N N . PRO B 1 352 ? 4.48 -50.531 3.613 1 46.5 352 PRO B N 1
ATOM 7027 C CA . PRO B 1 352 ? 5.562 -51.406 3.15 1 46.5 352 PRO B CA 1
ATOM 7028 C C . PRO B 1 352 ? 6.688 -51.531 4.176 1 46.5 352 PRO B C 1
ATOM 7030 O O . PRO B 1 352 ? 6.883 -50.656 5.008 1 46.5 352 PRO B O 1
ATOM 7033 N N . HIS B 1 353 ? 7.207 -52.812 4.391 1 46.72 353 HIS B N 1
ATOM 7034 C CA . HIS B 1 353 ? 8.445 -53.188 5.062 1 46.72 353 HIS B CA 1
ATOM 7035 C C . HIS B 1 353 ? 9.625 -52.375 4.535 1 46.72 353 HIS B C 1
ATOM 7037 O O . HIS B 1 353 ? 9.789 -52.219 3.32 1 46.72 353 HIS B O 1
ATOM 7043 N N . CYS B 1 354 ? 10.266 -51.469 5.266 1 53.03 354 CYS B N 1
ATOM 7044 C CA . CYS B 1 354 ? 11.188 -50.375 4.934 1 53.03 354 CYS B CA 1
ATOM 7045 C C . CYS B 1 354 ? 12.617 -50.875 4.824 1 53.03 354 CYS B C 1
ATOM 7047 O O . CYS B 1 354 ? 13.195 -51.344 5.812 1 53.03 354 CYS B O 1
ATOM 7049 N N . LEU B 1 355 ? 13.102 -51.344 3.729 1 51.81 355 LEU B N 1
ATOM 7050 C CA . LEU B 1 355 ? 14.492 -51.75 3.551 1 51.81 355 LEU B CA 1
ATOM 7051 C C . LEU B 1 355 ? 15.445 -50.656 4.008 1 51.81 355 LEU B C 1
ATOM 7053 O O . LEU B 1 355 ? 16.594 -50.906 4.34 1 51.81 355 LEU B O 1
ATOM 7057 N N . THR B 1 356 ? 15.172 -49.469 3.805 1 57.44 356 THR B N 1
ATOM 7058 C CA . THR B 1 356 ? 16.188 -48.406 4.004 1 57.44 356 THR B CA 1
ATOM 7059 C C . THR B 1 356 ? 16.125 -47.875 5.43 1 57.44 356 THR B C 1
ATOM 7061 O O . THR B 1 356 ? 16.688 -46.812 5.711 1 57.44 356 THR B O 1
ATOM 7064 N N . SER B 1 357 ? 15.68 -48.656 6.359 1 62.09 357 SER B N 1
ATOM 7065 C CA . SER B 1 357 ? 15.469 -48.125 7.703 1 62.09 357 SER B CA 1
ATOM 7066 C C . SER B 1 357 ? 16.766 -48.125 8.5 1 62.09 357 SER B C 1
ATOM 7068 O O . SER B 1 357 ? 16.891 -47.375 9.477 1 62.09 357 SER B O 1
ATOM 7070 N N . ASP B 1 358 ? 17.797 -48.781 7.98 1 73.19 358 ASP B N 1
ATOM 7071 C CA . ASP B 1 358 ? 19 -48.875 8.797 1 73.19 358 ASP B CA 1
ATOM 7072 C C . ASP B 1 358 ? 20.047 -47.844 8.359 1 73.19 358 ASP B C 1
ATOM 7074 O O . ASP B 1 358 ? 21.125 -47.75 8.93 1 73.19 358 ASP B O 1
ATOM 7078 N N . ILE B 1 359 ? 19.703 -47 7.402 1 80.19 359 ILE B N 1
ATOM 7079 C CA . ILE B 1 359 ? 20.656 -46.031 6.91 1 80.19 359 ILE B CA 1
ATOM 7080 C C . ILE B 1 359 ? 20.375 -44.688 7.559 1 80.19 359 ILE B C 1
ATOM 7082 O O . ILE B 1 359 ? 19.219 -44.281 7.73 1 80.19 359 ILE B O 1
ATOM 7086 N N . ASP B 1 360 ? 21.5 -44 7.945 1 88.31 360 ASP B N 1
ATOM 7087 C CA . ASP B 1 360 ? 21.359 -42.656 8.484 1 88.31 360 ASP B CA 1
ATOM 7088 C C . ASP B 1 360 ? 21.016 -41.656 7.383 1 88.31 360 ASP B C 1
ATOM 7090 O O . ASP B 1 360 ? 21.891 -41.25 6.609 1 88.31 360 ASP B O 1
ATOM 7094 N N . ILE B 1 361 ? 19.859 -41.188 7.348 1 88.81 361 ILE B N 1
ATOM 7095 C CA . ILE B 1 361 ? 19.375 -40.281 6.301 1 88.81 361 ILE B CA 1
ATOM 7096 C C . ILE B 1 361 ? 19.422 -38.844 6.801 1 88.81 361 ILE B C 1
ATOM 7098 O O . ILE B 1 361 ? 18.969 -37.938 6.109 1 88.81 361 ILE B O 1
ATOM 7102 N N . THR B 1 362 ? 19.891 -38.625 8.016 1 90.38 362 THR B N 1
ATOM 7103 C CA . THR B 1 362 ? 19.844 -37.312 8.633 1 90.38 362 THR B CA 1
ATOM 7104 C C . THR B 1 362 ? 20.781 -36.344 7.906 1 90.38 362 THR B C 1
ATOM 7106 O O . THR B 1 362 ? 21.844 -36.75 7.426 1 90.38 362 THR B O 1
ATOM 7109 N N . GLY B 1 363 ? 20.344 -35.094 7.793 1 92 363 GLY B N 1
ATOM 7110 C CA . GLY B 1 363 ? 21.203 -34.062 7.199 1 92 363 GLY B CA 1
ATOM 7111 C C . GLY B 1 363 ? 20.406 -32.938 6.551 1 92 363 GLY B C 1
ATOM 7112 O O . GLY B 1 363 ? 19.188 -32.875 6.676 1 92 363 GLY B O 1
ATOM 7113 N N . ILE B 1 364 ? 21.156 -31.984 6.102 1 93.19 364 ILE B N 1
ATOM 7114 C CA . ILE B 1 364 ? 20.609 -30.891 5.297 1 93.19 364 ILE B CA 1
ATOM 7115 C C . ILE B 1 364 ? 20.875 -31.156 3.82 1 93.19 364 ILE B C 1
ATOM 7117 O O . ILE B 1 364 ? 22.016 -31.453 3.432 1 93.19 364 ILE B O 1
ATOM 7121 N N . PHE B 1 365 ? 19.828 -31.188 3.051 1 94.44 365 PHE B N 1
ATOM 7122 C CA . PHE B 1 365 ? 19.922 -31.484 1.629 1 94.44 365 PHE B CA 1
ATOM 7123 C C . PHE B 1 365 ? 19.359 -30.344 0.79 1 94.44 365 PHE B C 1
ATOM 7125 O O . PHE B 1 365 ? 18.281 -29.828 1.084 1 94.44 365 PHE B O 1
ATOM 7132 N N . ARG B 1 366 ? 20.094 -29.906 -0.218 1 94.81 366 ARG B N 1
ATOM 7133 C CA . ARG B 1 366 ? 19.672 -28.797 -1.061 1 94.81 366 ARG B CA 1
ATOM 7134 C C . ARG B 1 366 ? 20.031 -29.047 -2.521 1 94.81 366 ARG B C 1
ATOM 7136 O O . ARG B 1 366 ? 21.078 -29.625 -2.82 1 94.81 366 ARG B O 1
ATOM 7143 N N . GLY B 1 367 ? 19.109 -28.781 -3.393 1 93.62 367 GLY B N 1
ATOM 7144 C CA . GLY B 1 367 ? 19.328 -28.844 -4.828 1 93.62 367 GLY B CA 1
ATOM 7145 C C . GLY B 1 367 ? 19.328 -27.469 -5.492 1 93.62 367 GLY B C 1
ATOM 7146 O O . GLY B 1 367 ? 19.891 -26.516 -4.957 1 93.62 367 GLY B O 1
ATOM 7147 N N . ARG B 1 368 ? 18.828 -27.438 -6.711 1 89.06 368 ARG B N 1
ATOM 7148 C CA . ARG B 1 368 ? 18.781 -26.188 -7.457 1 89.06 368 ARG B CA 1
ATOM 7149 C C . ARG B 1 368 ? 17.812 -25.203 -6.805 1 89.06 368 ARG B C 1
ATOM 7151 O O . ARG B 1 368 ? 18.031 -24 -6.828 1 89.06 368 ARG B O 1
ATOM 7158 N N . GLU B 1 369 ? 16.766 -25.734 -6.219 1 89 369 GLU B N 1
ATOM 7159 C CA . GLU B 1 369 ? 15.82 -24.891 -5.492 1 89 369 GLU B CA 1
ATOM 7160 C C . GLU B 1 369 ? 16.438 -24.359 -4.195 1 89 369 GLU B C 1
ATOM 7162 O O . GLU B 1 369 ? 17.188 -25.078 -3.531 1 89 369 GLU B O 1
ATOM 7167 N N . PRO B 1 370 ? 16.016 -23.172 -3.828 1 90.12 370 PRO B N 1
ATOM 7168 C CA . PRO B 1 370 ? 16.734 -22.484 -2.754 1 90.12 370 PRO B CA 1
ATOM 7169 C C . PRO B 1 370 ? 16.453 -23.094 -1.378 1 90.12 370 PRO B C 1
ATOM 7171 O O . PRO B 1 370 ? 17.344 -23.094 -0.514 1 90.12 370 PRO B O 1
ATOM 7174 N N . TYR B 1 371 ? 15.328 -23.578 -1.124 1 90.56 371 TYR B N 1
ATOM 7175 C CA . TYR B 1 371 ? 14.984 -24.031 0.216 1 90.56 371 TYR B CA 1
ATOM 7176 C C . TYR B 1 371 ? 15.492 -25.453 0.448 1 90.56 371 TYR B C 1
ATOM 7178 O O . TYR B 1 371 ? 15.164 -26.375 -0.309 1 90.56 371 TYR B O 1
ATOM 7186 N N . PRO B 1 372 ? 16.188 -25.688 1.515 1 92.12 372 PRO B N 1
ATOM 7187 C CA . PRO B 1 372 ? 16.703 -27.031 1.81 1 92.12 372 PRO B CA 1
ATOM 7188 C C . PRO B 1 372 ? 15.703 -27.891 2.574 1 92.12 372 PRO B C 1
ATOM 7190 O O . PRO B 1 372 ? 14.797 -27.359 3.223 1 92.12 372 PRO B O 1
ATOM 7193 N N . TYR B 1 373 ? 15.898 -29.188 2.443 1 90.12 373 TYR B N 1
ATOM 7194 C CA . TYR B 1 373 ? 15.25 -30.172 3.311 1 90.12 373 TYR B CA 1
ATOM 7195 C C . TYR B 1 373 ? 16.141 -30.516 4.492 1 90.12 373 TYR B C 1
ATOM 7197 O O . TYR B 1 373 ? 17.344 -30.75 4.328 1 90.12 373 TYR B O 1
ATOM 7205 N N . ILE B 1 374 ? 15.531 -30.438 5.617 1 89.44 374 ILE B N 1
ATOM 7206 C CA . ILE B 1 374 ? 16.203 -30.891 6.836 1 89.44 374 ILE B CA 1
ATOM 7207 C C . ILE B 1 374 ? 15.602 -32.219 7.305 1 89.44 374 ILE B C 1
ATOM 7209 O O . ILE B 1 374 ? 14.406 -32.281 7.605 1 89.44 374 ILE B O 1
ATOM 7213 N N . ILE B 1 375 ? 16.422 -33.219 7.332 1 88.56 375 ILE B N 1
ATOM 7214 C CA . ILE B 1 375 ? 15.984 -34.531 7.742 1 88.56 375 ILE B CA 1
ATOM 7215 C C . ILE B 1 375 ? 16.625 -34.906 9.07 1 88.56 375 ILE B C 1
ATOM 7217 O O . ILE B 1 375 ? 17.859 -34.969 9.18 1 88.56 375 ILE B O 1
ATOM 7221 N N . THR B 1 376 ? 15.742 -35.062 10.008 1 85.38 376 THR B N 1
ATOM 7222 C CA . THR B 1 376 ? 16.188 -35.562 11.297 1 85.38 376 THR B CA 1
ATOM 7223 C C . THR B 1 376 ? 15.828 -37.031 11.453 1 85.38 376 THR B C 1
ATOM 7225 O O . THR B 1 376 ? 15.305 -37.656 10.523 1 85.38 376 THR B O 1
ATOM 7228 N N . LYS B 1 377 ? 16.25 -37.562 12.617 1 79.06 377 LYS B N 1
ATOM 7229 C CA . LYS B 1 377 ? 15.93 -38.969 12.859 1 79.06 377 LYS B CA 1
ATOM 7230 C C . LYS B 1 377 ? 14.414 -39.188 12.898 1 79.06 377 LYS B C 1
ATOM 7232 O O . LYS B 1 377 ? 13.93 -40.25 12.531 1 79.06 377 LYS B O 1
ATOM 7237 N N . GLU B 1 378 ? 13.742 -38.094 13.156 1 76.81 378 GLU B N 1
ATOM 7238 C CA . GLU B 1 378 ? 12.305 -38.25 13.398 1 76.81 378 GLU B CA 1
ATOM 7239 C C . GLU B 1 378 ? 11.492 -37.562 12.297 1 76.81 378 GLU B C 1
ATOM 7241 O O . GLU B 1 378 ? 10.398 -38.031 11.961 1 76.81 378 GLU B O 1
ATOM 7246 N N . ASP B 1 379 ? 12.109 -36.531 11.719 1 78 379 ASP B N 1
ATOM 7247 C CA . ASP B 1 379 ? 11.219 -35.688 10.914 1 78 379 ASP B CA 1
ATOM 7248 C C . ASP B 1 379 ? 11.906 -35.25 9.617 1 78 379 ASP B C 1
ATOM 7250 O O . ASP B 1 379 ? 13.133 -35.156 9.562 1 78 379 ASP B O 1
ATOM 7254 N N . VAL B 1 380 ? 11.141 -35.094 8.625 1 73.56 380 VAL B N 1
ATOM 7255 C CA . VAL B 1 380 ? 11.523 -34.406 7.395 1 73.56 380 VAL B CA 1
ATOM 7256 C C . VAL B 1 380 ? 10.883 -33.031 7.359 1 73.56 380 VAL B C 1
ATOM 7258 O O . VAL B 1 380 ? 9.672 -32.875 7.582 1 73.56 380 VAL B O 1
ATOM 7261 N N . TYR B 1 381 ? 11.703 -31.984 7.137 1 78.88 381 TYR B N 1
ATOM 7262 C CA . TYR B 1 381 ? 11.164 -30.641 7.062 1 78.88 381 TYR B CA 1
ATOM 7263 C C . TYR B 1 381 ? 11.742 -29.891 5.867 1 78.88 381 TYR B C 1
ATOM 7265 O O . TYR B 1 381 ? 12.906 -30.078 5.516 1 78.88 381 TYR B O 1
ATOM 7273 N N . LEU B 1 382 ? 10.797 -29.266 5.152 1 73.25 382 LEU B N 1
ATOM 7274 C CA . LEU B 1 382 ? 11.227 -28.219 4.234 1 73.25 382 LEU B CA 1
ATOM 7275 C C . LEU B 1 382 ? 11.375 -26.891 4.965 1 73.25 382 LEU B C 1
ATOM 7277 O O . LEU B 1 382 ? 10.453 -26.438 5.652 1 73.25 382 LEU B O 1
ATOM 7281 N N . LEU B 1 383 ? 12.484 -26.25 4.844 1 71 383 LEU B N 1
ATOM 7282 C CA . LEU B 1 383 ? 12.812 -25.094 5.66 1 71 383 LEU B CA 1
ATOM 7283 C C . LEU B 1 383 ? 11.812 -23.969 5.434 1 71 383 LEU B C 1
ATOM 7285 O O . LEU B 1 383 ? 11.5 -23.203 6.355 1 71 383 LEU B O 1
ATOM 7289 N N . SER B 1 384 ? 11.297 -23.828 4.203 1 69.19 384 SER B N 1
ATOM 7290 C CA . SER B 1 384 ? 10.32 -22.781 3.963 1 69.19 384 SER B CA 1
ATOM 7291 C C . SER B 1 384 ? 9.078 -22.969 4.828 1 69.19 384 SER B C 1
ATOM 7293 O O . SER B 1 384 ? 8.328 -22.016 5.062 1 69.19 384 SER B O 1
ATOM 7295 N N . ASN B 1 385 ? 8.883 -24.203 5.16 1 62 385 ASN B N 1
ATOM 7296 C CA . ASN B 1 385 ? 7.711 -24.594 5.934 1 62 385 ASN B CA 1
ATOM 7297 C C . ASN B 1 385 ? 8.047 -24.766 7.41 1 62 385 ASN B C 1
ATOM 7299 O O . ASN B 1 385 ? 7.27 -25.375 8.156 1 62 385 ASN B O 1
ATOM 7303 N N . LEU B 1 386 ? 9.422 -24.641 7.68 1 51.28 386 LEU B N 1
ATOM 7304 C CA . LEU B 1 386 ? 9.898 -24.969 9.016 1 51.28 386 LEU B CA 1
ATOM 7305 C C . LEU B 1 386 ? 8.906 -24.531 10.078 1 51.28 386 LEU B C 1
ATOM 7307 O O . LEU B 1 386 ? 8.797 -25.156 11.133 1 51.28 386 LEU B O 1
ATOM 7311 N N . LEU B 1 387 ? 8.188 -23.438 9.836 1 48.56 387 LEU B N 1
ATOM 7312 C CA . LEU B 1 387 ? 7.27 -22.984 10.883 1 48.56 387 LEU B CA 1
ATOM 7313 C C . LEU B 1 387 ? 5.969 -23.781 10.836 1 48.56 387 LEU B C 1
ATOM 7315 O O . LEU B 1 387 ? 5.117 -23.625 11.719 1 48.56 387 LEU B O 1
ATOM 7319 N N . GLU B 1 388 ? 5.594 -24.469 9.898 1 53.69 388 GLU B N 1
ATOM 7320 C CA . GLU B 1 388 ? 4.246 -25.031 9.875 1 53.69 388 GLU B CA 1
ATOM 7321 C C . GLU B 1 388 ? 4.238 -26.469 10.352 1 53.69 388 GLU B C 1
ATOM 7323 O O . GLU B 1 388 ? 3.254 -26.938 10.922 1 53.69 388 GLU B O 1
ATOM 7328 N N . ASN B 1 389 ? 5.051 -27.547 9.977 1 59.62 389 ASN B N 1
ATOM 7329 C CA . ASN B 1 389 ? 4.848 -28.844 10.594 1 59.62 389 ASN B CA 1
ATOM 7330 C C . ASN B 1 389 ? 5.836 -29.891 10.062 1 59.62 389 ASN B C 1
ATOM 7332 O O . ASN B 1 389 ? 6.027 -30 8.852 1 59.62 389 ASN B O 1
ATOM 7336 N N . SER B 1 390 ? 6.723 -30.406 10.945 1 64.44 390 SER B N 1
ATOM 7337 C CA . SER B 1 390 ? 7.523 -31.594 10.68 1 64.44 390 SER B CA 1
ATOM 7338 C C . SER B 1 390 ? 6.648 -32.844 10.555 1 64.44 390 SER B C 1
ATOM 7340 O O . SER B 1 390 ? 5.57 -32.906 11.141 1 64.44 390 SER B O 1
ATOM 7342 N N . ASN B 1 391 ? 6.91 -33.594 9.477 1 75.5 391 ASN B N 1
ATOM 7343 C CA . ASN B 1 391 ? 6.215 -34.875 9.328 1 75.5 391 ASN B CA 1
ATOM 7344 C C . ASN B 1 391 ? 7.125 -36.031 9.664 1 75.5 391 ASN B C 1
ATOM 7346 O O . ASN B 1 391 ? 8.289 -36.062 9.25 1 75.5 391 ASN B O 1
ATOM 7350 N N . PRO B 1 392 ? 6.598 -36.938 10.523 1 81.81 392 PRO B N 1
ATOM 7351 C CA . PRO B 1 392 ? 7.395 -38.125 10.805 1 81.81 392 PRO B CA 1
ATOM 7352 C C . PRO B 1 392 ? 7.855 -38.844 9.539 1 81.81 392 PRO B C 1
ATOM 7354 O O . PRO B 1 392 ? 7.129 -38.875 8.547 1 81.81 392 PRO B O 1
ATOM 7357 N N . VAL B 1 393 ? 9.008 -39.375 9.609 1 84.25 393 VAL B N 1
ATOM 7358 C CA . VAL B 1 393 ? 9.57 -40.094 8.469 1 84.25 393 VAL B CA 1
ATOM 7359 C C . VAL B 1 393 ? 8.883 -41.438 8.328 1 84.25 393 VAL B C 1
ATOM 7361 O O . VAL B 1 393 ? 8.68 -42.156 9.312 1 84.25 393 VAL B O 1
ATOM 7364 N N . VAL B 1 394 ? 8.516 -41.719 7.125 1 84 394 VAL B N 1
ATOM 7365 C CA . VAL B 1 394 ? 7.98 -43.031 6.754 1 84 394 VAL B CA 1
ATOM 7366 C C . VAL B 1 394 ? 8.844 -43.656 5.652 1 84 394 VAL B C 1
ATOM 7368 O O . VAL B 1 394 ? 9.188 -42.969 4.68 1 84 394 VAL B O 1
ATOM 7371 N N . PHE B 1 395 ? 9.164 -44.938 5.844 1 84.81 395 PHE B N 1
ATOM 7372 C CA . PHE B 1 395 ? 9.977 -45.656 4.863 1 84.81 395 PHE B CA 1
ATOM 7373 C C . PHE B 1 395 ? 9.109 -46.531 3.986 1 84.81 395 PHE B C 1
ATOM 7375 O O . PHE B 1 395 ? 8.164 -47.156 4.473 1 84.81 395 PHE B O 1
ATOM 7382 N N . ASN B 1 396 ? 9.43 -46.562 2.73 1 85.06 396 ASN B N 1
ATOM 7383 C CA . ASN B 1 396 ? 8.664 -47.344 1.765 1 85.06 396 ASN B CA 1
ATOM 7384 C C . ASN B 1 396 ? 9.43 -48.594 1.325 1 85.06 396 ASN B C 1
ATOM 7386 O O . ASN B 1 396 ? 10.648 -48.656 1.445 1 85.06 396 ASN B O 1
ATOM 7390 N N . SER B 1 397 ? 8.773 -49.531 0.724 1 81.31 397 SER B N 1
ATOM 7391 C CA . SER B 1 397 ? 9.328 -50.812 0.317 1 81.31 397 SER B CA 1
ATOM 7392 C C . SER B 1 397 ? 10.273 -50.656 -0.872 1 81.31 397 SER B C 1
ATOM 7394 O O . SER B 1 397 ? 11.141 -51.5 -1.097 1 81.31 397 SER B O 1
ATOM 7396 N N . ASP B 1 398 ? 10.125 -49.562 -1.533 1 83.25 398 ASP B N 1
ATOM 7397 C CA . ASP B 1 398 ? 10.93 -49.406 -2.74 1 83.25 398 ASP B CA 1
ATOM 7398 C C . ASP B 1 398 ? 12.242 -48.688 -2.434 1 83.25 398 ASP B C 1
ATOM 7400 O O . ASP B 1 398 ? 12.969 -48.312 -3.348 1 83.25 398 ASP B O 1
ATOM 7404 N N . GLY B 1 399 ? 12.453 -48.469 -1.151 1 83.5 399 GLY B N 1
ATOM 7405 C CA . GLY B 1 399 ? 13.719 -47.875 -0.75 1 83.5 399 GLY B CA 1
ATOM 7406 C C . GLY B 1 399 ? 13.641 -46.375 -0.586 1 83.5 399 GLY B C 1
ATOM 7407 O O . GLY B 1 399 ? 14.625 -45.75 -0.212 1 83.5 399 GLY B O 1
ATOM 7408 N N . THR B 1 400 ? 12.461 -45.844 -0.837 1 89.56 400 THR B N 1
ATOM 7409 C CA . THR B 1 400 ? 12.281 -44.406 -0.65 1 89.56 400 THR B CA 1
ATOM 7410 C C . THR B 1 400 ? 11.734 -44.094 0.741 1 89.56 400 THR B C 1
ATOM 7412 O O . THR B 1 400 ? 11.352 -45 1.473 1 89.56 400 THR B O 1
ATOM 7415 N N . PHE B 1 401 ? 11.859 -42.875 1.156 1 86.5 401 PHE B N 1
ATOM 7416 C CA . PHE B 1 401 ? 11.211 -42.406 2.375 1 86.5 401 PHE B CA 1
ATOM 7417 C C . PHE B 1 401 ? 10.516 -41.094 2.143 1 86.5 401 PHE B C 1
ATOM 7419 O O . PHE B 1 401 ? 10.727 -40.438 1.113 1 86.5 401 PHE B O 1
ATOM 7426 N N . GLN B 1 402 ? 9.609 -40.719 3.01 1 87.25 402 GLN B N 1
ATOM 7427 C CA . GLN B 1 402 ? 8.867 -39.469 2.918 1 87.25 402 GLN B CA 1
ATOM 7428 C C . GLN B 1 402 ? 8.375 -39.031 4.289 1 87.25 402 GLN B C 1
ATOM 7430 O O . GLN B 1 402 ? 8.453 -39.781 5.262 1 87.25 402 GLN B O 1
ATOM 7435 N N . GLY B 1 403 ? 8.055 -37.719 4.398 1 82.62 403 GLY B N 1
ATOM 7436 C CA . GLY B 1 403 ? 7.273 -37.312 5.562 1 82.62 403 GLY B CA 1
ATOM 7437 C C . GLY B 1 403 ? 5.875 -37.906 5.566 1 82.62 403 GLY B C 1
ATOM 7438 O O . GLY B 1 403 ? 5.227 -38 4.523 1 82.62 403 GLY B O 1
ATOM 7439 N N . LYS B 1 404 ? 5.496 -38.219 6.719 1 78.88 404 LYS B N 1
ATOM 7440 C CA . LYS B 1 404 ? 4.16 -38.812 6.84 1 78.88 404 LYS B CA 1
ATOM 7441 C C . LYS B 1 404 ? 3.117 -37.938 6.16 1 78.88 404 LYS B C 1
ATOM 7443 O O . LYS B 1 404 ? 3.002 -36.75 6.473 1 78.88 404 LYS B O 1
ATOM 7448 N N . GLY B 1 405 ? 2.414 -38.531 5.223 1 72.12 405 GLY B N 1
ATOM 7449 C CA . GLY B 1 405 ? 1.369 -37.781 4.52 1 72.12 405 GLY B CA 1
ATOM 7450 C C . GLY B 1 405 ? 1.899 -36.938 3.391 1 72.12 405 GLY B C 1
ATOM 7451 O O . GLY B 1 405 ? 1.125 -36.312 2.66 1 72.12 405 GLY B O 1
ATOM 7452 N N . GLY B 1 406 ? 3.193 -36.906 3.26 1 77.12 406 GLY B N 1
ATOM 7453 C CA . GLY B 1 406 ? 3.783 -36.094 2.205 1 77.12 406 GLY B CA 1
ATOM 7454 C C . GLY B 1 406 ? 3.77 -36.781 0.852 1 77.12 406 GLY B C 1
ATOM 7455 O O . GLY B 1 406 ? 3.768 -38 0.772 1 77.12 406 GLY B O 1
ATOM 7456 N N . LYS B 1 407 ? 3.738 -35.969 -0.186 1 77.94 407 LYS B N 1
ATOM 7457 C CA . LYS B 1 407 ? 3.664 -36.5 -1.544 1 77.94 407 LYS B CA 1
ATOM 7458 C C . LYS B 1 407 ? 5.047 -36.562 -2.184 1 77.94 407 LYS B C 1
ATOM 7460 O O . LYS B 1 407 ? 5.211 -37.125 -3.26 1 77.94 407 LYS B O 1
ATOM 7465 N N . ILE B 1 408 ? 5.98 -36.031 -1.484 1 87.25 408 ILE B N 1
ATOM 7466 C CA . ILE B 1 408 ? 7.352 -36.031 -1.987 1 87.25 408 ILE B CA 1
ATOM 7467 C C . ILE B 1 408 ? 8.117 -37.219 -1.366 1 87.25 408 ILE B C 1
ATOM 7469 O O . ILE B 1 408 ? 8.156 -37.344 -0.142 1 87.25 408 ILE B O 1
ATOM 7473 N N . ARG B 1 409 ? 8.703 -38 -2.203 1 89.5 409 ARG B N 1
ATOM 7474 C CA . ARG B 1 409 ? 9.523 -39.125 -1.752 1 89.5 409 ARG B CA 1
ATOM 7475 C C . ARG B 1 409 ? 11.008 -38.844 -1.98 1 89.5 409 ARG B C 1
ATOM 7477 O O . ARG B 1 409 ? 11.367 -38.125 -2.904 1 89.5 409 ARG B O 1
ATOM 7484 N N . PHE B 1 410 ? 11.758 -39.531 -1.136 1 91.88 410 PHE B N 1
ATOM 7485 C CA . PHE B 1 410 ? 13.203 -39.344 -1.241 1 91.88 410 PHE B CA 1
ATOM 7486 C C . PHE B 1 410 ? 13.891 -40.719 -1.358 1 91.88 410 PHE B C 1
ATOM 7488 O O . PHE B 1 410 ? 13.555 -41.656 -0.636 1 91.88 410 PHE B O 1
ATOM 7495 N N . ARG B 1 411 ? 14.797 -40.844 -2.264 1 92.88 411 ARG B N 1
ATOM 7496 C CA . ARG B 1 411 ? 15.664 -42 -2.395 1 92.88 411 ARG B CA 1
ATOM 7497 C C . ARG B 1 411 ? 17.109 -41.656 -2.08 1 92.88 411 ARG B C 1
ATOM 7499 O O . ARG B 1 411 ? 17.719 -40.812 -2.75 1 92.88 411 ARG B O 1
ATOM 7506 N N . PRO B 1 412 ? 17.672 -42.281 -1.069 1 93 412 PRO B N 1
ATOM 7507 C CA . PRO B 1 412 ? 19.062 -41.969 -0.722 1 93 412 PRO B CA 1
ATOM 7508 C C . PRO B 1 412 ? 20.062 -42.469 -1.77 1 93 412 PRO B C 1
ATOM 7510 O O . PRO B 1 412 ? 19.891 -43.531 -2.338 1 93 412 PRO B O 1
ATOM 7513 N N . ILE B 1 413 ? 20.969 -41.656 -2.068 1 94.5 413 ILE B N 1
ATOM 7514 C CA . ILE B 1 413 ? 22.156 -42.031 -2.822 1 94.5 413 ILE B CA 1
ATOM 7515 C C . ILE B 1 413 ? 23.328 -42.281 -1.864 1 94.5 413 ILE B C 1
ATOM 7517 O O . ILE B 1 413 ? 23.766 -41.375 -1.166 1 94.5 413 ILE B O 1
ATOM 7521 N N . ILE B 1 414 ? 23.859 -43.469 -1.894 1 91.81 414 ILE B N 1
ATOM 7522 C CA . ILE B 1 414 ? 24.797 -43.906 -0.866 1 91.81 414 ILE B CA 1
ATOM 7523 C C . ILE B 1 414 ? 26.172 -44.156 -1.488 1 91.81 414 ILE B C 1
ATOM 7525 O O . ILE B 1 414 ? 26.297 -44.781 -2.539 1 91.81 414 ILE B O 1
ATOM 7529 N N . GLU B 1 415 ? 27.109 -43.5 -0.95 1 91.94 415 GLU B N 1
ATOM 7530 C CA . GLU B 1 415 ? 28.516 -43.75 -1.237 1 91.94 415 GLU B CA 1
ATOM 7531 C C . GLU B 1 415 ? 29.297 -44.094 0.037 1 91.94 415 GLU B C 1
ATOM 7533 O O . GLU B 1 415 ? 29.281 -43.312 0.991 1 91.94 415 GLU B O 1
ATOM 7538 N N . LYS B 1 416 ? 30.109 -45.156 0.094 1 91.25 416 LYS B N 1
ATOM 7539 C CA . LYS B 1 416 ? 30.891 -45.562 1.245 1 91.25 416 LYS B CA 1
ATOM 7540 C C . LYS B 1 416 ? 30.047 -45.594 2.514 1 91.25 416 LYS B C 1
ATOM 7542 O O . LYS B 1 416 ? 30.406 -45 3.521 1 91.25 416 LYS B O 1
ATOM 7547 N N . ASP B 1 417 ? 28.859 -46.125 2.416 1 86.69 417 ASP B N 1
ATOM 7548 C CA . ASP B 1 417 ? 27.953 -46.375 3.523 1 86.69 417 ASP B CA 1
ATOM 7549 C C . ASP B 1 417 ? 27.391 -45.062 4.098 1 86.69 417 ASP B C 1
ATOM 7551 O O . ASP B 1 417 ? 26.906 -45.062 5.23 1 86.69 417 ASP B O 1
ATOM 7555 N N . SER B 1 418 ? 27.562 -44.031 3.381 1 90.38 418 SER B N 1
ATOM 7556 C CA . SER B 1 418 ? 27 -42.75 3.805 1 90.38 418 SER B CA 1
ATOM 7557 C C . SER B 1 418 ? 26.094 -42.156 2.729 1 90.38 418 SER B C 1
ATOM 7559 O O . SER B 1 418 ? 26.391 -42.281 1.535 1 90.38 418 SER B O 1
ATOM 7561 N N . VAL B 1 419 ? 24.984 -41.562 3.164 1 93.12 419 VAL B N 1
ATOM 7562 C CA . VAL B 1 419 ? 24.125 -40.844 2.234 1 93.12 419 VAL B CA 1
ATOM 7563 C C . VAL B 1 419 ? 24.781 -39.531 1.821 1 93.12 419 VAL B C 1
ATOM 7565 O O . VAL B 1 419 ? 25.047 -38.688 2.666 1 93.12 419 VAL B O 1
ATOM 7568 N N . ILE B 1 420 ? 25.016 -39.375 0.538 1 94.62 420 ILE B N 1
ATOM 7569 C CA . ILE B 1 420 ? 25.719 -38.188 0.073 1 94.62 420 ILE B CA 1
ATOM 7570 C C . ILE B 1 420 ? 24.734 -37.25 -0.653 1 94.62 420 ILE B C 1
ATOM 7572 O O . ILE B 1 420 ? 25.047 -36.094 -0.918 1 94.62 420 ILE B O 1
ATOM 7576 N N . ALA B 1 421 ? 23.594 -37.75 -1.041 1 96.25 421 ALA B N 1
ATOM 7577 C CA . ALA B 1 421 ? 22.562 -37.031 -1.768 1 96.25 421 ALA B CA 1
ATOM 7578 C C . ALA B 1 421 ? 21.219 -37.75 -1.695 1 96.25 421 ALA B C 1
ATOM 7580 O O . ALA B 1 421 ? 21.141 -38.875 -1.195 1 96.25 421 ALA B O 1
ATOM 7581 N N . LEU B 1 422 ? 20.203 -37.031 -2.111 1 94.94 422 LEU B N 1
ATOM 7582 C CA . LEU B 1 422 ? 18.859 -37.625 -2.242 1 94.94 422 LEU B CA 1
ATOM 7583 C C . LEU B 1 422 ? 18.297 -37.344 -3.635 1 94.94 422 LEU B C 1
ATOM 7585 O O . LEU B 1 422 ? 18.516 -36.281 -4.211 1 94.94 422 LEU B O 1
ATOM 7589 N N . GLU B 1 423 ? 17.672 -38.344 -4.156 1 95 423 GLU B N 1
ATOM 7590 C CA . GLU B 1 423 ? 16.719 -38.125 -5.238 1 95 423 GLU B CA 1
ATOM 7591 C C . GLU B 1 423 ? 15.344 -37.75 -4.691 1 95 423 GLU B C 1
ATOM 7593 O O . GLU B 1 423 ? 14.734 -38.531 -3.957 1 95 423 GLU B O 1
ATOM 7598 N N . GLN B 1 424 ? 14.961 -36.562 -4.961 1 93.31 424 GLN B N 1
ATOM 7599 C CA . GLN B 1 424 ? 13.609 -36.125 -4.629 1 93.31 424 GLN B CA 1
ATOM 7600 C C . GLN B 1 424 ? 12.633 -36.5 -5.742 1 93.31 424 GLN B C 1
ATOM 7602 O O . GLN B 1 424 ? 12.828 -36.125 -6.898 1 93.31 424 GLN B O 1
ATOM 7607 N N . ILE B 1 425 ? 11.633 -37.188 -5.449 1 90.75 425 ILE B N 1
ATOM 7608 C CA . ILE B 1 425 ? 10.633 -37.656 -6.414 1 90.75 425 ILE B CA 1
ATOM 7609 C C . ILE B 1 425 ? 9.273 -37.031 -6.07 1 90.75 425 ILE B C 1
ATOM 7611 O O . ILE B 1 425 ? 8.711 -37.312 -5.008 1 90.75 425 ILE B O 1
ATOM 7615 N N . ASP B 1 426 ? 8.75 -36.25 -7 1 85.56 426 ASP B N 1
ATOM 7616 C CA . ASP B 1 426 ? 7.461 -35.656 -6.707 1 85.56 426 ASP B CA 1
ATOM 7617 C C . ASP B 1 426 ? 6.309 -36.531 -7.184 1 85.56 426 ASP B C 1
ATOM 7619 O O . ASP B 1 426 ? 6.527 -37.656 -7.617 1 85.56 426 ASP B O 1
ATOM 7623 N N . GLU B 1 427 ? 5.094 -36.094 -7.023 1 74.75 427 GLU B N 1
ATOM 7624 C CA . GLU B 1 427 ? 3.896 -36.875 -7.273 1 74.75 427 GLU B CA 1
ATOM 7625 C C . GLU B 1 427 ? 3.766 -37.219 -8.75 1 74.75 427 GLU B C 1
ATOM 7627 O O . GLU B 1 427 ? 3.08 -38.188 -9.109 1 74.75 427 GLU B O 1
ATOM 7632 N N . ASN B 1 428 ? 4.453 -36.5 -9.555 1 76.62 428 ASN B N 1
ATOM 7633 C CA . ASN B 1 428 ? 4.348 -36.719 -10.992 1 76.62 428 ASN B CA 1
ATOM 7634 C C . ASN B 1 428 ? 5.516 -37.562 -11.523 1 76.62 428 ASN B C 1
ATOM 7636 O O . ASN B 1 428 ? 5.625 -37.781 -12.727 1 76.62 428 ASN B O 1
ATOM 7640 N N . GLY B 1 429 ? 6.344 -37.875 -10.672 1 82.44 429 GLY B N 1
ATOM 7641 C CA . GLY B 1 429 ? 7.465 -38.719 -11.062 1 82.44 429 GLY B CA 1
ATOM 7642 C C . GLY B 1 429 ? 8.695 -37.906 -11.461 1 82.44 429 GLY B C 1
ATOM 7643 O O . GLY B 1 429 ? 9.695 -38.5 -11.891 1 82.44 429 GLY B O 1
ATOM 7644 N N . ASN B 1 430 ? 8.609 -36.594 -11.359 1 89 430 ASN B N 1
ATOM 7645 C CA . ASN B 1 430 ? 9.797 -35.812 -11.625 1 89 430 ASN B CA 1
ATOM 7646 C C . ASN B 1 430 ? 10.883 -36.062 -10.578 1 89 430 ASN B C 1
ATOM 7648 O O . ASN B 1 430 ? 10.586 -36.25 -9.398 1 89 430 ASN B O 1
ATOM 7652 N N . VAL B 1 431 ? 12.055 -36.031 -11.008 1 91.88 431 VAL B N 1
ATOM 7653 C CA . VAL B 1 431 ? 13.18 -36.344 -10.125 1 91.88 431 VAL B CA 1
ATOM 7654 C C . VAL B 1 431 ? 14.117 -35.156 -10.039 1 91.88 431 VAL B C 1
ATOM 7656 O O . VAL B 1 431 ? 14.492 -34.594 -11.062 1 91.88 431 VAL B O 1
ATOM 7659 N N . PHE B 1 432 ? 14.453 -34.781 -8.852 1 92.81 432 PHE B N 1
ATOM 7660 C CA . PHE B 1 432 ? 15.422 -33.75 -8.57 1 92.81 432 PHE B CA 1
ATOM 7661 C C . PHE B 1 432 ? 16.547 -34.25 -7.688 1 92.81 432 PHE B C 1
ATOM 7663 O O . PHE B 1 432 ? 16.344 -35.156 -6.855 1 92.81 432 PHE B O 1
ATOM 7670 N N . TYR B 1 433 ? 17.672 -33.719 -7.93 1 94.38 433 TYR B N 1
ATOM 7671 C CA . TYR B 1 433 ? 18.844 -34.125 -7.176 1 94.38 433 TYR B CA 1
ATOM 7672 C C . TYR B 1 433 ? 19.156 -33.156 -6.062 1 94.38 433 TYR B C 1
ATOM 7674 O O . TYR B 1 433 ? 19.312 -31.953 -6.32 1 94.38 433 TYR B O 1
ATOM 7682 N N . LEU B 1 434 ? 19.203 -33.688 -4.789 1 96.12 434 LEU B N 1
ATOM 7683 C CA . LEU B 1 434 ? 19.578 -32.875 -3.625 1 96.12 434 LEU B CA 1
ATOM 7684 C C . LEU B 1 434 ? 20.922 -33.312 -3.068 1 96.12 434 LEU B C 1
ATOM 7686 O O . LEU B 1 434 ? 21.094 -34.469 -2.672 1 96.12 434 LEU B O 1
ATOM 7690 N N . LYS B 1 435 ? 21.828 -32.438 -3.004 1 96.19 435 LYS B N 1
ATOM 7691 C CA . LYS B 1 435 ? 23.141 -32.75 -2.443 1 96.19 435 LYS B CA 1
ATOM 7692 C C . LYS B 1 435 ? 23.156 -32.562 -0.929 1 96.19 435 LYS B C 1
ATOM 7694 O O . LYS B 1 435 ? 22.594 -31.594 -0.417 1 96.19 435 LYS B O 1
ATOM 7699 N N . LYS B 1 436 ? 23.656 -33.531 -0.231 1 95.38 436 LYS B N 1
ATOM 7700 C CA . LYS B 1 436 ? 23.859 -33.344 1.204 1 95.38 436 LYS B CA 1
ATOM 7701 C C . LYS B 1 436 ? 24.859 -32.219 1.48 1 95.38 436 LYS B C 1
ATOM 7703 O O . LYS B 1 436 ? 25.938 -32.188 0.896 1 95.38 436 LYS B O 1
ATOM 7708 N N . GLN B 1 437 ? 24.422 -31.297 2.318 1 93.06 437 GLN B N 1
ATOM 7709 C CA . GLN B 1 437 ? 25.281 -30.156 2.621 1 93.06 437 GLN B CA 1
ATOM 7710 C C . GLN B 1 437 ? 26.125 -30.422 3.869 1 93.06 437 GLN B C 1
ATOM 7712 O O . GLN B 1 437 ? 25.594 -30.859 4.895 1 93.06 437 GLN B O 1
ATOM 7717 N N . VAL B 1 438 ? 27.406 -30.297 3.723 1 83.75 438 VAL B N 1
ATOM 7718 C CA . VAL B 1 438 ? 28.328 -30.484 4.844 1 83.75 438 VAL B CA 1
ATOM 7719 C C . VAL B 1 438 ? 28.656 -29.141 5.477 1 83.75 438 VAL B C 1
ATOM 7721 O O . VAL B 1 438 ? 29 -28.188 4.777 1 83.75 438 VAL B O 1
ATOM 7724 N N . ASP B 1 439 ? 28.281 -29.062 6.77 1 81.44 439 ASP B N 1
ATOM 7725 C CA . ASP B 1 439 ? 28.609 -27.812 7.465 1 81.44 439 ASP B CA 1
ATOM 7726 C C . ASP B 1 439 ? 30.062 -27.797 7.914 1 81.44 439 ASP B C 1
ATOM 7728 O O . ASP B 1 439 ? 30.406 -28.359 8.961 1 81.44 439 ASP B O 1
ATOM 7732 N N . ASP B 1 440 ? 31 -27.516 7.062 1 72.75 440 ASP B N 1
ATOM 7733 C CA . ASP B 1 440 ? 32.406 -27.453 7.406 1 72.75 440 ASP B CA 1
ATOM 7734 C C . ASP B 1 440 ? 32.75 -26.172 8.164 1 72.75 440 ASP B C 1
ATOM 7736 O O . ASP B 1 440 ? 33.906 -25.797 8.266 1 72.75 440 ASP B O 1
ATOM 7740 N N . GLY B 1 441 ? 31.828 -25.609 8.719 1 70.62 441 GLY B N 1
ATOM 7741 C CA . GLY B 1 441 ? 32.031 -24.312 9.336 1 70.62 441 GLY B CA 1
ATOM 7742 C C . GLY B 1 441 ? 31.938 -23.156 8.352 1 70.62 441 GLY B C 1
ATOM 7743 O O . GLY B 1 441 ? 31.953 -23.375 7.141 1 70.62 441 GLY B O 1
ATOM 7744 N N . GLY B 1 442 ? 31.297 -22.094 8.602 1 67.06 442 GLY B N 1
ATOM 7745 C CA . GLY B 1 442 ? 31.188 -20.891 7.789 1 67.06 442 GLY B CA 1
ATOM 7746 C C . GLY B 1 442 ? 32.469 -20.062 7.789 1 67.06 442 GLY B C 1
ATOM 7747 O O . GLY B 1 442 ? 33.5 -20.5 8.289 1 67.06 442 GLY B O 1
ATOM 7748 N N . VAL B 1 443 ? 32.5 -19.156 6.926 1 75.62 443 VAL B N 1
ATOM 7749 C CA . VAL B 1 443 ? 33.594 -18.188 6.906 1 75.62 443 VAL B CA 1
ATOM 7750 C C . VAL B 1 443 ? 33.531 -17.328 8.164 1 75.62 443 VAL B C 1
ATOM 7752 O O . VAL B 1 443 ? 32.594 -17.422 8.945 1 75.62 443 VAL B O 1
ATOM 7755 N N . ASP B 1 444 ? 34.625 -16.625 8.336 1 85.5 444 ASP B N 1
ATOM 7756 C CA . ASP B 1 444 ? 34.594 -15.562 9.336 1 85.5 444 ASP B CA 1
ATOM 7757 C C . ASP B 1 444 ? 33.469 -14.586 9.055 1 85.5 444 ASP B C 1
ATOM 7759 O O . ASP B 1 444 ? 33.5 -13.852 8.07 1 85.5 444 ASP B O 1
ATOM 7763 N N . ILE B 1 445 ? 32.469 -14.695 9.898 1 91.25 445 ILE B N 1
ATOM 7764 C CA . ILE B 1 445 ? 31.266 -13.922 9.688 1 91.25 445 ILE B CA 1
ATOM 7765 C C . ILE B 1 445 ? 31.594 -12.43 9.633 1 91.25 445 ILE B C 1
ATOM 7767 O O . ILE B 1 445 ? 30.797 -11.633 9.141 1 91.25 445 ILE B O 1
ATOM 7771 N N . GLN B 1 446 ? 32.781 -12.07 10.117 1 91.69 446 GLN B N 1
ATOM 7772 C CA . GLN B 1 446 ? 33.188 -10.672 10.039 1 91.69 446 GLN B CA 1
ATOM 7773 C C . GLN B 1 446 ? 33.375 -10.234 8.586 1 91.69 446 GLN B C 1
ATOM 7775 O O . GLN B 1 446 ? 33.219 -9.055 8.266 1 91.69 446 GLN B O 1
ATOM 7780 N N . LEU B 1 447 ? 33.625 -11.18 7.77 1 92.75 447 LEU B N 1
ATOM 7781 C CA . LEU B 1 447 ? 33.812 -10.898 6.355 1 92.75 447 LEU B CA 1
ATOM 7782 C C . LEU B 1 447 ? 32.5 -10.539 5.676 1 92.75 447 LEU B C 1
ATOM 7784 O O . LEU B 1 447 ? 32.5 -9.984 4.574 1 92.75 447 LEU B O 1
ATOM 7788 N N . LEU B 1 448 ? 31.406 -10.875 6.301 1 94.94 448 LEU B N 1
ATOM 7789 C CA . LEU B 1 448 ? 30.094 -10.68 5.691 1 94.94 448 LEU B CA 1
ATOM 7790 C C . LEU B 1 448 ? 29.547 -9.289 5.996 1 94.94 448 LEU B C 1
ATOM 7792 O O . LEU B 1 448 ? 28.578 -8.844 5.371 1 94.94 448 LEU B O 1
ATOM 7796 N N . SER B 1 449 ? 30.172 -8.625 6.973 1 95.44 449 SER B N 1
ATOM 7797 C CA . SER B 1 449 ? 29.672 -7.332 7.434 1 95.44 449 SER B CA 1
ATOM 7798 C C . SER B 1 449 ? 29.859 -6.262 6.359 1 95.44 449 SER B C 1
ATOM 7800 O O . SER B 1 449 ? 30.906 -6.188 5.715 1 95.44 449 SER B O 1
ATOM 7802 N N . GLY B 1 450 ? 28.766 -5.48 6.102 1 95.94 450 GLY B N 1
ATOM 7803 C CA . GLY B 1 450 ? 28.844 -4.387 5.148 1 95.94 450 GLY B CA 1
ATOM 7804 C C . GLY B 1 450 ? 27.5 -3.994 4.574 1 95.94 450 GLY B C 1
ATOM 7805 O O . GLY B 1 450 ? 26.453 -4.48 5.027 1 95.94 450 GLY B O 1
ATOM 7806 N N . ARG B 1 451 ? 27.562 -2.99 3.736 1 95.94 451 ARG B N 1
ATOM 7807 C CA . ARG B 1 451 ? 26.406 -2.572 2.961 1 95.94 451 ARG B CA 1
ATOM 7808 C C . ARG B 1 451 ? 26.406 -3.217 1.577 1 95.94 451 ARG B C 1
ATOM 7810 O O . ARG B 1 451 ? 27.422 -3.189 0.877 1 95.94 451 ARG B O 1
ATOM 7817 N N . TYR B 1 452 ? 25.281 -3.791 1.24 1 96.88 452 TYR B N 1
ATOM 7818 C CA . TYR B 1 452 ? 25.125 -4.5 -0.025 1 96.88 452 TYR B CA 1
ATOM 7819 C C . TYR B 1 452 ? 24.078 -3.822 -0.908 1 96.88 452 TYR B C 1
ATOM 7821 O O . TYR B 1 452 ? 23.047 -3.363 -0.419 1 96.88 452 TYR B O 1
ATOM 7829 N N . TYR B 1 453 ? 24.359 -3.762 -2.234 1 95.94 453 TYR B N 1
ATOM 7830 C CA . TYR B 1 453 ? 23.5 -3.078 -3.186 1 95.94 453 TYR B CA 1
ATOM 7831 C C . TYR B 1 453 ? 23.109 -4.004 -4.332 1 95.94 453 TYR B C 1
ATOM 7833 O O . TYR B 1 453 ? 23.953 -4.727 -4.867 1 95.94 453 TYR B O 1
ATOM 7841 N N . SER B 1 454 ? 21.844 -3.979 -4.668 1 96.38 454 SER B N 1
ATOM 7842 C CA . SER B 1 454 ? 21.359 -4.73 -5.82 1 96.38 454 SER B CA 1
ATOM 7843 C C . SER B 1 454 ? 21.109 -3.816 -7.012 1 96.38 454 SER B C 1
ATOM 7845 O O . SER B 1 454 ? 20.281 -2.906 -6.934 1 96.38 454 SER B O 1
ATOM 7847 N N . HIS B 1 455 ? 21.703 -4.098 -8.125 1 91.69 455 HIS B N 1
ATOM 7848 C CA . HIS B 1 455 ? 21.484 -3.336 -9.352 1 91.69 455 HIS B CA 1
ATOM 7849 C C . HIS B 1 455 ? 20.094 -3.602 -9.922 1 91.69 455 HIS B C 1
ATOM 7851 O O . HIS B 1 455 ? 19.5 -2.732 -10.57 1 91.69 455 HIS B O 1
ATOM 7857 N N . GLU B 1 456 ? 19.547 -4.758 -9.641 1 93.06 456 GLU B N 1
ATOM 7858 C CA . GLU B 1 456 ? 18.266 -5.156 -10.195 1 93.06 456 GLU B CA 1
ATOM 7859 C C . GLU B 1 456 ? 17.109 -4.434 -9.492 1 93.06 456 GLU B C 1
ATOM 7861 O O . GLU B 1 456 ? 16.125 -4.059 -10.125 1 93.06 456 GLU B O 1
ATOM 7866 N N . THR B 1 457 ? 17.312 -4.23 -8.18 1 93.69 457 THR B N 1
ATOM 7867 C CA . THR B 1 457 ? 16.188 -3.707 -7.406 1 93.69 457 THR B CA 1
ATOM 7868 C C . THR B 1 457 ? 16.516 -2.326 -6.844 1 93.69 457 THR B C 1
ATOM 7870 O O . THR B 1 457 ? 15.664 -1.688 -6.219 1 93.69 457 THR B O 1
ATOM 7873 N N . GLU B 1 458 ? 17.719 -1.881 -7.004 1 93.44 458 GLU B N 1
ATOM 7874 C CA . GLU B 1 458 ? 18.219 -0.63 -6.449 1 93.44 458 GLU B CA 1
ATOM 7875 C C . GLU B 1 458 ? 18.047 -0.582 -4.934 1 93.44 458 GLU B C 1
ATOM 7877 O O . GLU B 1 458 ? 17.812 0.488 -4.367 1 93.44 458 GLU B O 1
ATOM 7882 N N . ALA B 1 459 ? 18.047 -1.753 -4.336 1 94.94 459 ALA B N 1
ATOM 7883 C CA . ALA B 1 459 ? 17.891 -1.882 -2.889 1 94.94 459 ALA B CA 1
ATOM 7884 C C . ALA B 1 459 ? 19.25 -1.927 -2.193 1 94.94 459 ALA B C 1
ATOM 7886 O O . ALA B 1 459 ? 20.234 -2.4 -2.768 1 94.94 459 ALA B O 1
ATOM 7887 N N . THR B 1 460 ? 19.219 -1.42 -0.972 1 95.5 460 THR B N 1
ATOM 7888 C CA . THR B 1 460 ? 20.391 -1.522 -0.104 1 95.5 460 THR B CA 1
ATOM 7889 C C . THR B 1 460 ? 20.062 -2.318 1.155 1 95.5 460 THR B C 1
ATOM 7891 O O . THR B 1 460 ? 19 -2.121 1.763 1 95.5 460 THR B O 1
ATOM 7894 N N . LEU B 1 461 ? 20.922 -3.264 1.498 1 96.38 461 LEU B N 1
ATOM 7895 C CA . LEU B 1 461 ? 20.828 -4.043 2.729 1 96.38 461 LEU B CA 1
ATOM 7896 C C . LEU B 1 461 ? 22.109 -3.912 3.555 1 96.38 461 LEU B C 1
ATOM 7898 O O . LEU B 1 461 ? 23.203 -3.83 3 1 96.38 461 LEU B O 1
ATOM 7902 N N . VAL B 1 462 ? 21.891 -3.914 4.824 1 96.12 462 VAL B N 1
ATOM 7903 C CA . VAL B 1 462 ? 23.031 -3.818 5.742 1 96.12 462 VAL B CA 1
ATOM 7904 C C . VAL B 1 462 ? 23.172 -5.121 6.527 1 96.12 462 VAL B C 1
ATOM 7906 O O . VAL B 1 462 ? 22.219 -5.566 7.172 1 96.12 462 VAL B O 1
ATOM 7909 N N . ILE B 1 463 ? 24.328 -5.711 6.453 1 97.06 463 ILE B N 1
ATOM 7910 C CA . ILE B 1 463 ? 24.688 -6.887 7.234 1 97.06 463 ILE B CA 1
ATOM 7911 C C . ILE B 1 463 ? 25.641 -6.488 8.359 1 97.06 463 ILE B C 1
ATOM 7913 O O . ILE B 1 463 ? 26.672 -5.855 8.117 1 97.06 463 ILE B O 1
ATOM 7917 N N . SER B 1 464 ? 25.188 -6.785 9.5 1 95.75 464 SER B N 1
ATOM 7918 C CA . SER B 1 464 ? 26.031 -6.523 10.664 1 95.75 464 SER B CA 1
ATOM 7919 C C . SER B 1 464 ? 26.266 -7.797 11.469 1 95.75 464 SER B C 1
ATOM 7921 O O . SER B 1 464 ? 25.484 -8.742 11.398 1 95.75 464 SER B O 1
ATOM 7923 N N . VAL B 1 465 ? 27.484 -7.785 12.141 1 93 465 VAL B N 1
ATOM 7924 C CA . VAL B 1 465 ? 27.844 -8.938 12.953 1 93 465 VAL B CA 1
ATOM 7925 C C . VAL B 1 465 ? 27.922 -8.531 14.422 1 93 465 VAL B C 1
ATOM 7927 O O . VAL B 1 465 ? 28.547 -7.523 14.766 1 93 465 VAL B O 1
ATOM 7930 N N . SER B 1 466 ? 27.109 -9.117 15.172 1 85.25 466 SER B N 1
ATOM 7931 C CA . SER B 1 466 ? 27.156 -8.961 16.625 1 85.25 466 SER B CA 1
ATOM 7932 C C . SER B 1 466 ? 27.312 -10.305 17.312 1 85.25 466 SER B C 1
ATOM 7934 O O . SER B 1 466 ? 26.422 -11.148 17.25 1 85.25 466 SER B O 1
ATOM 7936 N N . GLY B 1 467 ? 28.422 -10.445 18.109 1 83.62 467 GLY B N 1
ATOM 7937 C CA . GLY B 1 467 ? 28.703 -11.742 18.688 1 83.62 467 GLY B CA 1
ATOM 7938 C C . GLY B 1 467 ? 28.828 -12.852 17.656 1 83.62 467 GLY B C 1
ATOM 7939 O O . GLY B 1 467 ? 29.641 -12.781 16.75 1 83.62 467 GLY B O 1
ATOM 7940 N N . ASN B 1 468 ? 27.922 -13.82 17.797 1 82.44 468 ASN B N 1
ATOM 7941 C CA . ASN B 1 468 ? 27.953 -14.961 16.891 1 82.44 468 ASN B CA 1
ATOM 7942 C C . ASN B 1 468 ? 26.812 -14.906 15.883 1 82.44 468 ASN B C 1
ATOM 7944 O O . ASN B 1 468 ? 26.531 -15.891 15.195 1 82.44 468 ASN B O 1
ATOM 7948 N N . GLY B 1 469 ? 26.25 -13.688 15.828 1 91.44 469 GLY B N 1
ATOM 7949 C CA . GLY B 1 469 ? 25.078 -13.625 14.969 1 91.44 469 GLY B CA 1
ATOM 7950 C C . GLY B 1 469 ? 25.266 -12.672 13.797 1 91.44 469 GLY B C 1
ATOM 7951 O O . GLY B 1 469 ? 26.125 -11.789 13.836 1 91.44 469 GLY B O 1
ATOM 7952 N N . VAL B 1 470 ? 24.641 -12.969 12.727 1 94.75 470 VAL B N 1
ATOM 7953 C CA . VAL B 1 470 ? 24.547 -12.117 11.547 1 94.75 470 VAL B CA 1
ATOM 7954 C C . VAL B 1 470 ? 23.172 -11.445 11.492 1 94.75 470 VAL B C 1
ATOM 7956 O O . VAL B 1 470 ? 22.141 -12.125 11.547 1 94.75 470 VAL B O 1
ATOM 7959 N N . ASP B 1 471 ? 23.188 -10.164 11.484 1 95.88 471 ASP B N 1
ATOM 7960 C CA . ASP B 1 471 ? 21.953 -9.391 11.422 1 95.88 471 ASP B CA 1
ATOM 7961 C C . ASP B 1 471 ? 21.766 -8.766 10.039 1 95.88 471 ASP B C 1
ATOM 7963 O O . ASP B 1 471 ? 22.75 -8.477 9.344 1 95.88 471 ASP B O 1
ATOM 7967 N N . ILE B 1 472 ? 20.547 -8.609 9.688 1 96.19 472 ILE B N 1
ATOM 7968 C CA . ILE B 1 472 ? 20.203 -7.965 8.422 1 96.19 472 ILE B CA 1
ATOM 7969 C C . ILE B 1 472 ? 19.219 -6.824 8.688 1 96.19 472 ILE B C 1
ATOM 7971 O O . ILE B 1 472 ? 18.328 -6.945 9.523 1 96.19 472 ILE B O 1
ATOM 7975 N N . ASP B 1 473 ? 19.453 -5.738 8.023 1 94.06 473 ASP B N 1
ATOM 7976 C CA . ASP B 1 473 ? 18.594 -4.562 8.117 1 94.06 473 ASP B CA 1
ATOM 7977 C C . ASP B 1 473 ? 18.578 -3.783 6.805 1 94.06 473 ASP B C 1
ATOM 7979 O O . ASP B 1 473 ? 19.297 -4.133 5.859 1 94.06 473 ASP B O 1
ATOM 7983 N N . GLY B 1 474 ? 17.688 -2.771 6.738 1 93.44 474 GLY B N 1
ATOM 7984 C CA . GLY B 1 474 ? 17.531 -1.885 5.598 1 93.44 474 GLY B CA 1
ATOM 7985 C C . GLY B 1 474 ? 16.141 -1.269 5.504 1 93.44 474 GLY B C 1
ATOM 7986 O O . GLY B 1 474 ? 15.203 -1.758 6.129 1 93.44 474 GLY B O 1
ATOM 7987 N N . ILE B 1 475 ? 16.078 -0.232 4.723 1 92.31 475 ILE B N 1
ATOM 7988 C CA . ILE B 1 475 ? 14.805 0.454 4.566 1 92.31 475 ILE B CA 1
ATOM 7989 C C . ILE B 1 475 ? 13.797 -0.475 3.891 1 92.31 475 ILE B C 1
ATOM 7991 O O . ILE B 1 475 ? 12.633 -0.541 4.297 1 92.31 475 ILE B O 1
ATOM 7995 N N . VAL B 1 476 ? 14.32 -1.324 2.955 1 91.44 476 VAL B N 1
ATOM 7996 C CA . VAL B 1 476 ? 13.414 -2.15 2.166 1 91.44 476 VAL B CA 1
ATOM 7997 C C . VAL B 1 476 ? 13.242 -3.516 2.83 1 91.44 476 VAL B C 1
ATOM 7999 O O . VAL B 1 476 ? 12.469 -4.352 2.365 1 91.44 476 VAL B O 1
ATOM 8002 N N . TYR B 1 477 ? 14.047 -3.797 3.898 1 90.88 477 TYR B N 1
ATOM 8003 C CA . TYR B 1 477 ? 13.898 -5.055 4.625 1 90.88 477 TYR B CA 1
ATOM 8004 C C . TYR B 1 477 ? 12.688 -5.008 5.551 1 90.88 477 TYR B C 1
ATOM 8006 O O . TYR B 1 477 ? 12.492 -4.031 6.277 1 90.88 477 TYR B O 1
ATOM 8014 N N . PRO B 1 478 ? 11.914 -6.043 5.516 1 83.19 478 PRO B N 1
ATOM 8015 C CA . PRO B 1 478 ? 10.688 -5.992 6.316 1 83.19 478 PRO B CA 1
ATOM 8016 C C . PRO B 1 478 ? 10.969 -5.941 7.816 1 83.19 478 PRO B C 1
ATOM 8018 O O . PRO B 1 478 ? 11.844 -6.656 8.312 1 83.19 478 PRO B O 1
ATOM 8021 N N . GLY B 1 479 ? 10.289 -5.086 8.484 1 78.56 479 GLY B N 1
ATOM 8022 C CA . GLY B 1 479 ? 10.352 -5.023 9.938 1 78.56 479 GLY B CA 1
ATOM 8023 C C . GLY B 1 479 ? 11.641 -4.426 10.461 1 78.56 479 GLY B C 1
ATOM 8024 O O . GLY B 1 479 ? 12.266 -3.602 9.789 1 78.56 479 GLY B O 1
ATOM 8025 N N . LYS B 1 480 ? 12.008 -4.773 11.672 1 84.44 480 LYS B N 1
ATOM 8026 C CA . LYS B 1 480 ? 13.219 -4.312 12.344 1 84.44 480 LYS B CA 1
ATOM 8027 C C . LYS B 1 480 ? 14.414 -5.191 11.984 1 84.44 480 LYS B C 1
ATOM 8029 O O . LYS B 1 480 ? 14.266 -6.188 11.266 1 84.44 480 LYS B O 1
ATOM 8034 N N . LYS B 1 481 ? 15.523 -4.766 12.391 1 89.88 481 LYS B N 1
ATOM 8035 C CA . LYS B 1 481 ? 16.734 -5.57 12.266 1 89.88 481 LYS B CA 1
ATOM 8036 C C . LYS B 1 481 ? 16.484 -7.004 12.742 1 89.88 481 LYS B C 1
ATOM 8038 O O . LYS B 1 481 ? 15.844 -7.219 13.773 1 89.88 481 LYS B O 1
ATOM 8043 N N . GLU B 1 482 ? 16.906 -7.945 11.922 1 93.06 482 GLU B N 1
ATOM 8044 C CA . GLU B 1 482 ? 16.641 -9.352 12.195 1 93.06 482 GLU B CA 1
ATOM 8045 C C . GLU B 1 482 ? 17.938 -10.141 12.328 1 93.06 482 GLU B C 1
ATOM 8047 O O . GLU B 1 482 ? 18.875 -9.945 11.555 1 93.06 482 GLU B O 1
ATOM 8052 N N . VAL B 1 483 ? 17.938 -11.023 13.297 1 94.19 483 VAL B N 1
ATOM 8053 C CA . VAL B 1 483 ? 19.031 -11.984 13.391 1 94.19 483 VAL B CA 1
ATOM 8054 C C . VAL B 1 483 ? 18.75 -13.164 12.461 1 94.19 483 VAL B C 1
ATOM 8056 O O . VAL B 1 483 ? 17.719 -13.828 12.578 1 94.19 483 VAL B O 1
ATOM 8059 N N . LEU B 1 484 ? 19.672 -13.391 11.594 1 94.69 484 LEU B N 1
ATOM 8060 C CA . LEU B 1 484 ? 19.516 -14.492 10.648 1 94.69 484 LEU B CA 1
ATOM 8061 C C . LEU B 1 484 ? 19.844 -15.828 11.312 1 94.69 484 LEU B C 1
ATOM 8063 O O . LEU B 1 484 ? 20.672 -15.891 12.219 1 94.69 484 LEU B O 1
ATOM 8067 N N . ARG B 1 485 ? 19.156 -16.828 10.859 1 92.25 485 ARG B N 1
ATOM 8068 C CA . ARG B 1 485 ? 19.438 -18.188 11.305 1 92.25 485 ARG B CA 1
ATOM 8069 C C . ARG B 1 485 ? 20.375 -18.891 10.336 1 92.25 485 ARG B C 1
ATOM 8071 O O . ARG B 1 485 ? 20.031 -19.078 9.164 1 92.25 485 ARG B O 1
ATOM 8078 N N . ARG B 1 486 ? 21.484 -19.297 10.836 1 92.25 486 ARG B N 1
ATOM 8079 C CA . ARG B 1 486 ? 22.406 -20.031 9.977 1 92.25 486 ARG B CA 1
ATOM 8080 C C . ARG B 1 486 ? 21.875 -21.422 9.648 1 92.25 486 ARG B C 1
ATOM 8082 O O . ARG B 1 486 ? 21.438 -22.141 10.539 1 92.25 486 ARG B O 1
ATOM 8089 N N . ILE B 1 487 ? 21.922 -21.766 8.352 1 92 487 ILE B N 1
ATOM 8090 C CA . ILE B 1 487 ? 21.5 -23.094 7.906 1 92 487 ILE B CA 1
ATOM 8091 C C . ILE B 1 487 ? 22.719 -24 7.797 1 92 487 ILE B C 1
ATOM 8093 O O . ILE B 1 487 ? 22.828 -25 8.523 1 92 487 ILE B O 1
ATOM 8097 N N . TYR B 1 488 ? 23.625 -23.672 6.977 1 91.31 488 TYR B N 1
ATOM 8098 C CA . TYR B 1 488 ? 24.906 -24.328 6.766 1 91.31 488 TYR B CA 1
ATOM 8099 C C . TYR B 1 488 ? 25.875 -23.406 6.027 1 91.31 488 TYR B C 1
ATOM 8101 O O . TYR B 1 488 ? 25.453 -22.594 5.207 1 91.31 488 TYR B O 1
ATOM 8109 N N . GLY B 1 489 ? 27.141 -23.562 6.41 1 90.75 489 GLY B N 1
ATOM 8110 C CA . GLY B 1 489 ? 28.109 -22.719 5.738 1 90.75 489 GLY B CA 1
ATOM 8111 C C . GLY B 1 489 ? 27.781 -21.234 5.828 1 90.75 489 GLY B C 1
ATOM 8112 O O . GLY B 1 489 ? 27.562 -20.703 6.918 1 90.75 489 GLY B O 1
ATOM 8113 N N . ASN B 1 490 ? 27.641 -20.656 4.613 1 92.62 490 ASN B N 1
ATOM 8114 C CA . ASN B 1 490 ? 27.328 -19.234 4.531 1 92.62 490 ASN B CA 1
ATOM 8115 C C . ASN B 1 490 ? 25.906 -19 4.016 1 92.62 490 ASN B C 1
ATOM 8117 O O . ASN B 1 490 ? 25.641 -18.016 3.334 1 92.62 490 ASN B O 1
ATOM 8121 N N . SER B 1 491 ? 25.078 -20.016 4.293 1 94.19 491 SER B N 1
ATOM 8122 C CA . SER B 1 491 ? 23.656 -19.922 3.961 1 94.19 491 SER B CA 1
ATOM 8123 C C . SER B 1 491 ? 22.812 -19.641 5.203 1 94.19 491 SER B C 1
ATOM 8125 O O . SER B 1 491 ? 22.969 -20.328 6.223 1 94.19 491 SER B O 1
ATOM 8127 N N . TYR B 1 492 ? 22.031 -18.656 5.121 1 94.19 492 TYR B N 1
ATOM 8128 C CA . TYR B 1 492 ? 21.219 -18.203 6.25 1 94.19 492 TYR B CA 1
ATOM 8129 C C . TYR B 1 492 ? 19.75 -18.141 5.871 1 94.19 492 TYR B C 1
ATOM 8131 O O . TYR B 1 492 ? 19.406 -18.047 4.691 1 94.19 492 TYR B O 1
ATOM 8139 N N . PHE B 1 493 ? 18.891 -18.266 6.914 1 94.19 493 PHE B N 1
ATOM 8140 C CA . PHE B 1 493 ? 17.453 -18.125 6.773 1 94.19 493 PHE B CA 1
ATOM 8141 C C . PHE B 1 493 ? 16.953 -16.891 7.512 1 94.19 493 PHE B C 1
ATOM 8143 O O . PHE B 1 493 ? 17.359 -16.641 8.648 1 94.19 493 PHE B O 1
ATOM 8150 N N . SER B 1 494 ? 16.234 -16.047 6.812 1 94.38 494 SER B N 1
ATOM 8151 C CA . SER B 1 494 ? 15.516 -14.938 7.434 1 94.38 494 SER B CA 1
ATOM 8152 C C . SER B 1 494 ? 14.109 -15.352 7.84 1 94.38 494 SER B C 1
ATOM 8154 O O . SER B 1 494 ? 13.195 -15.352 7.016 1 94.38 494 SER B O 1
ATOM 8156 N N . PRO B 1 495 ? 13.922 -15.648 9.078 1 89.56 495 PRO B N 1
ATOM 8157 C CA . PRO B 1 495 ? 12.602 -16.141 9.484 1 89.56 495 PRO B CA 1
ATOM 8158 C C . PRO B 1 495 ? 11.492 -15.102 9.266 1 89.56 495 PRO B C 1
ATOM 8160 O O . PRO B 1 495 ? 10.375 -15.461 8.906 1 89.56 495 PRO B O 1
ATOM 8163 N N . GLY B 1 496 ? 11.812 -13.883 9.508 1 86.81 496 GLY B N 1
ATOM 8164 C CA . GLY B 1 496 ? 10.805 -12.836 9.383 1 86.81 496 GLY B CA 1
ATOM 8165 C C . GLY B 1 496 ? 10.375 -12.586 7.949 1 86.81 496 GLY B C 1
ATOM 8166 O O . GLY B 1 496 ? 9.211 -12.258 7.695 1 86.81 496 GLY B O 1
ATOM 8167 N N . ALA B 1 497 ? 11.273 -12.812 7.004 1 89.31 497 ALA B N 1
ATOM 8168 C CA . ALA B 1 497 ? 10.977 -12.5 5.605 1 89.31 497 ALA B CA 1
ATOM 8169 C C . ALA B 1 497 ? 10.805 -13.781 4.789 1 89.31 497 ALA B C 1
ATOM 8171 O O . ALA B 1 497 ? 10.297 -13.734 3.666 1 89.31 497 ALA B O 1
ATOM 8172 N N . GLY B 1 498 ? 11.172 -14.914 5.336 1 90.81 498 GLY B N 1
ATOM 8173 C CA . GLY B 1 498 ? 11.07 -16.188 4.621 1 90.81 498 GLY B CA 1
ATOM 8174 C C . GLY B 1 498 ? 12.055 -16.297 3.475 1 90.81 498 GLY B C 1
ATOM 8175 O O . GLY B 1 498 ? 11.742 -16.891 2.443 1 90.81 498 GLY B O 1
ATOM 8176 N N . LEU B 1 499 ? 13.234 -15.688 3.619 1 94.62 499 LEU B N 1
ATOM 8177 C CA . LEU B 1 499 ? 14.211 -15.648 2.543 1 94.62 499 LEU B CA 1
ATOM 8178 C C . LEU B 1 499 ? 15.414 -16.531 2.871 1 94.62 499 LEU B C 1
ATOM 8180 O O . LEU B 1 499 ? 15.766 -16.703 4.039 1 94.62 499 LEU B O 1
ATOM 8184 N N . ILE B 1 500 ? 15.969 -17.125 1.887 1 96.12 500 ILE B N 1
ATOM 8185 C CA . ILE B 1 500 ? 17.297 -17.734 1.969 1 96.12 500 ILE B CA 1
ATOM 8186 C C . ILE B 1 500 ? 18.344 -16.719 1.523 1 96.12 500 ILE B C 1
ATOM 8188 O O . ILE B 1 500 ? 18.266 -16.172 0.422 1 96.12 500 ILE B O 1
ATOM 8192 N N . ILE B 1 501 ? 19.297 -16.516 2.355 1 96.81 501 ILE B N 1
ATOM 8193 C CA . ILE B 1 501 ? 20.359 -15.57 2.094 1 96.81 501 ILE B CA 1
ATOM 8194 C C . ILE B 1 501 ? 21.703 -16.312 2.012 1 96.81 501 ILE B C 1
ATOM 8196 O O . ILE B 1 501 ? 22.188 -16.828 3.016 1 96.81 501 ILE B O 1
ATOM 8200 N N . ASP B 1 502 ? 22.281 -16.312 0.845 1 96.38 502 ASP B N 1
ATOM 8201 C CA . ASP B 1 502 ? 23.562 -16.984 0.613 1 96.38 502 ASP B CA 1
ATOM 8202 C C . ASP B 1 502 ? 24.688 -15.977 0.42 1 96.38 502 ASP B C 1
ATOM 8204 O O . ASP B 1 502 ? 24.547 -15 -0.32 1 96.38 502 ASP B O 1
ATOM 8208 N N . PHE B 1 503 ? 25.781 -16.219 1.078 1 96.06 503 PHE B N 1
ATOM 8209 C CA . PHE B 1 503 ? 26.984 -15.453 0.849 1 96.06 503 PHE B CA 1
ATOM 8210 C C . PHE B 1 503 ? 28.031 -16.281 0.099 1 96.06 503 PHE B C 1
ATOM 8212 O O . PHE B 1 503 ? 28.203 -17.469 0.391 1 96.06 503 PHE B O 1
ATOM 8219 N N . GLU B 1 504 ? 28.609 -15.727 -0.863 1 94.81 504 GLU B N 1
ATOM 8220 C CA . GLU B 1 504 ? 29.719 -16.328 -1.596 1 94.81 504 GLU B CA 1
ATOM 8221 C C . GLU B 1 504 ? 30.938 -15.406 -1.594 1 94.81 504 GLU B C 1
ATOM 8223 O O . GLU B 1 504 ? 30.812 -14.203 -1.851 1 94.81 504 GLU B O 1
ATOM 8228 N N . LEU B 1 505 ? 32.031 -15.977 -1.273 1 93.25 505 LEU B N 1
ATOM 8229 C CA . LEU B 1 505 ? 33.281 -15.195 -1.253 1 93.25 505 LEU B CA 1
ATOM 8230 C C . LEU B 1 505 ? 34.062 -15.383 -2.547 1 93.25 505 LEU B C 1
ATOM 8232 O O . LEU B 1 505 ? 34.156 -16.5 -3.068 1 93.25 505 LEU B O 1
ATOM 8236 N N . ASP B 1 506 ? 34.5 -14.273 -3.016 1 91.56 506 ASP B N 1
ATOM 8237 C CA . ASP B 1 506 ? 35.438 -14.367 -4.121 1 91.56 506 ASP B CA 1
ATOM 8238 C C . ASP B 1 506 ? 36.688 -15.141 -3.711 1 91.56 506 ASP B C 1
ATOM 8240 O O . ASP B 1 506 ? 37.312 -14.828 -2.695 1 91.56 506 ASP B O 1
ATOM 8244 N N . PRO B 1 507 ? 37.031 -16.094 -4.488 1 89.5 507 PRO B N 1
ATOM 8245 C CA . PRO B 1 507 ? 38.156 -16.953 -4.07 1 89.5 507 PRO B CA 1
ATOM 8246 C C . PRO B 1 507 ? 39.469 -16.203 -3.994 1 89.5 507 PRO B C 1
ATOM 8248 O O . PRO B 1 507 ? 40.344 -16.578 -3.223 1 89.5 507 PRO B O 1
ATOM 8251 N N . ASP B 1 508 ? 39.625 -15.102 -4.773 1 92.19 508 ASP B N 1
ATOM 8252 C CA . ASP B 1 508 ? 40.875 -14.375 -4.828 1 92.19 508 ASP B CA 1
ATOM 8253 C C . ASP B 1 508 ? 40.906 -13.219 -3.828 1 92.19 508 ASP B C 1
ATOM 8255 O O . ASP B 1 508 ? 41.875 -13.016 -3.109 1 92.19 508 ASP B O 1
ATOM 8259 N N . THR B 1 509 ? 39.781 -12.531 -3.645 1 90.44 509 THR B N 1
ATOM 8260 C CA . THR B 1 509 ? 39.781 -11.297 -2.875 1 90.44 509 THR B CA 1
ATOM 8261 C C . THR B 1 509 ? 39.031 -11.492 -1.549 1 90.44 509 THR B C 1
ATOM 8263 O O . THR B 1 509 ? 39.094 -10.633 -0.665 1 90.44 509 THR B O 1
ATOM 8266 N N . ASN B 1 510 ? 38.344 -12.602 -1.381 1 88.69 510 ASN B N 1
ATOM 8267 C CA . ASN B 1 510 ? 37.5 -12.898 -0.224 1 88.69 510 ASN B CA 1
ATOM 8268 C C . ASN B 1 510 ? 36.375 -11.867 -0.066 1 88.69 510 ASN B C 1
ATOM 8270 O O . ASN B 1 510 ? 35.812 -11.727 1.014 1 88.69 510 ASN B O 1
ATOM 8274 N N . LYS B 1 511 ? 36.125 -11.117 -1.103 1 92.12 511 LYS B N 1
ATOM 8275 C CA . LYS B 1 511 ? 35 -10.195 -1.076 1 92.12 511 LYS B CA 1
ATOM 8276 C C . LYS B 1 511 ? 33.688 -10.945 -1.187 1 92.12 511 LYS B C 1
ATOM 8278 O O . LYS B 1 511 ? 33.5 -11.805 -2.061 1 92.12 511 LYS B O 1
ATOM 8283 N N . PRO B 1 512 ? 32.781 -10.609 -0.289 1 94.75 512 PRO B N 1
ATOM 8284 C CA . PRO B 1 512 ? 31.531 -11.359 -0.298 1 94.75 512 PRO B CA 1
ATOM 8285 C C . PRO B 1 512 ? 30.531 -10.82 -1.32 1 94.75 512 PRO B C 1
ATOM 8287 O O . PRO B 1 512 ? 30.531 -9.617 -1.62 1 94.75 512 PRO B O 1
ATOM 8290 N N . ARG B 1 513 ? 29.766 -11.703 -1.862 1 95.88 513 ARG B N 1
ATOM 8291 C CA . ARG B 1 513 ? 28.516 -11.43 -2.568 1 95.88 513 ARG B CA 1
ATOM 8292 C C . ARG B 1 513 ? 27.328 -12.055 -1.845 1 95.88 513 ARG B C 1
ATOM 8294 O O . ARG B 1 513 ? 27.453 -13.148 -1.282 1 95.88 513 ARG B O 1
ATOM 8301 N N . LEU B 1 514 ? 26.328 -11.289 -1.776 1 97.44 514 LEU B N 1
ATOM 8302 C CA . LEU B 1 514 ? 25.109 -11.75 -1.128 1 97.44 514 LEU B CA 1
ATOM 8303 C C . LEU B 1 514 ? 24.031 -12.086 -2.16 1 97.44 514 LEU B C 1
ATOM 8305 O O . LEU B 1 514 ? 23.828 -11.336 -3.121 1 97.44 514 LEU B O 1
ATOM 8309 N N . TYR B 1 515 ? 23.406 -13.242 -2.059 1 97.5 515 TYR B N 1
ATOM 8310 C CA . TYR B 1 515 ? 22.312 -13.664 -2.924 1 97.5 515 TYR B CA 1
ATOM 8311 C C . TYR B 1 515 ? 21.047 -13.922 -2.117 1 97.5 515 TYR B C 1
ATOM 8313 O O . TYR B 1 515 ? 21.062 -14.68 -1.142 1 97.5 515 TYR B O 1
ATOM 8321 N N . ILE B 1 516 ? 19.969 -13.305 -2.521 1 97.12 516 ILE B N 1
ATOM 8322 C CA . ILE B 1 516 ? 18.672 -13.5 -1.888 1 97.12 516 ILE B CA 1
ATOM 8323 C C . ILE B 1 516 ? 17.812 -14.438 -2.74 1 97.12 516 ILE B C 1
ATOM 8325 O O . ILE B 1 516 ? 17.766 -14.305 -3.965 1 97.12 516 ILE B O 1
ATOM 8329 N N . ASN B 1 517 ? 17.172 -15.391 -2.043 1 95.75 517 ASN B N 1
ATOM 8330 C CA . ASN B 1 517 ? 16.328 -16.375 -2.709 1 95.75 517 ASN B CA 1
ATOM 8331 C C . ASN B 1 517 ? 14.992 -16.547 -1.982 1 95.75 517 ASN B C 1
ATOM 8333 O O . ASN B 1 517 ? 14.922 -16.422 -0.759 1 95.75 517 ASN B O 1
ATOM 8337 N N . ASP B 1 518 ? 13.984 -16.781 -2.719 1 94 518 ASP B N 1
ATOM 8338 C CA . ASP B 1 518 ? 12.773 -17.391 -2.18 1 94 518 ASP B CA 1
ATOM 8339 C C . ASP B 1 518 ? 12.227 -18.453 -3.121 1 94 518 ASP B C 1
ATOM 8341 O O . ASP B 1 518 ? 12.977 -19.016 -3.936 1 94 518 ASP B O 1
ATOM 8345 N N . ALA B 1 519 ? 11.023 -18.844 -2.941 1 90.44 519 ALA B N 1
ATOM 8346 C CA . ALA B 1 519 ? 10.453 -19.984 -3.664 1 90.44 519 ALA B CA 1
ATOM 8347 C C . ALA B 1 519 ? 10.305 -19.672 -5.152 1 90.44 519 ALA B C 1
ATOM 8349 O O . ALA B 1 519 ? 10.242 -20.578 -5.98 1 90.44 519 ALA B O 1
ATOM 8350 N N . ARG B 1 520 ? 10.375 -18.359 -5.539 1 93.69 520 ARG B N 1
ATOM 8351 C CA . ARG B 1 520 ? 10.039 -18.016 -6.918 1 93.69 520 ARG B CA 1
ATOM 8352 C C . ARG B 1 520 ? 11.117 -17.141 -7.547 1 93.69 520 ARG B C 1
ATOM 8354 O O . ARG B 1 520 ? 11.055 -16.828 -8.734 1 93.69 520 ARG B O 1
ATOM 8361 N N . CYS B 1 521 ? 12.039 -16.719 -6.785 1 94.62 521 CYS B N 1
ATOM 8362 C CA . CYS B 1 521 ? 13.188 -15.953 -7.258 1 94.62 521 CYS B CA 1
ATOM 8363 C C . CYS B 1 521 ? 14.492 -16.562 -6.75 1 94.62 521 CYS B C 1
ATOM 8365 O O . CYS B 1 521 ? 14.695 -16.672 -5.543 1 94.62 521 CYS B O 1
ATOM 8367 N N . TRP B 1 522 ? 15.359 -16.844 -7.75 1 95.94 522 TRP B N 1
ATOM 8368 C CA . TRP B 1 522 ? 16.625 -17.469 -7.363 1 95.94 522 TRP B CA 1
ATOM 8369 C C . TRP B 1 522 ? 17.797 -16.516 -7.617 1 95.94 522 TRP B C 1
ATOM 8371 O O . TRP B 1 522 ? 17.906 -15.938 -8.703 1 95.94 522 TRP B O 1
ATOM 8381 N N . ARG B 1 523 ? 18.562 -16.25 -6.594 1 95.38 523 ARG B N 1
ATOM 8382 C CA . ARG B 1 523 ? 19.906 -15.648 -6.637 1 95.38 523 ARG B CA 1
ATOM 8383 C C . ARG B 1 523 ? 19.828 -14.195 -7.086 1 95.38 523 ARG B C 1
ATOM 8385 O O . ARG B 1 523 ? 20.516 -13.797 -8.023 1 95.38 523 ARG B O 1
ATOM 8392 N N . ILE B 1 524 ? 19.078 -13.422 -6.516 1 96.75 524 ILE B N 1
ATOM 8393 C CA . ILE B 1 524 ? 19.188 -11.977 -6.711 1 96.75 524 ILE B CA 1
ATOM 8394 C C . ILE B 1 524 ? 20.469 -11.461 -6.059 1 96.75 524 ILE B C 1
ATOM 8396 O O . ILE B 1 524 ? 20.625 -11.562 -4.84 1 96.75 524 ILE B O 1
ATOM 8400 N N . GLU B 1 525 ? 21.234 -10.891 -6.805 1 97.19 525 GLU B N 1
ATOM 8401 C CA . GLU B 1 525 ? 22.594 -10.547 -6.359 1 97.19 525 GLU B CA 1
ATOM 8402 C C . GLU B 1 525 ? 22.625 -9.172 -5.707 1 97.19 525 GLU B C 1
ATOM 8404 O O . GLU B 1 525 ? 22.016 -8.227 -6.207 1 97.19 525 GLU B O 1
ATOM 8409 N N . PHE B 1 526 ? 23.312 -9.094 -4.598 1 97.19 526 PHE B N 1
ATOM 8410 C CA . PHE B 1 526 ? 23.734 -7.859 -3.943 1 97.19 526 PHE B CA 1
ATOM 8411 C C . PHE B 1 526 ? 25.25 -7.797 -3.838 1 97.19 526 PHE B C 1
ATOM 8413 O O . PHE B 1 526 ? 25.891 -8.742 -3.361 1 97.19 526 PHE B O 1
ATOM 8420 N N . VAL B 1 527 ? 25.797 -6.703 -4.227 1 96.38 527 VAL B N 1
ATOM 8421 C CA . VAL B 1 527 ? 27.25 -6.551 -4.203 1 96.38 527 VAL B CA 1
ATOM 8422 C C . VAL B 1 527 ? 27.656 -5.645 -3.045 1 96.38 527 VAL B C 1
ATOM 8424 O O . VAL B 1 527 ? 26.953 -4.684 -2.723 1 96.38 527 VAL B O 1
ATOM 8427 N N . LEU B 1 528 ? 28.766 -5.996 -2.441 1 96.12 528 LEU B N 1
ATOM 8428 C CA . LEU B 1 528 ? 29.312 -5.188 -1.354 1 96.12 528 LEU B CA 1
ATOM 8429 C C . LEU B 1 528 ? 29.766 -3.82 -1.861 1 96.12 528 LEU B C 1
ATOM 8431 O O . LEU B 1 528 ? 30.531 -3.732 -2.82 1 96.12 528 LEU B O 1
ATOM 8435 N N . ILE B 1 529 ? 29.266 -2.73 -1.233 1 91.75 529 ILE B N 1
ATOM 8436 C CA . ILE B 1 529 ? 29.656 -1.399 -1.686 1 91.75 529 ILE B CA 1
ATOM 8437 C C . ILE B 1 529 ? 30.438 -0.692 -0.586 1 91.75 529 ILE B C 1
ATOM 8439 O O . ILE B 1 529 ? 31.203 0.238 -0.861 1 91.75 529 ILE B O 1
ATOM 8443 N N . ASP B 1 530 ? 30.188 -1.014 0.692 1 88.56 530 ASP B N 1
ATOM 8444 C CA . ASP B 1 530 ? 30.875 -0.415 1.825 1 88.56 530 ASP B CA 1
ATOM 8445 C C . ASP B 1 530 ? 31.047 -1.422 2.959 1 88.56 530 ASP B C 1
ATOM 8447 O O . ASP B 1 530 ? 30.094 -2.08 3.363 1 88.56 530 ASP B O 1
ATOM 8451 N N . ARG B 1 531 ? 32.344 -1.546 3.428 1 83.56 531 ARG B N 1
ATOM 8452 C CA . ARG B 1 531 ? 32.594 -2.434 4.562 1 83.56 531 ARG B CA 1
ATOM 8453 C C . ARG B 1 531 ? 32.344 -1.72 5.883 1 83.56 531 ARG B C 1
ATOM 8455 O O . ARG B 1 531 ? 32.531 -0.51 5.992 1 83.56 531 ARG B O 1
ATOM 8462 N N . ARG B 1 532 ? 31.547 -2.342 6.742 1 72.06 532 ARG B N 1
ATOM 8463 C CA . ARG B 1 532 ? 31.312 -1.793 8.078 1 72.06 532 ARG B CA 1
ATOM 8464 C C . ARG B 1 532 ? 32.156 -2.496 9.117 1 72.06 532 ARG B C 1
ATOM 8466 O O . ARG B 1 532 ? 32.5 -3.678 8.977 1 72.06 532 ARG B O 1
#

Nearest PDB structures (foldseek):
  1ei5-assembly1_A  TM=8.143E-01  e=1.281E-31  Brucella anthropi
  4gdn-assembly2_B  TM=8.126E-01  e=1.145E-19  Staphylococcus aureus subsp. aureus N315
  4gdn-assembly3_C  TM=8.414E-01  e=9.620E-19  Staphylococcus aureus subsp. aureus N315
  7v21-assembly1_B  TM=7.724E-01  e=8.382E-20  Homo sapiens
  5zwr-assembly1_A  TM=7.160E-01  e=5.056E-15  metagenome

Sequence (1064 aa):
MESAISIDNIKLFINKIDELVNIEDKKKGGALAVAVTFGDETIYQRHIGQASIEHAVAIQPNTKFYLASASKQFTAFCIALLEKEGKLNVKDKVGQYLDDFPARFSDITIEHLIHHTSGLRDTFLLYNLAGKNSDFDYCNADLVRKLTQRQQILSFTLGEYHLYSNTGYHFLGEIISVVSGQTLRKYAEENVFAPLKMKDTVICDDITEIIPNRAMGYTYNEDSHQWIRSDINNSVVGSAAVHSTVNDLCRWIRAFYSPSIVQDLLPQLSRTPDLINGNRNKYAYGFDIDQHEGQRIIQHSGTYAGFRANIVILPDAKLGIAITSATNVNVAKWVDKNIDILFNTDIEPEKPHCLTSDIDITGIFRGREPYPYIITKEDVYLLSNLLENSNPVVFNSDGTFQGKGGKIRFRPIIEKDSVIALEQIDENGNVFYLKKQVDDGGVDIQLLSGRYYSHETEATLVISVSGNGVDIDGIVYPGKKEVLRRIYGNSYFSPGAGLIIDFELDPDTNKPRLYINDARCWRIEFVLIDRRMESAISIDNIKLFINKIDELVNIEDKKKGGALAVAVTFGDETIYQRHIGQASIEHAVAIQPNTKFYLASASKQFTAFCIALLEKEGKLNVKDKVGQYLDDFPARFSDITIEHLIHHTSGLRDTFLLYNLAGKNSDFDYCNADLVRKLTQRQQILSFTLGEYHLYSNTGYHFLGEIISVVSGQTLRKYAEENVFAPLKMKDTVICDDITEIIPNRAMGYTYNEDSHQWIRSDINNSVVGSAAVHSTVNDLCRWIRAFYSPSIVQDLLPQLSRTPDLINGNRNKYAYGFDIDQHEGQRIIQHSGTYAGFRANIVILPDAKLGIAITSATNVNVAKWVDKNIDILFNTDIEPEKPHCLTSDIDITGIFRGREPYPYIITKEDVYLLSNLLENSNPVVFNSDGTFQGKGGKIRFRPIIEKDSVIALEQIDENGNVFYLKKQVDDGGVDIQLLSGRYYSHETEATLVISVSGNGVDIDGIVYPGKKEVLRRIYGNSYFSPGAGLIIDFELDPDTNKPRLYINDARCWRIEFVLIDRR

pLDDT: mean 91.46, std 10.25, range [35.31, 98.88]

Solvent-accessible surface area (backbone atoms only — not comparable to full-atom values): 54337 Å² total; per-residue (Å²): 126,86,74,71,66,48,69,66,28,48,52,53,36,50,51,53,51,50,53,54,50,52,58,55,50,73,65,68,46,34,19,38,34,37,30,32,35,47,64,94,39,76,79,43,74,51,76,40,43,13,20,30,72,43,70,71,35,64,49,52,82,73,33,23,37,58,27,27,42,36,23,19,30,58,42,36,44,52,52,52,53,38,35,74,71,64,72,48,54,52,81,38,42,46,50,81,66,36,88,74,48,46,72,94,54,48,80,40,24,42,46,28,33,55,41,20,17,45,26,57,57,23,47,57,64,53,37,24,40,40,27,34,48,74,64,53,19,64,45,50,60,66,59,52,51,55,43,56,49,36,52,86,73,55,54,45,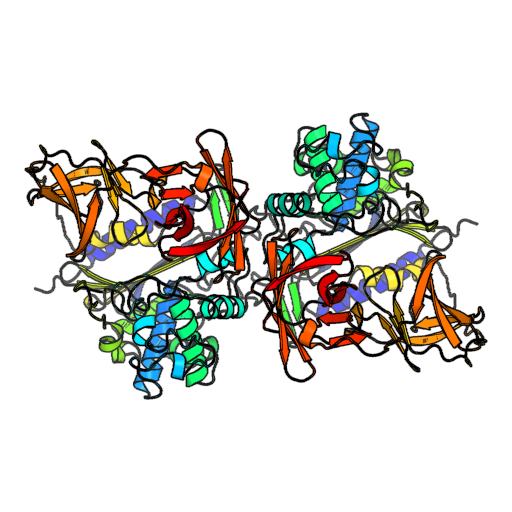63,73,38,42,53,79,46,72,32,54,42,37,27,32,50,50,27,50,43,47,18,63,73,70,73,33,54,50,45,58,45,44,40,66,70,46,28,54,77,57,64,18,82,63,50,47,56,43,70,48,71,33,59,70,55,72,40,41,45,42,24,16,34,70,38,78,88,79,70,40,69,29,51,24,40,88,36,58,19,42,44,21,31,23,28,26,28,31,22,50,66,39,46,48,43,57,46,39,26,56,64,37,98,42,82,48,40,76,40,41,73,66,47,62,45,45,64,74,27,73,72,69,37,78,46,48,37,14,40,38,29,40,54,45,77,55,90,90,37,56,39,40,29,34,54,10,69,48,66,5,23,16,20,26,42,40,33,26,49,90,73,31,33,29,41,33,39,41,29,15,38,45,54,64,56,48,56,57,46,67,75,42,53,54,48,39,63,75,63,77,69,68,80,74,83,45,64,45,74,53,71,85,58,73,71,57,46,40,28,38,45,90,56,72,66,35,36,40,29,49,97,55,26,36,30,47,55,87,40,60,86,74,61,69,20,48,62,38,48,28,63,85,45,30,32,25,27,57,92,52,66,48,33,33,32,73,40,72,54,95,91,34,59,53,28,32,39,38,32,42,83,82,64,35,75,45,65,22,40,50,59,75,65,83,56,51,69,68,61,71,58,63,24,18,33,27,39,19,83,42,51,52,30,46,39,38,32,42,65,57,93,94,38,45,31,42,35,40,82,36,41,79,77,64,75,37,73,43,41,77,73,44,44,50,31,28,33,33,76,91,75,63,31,38,40,36,52,46,58,37,90,87,75,58,49,44,33,40,26,44,22,42,98,46,33,55,61,48,58,23,42,66,76,43,81,103,125,84,71,72,64,45,71,67,28,48,51,52,36,50,52,53,52,49,53,54,50,51,58,54,50,73,65,67,46,35,19,36,35,38,30,31,35,46,63,95,38,75,79,43,72,51,76,40,42,14,19,30,72,44,70,70,34,63,50,53,82,74,33,22,38,56,26,26,40,36,24,20,31,59,43,36,45,51,51,51,52,38,35,74,70,64,72,46,56,52,81,38,41,45,50,82,66,36,87,74,48,48,72,93,54,47,81,39,23,42,46,28,31,54,40,21,16,45,26,56,57,24,49,58,65,52,35,25,42,38,27,35,47,72,64,52,20,64,44,51,61,66,59,52,51,55,43,57,49,36,51,86,72,55,54,46,64,72,38,43,53,78,45,71,30,52,43,37,27,33,50,51,26,50,44,48,18,61,73,70,74,36,53,48,46,59,46,42,41,67,69,46,28,54,75,58,64,20,82,63,49,48,56,42,70,47,73,35,59,69,54,71,39,41,45,43,24,16,32,70,37,78,88,77,70,40,69,29,51,25,43,87,38,58,18,42,44,21,30,24,29,27,29,30,23,47,66,38,46,48,44,58,48,39,25,57,65,36,99,40,84,48,40,76,41,41,74,65,47,63,44,46,64,74,27,73,71,69,37,76,46,48,38,15,39,38,29,40,53,46,77,55,89,90,38,54,37,39,28,35,53,12,70,47,65,5,23,17,19,26,42,40,34,25,48,90,72,31,34,28,38,31,38,42,30,15,36,47,55,66,56,48,56,58,47,66,76,40,53,55,48,40,66,74,65,75,70,68,81,76,83,43,70,41,73,52,69,84,57,73,74,57,45,41,29,38,45,93,56,71,64,33,36,41,27,49,96,55,27,35,29,47,54,88,42,60,87,73,64,71,20,47,63,41,52,29,57,86,43,29,32,25,26,55,92,50,67,46,34,32,33,72,38,69,55,94,94,35,60,52,29,32,39,38,29,42,84,82,64,34,74,44,66,22,41,49,58,74,64,81,57,49,70,68,61,72,57,61,25,17,34,28,39,18,82,42,47,52,30,44,40,36,32,42,65,57,92,95,39,44,31,43,34,39,82,39,41,80,77,65,74,38,73,44,42,77,74,44,43,52,29,27,34,33,76,92,76,63,32,39,39,37,53,46,59,38,90,88,77,55,49,46,32,40,25,44,22,41,99,45,32,56,61,49,59,23,41,67,78,43,81,103

InterPro domains:
  IPR001466 Beta-lactamase-related [PF00144] (30-335)
  IPR012338 Beta-lactamase/transpeptidase-like [G3DSA:3.40.710.10] (24-346)
  IPR012338 Beta-lactamase/transpeptidase-like [SSF56601] (27-337)
  IPR050491 Beta-lactamase AmpC-like [PTHR46825] (31-336)

Radius of gyration: 32.2 Å; Cα contacts (8 Å, |Δi|>4): 2519; chains: 2; bounding box: 70×106×73 Å